Protein AF-A0A7C2L9Z7-F1 (afdb_monomer)

Nearest PDB structures (foldseek):
  3c4q-assembly1_A  TM=7.532E-01  e=1.284E-15  Corynebacterium glutamicum
  7qsg-assembly2_B  TM=7.694E-01  e=4.949E-14  Mycolicibacterium hassiacum
  3c48-assembly1_B  TM=4.929E-01  e=1.781E-15  Corynebacterium glutamicum
  3c48-assembly1_A  TM=4.838E-01  e=5.016E-15  Corynebacterium glutamicum
  5d00-assembly1_B  TM=7.327E-01  e=1.091E-11  Bacillus subtilis subsp. subtilis str. 168

Solvent-accessible surface area (backbone atoms only — not comparable to full-atom values): 68406 Å² total; per-residue (Å²): 128,87,82,82,65,72,61,81,71,47,56,72,51,65,64,59,48,48,60,59,57,72,68,41,49,92,44,50,42,64,46,32,40,35,41,35,47,46,98,84,74,49,35,33,30,27,39,35,35,37,30,66,84,77,62,32,36,47,70,51,61,65,26,35,52,43,78,55,95,92,37,83,42,76,51,55,42,77,79,62,61,82,62,53,72,61,46,49,51,55,53,51,52,51,49,51,51,37,50,51,50,38,73,69,34,60,61,45,86,79,41,54,60,43,79,35,74,43,92,68,62,93,89,55,82,74,76,80,45,56,24,91,91,43,86,22,86,81,57,34,56,70,67,62,30,50,47,55,46,44,57,34,52,61,48,24,76,73,35,59,66,26,39,32,34,29,46,54,33,56,43,27,54,51,48,39,44,28,43,74,39,24,59,29,26,36,33,25,23,69,55,58,57,21,44,55,44,15,54,37,45,47,68,52,96,44,57,44,79,42,73,45,70,79,53,37,92,88,39,68,71,100,64,59,75,44,67,19,46,30,38,38,30,57,74,38,61,25,54,37,45,62,91,30,45,64,36,45,54,49,42,55,52,42,32,27,28,92,87,20,38,40,38,36,27,36,58,20,27,87,69,47,70,85,56,89,49,95,61,48,32,29,49,30,42,66,65,43,48,52,49,30,48,56,36,44,25,74,43,73,47,57,23,13,21,40,54,78,84,80,74,85,88,59,72,66,44,40,38,73,45,65,77,51,54,85,84,28,42,31,38,39,36,44,35,31,50,70,64,54,92,83,45,74,71,46,73,60,67,64,41,74,67,81,62,84,67,67,92,82,72,67,54,96,62,53,45,73,30,19,34,38,34,50,44,58,62,37,58,91,32,40,60,64,25,49,63,58,37,67,61,40,43,55,39,60,36,37,45,31,38,72,51,86,57,57,29,64,68,55,50,54,76,79,32,90,49,65,44,81,44,80,77,63,96,40,65,39,49,52,50,58,66,52,56,74,76,46,87,40,56,33,35,32,60,44,54,36,50,30,39,61,37,70,59,31,51,54,51,48,65,60,45,61,80,71,52,57,92,59,52,20,30,35,30,53,34,23,41,33,25,48,64,82,39,75,37,63,27,32,64,48,32,35,50,37,69,60,69,62,39,37,31,31,64,93,22,59,47,48,70,38,55,102,78,60,49,68,49,68,63,53,43,70,46,73,54,76,73,88,50,68,63,47,23,30,37,32,56,80,26,67,42,71,68,56,43,54,55,50,46,64,59,50,25,59,56,50,17,50,54,38,59,78,69,64,52,70,83,32,36,65,51,39,30,36,27,22,24,40,31,24,33,42,14,27,58,52,33,41,0,57,79,46,41,73,58,14,48,53,49,12,53,50,43,12,52,42,21,31,47,19,44,52,44,31,50,52,56,41,44,78,70,72,48,87,60,70,56,55,60,61,98,40,74,66,55,46,54,50,52,17,50,32,25,46,68,64,55,30,47,72,49,68,92,51,83,66,50,60,67,47,78,45,57,85,89,70,80,64,80,75,81,68,79,46,56,59,61,50,47,65,64,73,50,93,67,96,65,49,39,30,42,77,38,58,97,74,71,82,84,72,70,51,94,62,60,46,74,57,62,98,89,49,77,18,47,27,37,40,23,45,44,84,61,41,72,75,49,51,79,31,37,36,84,69,15,40,38,40,39,31,34,60,56,60,60,96,52,59,64,62,54,43,51,53,49,24,62,75,40,46,20,49,66,32,46,39,41,48,39,77,88,51,49,45,34,36,36,38,39,29,26,65,46,61,61,79,69,68,73,45,33,34,43,32,33,44,49,64,56,43,71,81,57,78,48,72,69,47,49,51,53,56,45,39,49,61,30,21,41,81,70,21,34,49,55,31,42,33,35,51,68,83,66,77,67,80,87,37,67,31,35,37,34,50,46,49,81,45,73,93,42,49,73,55,63,74,65,50,87,56,55,30,34,28,36,34,81,68,76,71,53,75,64,45,52,64,31,54,52,54,52,53,38,64,68,48,94,46,71,69,51,28,52,51,43,52,52,30,46,72,68,73,68,62,80,56,87,96,62,51,74,74,79,51,50,71,55,69,67,61,52,47,41,30,48,51,52,58,67,67,32,69,34,35,31,23,45,34,71,57,43,45,52,50,51,30,66,76,70,67,46,86,84,65,54,68,49,75,32,47,61,56,47,76,60,81,66,19,64,75,36,52,29,60,68,30,29,73,75,71,73,55,66,65,26,39,30,32,70,45,57,36,35,54,58,42,30,56,60,53,56,46,58,43,42,55,94,47,89,63,36,34,36,43,33,27,48,71,75,30,70,69,51,37,51,46,44,63,72,65,52,42,96,39,53,43,80,69,38,66,62,58,70,70,49,41,26,6,39,28,34,24,24,46,22,33,46,45,41,18,62,55,41,68,68,48,58,61,58,54,48,23,33,42,28,63,20,34,42,27,31,22,67,70,45,26,43,56,80,75,42,57,88,67,46,33,63,18,49,57,83,35,54,64,40,42,29,51,24,49,52,52,38,66,69,58,78,65,60,66,57,45,53,52,42,33,54,53,41,70,75,63,30,25,36,62,52,29,17,50,51,46,50,51,52,48,50,53,57,61,49,58,74,49,54,69,79,48,77,29,46,86,92,43,59,86,61,38,52,63,59,52,56,48,48,61,72,77,53,60,74,88,73,58,57,43,43,44,37,40,26,32,72,76,76,68,40,55,31,69,61,52,50,52,53,48,53,54,47,43,55,72,72,72,49,68,71,66,46,55,80,43,44,47,65,37,49,70,77,60,88,72,49,76,77,62,74,69,85,76,98,56,98,57,62,74,69,59,62,74,77,60,88,78,73,84,91,134

Structure (mmCIF, N/CA/C/O backbone):
data_AF-A0A7C2L9Z7-F1
#
_entry.id   AF-A0A7C2L9Z7-F1
#
loop_
_atom_site.group_PDB
_atom_site.id
_atom_site.type_symbol
_atom_site.label_atom_id
_atom_site.label_alt_id
_atom_site.label_comp_id
_atom_site.label_asym_id
_atom_site.label_entity_id
_atom_site.label_seq_id
_atom_site.pdbx_PDB_ins_code
_atom_site.Cartn_x
_atom_site.Cartn_y
_atom_site.Cartn_z
_atom_site.occupancy
_atom_site.B_iso_or_equiv
_atom_site.auth_seq_id
_atom_site.auth_comp_id
_atom_site.auth_asym_id
_atom_site.auth_atom_id
_atom_site.pdbx_PDB_model_num
ATOM 1 N N . MET A 1 1 ? 12.368 -26.768 -13.589 1.00 23.88 1 MET A N 1
ATOM 2 C CA . MET A 1 1 ? 13.407 -25.712 -13.660 1.00 23.88 1 MET A CA 1
ATOM 3 C C . MET A 1 1 ? 12.984 -24.591 -12.718 1.00 23.88 1 MET A C 1
ATOM 5 O O . MET A 1 1 ? 11.779 -24.424 -12.600 1.00 23.88 1 MET A O 1
ATOM 9 N N . PRO A 1 2 ? 13.881 -23.880 -12.014 1.00 23.70 2 PRO A N 1
ATOM 10 C CA . PRO A 1 2 ? 13.480 -22.896 -11.003 1.00 23.70 2 PRO A CA 1
ATOM 11 C C . PRO A 1 2 ? 12.833 -21.673 -11.682 1.00 23.70 2 PRO A C 1
ATOM 13 O O . PRO A 1 2 ? 13.477 -20.990 -12.473 1.00 23.70 2 PRO A O 1
ATOM 16 N N . THR A 1 3 ? 11.549 -21.434 -11.421 1.00 33.03 3 THR A N 1
ATOM 17 C CA . THR A 1 3 ? 10.639 -20.513 -12.134 1.00 33.03 3 THR A CA 1
ATOM 18 C C . THR A 1 3 ? 10.593 -19.091 -11.551 1.00 33.03 3 THR A C 1
ATOM 20 O O . THR A 1 3 ? 9.523 -18.519 -11.362 1.00 33.03 3 THR A O 1
ATOM 23 N N . THR A 1 4 ? 11.755 -18.480 -11.301 1.00 38.66 4 THR A N 1
ATOM 24 C CA . THR A 1 4 ? 11.868 -17.047 -10.933 1.00 38.66 4 THR A CA 1
ATOM 25 C C . THR A 1 4 ? 12.668 -16.207 -11.936 1.00 38.66 4 THR A C 1
ATOM 27 O O . THR A 1 4 ? 12.810 -15.000 -11.757 1.00 38.66 4 THR A O 1
ATOM 30 N N . SER A 1 5 ? 13.172 -16.806 -13.019 1.00 56.38 5 SER A N 1
ATOM 31 C CA . SER A 1 5 ? 13.955 -16.104 -14.044 1.00 56.38 5 SER A CA 1
ATOM 32 C C . SER A 1 5 ? 13.062 -15.668 -15.218 1.00 56.38 5 SER A C 1
ATOM 34 O O . SER A 1 5 ? 12.509 -16.491 -15.954 1.00 56.38 5 SER A O 1
ATOM 36 N N . TRP A 1 6 ? 12.954 -14.349 -15.415 1.00 66.62 6 TRP A N 1
ATOM 37 C CA . TRP A 1 6 ? 12.296 -13.716 -16.568 1.00 66.62 6 TRP A CA 1
ATOM 38 C C . TRP A 1 6 ? 12.996 -14.062 -17.900 1.00 66.62 6 TRP A C 1
ATOM 40 O O . TRP A 1 6 ? 12.450 -13.835 -18.981 1.00 66.62 6 TRP A O 1
ATOM 50 N N . ASP A 1 7 ? 14.183 -14.678 -17.839 1.00 76.25 7 ASP A N 1
ATOM 51 C CA . ASP A 1 7 ? 15.027 -14.976 -18.997 1.00 76.25 7 ASP A CA 1
ATOM 52 C C . ASP A 1 7 ? 14.367 -15.941 -19.983 1.00 76.25 7 ASP A C 1
ATOM 54 O O . ASP A 1 7 ? 14.624 -15.877 -21.186 1.00 76.25 7 ASP A O 1
ATOM 58 N N . CYS A 1 8 ? 13.494 -16.832 -19.503 1.00 76.25 8 CYS A N 1
ATOM 59 C CA . CYS A 1 8 ? 12.810 -17.784 -20.375 1.00 76.25 8 CYS A CA 1
ATOM 60 C C . CYS A 1 8 ? 11.877 -17.098 -21.393 1.00 76.25 8 CYS A C 1
ATOM 62 O O . CYS A 1 8 ? 11.711 -17.622 -22.502 1.00 76.25 8 CYS A O 1
ATOM 64 N N . PHE A 1 9 ? 11.356 -15.908 -21.065 1.00 84.31 9 PHE A N 1
ATOM 65 C CA . PHE A 1 9 ? 10.486 -15.104 -21.928 1.00 84.31 9 PHE A CA 1
ATOM 66 C C . PHE A 1 9 ? 11.254 -14.199 -22.892 1.00 84.31 9 PHE A C 1
ATOM 68 O O . PHE A 1 9 ? 10.670 -13.735 -23.865 1.00 84.31 9 PHE A O 1
ATOM 75 N N . ILE A 1 10 ? 12.549 -13.956 -22.688 1.00 88.06 10 ILE A N 1
ATOM 76 C CA . ILE A 1 10 ? 13.368 -13.160 -23.615 1.00 88.06 10 ILE A CA 1
ATOM 77 C C . ILE A 1 10 ? 13.569 -13.983 -24.891 1.00 88.06 10 ILE A C 1
ATOM 79 O O . ILE A 1 10 ? 14.205 -15.023 -24.780 1.00 88.06 10 ILE A O 1
ATOM 83 N N . PRO A 1 11 ? 13.110 -13.583 -26.098 1.00 88.31 11 PRO A N 1
ATOM 84 C CA . PRO A 1 11 ? 13.124 -14.453 -27.288 1.00 88.31 11 PRO A CA 1
ATOM 85 C C . PRO A 1 11 ? 14.526 -14.855 -27.783 1.00 88.31 11 PRO A C 1
ATOM 87 O O . PRO A 1 11 ? 14.697 -15.904 -28.410 1.00 88.31 11 PRO A O 1
ATOM 90 N N . TYR A 1 12 ? 15.543 -14.051 -27.484 1.00 87.69 12 TYR A N 1
ATOM 91 C CA . TYR A 1 12 ? 16.913 -14.210 -27.977 1.00 87.69 12 TYR A CA 1
ATOM 92 C C . TYR A 1 12 ? 17.675 -15.342 -27.278 1.00 87.69 12 TYR A C 1
ATOM 94 O O . TYR A 1 12 ? 17.490 -15.604 -26.094 1.00 87.69 12 TYR A O 1
ATOM 102 N N . SER A 1 13 ? 18.563 -16.014 -28.011 1.00 83.06 13 SER A N 1
ATOM 103 C CA . SER A 1 13 ? 19.540 -16.938 -27.427 1.00 83.06 13 SER A CA 1
ATOM 104 C C . SER A 1 13 ? 20.794 -16.191 -26.963 1.00 83.06 13 SER A C 1
ATOM 106 O O . SER A 1 13 ? 21.107 -15.117 -27.476 1.00 83.06 13 SER A O 1
ATOM 108 N N . ALA A 1 14 ? 21.578 -16.798 -26.065 1.00 80.56 14 ALA A N 1
ATOM 109 C CA . ALA A 1 14 ? 22.872 -16.245 -25.644 1.00 80.56 14 ALA A CA 1
ATOM 110 C C . ALA A 1 14 ? 23.798 -15.940 -26.837 1.00 80.56 14 ALA A C 1
ATOM 112 O O . ALA A 1 14 ? 24.507 -14.939 -26.841 1.00 80.56 14 ALA A O 1
ATOM 113 N N . ARG A 1 15 ? 23.741 -16.767 -27.889 1.00 82.62 15 ARG A N 1
ATOM 114 C CA . ARG A 1 15 ? 24.498 -16.553 -29.124 1.00 82.62 15 ARG A CA 1
ATOM 115 C C . ARG A 1 15 ? 24.012 -15.331 -29.906 1.00 82.62 15 ARG A C 1
ATOM 117 O O . ARG A 1 15 ? 24.848 -14.584 -30.397 1.00 82.62 15 ARG A O 1
ATOM 124 N N . ASP A 1 16 ? 22.697 -15.124 -30.022 1.00 86.31 16 ASP A N 1
ATOM 125 C CA . ASP A 1 16 ? 22.147 -13.943 -30.709 1.00 86.31 16 ASP A CA 1
ATOM 126 C C . ASP A 1 16 ? 22.649 -12.653 -30.044 1.00 86.31 16 ASP A C 1
ATOM 128 O O . ASP A 1 16 ? 23.044 -11.710 -30.726 1.00 86.31 16 ASP A O 1
ATOM 132 N N . ILE A 1 17 ? 22.664 -12.642 -28.709 1.00 87.50 17 ILE A N 1
ATOM 133 C CA . ILE A 1 17 ? 23.101 -11.502 -27.900 1.00 87.50 17 ILE A CA 1
ATOM 134 C C . ILE A 1 17 ? 24.611 -11.284 -28.047 1.00 87.50 17 ILE A C 1
ATOM 136 O O . ILE A 1 17 ? 25.040 -10.165 -28.316 1.00 87.50 17 ILE A O 1
ATOM 140 N N . GLN A 1 18 ? 25.415 -12.348 -27.968 1.00 86.19 18 GLN A N 1
ATOM 141 C CA . GLN A 1 18 ? 26.865 -12.269 -28.174 1.00 86.19 18 GLN A CA 1
ATOM 142 C C . GLN A 1 18 ? 27.237 -11.776 -29.577 1.00 86.19 18 GLN A C 1
ATOM 144 O O . GLN A 1 18 ? 28.113 -10.928 -29.702 1.00 86.19 18 GLN A O 1
ATOM 149 N N . GLU A 1 19 ? 26.576 -12.266 -30.632 1.00 87.00 19 GLU A N 1
ATOM 150 C CA . GLU A 1 19 ? 26.815 -11.805 -32.008 1.00 87.00 19 GLU A CA 1
ATOM 151 C C . GLU A 1 19 ? 26.453 -10.321 -32.182 1.00 87.00 19 GLU A C 1
ATOM 153 O O . GLU A 1 19 ? 27.151 -9.600 -32.896 1.00 87.00 19 GLU A O 1
ATOM 158 N N . PHE A 1 20 ? 25.391 -9.853 -31.518 1.00 89.62 20 PHE A N 1
ATOM 159 C CA . PHE A 1 20 ? 24.984 -8.448 -31.548 1.00 89.62 20 PHE A CA 1
ATOM 160 C C . PHE A 1 20 ? 25.977 -7.544 -30.801 1.00 89.62 20 PHE A C 1
ATOM 162 O O . PHE A 1 20 ? 26.390 -6.520 -31.338 1.00 89.62 20 PHE A O 1
ATOM 169 N N . ILE A 1 21 ? 26.408 -7.946 -29.600 1.00 88.50 21 ILE A N 1
ATOM 170 C CA . ILE A 1 21 ? 27.378 -7.205 -28.775 1.00 88.50 21 ILE A CA 1
ATOM 171 C C . ILE A 1 21 ? 28.757 -7.161 -29.450 1.00 88.50 21 ILE A C 1
ATOM 173 O O . ILE A 1 21 ? 29.389 -6.106 -29.491 1.00 88.50 21 ILE A O 1
ATOM 177 N N . ALA A 1 22 ? 29.211 -8.278 -30.029 1.00 88.19 22 ALA A N 1
ATOM 178 C CA . ALA A 1 22 ? 30.529 -8.393 -30.659 1.00 88.19 22 ALA A CA 1
ATOM 179 C C . ALA A 1 22 ? 30.716 -7.486 -31.889 1.00 88.19 22 ALA A C 1
ATOM 181 O O . ALA A 1 22 ? 31.851 -7.239 -32.294 1.00 88.19 22 ALA A O 1
ATOM 182 N N . ALA A 1 23 ? 29.628 -6.982 -32.483 1.00 87.94 23 ALA A N 1
ATOM 183 C CA . ALA A 1 23 ? 29.687 -6.006 -33.570 1.00 87.94 23 ALA A CA 1
ATOM 184 C C . ALA A 1 23 ? 30.087 -4.587 -33.101 1.00 87.94 23 ALA A C 1
ATOM 186 O O . ALA A 1 23 ? 30.443 -3.750 -33.932 1.00 87.94 23 ALA A O 1
ATOM 187 N N . GLY A 1 24 ? 30.116 -4.360 -31.781 1.00 88.38 24 GLY A N 1
ATOM 188 C CA . GLY A 1 24 ? 30.588 -3.136 -31.138 1.00 88.38 24 GLY A CA 1
ATOM 189 C C . GLY A 1 24 ? 29.518 -2.048 -31.010 1.00 88.38 24 GLY A C 1
ATOM 190 O O . GLY A 1 24 ? 28.661 -1.875 -31.874 1.00 88.38 24 GLY A O 1
ATOM 191 N N . ALA A 1 25 ? 29.587 -1.267 -29.929 1.00 88.56 25 ALA A N 1
ATOM 192 C CA . ALA A 1 25 ? 28.600 -0.225 -29.634 1.00 88.56 25 ALA A CA 1
ATOM 193 C C . ALA A 1 25 ? 28.611 0.948 -30.640 1.00 88.56 25 ALA A C 1
ATOM 195 O O . ALA A 1 25 ? 27.578 1.578 -30.851 1.00 88.56 25 ALA A O 1
ATOM 196 N N . ASP A 1 26 ? 29.739 1.214 -31.312 1.00 85.25 26 ASP A N 1
ATOM 197 C CA . ASP A 1 26 ? 29.898 2.338 -32.255 1.00 85.25 26 ASP A CA 1
ATOM 198 C C . ASP A 1 26 ? 28.944 2.271 -33.464 1.00 85.25 26 ASP A C 1
ATOM 200 O O . ASP A 1 26 ? 28.638 3.286 -34.094 1.00 85.25 26 ASP A O 1
ATOM 204 N N . GLY A 1 27 ? 28.480 1.069 -33.819 1.00 85.31 27 GLY A N 1
ATOM 205 C CA . GLY A 1 27 ? 27.529 0.843 -34.907 1.00 85.31 27 GLY A CA 1
ATOM 206 C C . GLY A 1 27 ? 26.062 0.829 -34.474 1.00 85.31 27 GLY A C 1
ATOM 207 O O . GLY A 1 27 ? 25.192 0.685 -35.342 1.00 85.31 27 GLY A O 1
ATOM 208 N N . ALA A 1 28 ? 25.781 0.945 -33.175 1.00 91.50 28 ALA A N 1
ATOM 209 C CA . ALA A 1 28 ? 24.455 0.796 -32.593 1.00 91.50 28 ALA A CA 1
ATOM 210 C C . ALA A 1 28 ? 23.773 2.142 -32.328 1.00 91.50 28 ALA A C 1
ATOM 212 O O . ALA A 1 28 ? 24.396 3.125 -31.935 1.00 91.50 28 ALA A O 1
ATOM 213 N N . VAL A 1 29 ? 22.460 2.172 -32.534 1.00 91.88 29 VAL A N 1
ATOM 214 C CA . VAL A 1 29 ? 21.596 3.323 -32.280 1.00 91.88 29 VAL A CA 1
ATOM 215 C C . VAL A 1 29 ? 20.448 2.862 -31.395 1.00 91.88 29 VAL A C 1
ATOM 217 O O . VAL A 1 29 ? 19.790 1.869 -31.701 1.00 91.88 29 VAL A O 1
ATOM 220 N N . ILE A 1 30 ? 20.201 3.577 -30.301 1.00 92.50 30 ILE A N 1
ATOM 221 C CA . ILE A 1 30 ? 18.999 3.378 -29.489 1.00 92.50 30 ILE A CA 1
ATOM 222 C C . ILE A 1 30 ? 17.865 4.137 -30.171 1.00 92.50 30 ILE A C 1
ATOM 224 O O . ILE A 1 30 ? 18.008 5.321 -30.450 1.00 92.50 30 ILE A O 1
ATOM 228 N N . GLN A 1 31 ? 16.773 3.442 -30.483 1.00 91.31 31 GLN A N 1
ATOM 229 C CA . GLN A 1 31 ? 15.587 4.021 -31.118 1.00 91.31 31 GLN A CA 1
ATOM 230 C C . GLN A 1 31 ? 14.566 4.484 -30.074 1.00 91.31 31 GLN A C 1
ATOM 232 O O . GLN A 1 31 ? 13.948 5.528 -30.244 1.00 91.31 31 GLN A O 1
ATOM 237 N N . ARG A 1 32 ? 14.405 3.706 -28.996 1.00 90.25 32 ARG A N 1
ATOM 238 C CA . ARG A 1 32 ? 13.439 3.943 -27.917 1.00 90.25 32 ARG A CA 1
ATOM 239 C C . ARG A 1 32 ? 13.929 3.324 -26.612 1.00 90.25 32 ARG A C 1
ATOM 241 O O . ARG A 1 32 ? 14.503 2.236 -26.628 1.00 90.25 32 ARG A O 1
ATOM 248 N N . ILE A 1 33 ? 13.641 3.975 -25.491 1.00 88.75 33 ILE A N 1
ATOM 249 C CA . ILE A 1 33 ? 13.604 3.339 -24.170 1.00 88.75 33 ILE A CA 1
ATOM 250 C C . ILE A 1 33 ? 12.171 3.413 -23.666 1.00 88.75 33 ILE A C 1
ATOM 252 O O . ILE A 1 33 ? 11.598 4.496 -23.593 1.00 88.75 33 ILE A O 1
ATOM 256 N N . ARG A 1 34 ? 11.598 2.265 -23.325 1.00 87.25 34 ARG A N 1
ATOM 257 C CA . ARG A 1 34 ? 10.286 2.165 -22.697 1.00 87.25 34 ARG A CA 1
ATOM 258 C C . ARG A 1 34 ? 10.480 1.837 -21.225 1.00 87.25 34 ARG A C 1
ATOM 260 O O . ARG A 1 34 ? 11.099 0.830 -20.917 1.00 87.25 34 ARG A O 1
ATOM 267 N N . LEU A 1 35 ? 9.979 2.680 -20.334 1.00 81.00 35 LEU A N 1
ATOM 268 C CA . LEU A 1 35 ? 9.929 2.447 -18.894 1.00 81.00 35 LEU A CA 1
ATOM 269 C C . LEU A 1 35 ? 8.499 2.066 -18.521 1.00 81.00 35 LEU A C 1
ATOM 271 O O . LEU A 1 35 ? 7.569 2.780 -18.872 1.00 81.00 35 LEU A O 1
ATOM 275 N N . GLU A 1 36 ? 8.313 0.968 -17.806 1.00 77.88 36 GLU A N 1
ATOM 276 C CA . GLU A 1 36 ? 7.018 0.512 -17.305 1.00 77.88 36 GLU A CA 1
ATOM 277 C C . GLU A 1 36 ? 7.077 0.425 -15.779 1.00 77.88 36 GLU A C 1
ATOM 279 O O . GLU A 1 36 ? 7.958 -0.226 -15.213 1.00 77.88 36 GLU A O 1
ATOM 284 N N . ARG A 1 37 ? 6.151 1.115 -15.115 1.00 67.81 37 ARG A N 1
ATOM 285 C CA . ARG A 1 37 ? 5.970 1.106 -13.669 1.00 67.81 37 ARG A CA 1
ATOM 286 C C . ARG A 1 37 ? 4.945 0.037 -13.309 1.00 67.81 37 ARG A C 1
ATOM 288 O O . ARG A 1 37 ? 3.773 0.159 -13.652 1.00 67.81 37 ARG A O 1
ATOM 295 N N . ASP A 1 38 ? 5.385 -0.970 -12.570 1.00 57.00 38 ASP A N 1
ATOM 296 C CA . ASP A 1 38 ? 4.511 -1.998 -12.010 1.00 57.00 38 ASP A CA 1
ATOM 297 C C . ASP A 1 38 ? 3.618 -1.396 -10.896 1.00 57.00 38 ASP A C 1
ATOM 299 O O . ASP A 1 38 ? 3.964 -0.392 -10.258 1.00 57.00 38 ASP A O 1
ATOM 303 N N . ARG A 1 39 ? 2.474 -2.028 -10.616 1.00 47.53 39 ARG A N 1
ATOM 304 C CA . ARG A 1 39 ? 1.520 -1.717 -9.537 1.00 47.53 39 ARG A CA 1
ATOM 305 C C . ARG A 1 39 ? 2.158 -1.691 -8.139 1.00 47.53 39 ARG A C 1
ATOM 307 O O . ARG A 1 39 ? 1.570 -1.116 -7.225 1.00 47.53 39 ARG A O 1
ATOM 314 N N . GLN A 1 40 ? 3.365 -2.239 -7.973 1.00 42.41 40 GLN A N 1
ATOM 315 C CA . GLN A 1 40 ? 4.177 -2.153 -6.746 1.00 42.41 40 GLN A CA 1
ATOM 316 C C . GLN A 1 40 ? 5.232 -1.031 -6.723 1.00 42.41 40 GLN A C 1
ATOM 318 O O . GLN A 1 40 ? 6.031 -0.960 -5.793 1.00 42.41 40 GLN A O 1
ATOM 323 N N . ALA A 1 41 ? 5.247 -0.138 -7.718 1.00 44.78 41 ALA A N 1
ATOM 324 C CA . ALA A 1 41 ? 6.224 0.947 -7.871 1.00 44.78 41 ALA A CA 1
ATOM 325 C C . ALA A 1 41 ? 7.679 0.520 -8.184 1.00 44.78 41 ALA A C 1
ATOM 327 O O . ALA A 1 41 ? 8.594 1.330 -8.029 1.00 44.78 41 ALA A O 1
ATOM 328 N N . LEU A 1 42 ? 7.889 -0.701 -8.689 1.00 52.94 42 LEU A N 1
ATOM 329 C CA . LEU A 1 42 ? 9.125 -1.119 -9.366 1.00 52.94 42 LEU A CA 1
ATOM 330 C C . LEU A 1 42 ? 9.084 -0.685 -10.840 1.00 52.94 42 LEU A C 1
ATOM 332 O O . LEU A 1 42 ? 8.049 -0.816 -11.491 1.00 52.94 42 LEU A O 1
ATOM 336 N N . TYR A 1 43 ? 10.196 -0.173 -11.372 1.00 67.69 43 TYR A N 1
ATOM 337 C CA . TYR A 1 43 ? 10.313 0.196 -12.785 1.00 67.69 43 TYR A CA 1
ATOM 338 C C . TYR A 1 43 ? 11.063 -0.897 -13.550 1.00 67.69 43 TYR A C 1
ATOM 340 O O . TYR A 1 43 ? 12.167 -1.290 -13.171 1.00 67.69 43 TYR A O 1
ATOM 348 N N . THR A 1 44 ? 10.482 -1.366 -14.648 1.00 78.88 44 THR A N 1
ATOM 349 C CA . THR A 1 44 ? 11.156 -2.206 -15.645 1.00 78.88 44 THR A CA 1
ATOM 350 C C . THR A 1 44 ? 11.371 -1.407 -16.919 1.00 78.88 44 THR A C 1
ATOM 352 O O . THR A 1 44 ? 10.651 -0.446 -17.184 1.00 78.88 44 THR A O 1
ATOM 355 N N . ALA A 1 45 ? 12.387 -1.764 -17.695 1.00 84.31 45 ALA A N 1
ATOM 356 C CA . ALA A 1 45 ? 12.753 -1.028 -18.887 1.00 84.31 45 ALA A CA 1
ATOM 357 C C . ALA A 1 45 ? 13.072 -1.939 -20.071 1.00 84.31 45 ALA A C 1
ATOM 359 O O . ALA A 1 45 ? 13.806 -2.920 -19.931 1.00 84.31 45 ALA A O 1
ATOM 360 N N . ASP A 1 46 ? 12.578 -1.542 -21.244 1.00 89.69 46 ASP A N 1
ATOM 361 C CA . ASP A 1 46 ? 12.877 -2.164 -22.526 1.00 89.69 46 ASP A CA 1
ATOM 362 C C . ASP A 1 46 ? 13.643 -1.182 -23.421 1.00 89.69 46 ASP A C 1
ATOM 364 O O . ASP A 1 46 ? 13.200 -0.057 -23.667 1.00 89.69 46 ASP A O 1
ATOM 368 N N . VAL A 1 47 ? 14.798 -1.600 -23.940 1.00 91.25 47 VAL A N 1
ATOM 369 C CA . VAL A 1 47 ? 15.660 -0.768 -24.796 1.00 91.25 47 VAL A CA 1
ATOM 370 C C . VAL A 1 47 ? 15.633 -1.294 -26.224 1.00 91.25 47 VAL A C 1
ATOM 372 O O . VAL A 1 47 ? 16.043 -2.425 -26.488 1.00 91.25 47 VAL A O 1
ATOM 375 N N . PHE A 1 48 ? 15.195 -0.457 -27.161 1.00 93.00 48 PHE A N 1
ATOM 376 C CA . PHE A 1 48 ? 15.134 -0.758 -28.588 1.00 93.00 48 PHE A CA 1
ATOM 377 C C . PHE A 1 48 ? 16.426 -0.323 -29.272 1.00 93.00 48 PHE A C 1
ATOM 379 O O . PHE A 1 48 ? 16.707 0.870 -29.383 1.00 93.00 48 PHE A O 1
ATOM 386 N N . LEU A 1 49 ? 17.197 -1.286 -29.765 1.00 92.44 49 LEU A N 1
ATOM 387 C CA . LEU A 1 49 ? 18.504 -1.079 -30.381 1.00 92.44 49 LEU A CA 1
ATOM 388 C C . LEU A 1 49 ? 18.462 -1.461 -31.855 1.00 92.44 49 LEU A C 1
ATOM 390 O O . LEU A 1 49 ? 17.967 -2.532 -32.190 1.00 92.44 49 LEU A O 1
ATOM 394 N N . TYR A 1 50 ? 19.062 -0.651 -32.722 1.00 93.12 50 TYR A N 1
ATOM 395 C CA . TYR A 1 50 ? 19.338 -1.004 -34.112 1.00 93.12 50 TYR A CA 1
ATOM 396 C C . TYR A 1 50 ? 20.828 -0.881 -34.413 1.00 93.12 50 TYR A C 1
ATOM 398 O O . TYR A 1 50 ? 21.428 0.175 -34.220 1.00 93.12 50 TYR A O 1
ATOM 406 N N . HIS A 1 51 ? 21.433 -1.950 -34.921 1.00 93.69 51 HIS A N 1
ATOM 407 C CA . HIS A 1 51 ? 22.837 -1.957 -35.303 1.00 93.69 51 HIS A CA 1
ATOM 408 C C . HIS A 1 51 ? 22.982 -1.781 -36.816 1.00 93.69 51 HIS A C 1
ATOM 410 O O . HIS A 1 51 ? 22.623 -2.659 -37.600 1.00 93.69 51 HIS A O 1
ATOM 416 N N . ARG A 1 52 ? 23.589 -0.670 -37.243 1.00 92.44 52 ARG A N 1
ATOM 417 C CA . ARG A 1 52 ? 23.643 -0.231 -38.650 1.00 92.44 52 ARG A CA 1
ATOM 418 C C . ARG A 1 52 ? 24.452 -1.158 -39.556 1.00 92.44 52 ARG A C 1
ATOM 420 O O . ARG A 1 52 ? 24.044 -1.418 -40.683 1.00 92.44 52 ARG A O 1
ATOM 427 N N . GLN A 1 53 ? 25.571 -1.700 -39.063 1.00 89.69 53 GLN A N 1
ATOM 428 C CA . GLN A 1 53 ? 26.386 -2.653 -39.838 1.00 89.69 53 GLN A CA 1
ATOM 429 C C . GLN A 1 53 ? 25.711 -4.025 -39.975 1.00 89.69 53 GLN A C 1
ATOM 431 O O . GLN A 1 53 ? 25.712 -4.605 -41.057 1.00 89.69 53 GLN A O 1
ATOM 436 N N . LEU A 1 54 ? 25.103 -4.522 -38.891 1.00 90.06 54 LEU A N 1
ATOM 437 C CA . LEU A 1 54 ? 24.354 -5.777 -38.898 1.00 90.06 54 LEU A CA 1
ATOM 438 C C . LEU A 1 54 ? 23.013 -5.660 -39.630 1.00 90.06 54 LEU A C 1
ATOM 440 O O . LEU A 1 54 ? 22.480 -6.682 -40.053 1.00 90.06 54 LEU A O 1
ATOM 444 N N . LYS A 1 55 ? 22.475 -4.438 -39.763 1.00 90.38 55 LYS A N 1
ATOM 445 C CA . LYS A 1 55 ? 21.108 -4.147 -40.218 1.00 90.38 55 LYS A CA 1
ATOM 446 C C . LYS A 1 55 ? 20.067 -4.964 -39.448 1.00 90.38 55 LYS A C 1
ATOM 448 O O . LYS A 1 55 ? 19.219 -5.630 -40.033 1.00 90.38 55 LYS A O 1
ATOM 453 N N . ARG A 1 56 ? 20.208 -4.978 -38.121 1.00 89.69 56 ARG A N 1
ATOM 454 C CA . ARG A 1 56 ? 19.388 -5.779 -37.202 1.00 89.69 56 ARG A CA 1
ATOM 455 C C . ARG A 1 56 ? 18.924 -4.952 -36.024 1.00 89.69 56 ARG A C 1
ATOM 457 O O . ARG A 1 56 ? 19.671 -4.101 -35.538 1.00 89.69 56 ARG A O 1
ATOM 464 N N . ARG A 1 57 ? 17.733 -5.280 -35.534 1.00 91.38 57 ARG A N 1
ATOM 465 C CA . ARG A 1 57 ? 17.163 -4.750 -34.300 1.00 91.38 57 ARG A CA 1
ATOM 466 C C . ARG A 1 57 ? 17.286 -5.781 -33.178 1.00 91.38 57 ARG A C 1
ATOM 468 O O . ARG A 1 57 ? 17.260 -6.983 -33.424 1.00 91.38 57 ARG A O 1
ATOM 475 N N . MET A 1 58 ? 17.411 -5.311 -31.946 1.00 91.50 58 MET A N 1
ATOM 476 C CA . MET A 1 58 ? 17.278 -6.122 -30.742 1.00 91.50 58 MET A CA 1
ATOM 477 C C . MET A 1 58 ? 16.565 -5.303 -29.671 1.00 91.50 58 MET A C 1
ATOM 479 O O . MET A 1 58 ? 16.745 -4.091 -29.587 1.00 91.50 58 MET A O 1
ATOM 483 N N . ILE A 1 59 ? 15.749 -5.970 -28.863 1.00 91.44 59 ILE A N 1
ATOM 484 C CA . ILE A 1 59 ? 15.050 -5.355 -27.733 1.00 91.44 59 ILE A CA 1
ATOM 485 C C . ILE A 1 59 ? 15.613 -5.978 -26.464 1.00 91.44 59 ILE A C 1
ATOM 487 O O . ILE A 1 59 ? 15.464 -7.184 -26.261 1.00 91.44 59 ILE A O 1
ATOM 491 N N . TRP A 1 60 ? 16.279 -5.187 -25.632 1.00 90.06 60 TRP A N 1
ATOM 492 C CA . TRP A 1 60 ? 16.732 -5.644 -24.320 1.00 90.06 60 TRP A CA 1
ATOM 493 C C . TRP A 1 60 ? 15.611 -5.413 -23.323 1.00 90.06 60 TRP A C 1
ATOM 495 O O . TRP A 1 60 ? 15.323 -4.267 -23.002 1.00 90.06 60 TRP A O 1
ATOM 505 N N . GLN A 1 61 ? 14.944 -6.495 -22.926 1.00 87.06 61 GLN A N 1
ATOM 506 C CA . GLN A 1 61 ? 13.695 -6.466 -22.162 1.00 87.06 61 GLN A CA 1
ATOM 507 C C . GLN A 1 61 ? 13.935 -6.661 -20.671 1.00 87.06 61 GLN A C 1
ATOM 509 O O . GLN A 1 61 ? 14.926 -7.288 -20.296 1.00 87.06 61 GLN A O 1
ATOM 514 N N . PHE A 1 62 ? 12.983 -6.211 -19.853 1.00 82.81 62 PHE A N 1
ATOM 515 C CA . PHE A 1 62 ? 12.923 -6.490 -18.412 1.00 82.81 62 PHE A CA 1
ATOM 516 C C . PHE A 1 62 ? 14.146 -6.013 -17.613 1.00 82.81 62 PHE A C 1
ATOM 518 O O . PHE A 1 62 ? 14.503 -6.615 -16.600 1.00 82.81 62 PHE A O 1
ATOM 525 N N . ILE A 1 63 ? 14.809 -4.937 -18.046 1.00 83.00 63 ILE A N 1
ATOM 526 C CA . ILE A 1 63 ? 15.896 -4.329 -17.271 1.00 83.00 63 ILE A CA 1
ATOM 527 C C . ILE A 1 63 ? 15.273 -3.698 -16.030 1.00 83.00 63 ILE A C 1
ATOM 529 O O . ILE A 1 63 ? 14.457 -2.785 -16.151 1.00 83.00 63 ILE A O 1
ATOM 533 N N . ALA A 1 64 ? 15.623 -4.180 -14.840 1.00 78.06 64 ALA A N 1
ATOM 534 C CA . ALA A 1 64 ? 15.068 -3.616 -13.619 1.00 78.06 64 ALA A CA 1
ATOM 535 C C . ALA A 1 64 ? 15.789 -2.306 -13.285 1.00 78.06 64 ALA A C 1
ATOM 537 O O . ALA A 1 64 ? 17.019 -2.231 -13.272 1.00 78.06 64 ALA A O 1
ATOM 538 N N . VAL A 1 65 ? 15.007 -1.262 -13.035 1.00 72.88 65 VAL A N 1
ATOM 539 C CA . VAL A 1 65 ? 15.497 0.083 -12.753 1.00 72.88 65 VAL A CA 1
ATOM 540 C C . VAL A 1 65 ? 15.300 0.357 -11.271 1.00 72.88 65 VAL A C 1
ATOM 542 O O . VAL A 1 65 ? 14.179 0.525 -10.793 1.00 72.88 65 VAL A O 1
ATOM 545 N N . ASN A 1 66 ? 16.408 0.403 -10.541 1.00 62.31 66 ASN A N 1
ATOM 546 C CA . ASN A 1 66 ? 16.427 0.576 -9.096 1.00 62.31 66 ASN A CA 1
ATOM 547 C C . ASN A 1 66 ? 17.182 1.850 -8.731 1.00 62.31 66 ASN A C 1
ATOM 549 O O . ASN A 1 66 ? 18.257 2.113 -9.255 1.00 62.31 66 ASN A O 1
ATOM 553 N N . ILE A 1 67 ? 16.668 2.632 -7.786 1.00 54.44 67 ILE A N 1
ATOM 554 C CA . ILE A 1 67 ? 17.416 3.756 -7.214 1.00 54.44 67 ILE A CA 1
ATOM 555 C C . ILE A 1 67 ? 17.967 3.281 -5.868 1.00 54.44 67 ILE A C 1
ATOM 557 O O . ILE A 1 67 ? 17.195 2.998 -4.955 1.00 54.44 67 ILE A O 1
ATOM 561 N N . ARG A 1 68 ? 19.293 3.165 -5.742 1.00 46.09 68 ARG A N 1
ATOM 562 C CA . ARG A 1 68 ? 19.978 2.815 -4.483 1.00 46.09 68 ARG A CA 1
ATOM 563 C C . ARG A 1 68 ? 21.048 3.865 -4.208 1.00 46.09 68 ARG A C 1
ATOM 565 O O . ARG A 1 68 ? 21.822 4.210 -5.101 1.00 46.09 68 ARG A O 1
ATOM 572 N N . ASP A 1 69 ? 21.047 4.413 -2.996 1.00 39.44 69 ASP A N 1
ATOM 573 C CA . ASP A 1 69 ? 21.995 5.448 -2.551 1.00 39.44 69 ASP A CA 1
ATOM 574 C C . ASP A 1 69 ? 21.977 6.734 -3.402 1.00 39.44 69 ASP A C 1
ATOM 576 O O . ASP A 1 69 ? 23.001 7.381 -3.606 1.00 39.44 69 ASP A O 1
ATOM 580 N N . GLY A 1 70 ? 20.811 7.092 -3.956 1.00 40.28 70 GLY A N 1
ATOM 581 C CA . GLY A 1 70 ? 20.661 8.238 -4.864 1.00 40.28 70 GLY A CA 1
ATOM 582 C C . GLY A 1 70 ? 21.248 8.023 -6.264 1.00 40.28 70 GLY A C 1
ATOM 583 O O . GLY A 1 70 ? 21.177 8.927 -7.093 1.00 40.28 70 GLY A O 1
ATOM 584 N N . ASN A 1 71 ? 21.784 6.833 -6.547 1.00 44.41 71 ASN A N 1
ATOM 585 C CA . ASN A 1 71 ? 22.266 6.438 -7.863 1.00 44.41 71 ASN A CA 1
ATOM 586 C C . ASN A 1 71 ? 21.243 5.537 -8.562 1.00 44.41 71 ASN A C 1
ATOM 588 O O . ASN A 1 71 ? 20.567 4.724 -7.928 1.00 44.41 71 ASN A O 1
ATOM 592 N N . LEU A 1 72 ? 21.148 5.680 -9.881 1.00 56.00 72 LEU A N 1
ATOM 593 C CA . LEU A 1 72 ? 20.369 4.795 -10.739 1.00 56.00 72 LEU A CA 1
ATOM 594 C C . LEU A 1 72 ? 21.167 3.511 -10.998 1.00 56.00 72 LEU A C 1
ATOM 596 O O . LEU A 1 72 ? 22.253 3.561 -11.571 1.00 56.00 72 LEU A O 1
ATOM 600 N N . HIS A 1 73 ? 20.612 2.370 -10.610 1.00 64.44 73 HIS A N 1
ATOM 601 C CA . HIS A 1 73 ? 21.135 1.034 -10.878 1.00 64.44 73 HIS A CA 1
ATOM 602 C C . HIS A 1 73 ? 20.245 0.352 -11.913 1.00 64.44 73 HIS A C 1
ATOM 604 O O . HIS A 1 73 ? 19.025 0.295 -11.755 1.00 64.44 73 HIS A O 1
ATOM 610 N N . LEU A 1 74 ? 20.869 -0.153 -12.974 1.00 71.50 74 LEU A N 1
ATOM 611 C CA . LEU A 1 74 ? 20.212 -0.932 -14.017 1.00 71.50 74 LEU A CA 1
ATOM 612 C C . LEU A 1 74 ? 20.614 -2.395 -13.833 1.00 71.50 74 LEU A C 1
ATOM 614 O O . LEU A 1 74 ? 21.749 -2.774 -14.123 1.00 71.50 74 LEU A O 1
ATOM 618 N N . ASP A 1 75 ? 19.692 -3.207 -13.328 1.00 74.31 75 ASP A N 1
ATOM 619 C CA . ASP A 1 75 ? 19.900 -4.637 -13.126 1.00 74.31 75 ASP A CA 1
ATOM 620 C C . ASP A 1 75 ? 19.461 -5.375 -14.407 1.00 74.31 75 ASP A C 1
ATOM 622 O O . ASP A 1 75 ? 18.272 -5.548 -14.687 1.00 74.31 75 ASP A O 1
ATOM 626 N N . PHE A 1 76 ? 20.437 -5.780 -15.224 1.00 77.62 76 PHE A N 1
ATOM 627 C CA . PHE A 1 76 ? 20.191 -6.490 -16.481 1.00 77.62 76 PHE A CA 1
ATOM 628 C C . PHE A 1 76 ? 19.856 -7.976 -16.230 1.00 77.62 76 PHE A C 1
ATOM 630 O O . PHE A 1 76 ? 20.574 -8.640 -15.467 1.00 77.62 76 PHE A O 1
ATOM 637 N N . PRO A 1 77 ? 18.836 -8.537 -16.912 1.00 76.12 77 PRO A N 1
ATOM 638 C CA . PRO A 1 77 ? 18.578 -9.977 -16.925 1.00 76.12 77 PRO A CA 1
ATOM 639 C C . PRO A 1 77 ? 19.802 -10.776 -17.368 1.00 76.12 77 PRO A C 1
ATOM 641 O O . PRO A 1 77 ? 20.625 -10.275 -18.139 1.00 76.12 77 PRO A O 1
ATOM 644 N N . THR A 1 78 ? 19.914 -12.032 -16.928 1.00 79.56 78 THR A N 1
ATOM 645 C CA . THR A 1 78 ? 21.111 -12.868 -17.130 1.00 79.56 78 THR A CA 1
ATOM 646 C C . THR A 1 78 ? 21.625 -12.891 -18.579 1.00 79.56 78 THR A C 1
ATOM 648 O O . THR A 1 78 ? 22.838 -12.754 -18.767 1.00 79.56 78 THR A O 1
ATOM 651 N N . PRO A 1 79 ? 20.774 -12.971 -19.625 1.00 74.75 79 PRO A N 1
ATOM 652 C CA . PRO A 1 79 ? 21.234 -12.937 -21.012 1.00 74.75 79 PRO A CA 1
ATOM 653 C C . PRO A 1 79 ? 21.976 -11.649 -21.403 1.00 74.75 79 PRO A C 1
ATOM 655 O O . PRO A 1 79 ? 22.836 -11.690 -22.280 1.00 74.75 79 PRO A O 1
ATOM 658 N N . PHE A 1 80 ? 21.682 -10.523 -20.749 1.00 79.19 80 PHE A N 1
ATOM 659 C CA . PHE A 1 80 ? 22.237 -9.202 -21.051 1.00 79.19 80 PHE A CA 1
ATOM 660 C C . PHE A 1 80 ? 23.342 -8.759 -20.076 1.00 79.19 80 PHE A C 1
ATOM 662 O O . PHE A 1 80 ? 23.789 -7.625 -20.158 1.00 79.19 80 PHE A O 1
ATOM 669 N N . GLN A 1 81 ? 23.829 -9.617 -19.172 1.00 75.56 81 GLN A N 1
ATOM 670 C CA . GLN A 1 81 ? 24.864 -9.239 -18.188 1.00 75.56 81 GLN A CA 1
ATOM 671 C C . GLN A 1 81 ? 26.290 -9.141 -18.767 1.00 75.56 81 GLN A C 1
ATOM 673 O O . GLN A 1 81 ? 27.200 -8.655 -18.103 1.00 75.56 81 GLN A O 1
ATOM 678 N N . CYS A 1 82 ? 26.509 -9.584 -20.008 1.00 72.81 82 CYS A N 1
ATOM 679 C CA . CYS A 1 82 ? 27.832 -9.677 -20.640 1.00 72.81 82 CYS A CA 1
ATOM 680 C C . CYS A 1 82 ? 28.266 -8.419 -21.426 1.00 72.81 82 CYS A C 1
ATOM 682 O O . CYS A 1 82 ? 28.986 -8.530 -22.418 1.00 72.81 82 CYS A O 1
ATOM 684 N N . LEU A 1 83 ? 27.835 -7.227 -21.003 1.00 77.75 83 LEU A N 1
ATOM 685 C CA . LEU A 1 83 ? 28.137 -5.967 -21.696 1.00 77.75 83 LEU A CA 1
ATOM 686 C C . LEU A 1 83 ? 29.551 -5.470 -21.388 1.00 77.75 83 LEU A C 1
ATOM 688 O O . LEU A 1 83 ? 29.920 -5.340 -20.220 1.00 77.75 83 LEU A O 1
ATOM 692 N N . ASP A 1 84 ? 30.305 -5.125 -22.432 1.00 80.69 84 ASP A N 1
ATOM 693 C CA . ASP A 1 84 ? 31.541 -4.356 -22.288 1.00 80.69 84 ASP A CA 1
ATOM 694 C C . ASP A 1 84 ? 31.263 -2.880 -21.951 1.00 80.69 84 ASP A C 1
ATOM 696 O O . ASP A 1 84 ? 30.125 -2.399 -21.984 1.00 80.69 84 ASP A O 1
ATOM 700 N N . GLU A 1 85 ? 32.325 -2.148 -21.620 1.00 77.94 85 GLU A N 1
ATOM 701 C CA . GLU A 1 85 ? 32.245 -0.750 -21.198 1.00 77.94 85 GLU A CA 1
ATOM 702 C C . GLU A 1 85 ? 31.578 0.158 -22.252 1.00 77.94 85 GLU A C 1
ATOM 704 O O . GLU A 1 85 ? 30.854 1.088 -21.897 1.00 77.94 85 GLU A O 1
ATOM 709 N N . GLY A 1 86 ? 31.754 -0.125 -23.548 1.00 81.31 86 GLY A N 1
ATOM 710 C CA . GLY A 1 86 ? 31.170 0.671 -24.629 1.00 81.31 86 GLY A CA 1
ATOM 711 C C . GLY A 1 86 ? 29.645 0.562 -24.667 1.00 81.31 86 GLY A C 1
ATOM 712 O O . GLY A 1 86 ? 28.943 1.575 -24.731 1.00 81.31 86 GLY A O 1
ATOM 713 N N . TRP A 1 87 ? 29.119 -0.659 -24.554 1.00 86.00 87 TRP A N 1
ATOM 714 C CA . TRP A 1 87 ? 27.675 -0.901 -24.483 1.00 86.00 87 TRP A CA 1
ATOM 715 C C . TRP A 1 87 ? 27.052 -0.366 -23.192 1.00 86.00 87 TRP A C 1
ATOM 717 O O . TRP A 1 87 ? 25.979 0.241 -23.236 1.00 86.00 87 TRP A O 1
ATOM 727 N N . GLN A 1 88 ? 27.739 -0.531 -22.057 1.00 78.56 88 GLN A N 1
ATOM 728 C CA . GLN A 1 88 ? 27.296 0.022 -20.774 1.00 78.56 88 GLN A CA 1
ATOM 729 C C . GLN A 1 88 ? 27.182 1.549 -20.833 1.00 78.56 88 GLN A C 1
ATOM 731 O O . GLN A 1 88 ? 26.171 2.108 -20.400 1.00 78.56 88 GLN A O 1
ATOM 736 N N . GLN A 1 89 ? 28.172 2.237 -21.412 1.00 78.69 89 GLN A N 1
ATOM 737 C CA . GLN A 1 89 ? 28.140 3.692 -21.574 1.00 78.69 89 GLN A CA 1
ATOM 738 C C . GLN A 1 89 ? 27.014 4.153 -22.509 1.00 78.69 89 GLN A C 1
ATOM 740 O O . GLN A 1 89 ? 26.335 5.133 -22.192 1.00 78.69 89 GLN A O 1
ATOM 745 N N . LEU A 1 90 ? 26.795 3.463 -23.637 1.00 83.19 90 LEU A N 1
ATOM 746 C CA . LEU A 1 90 ? 25.723 3.782 -24.586 1.00 83.19 90 LEU A CA 1
ATOM 747 C C . LEU A 1 90 ? 24.343 3.712 -23.915 1.00 83.19 90 LEU A C 1
ATOM 749 O O . LEU A 1 90 ? 23.575 4.674 -23.980 1.00 83.19 90 LEU A O 1
ATOM 753 N N . VAL A 1 91 ? 24.052 2.602 -23.229 1.00 80.38 91 VAL A N 1
ATOM 754 C CA . VAL A 1 91 ? 22.759 2.398 -22.562 1.00 80.38 91 VAL A CA 1
ATOM 755 C C . VAL A 1 91 ? 22.594 3.339 -21.375 1.00 80.38 91 VAL A C 1
ATOM 757 O O . VAL A 1 91 ? 21.555 3.980 -21.261 1.00 80.38 91 VAL A O 1
ATOM 760 N N . THR A 1 92 ? 23.625 3.520 -20.547 1.00 75.12 92 THR A N 1
ATOM 761 C CA . THR A 1 92 ? 23.562 4.431 -19.392 1.00 75.12 92 THR A CA 1
ATOM 762 C C . THR A 1 92 ? 23.260 5.867 -19.821 1.00 75.12 92 THR A C 1
ATOM 764 O O . THR A 1 92 ? 22.384 6.509 -19.246 1.00 75.12 92 THR A O 1
ATOM 767 N N . ARG A 1 93 ? 23.929 6.378 -20.867 1.00 77.88 93 ARG A N 1
ATOM 768 C CA . ARG A 1 93 ? 23.658 7.730 -21.387 1.00 77.88 93 ARG A CA 1
ATOM 769 C C . ARG A 1 93 ? 22.234 7.862 -21.907 1.00 77.88 93 ARG A C 1
ATOM 771 O O . ARG A 1 93 ? 21.581 8.856 -21.613 1.00 77.88 93 ARG A O 1
ATOM 778 N N . ALA A 1 94 ? 21.751 6.865 -22.642 1.00 80.38 94 ALA A N 1
ATOM 779 C CA . ALA A 1 94 ? 20.389 6.885 -23.149 1.00 80.38 94 ALA A CA 1
ATOM 780 C C . ALA A 1 94 ? 19.354 6.809 -22.022 1.00 80.38 94 ALA A C 1
ATOM 782 O O . ALA A 1 94 ? 18.390 7.560 -22.066 1.00 80.38 94 ALA A O 1
ATOM 783 N N . PHE A 1 95 ? 19.564 6.000 -20.978 1.00 78.12 95 PHE A N 1
ATOM 784 C CA . PHE A 1 95 ? 18.690 5.992 -19.799 1.00 78.12 95 PHE A CA 1
ATOM 785 C C . PHE A 1 95 ? 18.685 7.335 -19.077 1.00 78.12 95 PHE A C 1
ATOM 787 O O . PHE A 1 95 ? 17.618 7.814 -18.714 1.00 78.12 95 PHE A O 1
ATOM 794 N N . ILE A 1 96 ? 19.847 7.973 -18.908 1.00 71.44 96 ILE A N 1
ATOM 795 C CA . ILE A 1 96 ? 19.926 9.323 -18.337 1.00 71.44 96 ILE A CA 1
ATOM 796 C C . ILE A 1 96 ? 19.111 10.297 -19.191 1.00 71.44 96 ILE A C 1
ATOM 798 O O . ILE A 1 96 ? 18.304 11.040 -18.646 1.00 71.44 96 ILE A O 1
ATOM 802 N N . SER A 1 97 ? 19.256 10.265 -20.517 1.00 71.50 97 SER A N 1
ATOM 803 C CA . SER A 1 97 ? 18.473 11.117 -21.418 1.00 71.50 97 SER A CA 1
ATOM 804 C C . SER A 1 97 ? 16.977 10.792 -21.404 1.00 71.50 97 SER A C 1
ATOM 806 O O . SER A 1 97 ? 16.169 11.713 -21.424 1.00 71.50 97 SER A O 1
ATOM 808 N N . ALA A 1 98 ? 16.594 9.516 -21.322 1.00 71.44 98 ALA A N 1
ATOM 809 C CA . ALA A 1 98 ? 15.203 9.081 -21.215 1.00 71.44 98 ALA A CA 1
ATOM 810 C C . ALA A 1 98 ? 14.576 9.523 -19.889 1.00 71.44 98 ALA A C 1
ATOM 812 O O . ALA A 1 98 ? 13.451 10.003 -19.882 1.00 71.44 98 ALA A O 1
ATOM 813 N N . LEU A 1 99 ? 15.311 9.425 -18.779 1.00 66.75 99 LEU A N 1
ATOM 814 C CA . LEU A 1 99 ? 14.876 9.898 -17.466 1.00 66.75 99 LEU A CA 1
ATOM 815 C C . LEU A 1 99 ? 14.852 11.422 -17.381 1.00 66.75 99 LEU A C 1
ATOM 817 O O . LEU A 1 99 ? 13.962 11.969 -16.750 1.00 66.75 99 LEU A O 1
ATOM 821 N N . GLN A 1 100 ? 15.781 12.120 -18.034 1.00 64.75 100 GLN A N 1
ATOM 822 C CA . GLN A 1 100 ? 15.744 13.578 -18.164 1.00 64.75 100 GLN A CA 1
ATOM 823 C C . GLN A 1 100 ? 14.556 14.029 -19.017 1.00 64.75 100 GLN A C 1
ATOM 825 O O . GLN A 1 100 ? 13.900 15.005 -18.669 1.00 64.75 100 GLN A O 1
ATOM 830 N N . ALA A 1 101 ? 14.245 13.303 -20.095 1.00 60.56 101 ALA A N 1
ATOM 831 C CA . ALA A 1 101 ? 13.050 13.526 -20.901 1.00 60.56 101 ALA A CA 1
ATOM 832 C C . ALA A 1 101 ? 11.771 13.217 -20.104 1.00 60.56 101 ALA A C 1
ATOM 834 O O . ALA A 1 101 ? 10.837 14.003 -20.158 1.00 60.56 101 ALA A O 1
ATOM 835 N N . ALA A 1 102 ? 11.760 12.149 -19.298 1.00 57.44 102 ALA A N 1
ATOM 836 C CA . ALA A 1 102 ? 10.671 11.810 -18.380 1.00 57.44 102 ALA A CA 1
ATOM 837 C C . ALA A 1 102 ? 10.486 12.863 -17.284 1.00 57.44 102 ALA A C 1
ATOM 839 O O . ALA A 1 102 ? 9.375 13.262 -16.977 1.00 57.44 102 ALA A O 1
ATOM 840 N N . GLN A 1 103 ? 11.578 13.361 -16.710 1.00 53.84 103 GLN A N 1
ATOM 841 C CA . GLN A 1 103 ? 11.564 14.426 -15.711 1.00 53.84 103 GLN A CA 1
ATOM 842 C C . GLN A 1 103 ? 11.106 15.765 -16.313 1.00 53.84 103 GLN A C 1
ATOM 844 O O . GLN A 1 103 ? 10.567 16.607 -15.598 1.00 53.84 103 GLN A O 1
ATOM 849 N N . ALA A 1 104 ? 11.315 15.955 -17.618 1.00 48.84 104 ALA A N 1
ATOM 850 C CA . ALA A 1 104 ? 10.848 17.104 -18.384 1.00 48.84 104 ALA A CA 1
ATOM 851 C C . ALA A 1 104 ? 9.433 16.923 -18.972 1.00 48.84 104 ALA A C 1
ATOM 853 O O . ALA A 1 104 ? 8.882 17.904 -19.470 1.00 48.84 104 ALA A O 1
ATOM 854 N N . ASP A 1 105 ? 8.852 15.717 -18.908 1.00 45.53 105 ASP A N 1
ATOM 855 C CA . ASP A 1 105 ? 7.480 15.402 -19.310 1.00 45.53 105 ASP A CA 1
ATOM 856 C C . ASP A 1 105 ? 6.572 15.342 -18.065 1.00 45.53 105 ASP A C 1
ATOM 858 O O . ASP A 1 105 ? 6.604 14.370 -17.308 1.00 45.53 105 ASP A O 1
ATOM 862 N N . PRO A 1 106 ? 5.723 16.355 -17.834 1.00 42.75 106 PRO A N 1
ATOM 863 C CA . PRO A 1 106 ? 4.869 16.422 -16.650 1.00 42.75 106 PRO A CA 1
ATOM 864 C C . PRO A 1 106 ? 3.886 15.249 -16.485 1.00 42.75 106 PRO A C 1
ATOM 866 O O . PRO A 1 106 ? 3.432 14.985 -15.370 1.00 42.75 106 PRO A O 1
ATOM 869 N N . ASN A 1 107 ? 3.580 14.514 -17.563 1.00 37.31 107 ASN A N 1
ATOM 870 C CA . ASN A 1 107 ? 2.693 13.348 -17.518 1.00 37.31 107 ASN A CA 1
ATOM 871 C C . ASN A 1 107 ? 3.415 12.058 -17.085 1.00 37.31 107 ASN A C 1
ATOM 873 O O . ASN A 1 107 ? 2.757 11.092 -16.692 1.00 37.31 107 ASN A O 1
ATOM 877 N N . ALA A 1 108 ? 4.753 12.034 -17.092 1.00 40.16 108 ALA A N 1
ATOM 878 C CA . ALA A 1 108 ? 5.563 10.861 -16.761 1.00 40.16 108 ALA A CA 1
ATOM 879 C C . ALA A 1 108 ? 5.390 10.370 -15.313 1.00 40.16 108 ALA A C 1
ATOM 881 O O . ALA A 1 108 ? 5.540 9.182 -15.043 1.00 40.16 108 ALA A O 1
ATOM 882 N N . ALA A 1 109 ? 5.057 11.265 -14.374 1.00 40.38 109 ALA A N 1
ATOM 883 C CA . ALA A 1 109 ? 4.879 10.917 -12.961 1.00 40.38 109 ALA A CA 1
ATOM 884 C C . ALA A 1 109 ? 3.592 10.107 -12.686 1.00 40.38 109 ALA A C 1
ATOM 886 O O . ALA A 1 109 ? 3.527 9.376 -11.693 1.00 40.38 109 ALA A O 1
ATOM 887 N N . ASN A 1 110 ? 2.593 10.221 -13.572 1.00 37.62 110 ASN A N 1
ATOM 888 C CA . ASN A 1 110 ? 1.297 9.537 -13.480 1.00 37.62 110 ASN A CA 1
ATOM 889 C C . ASN A 1 110 ? 1.130 8.414 -14.519 1.00 37.62 110 ASN A C 1
ATOM 891 O O . ASN A 1 110 ? 0.192 7.624 -14.416 1.00 37.62 110 ASN A O 1
ATOM 895 N N . GLY A 1 111 ? 2.020 8.335 -15.512 1.00 44.25 111 GLY A N 1
ATOM 896 C CA . GLY A 1 111 ? 2.035 7.269 -16.505 1.00 44.25 111 GLY A CA 1
ATOM 897 C C . GLY A 1 111 ? 2.564 5.961 -15.920 1.00 44.25 111 GLY A C 1
ATOM 898 O O . GLY A 1 111 ? 3.643 5.912 -15.336 1.00 44.25 111 GLY A O 1
ATOM 899 N N . LEU A 1 112 ? 1.816 4.876 -16.108 1.00 57.31 112 LEU A N 1
ATOM 900 C CA . LEU A 1 112 ? 2.310 3.520 -15.851 1.00 57.31 112 LEU A CA 1
ATOM 901 C C . LEU A 1 112 ? 3.339 3.076 -16.910 1.00 57.31 112 LEU A C 1
ATOM 903 O O . LEU A 1 112 ? 4.099 2.147 -16.669 1.00 57.31 112 LEU A O 1
ATOM 907 N N . ILE A 1 113 ? 3.396 3.746 -18.068 1.00 71.25 113 ILE A N 1
ATOM 908 C CA . ILE A 1 113 ? 4.383 3.517 -19.130 1.00 71.25 113 ILE A CA 1
ATOM 909 C C . ILE A 1 113 ? 4.895 4.869 -19.634 1.00 71.25 113 ILE A C 1
ATOM 911 O O . ILE A 1 113 ? 4.105 5.774 -19.896 1.00 71.25 113 ILE A O 1
ATOM 915 N N . LEU A 1 114 ? 6.204 4.978 -19.842 1.00 76.19 114 LEU A N 1
ATOM 916 C CA . LEU A 1 114 ? 6.868 6.093 -20.501 1.00 76.19 114 LEU A CA 1
ATOM 917 C C . LEU A 1 114 ? 7.683 5.583 -21.692 1.00 76.19 114 LEU A C 1
ATOM 919 O O . LEU A 1 114 ? 8.520 4.701 -21.539 1.00 76.19 114 LEU A O 1
ATOM 923 N N . ASN A 1 115 ? 7.486 6.181 -22.865 1.00 82.25 115 ASN A N 1
ATOM 924 C CA . ASN A 1 115 ? 8.311 5.935 -24.046 1.00 82.25 115 ASN A CA 1
ATOM 925 C C . ASN A 1 115 ? 9.198 7.154 -24.323 1.00 82.25 115 ASN A C 1
ATOM 927 O O . ASN A 1 115 ? 8.695 8.237 -24.605 1.00 82.25 115 ASN A O 1
ATOM 931 N N . ALA A 1 116 ? 10.512 6.966 -24.281 1.00 84.44 116 ALA A N 1
ATOM 932 C CA . ALA A 1 116 ? 11.499 7.949 -24.703 1.00 84.44 116 ALA A CA 1
ATOM 933 C C . ALA A 1 116 ? 12.038 7.561 -26.083 1.00 84.44 116 ALA A C 1
ATOM 935 O O . ALA A 1 116 ? 12.869 6.657 -26.196 1.00 84.44 116 ALA A O 1
ATOM 936 N N . ASP A 1 117 ? 11.546 8.229 -27.126 1.00 85.62 117 ASP A N 1
ATOM 937 C CA . ASP A 1 117 ? 12.008 8.054 -28.504 1.00 85.62 117 ASP A CA 1
ATOM 938 C C . ASP A 1 117 ? 13.240 8.908 -28.798 1.00 85.62 117 ASP A C 1
ATOM 940 O O . ASP A 1 117 ? 13.310 10.085 -28.442 1.00 85.62 117 ASP A O 1
ATOM 944 N N . PHE A 1 118 ? 14.211 8.315 -29.486 1.00 84.31 118 PHE A N 1
ATOM 945 C CA . PHE A 1 118 ? 15.469 8.965 -29.827 1.00 84.31 118 PHE A CA 1
ATOM 946 C C . PHE A 1 118 ? 15.519 9.282 -31.324 1.00 84.31 118 PHE A C 1
ATOM 948 O O . PHE A 1 118 ? 15.098 8.462 -32.144 1.00 84.31 118 PHE A O 1
ATOM 955 N N . PRO A 1 119 ? 16.062 10.448 -31.718 1.00 83.31 119 PRO A N 1
ATOM 956 C CA . PRO A 1 119 ? 16.288 10.747 -33.123 1.00 83.31 119 PRO A CA 1
ATOM 957 C C . PRO A 1 119 ? 17.300 9.756 -33.705 1.00 83.31 119 PRO A C 1
ATOM 959 O O . PRO A 1 119 ? 18.401 9.587 -33.177 1.00 83.31 119 PRO A O 1
ATOM 962 N N . VAL A 1 120 ? 16.930 9.116 -34.814 1.00 87.12 120 VAL A N 1
ATOM 963 C CA . VAL A 1 120 ? 17.770 8.137 -35.511 1.00 87.12 120 VAL A CA 1
ATOM 964 C C . VAL A 1 120 ? 18.160 8.645 -36.906 1.00 87.12 120 VAL A C 1
ATOM 966 O O . VAL A 1 120 ? 17.398 9.401 -37.505 1.00 87.12 120 VAL A O 1
ATOM 969 N N . PRO A 1 121 ? 19.336 8.264 -37.438 1.00 87.25 121 PRO A N 1
ATOM 970 C CA . PRO A 1 121 ? 19.726 8.577 -38.815 1.00 87.25 121 PRO A CA 1
ATOM 971 C C . PRO A 1 121 ? 18.740 8.039 -39.864 1.00 87.25 121 PRO A C 1
ATOM 973 O O . PRO A 1 121 ? 18.141 6.988 -39.654 1.00 87.25 121 PRO A O 1
ATOM 976 N N . ASP A 1 122 ? 18.659 8.686 -41.032 1.00 84.88 122 ASP A N 1
ATOM 977 C CA . ASP A 1 122 ? 17.745 8.304 -42.128 1.00 84.88 122 ASP A CA 1
ATOM 978 C C . ASP A 1 122 ? 17.947 6.867 -42.655 1.00 84.88 122 ASP A C 1
ATOM 980 O O . ASP A 1 122 ? 17.055 6.295 -43.278 1.00 84.88 122 ASP A O 1
ATOM 984 N N . ASP A 1 123 ? 19.123 6.266 -42.432 1.00 86.19 123 ASP A N 1
ATOM 985 C CA . ASP A 1 123 ? 19.422 4.879 -42.805 1.00 86.19 123 ASP A CA 1
ATOM 986 C C . ASP A 1 123 ? 18.983 3.835 -41.757 1.00 86.19 123 ASP A C 1
ATOM 988 O O . ASP A 1 123 ? 19.186 2.634 -41.962 1.00 86.19 123 ASP A O 1
ATOM 992 N N . VAL A 1 124 ? 18.387 4.272 -40.641 1.00 88.44 124 VAL A N 1
ATOM 993 C CA . VAL A 1 124 ? 17.796 3.413 -39.608 1.00 88.44 124 VAL A CA 1
ATOM 994 C C . VAL A 1 124 ? 16.286 3.271 -39.855 1.00 88.44 124 VAL A C 1
ATOM 996 O O . VAL A 1 124 ? 15.579 4.277 -39.887 1.00 88.44 124 VAL A O 1
ATOM 999 N N . PRO A 1 125 ? 15.752 2.042 -39.993 1.00 85.00 125 PRO A N 1
ATOM 1000 C CA . PRO A 1 125 ? 14.321 1.828 -40.182 1.00 85.00 125 PRO A CA 1
ATOM 1001 C C . PRO A 1 125 ? 13.500 2.320 -38.974 1.00 85.00 125 PRO A C 1
ATOM 1003 O O . PRO A 1 125 ? 13.893 2.055 -37.828 1.00 85.00 125 PRO A O 1
ATOM 1006 N N . PRO A 1 126 ? 12.346 2.979 -39.194 1.00 81.38 126 PRO A N 1
ATOM 1007 C CA . PRO A 1 126 ? 11.465 3.416 -38.111 1.00 81.38 126 PRO A CA 1
ATOM 1008 C C . PRO A 1 126 ? 10.879 2.218 -37.346 1.00 81.38 126 PRO A C 1
ATOM 1010 O O . PRO A 1 126 ? 10.854 1.096 -37.849 1.00 81.38 126 PRO A O 1
ATOM 1013 N N . LEU A 1 127 ? 10.386 2.453 -36.124 1.00 81.06 127 LEU A N 1
ATOM 1014 C CA . LEU A 1 127 ? 9.765 1.410 -35.288 1.00 81.06 127 LEU A CA 1
ATOM 1015 C C . LEU A 1 127 ? 8.353 0.995 -35.749 1.00 81.06 127 LEU A C 1
ATOM 1017 O O . LEU A 1 127 ? 7.786 0.049 -35.202 1.00 81.06 127 LEU A O 1
ATOM 1021 N N . ASN A 1 128 ? 7.805 1.666 -36.764 1.00 69.75 128 ASN A N 1
ATOM 1022 C CA . ASN A 1 128 ? 6.468 1.427 -37.298 1.00 69.75 128 ASN A CA 1
ATOM 1023 C C . ASN A 1 128 ? 6.311 -0.046 -37.716 1.00 69.75 128 ASN A C 1
ATOM 1025 O O . ASN A 1 128 ? 7.106 -0.556 -38.505 1.00 69.75 128 ASN A O 1
ATOM 1029 N N . GLY A 1 129 ? 5.253 -0.715 -37.249 1.00 64.31 129 GLY A N 1
ATOM 1030 C CA . GLY A 1 129 ? 4.998 -2.137 -37.544 1.00 64.31 129 GLY A CA 1
ATOM 1031 C C . GLY A 1 129 ? 5.480 -3.133 -36.496 1.00 64.31 129 GLY A C 1
ATOM 1032 O O . GLY A 1 129 ? 5.291 -4.333 -36.677 1.00 64.31 129 GLY A O 1
ATOM 1033 N N . GLY A 1 130 ? 6.049 -2.655 -35.387 1.00 62.84 130 GLY A N 1
ATOM 1034 C CA . GLY A 1 130 ? 6.485 -3.498 -34.271 1.00 62.84 130 GLY A CA 1
ATOM 1035 C C . GLY A 1 130 ? 5.371 -4.048 -33.372 1.00 62.84 130 GLY A C 1
ATOM 1036 O O . GLY A 1 130 ? 5.672 -4.776 -32.433 1.00 62.84 130 GLY A O 1
ATOM 1037 N N . GLY A 1 131 ? 4.099 -3.764 -33.675 1.00 61.03 131 GLY A N 1
ATOM 1038 C CA . GLY A 1 131 ? 2.949 -4.302 -32.940 1.00 61.03 131 GLY A CA 1
ATOM 1039 C C . GLY A 1 131 ? 2.147 -3.269 -32.151 1.00 61.03 131 GLY A C 1
ATOM 1040 O O . GLY A 1 131 ? 1.607 -3.605 -31.114 1.00 61.03 131 GLY A O 1
ATOM 1041 N N . GLU A 1 132 ? 2.023 -2.028 -32.626 1.00 59.00 132 GLU A N 1
ATOM 1042 C CA . GLU A 1 132 ? 1.269 -0.957 -31.939 1.00 59.00 132 GLU A CA 1
ATOM 1043 C C . GLU A 1 132 ? -0.210 -1.308 -31.652 1.00 59.00 132 GLU A C 1
ATOM 1045 O O . GLU A 1 132 ? -0.784 -0.765 -30.718 1.00 59.00 132 GLU A O 1
ATOM 1050 N N . ASN A 1 133 ? -0.785 -2.272 -32.386 1.00 63.97 133 ASN A N 1
ATOM 1051 C CA . ASN A 1 133 ? -2.122 -2.841 -32.155 1.00 63.97 133 ASN A CA 1
ATOM 1052 C C . ASN A 1 133 ? -2.082 -4.366 -31.897 1.00 63.97 133 ASN A C 1
ATOM 1054 O O . ASN A 1 133 ? -3.030 -5.074 -32.223 1.00 63.97 133 ASN A O 1
ATOM 1058 N N . ARG A 1 134 ? -0.949 -4.919 -31.438 1.00 74.69 134 ARG A N 1
ATOM 1059 C CA . ARG A 1 134 ? -0.745 -6.369 -31.250 1.00 74.69 134 ARG A CA 1
ATOM 1060 C C . ARG A 1 134 ? 0.080 -6.641 -29.994 1.00 74.69 134 ARG A C 1
ATOM 1062 O O . ARG A 1 134 ? 0.857 -5.806 -29.545 1.00 74.69 134 ARG A O 1
ATOM 1069 N N . VAL A 1 135 ? -0.007 -7.853 -29.451 1.00 82.56 135 VAL A N 1
ATOM 1070 C CA . VAL A 1 135 ? 0.859 -8.245 -28.331 1.00 82.56 135 VAL A CA 1
ATOM 1071 C C . VAL A 1 135 ? 2.274 -8.534 -28.842 1.00 82.56 135 VAL A C 1
ATOM 1073 O O . VAL A 1 135 ? 2.515 -9.563 -29.473 1.00 82.56 135 VAL A O 1
ATOM 1076 N N . ALA A 1 136 ? 3.218 -7.631 -28.572 1.00 85.88 136 ALA A N 1
ATOM 1077 C CA . ALA A 1 136 ? 4.626 -7.764 -28.946 1.00 85.88 136 ALA A CA 1
ATOM 1078 C C . ALA A 1 136 ? 5.560 -7.226 -27.843 1.00 85.88 136 ALA A C 1
ATOM 1080 O O . ALA A 1 136 ? 5.184 -6.285 -27.135 1.00 85.88 136 ALA A O 1
ATOM 1081 N N . PRO A 1 137 ? 6.781 -7.783 -27.695 1.00 86.19 137 PRO A N 1
ATOM 1082 C CA . PRO A 1 137 ? 7.699 -7.335 -26.655 1.00 86.19 137 PRO A CA 1
ATOM 1083 C C . PRO A 1 137 ? 8.040 -5.845 -26.772 1.00 86.19 137 PRO A C 1
ATOM 1085 O O . PRO A 1 137 ? 8.454 -5.389 -27.839 1.00 86.19 137 PRO A O 1
ATOM 1088 N N . GLY A 1 138 ? 7.881 -5.101 -25.676 1.00 79.25 138 GLY A N 1
ATOM 1089 C CA . GLY A 1 138 ? 8.122 -3.657 -25.607 1.00 79.25 138 GLY A CA 1
ATOM 1090 C C . GLY A 1 138 ? 7.075 -2.772 -26.302 1.00 79.25 138 GLY A C 1
ATOM 1091 O O . GLY A 1 138 ? 7.212 -1.552 -26.271 1.00 79.25 138 GLY A O 1
ATOM 1092 N N . PHE A 1 139 ? 6.037 -3.344 -26.922 1.00 81.50 139 PHE A N 1
ATOM 1093 C CA . PHE A 1 139 ? 4.881 -2.597 -27.448 1.00 81.50 139 PHE A CA 1
ATOM 1094 C C . PHE A 1 139 ? 3.620 -2.832 -26.615 1.00 81.50 139 PHE A C 1
ATOM 1096 O O . PHE A 1 139 ? 2.813 -1.920 -26.458 1.00 81.50 139 PHE A O 1
ATOM 1103 N N . ALA A 1 140 ? 3.482 -4.026 -26.037 1.00 80.31 140 ALA A N 1
ATOM 1104 C CA . ALA A 1 140 ? 2.470 -4.342 -25.039 1.00 80.31 140 ALA A CA 1
ATOM 1105 C C . ALA A 1 140 ? 3.020 -4.187 -23.614 1.00 80.31 140 ALA A C 1
ATOM 1107 O O . ALA A 1 140 ? 4.232 -4.154 -23.402 1.00 80.31 140 ALA A O 1
ATOM 1108 N N . TRP A 1 141 ? 2.113 -4.137 -22.638 1.00 79.19 141 TRP A N 1
ATOM 1109 C CA . TRP A 1 141 ? 2.444 -4.278 -21.219 1.00 79.19 141 TRP A CA 1
ATOM 1110 C C . TRP A 1 141 ? 3.222 -5.567 -20.968 1.00 79.19 141 TRP A C 1
ATOM 1112 O O . TRP A 1 141 ? 2.914 -6.600 -21.573 1.00 79.19 141 TRP A O 1
ATOM 1122 N N . ASN A 1 142 ? 4.195 -5.521 -20.060 1.00 79.62 142 ASN A N 1
ATOM 1123 C CA . ASN A 1 142 ? 5.060 -6.664 -19.781 1.00 79.62 142 ASN A CA 1
ATOM 1124 C C . ASN A 1 142 ? 4.258 -7.884 -19.311 1.00 79.62 142 ASN A C 1
ATOM 1126 O O . ASN A 1 142 ? 4.513 -8.998 -19.768 1.00 79.62 142 ASN A O 1
ATOM 1130 N N . GLU A 1 143 ? 3.223 -7.672 -18.498 1.00 77.81 143 GLU A N 1
ATOM 1131 C CA . GLU A 1 143 ? 2.283 -8.718 -18.076 1.00 77.81 143 GLU A CA 1
ATOM 1132 C C . GLU A 1 143 ? 1.551 -9.363 -19.264 1.00 77.81 143 GLU A C 1
ATOM 1134 O O . GLU A 1 143 ? 1.538 -10.587 -19.401 1.00 77.81 143 GLU A O 1
ATOM 1139 N N . LEU A 1 144 ? 1.004 -8.549 -20.176 1.00 80.25 144 LEU A N 1
ATOM 1140 C CA . LEU A 1 144 ? 0.279 -9.030 -21.356 1.00 80.25 144 LEU A CA 1
ATOM 1141 C C . LEU A 1 144 ? 1.205 -9.791 -22.319 1.00 80.25 144 LEU A C 1
ATOM 1143 O O . LEU A 1 144 ? 0.822 -10.818 -22.888 1.00 80.25 144 LEU A O 1
ATOM 1147 N N . TYR A 1 145 ? 2.446 -9.324 -22.469 1.00 87.19 145 TYR A N 1
ATOM 1148 C CA . TYR A 1 145 ? 3.471 -10.031 -23.226 1.00 87.19 145 TYR A CA 1
ATOM 1149 C C . TYR A 1 145 ? 3.805 -11.394 -22.604 1.00 87.19 145 TYR A C 1
ATOM 1151 O O . TYR A 1 145 ? 3.807 -12.396 -23.319 1.00 87.19 145 TYR A O 1
ATOM 1159 N N . ILE A 1 146 ? 4.051 -11.460 -21.292 1.00 85.12 146 ILE A N 1
ATOM 1160 C CA . ILE A 1 146 ? 4.382 -12.710 -20.584 1.00 85.12 146 ILE A CA 1
ATOM 1161 C C . ILE A 1 146 ? 3.234 -13.706 -20.669 1.00 85.12 146 ILE A C 1
ATOM 1163 O O . ILE A 1 146 ? 3.461 -14.885 -20.961 1.00 85.12 146 ILE A O 1
ATOM 1167 N N . HIS A 1 147 ? 2.006 -13.222 -20.482 1.00 86.44 147 HIS A N 1
ATOM 1168 C CA . HIS A 1 147 ? 0.794 -14.008 -20.647 1.00 86.44 147 HIS A CA 1
ATOM 1169 C C . HIS A 1 147 ? 0.757 -14.678 -22.031 1.00 86.44 147 HIS A C 1
ATOM 1171 O O . HIS A 1 147 ? 0.557 -15.890 -22.132 1.00 86.44 147 HIS A O 1
ATOM 1177 N N . SER A 1 148 ? 1.078 -13.937 -23.096 1.00 89.75 148 SER A N 1
ATOM 1178 C CA . SER A 1 148 ? 1.166 -14.493 -24.451 1.00 89.75 148 SER A CA 1
ATOM 1179 C C . SER A 1 148 ? 2.390 -15.395 -24.685 1.00 89.75 148 SER A C 1
ATOM 1181 O O . SER A 1 148 ? 2.280 -16.464 -25.290 1.00 89.75 148 SER A O 1
ATOM 1183 N N . ALA A 1 149 ? 3.568 -15.029 -24.175 1.00 90.94 149 ALA A N 1
ATOM 1184 C CA . ALA A 1 149 ? 4.808 -15.786 -24.349 1.00 90.94 149 ALA A CA 1
ATOM 1185 C C . ALA A 1 149 ? 4.743 -17.190 -23.721 1.00 90.94 149 ALA A C 1
ATOM 1187 O O . ALA A 1 149 ? 5.348 -18.130 -24.245 1.00 90.94 149 ALA A O 1
ATOM 1188 N N . LYS A 1 150 ? 3.964 -17.371 -22.647 1.00 90.62 150 LYS A N 1
ATOM 1189 C CA . LYS A 1 150 ? 3.731 -18.690 -22.039 1.00 90.62 150 LYS A CA 1
ATOM 1190 C C . LYS A 1 150 ? 3.065 -19.691 -22.969 1.00 90.62 150 LYS A C 1
ATOM 1192 O O . LYS A 1 150 ? 3.451 -20.858 -22.948 1.00 90.62 150 LYS A O 1
ATOM 1197 N N . ARG A 1 151 ? 2.139 -19.258 -23.829 1.00 93.44 151 ARG A N 1
ATOM 1198 C CA . ARG A 1 151 ? 1.521 -20.140 -24.835 1.00 93.44 151 ARG A CA 1
ATOM 1199 C C . ARG A 1 151 ? 2.563 -20.655 -25.826 1.00 93.44 151 ARG A C 1
ATOM 1201 O O . ARG A 1 151 ? 2.603 -21.847 -26.131 1.00 93.44 151 ARG A O 1
ATOM 1208 N N . TYR A 1 152 ? 3.492 -19.795 -26.240 1.00 95.06 152 TYR A N 1
ATOM 1209 C CA . TYR A 1 152 ? 4.614 -20.198 -27.088 1.00 95.06 152 TYR A CA 1
ATOM 1210 C C . TYR A 1 152 ? 5.613 -21.119 -26.380 1.00 95.06 152 TYR A C 1
ATOM 1212 O O . TYR A 1 152 ? 6.108 -22.046 -27.017 1.00 95.06 152 TYR A O 1
ATOM 1220 N N . LEU A 1 153 ? 5.885 -20.931 -25.083 1.00 92.50 153 LEU A N 1
ATOM 1221 C CA . LEU A 1 153 ? 6.702 -21.872 -24.302 1.00 92.50 153 LEU A CA 1
ATOM 1222 C C . LEU A 1 153 ? 6.016 -23.241 -24.174 1.00 92.50 153 LEU A C 1
ATOM 1224 O O . LEU A 1 153 ? 6.645 -24.267 -24.430 1.00 92.50 153 LEU A O 1
ATOM 1228 N N . PHE A 1 154 ? 4.713 -23.257 -23.893 1.00 93.25 154 PHE A N 1
ATOM 1229 C CA . PHE A 1 154 ? 3.896 -24.471 -23.851 1.00 93.25 154 PHE A CA 1
ATOM 1230 C C . PHE A 1 154 ? 3.893 -25.224 -25.190 1.00 93.25 154 PHE A C 1
ATOM 1232 O O . PHE A 1 154 ? 4.022 -26.452 -25.220 1.00 93.25 154 PHE A O 1
ATOM 1239 N N . ALA A 1 155 ? 3.795 -24.506 -26.313 1.00 95.19 155 ALA A N 1
ATOM 1240 C CA . ALA A 1 155 ? 3.932 -25.104 -27.637 1.00 95.19 155 ALA A CA 1
ATOM 1241 C C . ALA A 1 155 ? 5.367 -25.577 -27.918 1.00 95.19 155 ALA A C 1
ATOM 1243 O O . ALA A 1 155 ? 5.542 -26.663 -28.469 1.00 95.19 155 ALA A O 1
ATOM 1244 N N . ALA A 1 156 ? 6.394 -24.821 -27.511 1.00 93.94 156 ALA A N 1
ATOM 1245 C CA . ALA A 1 156 ? 7.801 -25.154 -27.743 1.00 93.94 156 ALA A CA 1
ATOM 1246 C C . ALA A 1 156 ? 8.193 -26.517 -27.145 1.00 93.94 156 ALA A C 1
ATOM 1248 O O . ALA A 1 156 ? 8.938 -27.266 -27.780 1.00 93.94 156 ALA A O 1
ATOM 1249 N N . GLU A 1 157 ? 7.652 -26.875 -25.979 1.00 92.06 157 GLU A N 1
ATOM 1250 C CA . GLU A 1 157 ? 7.837 -28.195 -25.353 1.00 92.06 157 GLU A CA 1
ATOM 1251 C C . GLU A 1 157 ? 7.266 -29.349 -26.192 1.00 92.06 157 GLU A C 1
ATOM 1253 O O . GLU A 1 157 ? 7.734 -30.482 -26.104 1.00 92.06 157 GLU A O 1
ATOM 1258 N N . ARG A 1 158 ? 6.264 -29.070 -27.033 1.00 93.31 158 ARG A N 1
ATOM 1259 C CA . ARG A 1 158 ? 5.500 -30.069 -27.798 1.00 93.31 158 ARG A CA 1
ATOM 1260 C C . ARG A 1 158 ? 5.934 -30.187 -29.257 1.00 93.31 158 ARG A C 1
ATOM 1262 O O . ARG A 1 158 ? 5.514 -31.122 -29.933 1.00 93.31 158 ARG A O 1
ATOM 1269 N N . VAL A 1 159 ? 6.781 -29.278 -29.746 1.00 95.19 159 VAL A N 1
ATOM 1270 C CA . VAL A 1 159 ? 7.221 -29.232 -31.155 1.00 95.19 159 VAL A CA 1
ATOM 1271 C C . VAL A 1 159 ? 8.706 -29.553 -31.361 1.00 95.19 159 VAL A C 1
ATOM 1273 O O . VAL A 1 159 ? 9.303 -29.195 -32.381 1.00 95.19 159 VAL A O 1
ATOM 1276 N N . GLN A 1 160 ? 9.334 -30.238 -30.405 1.00 94.56 160 GLN A N 1
ATOM 1277 C CA . GLN A 1 160 ? 10.756 -30.568 -30.473 1.00 94.56 160 GLN A CA 1
ATOM 1278 C C . GLN A 1 160 ? 11.101 -31.373 -31.740 1.00 94.56 160 GLN A C 1
ATOM 1280 O O . GLN A 1 160 ? 10.515 -32.413 -32.023 1.00 94.56 160 GLN A O 1
ATOM 1285 N N . GLY A 1 161 ? 12.065 -30.879 -32.524 1.00 94.00 161 GLY A N 1
ATOM 1286 C CA . GLY A 1 161 ? 12.511 -31.503 -33.774 1.00 94.00 161 GLY A CA 1
ATOM 1287 C C . GLY A 1 161 ? 11.510 -31.424 -34.934 1.00 94.00 161 GLY A C 1
ATOM 1288 O O . GLY A 1 161 ? 11.761 -32.003 -35.990 1.00 94.00 161 GLY A O 1
ATOM 1289 N N . MET A 1 162 ? 10.397 -30.703 -34.781 1.00 97.12 162 MET A N 1
ATOM 1290 C CA . MET A 1 162 ? 9.327 -30.657 -35.778 1.00 97.12 162 MET A CA 1
ATOM 1291 C C . MET A 1 162 ? 9.516 -29.549 -36.823 1.00 97.12 162 MET A C 1
ATOM 1293 O O . MET A 1 162 ? 10.216 -28.560 -36.607 1.00 97.12 162 MET A O 1
ATOM 1297 N N . HIS A 1 163 ? 8.854 -29.722 -37.970 1.00 97.69 163 HIS A N 1
ATOM 1298 C CA . HIS A 1 163 ? 8.576 -28.639 -38.920 1.00 97.69 163 HIS A CA 1
ATOM 1299 C C . HIS A 1 163 ? 7.224 -28.023 -38.562 1.00 97.69 163 HIS A C 1
ATOM 1301 O O . HIS A 1 163 ? 6.211 -28.721 -38.659 1.00 97.69 163 HIS A O 1
ATOM 1307 N N . VAL A 1 164 ? 7.234 -26.767 -38.124 1.00 98.38 164 VAL A N 1
ATOM 1308 C CA . VAL A 1 164 ? 6.091 -26.079 -37.510 1.00 98.38 164 VAL A CA 1
ATOM 1309 C C . VAL A 1 164 ? 5.640 -24.924 -38.394 1.00 98.38 164 VAL A C 1
ATOM 1311 O O . VAL A 1 164 ? 6.485 -24.186 -38.895 1.00 98.38 164 VAL A O 1
ATOM 1314 N N . LEU A 1 165 ? 4.333 -24.756 -38.565 1.00 98.25 165 LEU A N 1
ATOM 1315 C CA . LEU A 1 165 ? 3.734 -23.530 -39.090 1.00 98.25 165 LEU A CA 1
ATOM 1316 C C . LEU A 1 165 ? 3.197 -22.713 -37.912 1.00 98.25 165 LEU A C 1
ATOM 1318 O O . LEU A 1 165 ? 2.345 -23.206 -37.187 1.00 98.25 165 LEU A O 1
ATOM 1322 N N . ASP A 1 166 ? 3.694 -21.500 -37.722 1.00 97.94 166 ASP A N 1
ATOM 1323 C CA . ASP A 1 166 ? 3.152 -20.498 -36.803 1.00 97.94 166 ASP A CA 1
ATOM 1324 C C . ASP A 1 166 ? 2.218 -19.585 -37.615 1.00 97.94 166 ASP A C 1
ATOM 1326 O O . ASP A 1 166 ? 2.685 -18.750 -38.393 1.00 97.94 166 ASP A O 1
ATOM 1330 N N . LEU A 1 167 ? 0.912 -19.853 -37.549 1.00 96.31 167 LEU A N 1
ATOM 1331 C CA . LEU A 1 167 ? -0.138 -19.233 -38.359 1.00 96.31 167 LEU A CA 1
ATOM 1332 C C . LEU A 1 167 ? -0.785 -18.082 -37.579 1.00 96.31 167 LEU A C 1
ATOM 1334 O O . LEU A 1 167 ? -1.445 -18.329 -36.573 1.00 96.31 167 LEU A O 1
ATOM 1338 N N . GLY A 1 168 ? -0.624 -16.855 -38.079 1.00 92.94 168 GLY A N 1
ATOM 1339 C CA . GLY A 1 168 ? -0.927 -15.614 -37.356 1.00 92.94 168 GLY A CA 1
ATOM 1340 C C . GLY A 1 168 ? 0.218 -15.190 -36.437 1.00 92.94 168 GLY A C 1
ATOM 1341 O O . GLY A 1 168 ? 0.002 -14.799 -35.295 1.00 92.94 168 GLY A O 1
ATOM 1342 N N . CYS A 1 169 ? 1.461 -15.315 -36.913 1.00 93.19 169 CYS A N 1
ATOM 1343 C CA . CYS A 1 169 ? 2.650 -15.139 -36.076 1.00 93.19 169 CYS A CA 1
ATOM 1344 C C . CYS A 1 169 ? 2.894 -13.691 -35.603 1.00 93.19 169 CYS A C 1
ATOM 1346 O O . CYS A 1 169 ? 3.808 -13.446 -34.803 1.00 93.19 169 CYS A O 1
ATOM 1348 N N . GLY A 1 170 ? 2.168 -12.708 -36.148 1.00 92.00 170 GLY A N 1
ATOM 1349 C CA . GLY A 1 170 ? 2.389 -11.288 -35.910 1.00 92.00 170 GLY A CA 1
ATOM 1350 C C . GLY A 1 170 ? 3.835 -10.898 -36.214 1.00 92.00 170 GLY A C 1
ATOM 1351 O O . GLY A 1 170 ? 4.359 -11.162 -37.297 1.00 92.00 170 GLY A O 1
ATOM 1352 N N . VAL A 1 171 ? 4.516 -10.302 -35.231 1.00 90.38 171 VAL A N 1
ATOM 1353 C CA . VAL A 1 171 ? 5.926 -9.882 -35.363 1.00 90.38 171 VAL A CA 1
ATOM 1354 C C . VAL A 1 171 ? 6.930 -11.039 -35.265 1.00 90.38 171 VAL A C 1
ATOM 1356 O O . VAL A 1 171 ? 8.127 -10.847 -35.476 1.00 90.38 171 VAL A O 1
ATOM 1359 N N . GLY A 1 172 ? 6.484 -12.255 -34.933 1.00 91.56 172 GLY A N 1
ATOM 1360 C CA . GLY A 1 172 ? 7.315 -13.460 -34.958 1.00 91.56 172 GLY A CA 1
ATOM 1361 C C . GLY A 1 172 ? 8.252 -13.665 -33.759 1.00 91.56 172 GLY A C 1
ATOM 1362 O O . GLY A 1 172 ? 9.208 -14.437 -33.870 1.00 91.56 172 GLY A O 1
ATOM 1363 N N . TYR A 1 173 ? 8.003 -13.026 -32.606 1.00 93.31 173 TYR A N 1
ATOM 1364 C CA . TYR A 1 173 ? 8.730 -13.352 -31.365 1.00 93.31 173 TYR A CA 1
ATOM 1365 C C . TYR A 1 173 ? 8.419 -14.789 -30.903 1.00 93.31 173 TYR A C 1
ATOM 1367 O O . TYR A 1 173 ? 9.307 -15.508 -30.444 1.00 93.31 173 TYR A O 1
ATOM 1375 N N . GLY A 1 174 ? 7.172 -15.233 -31.092 1.00 93.75 174 GLY A N 1
ATOM 1376 C CA . GLY A 1 174 ? 6.722 -16.588 -30.796 1.00 93.75 174 GLY A CA 1
ATOM 1377 C C . GLY A 1 174 ? 7.427 -17.630 -31.661 1.00 93.75 174 GLY A C 1
ATOM 1378 O O . GLY A 1 174 ? 8.040 -18.557 -31.133 1.00 93.75 174 GLY A O 1
ATOM 1379 N N . ALA A 1 175 ? 7.492 -17.406 -32.978 1.00 95.12 175 ALA A N 1
ATOM 1380 C CA . ALA A 1 175 ? 8.308 -18.202 -33.897 1.00 95.12 175 ALA A CA 1
ATOM 1381 C C . ALA A 1 175 ? 9.781 -18.328 -33.456 1.00 95.12 175 ALA A C 1
ATOM 1383 O O . ALA A 1 175 ? 10.392 -19.388 -33.621 1.00 95.12 175 ALA A O 1
ATOM 1384 N N . LYS A 1 176 ? 10.362 -17.274 -32.864 1.00 94.19 176 LYS A N 1
ATOM 1385 C CA . LYS A 1 176 ? 11.724 -17.298 -32.303 1.00 94.19 176 LYS A CA 1
ATOM 1386 C C . LYS A 1 176 ? 11.832 -18.177 -31.055 1.00 94.19 176 LYS A C 1
ATOM 1388 O O . LYS A 1 176 ? 12.815 -18.909 -30.936 1.00 94.19 176 LYS A O 1
ATOM 1393 N N . ILE A 1 177 ? 10.824 -18.171 -30.182 1.00 94.06 177 ILE A N 1
ATOM 1394 C CA . ILE A 1 177 ? 10.725 -19.096 -29.041 1.00 94.06 177 ILE A CA 1
ATOM 1395 C C . ILE A 1 177 ? 10.571 -20.544 -29.537 1.00 94.06 177 ILE A C 1
ATOM 1397 O O . ILE A 1 177 ? 11.333 -21.414 -29.117 1.00 94.06 177 ILE A O 1
ATOM 1401 N N . LEU A 1 178 ? 9.672 -20.803 -30.493 1.00 95.25 178 LEU A N 1
ATOM 1402 C CA . LEU A 1 178 ? 9.449 -22.135 -31.078 1.00 95.25 178 LEU A CA 1
ATOM 1403 C C . LEU A 1 178 ? 10.711 -22.694 -31.753 1.00 95.25 178 LEU A C 1
ATOM 1405 O O . LEU A 1 178 ? 11.022 -23.879 -31.630 1.00 95.25 178 LEU A O 1
ATOM 1409 N N . ALA A 1 179 ? 11.490 -21.847 -32.431 1.00 94.25 179 ALA A N 1
ATOM 1410 C CA . ALA A 1 179 ? 12.700 -22.260 -33.142 1.00 94.25 179 ALA A CA 1
ATOM 1411 C C . ALA A 1 179 ? 13.831 -22.784 -32.231 1.00 94.25 179 ALA A C 1
ATOM 1413 O O . ALA A 1 179 ? 14.798 -23.365 -32.741 1.00 94.25 179 ALA A O 1
ATOM 1414 N N . ARG A 1 180 ? 13.715 -22.607 -30.904 1.00 89.56 180 ARG A N 1
ATOM 1415 C CA . ARG A 1 180 ? 14.632 -23.184 -29.906 1.00 89.56 180 ARG A CA 1
ATOM 1416 C C . ARG A 1 180 ? 14.599 -24.708 -29.922 1.00 89.56 180 ARG A C 1
ATOM 1418 O O . ARG A 1 180 ? 15.652 -25.338 -29.847 1.00 89.56 180 ARG A O 1
ATOM 1425 N N . SER A 1 181 ? 13.408 -25.288 -30.049 1.00 90.56 181 SER A N 1
ATOM 1426 C CA . SER A 1 181 ? 13.183 -26.736 -30.021 1.00 90.56 181 SER A CA 1
ATOM 1427 C C . SER A 1 181 ? 12.800 -27.298 -31.392 1.00 90.56 181 SER A C 1
ATOM 1429 O O . SER A 1 181 ? 13.182 -28.427 -31.704 1.00 90.56 181 SER A O 1
ATOM 1431 N N . ALA A 1 182 ? 12.110 -26.528 -32.239 1.00 96.06 182 ALA A N 1
ATOM 1432 C CA . ALA A 1 182 ? 11.701 -26.954 -33.575 1.00 96.06 182 ALA A CA 1
ATOM 1433 C C . ALA A 1 182 ? 12.890 -27.102 -34.547 1.00 96.06 182 ALA A C 1
ATOM 1435 O O . ALA A 1 182 ? 13.876 -26.356 -34.502 1.00 96.06 182 ALA A O 1
ATOM 1436 N N . ALA A 1 183 ? 12.775 -28.047 -35.487 1.00 95.75 183 ALA A N 1
ATOM 1437 C CA . ALA A 1 183 ? 13.747 -28.218 -36.569 1.00 95.75 183 ALA A CA 1
ATOM 1438 C C . ALA A 1 183 ? 13.644 -27.092 -37.609 1.00 95.75 183 ALA A C 1
ATOM 1440 O O . ALA A 1 183 ? 14.662 -26.648 -38.145 1.00 95.75 183 ALA A O 1
ATOM 1441 N N . ARG A 1 184 ? 12.424 -26.617 -37.884 1.00 97.25 184 ARG A N 1
ATOM 1442 C CA . ARG A 1 184 ? 12.142 -25.474 -38.760 1.00 97.25 184 ARG A CA 1
ATOM 1443 C C . ARG A 1 184 ? 10.787 -24.866 -38.399 1.00 97.25 184 ARG A C 1
ATOM 1445 O O . ARG A 1 184 ? 9.862 -25.605 -38.076 1.00 97.25 184 ARG A O 1
ATOM 1452 N N . VAL A 1 185 ? 10.675 -23.545 -38.480 1.00 98.19 185 VAL A N 1
ATOM 1453 C CA . VAL A 1 185 ? 9.437 -22.793 -38.245 1.00 98.19 185 VAL A CA 1
ATOM 1454 C C . VAL A 1 185 ? 9.128 -21.966 -39.489 1.00 98.19 185 VAL A C 1
ATOM 1456 O O . VAL A 1 185 ? 9.993 -21.245 -39.986 1.00 98.19 185 VAL A O 1
ATOM 1459 N N . VAL A 1 186 ? 7.911 -22.068 -40.004 1.00 97.88 186 VAL A N 1
ATOM 1460 C CA . VAL A 1 186 ? 7.364 -21.138 -40.991 1.00 97.88 186 VAL A CA 1
ATOM 1461 C C . VAL A 1 186 ? 6.448 -20.184 -40.240 1.00 97.88 186 VAL A C 1
ATOM 1463 O O . VAL A 1 186 ? 5.454 -20.622 -39.686 1.00 97.88 186 VAL A O 1
ATOM 1466 N N . ALA A 1 187 ? 6.808 -18.910 -40.182 1.00 97.25 187 ALA A N 1
ATOM 1467 C CA . ALA A 1 187 ? 6.027 -17.853 -39.556 1.00 97.25 187 ALA A CA 1
ATOM 1468 C C . ALA A 1 187 ? 5.179 -17.178 -40.641 1.00 97.25 187 ALA A C 1
ATOM 1470 O O . ALA A 1 187 ? 5.734 -16.582 -41.571 1.00 97.25 187 ALA A O 1
ATOM 1471 N N . ALA A 1 188 ? 3.862 -17.349 -40.575 1.00 96.19 188 ALA A N 1
ATOM 1472 C CA . ALA A 1 188 ? 2.930 -16.872 -41.583 1.00 96.19 188 ALA A CA 1
ATOM 1473 C C . ALA A 1 188 ? 1.936 -15.876 -40.989 1.00 96.19 188 ALA A C 1
ATOM 1475 O O . ALA A 1 188 ? 1.326 -16.147 -39.958 1.00 96.19 188 ALA A O 1
ATOM 1476 N N . ASP A 1 189 ? 1.743 -14.750 -41.667 1.00 94.25 189 ASP A N 1
ATOM 1477 C CA . ASP A 1 189 ? 0.765 -13.732 -41.283 1.00 94.25 189 ASP A CA 1
ATOM 1478 C C . ASP A 1 189 ? 0.130 -13.109 -42.531 1.00 94.25 189 ASP A C 1
ATOM 1480 O O . ASP A 1 189 ? 0.730 -13.113 -43.613 1.00 94.25 189 ASP A O 1
ATOM 1484 N N . VAL A 1 190 ? -1.098 -12.610 -42.382 1.00 91.38 190 VAL A N 1
ATOM 1485 C CA . VAL A 1 190 ? -1.836 -11.920 -43.451 1.00 91.38 190 VAL A CA 1
ATOM 1486 C C . VAL A 1 190 ? -1.361 -10.487 -43.657 1.00 91.38 190 VAL A C 1
ATOM 1488 O O . VAL A 1 190 ? -1.651 -9.883 -44.684 1.00 91.38 190 VAL A O 1
ATOM 1491 N N . ASP A 1 191 ? -0.640 -9.940 -42.683 1.00 88.31 191 ASP A N 1
ATOM 1492 C CA . ASP A 1 191 ? -0.054 -8.613 -42.750 1.00 88.31 191 ASP A CA 1
ATOM 1493 C C . ASP A 1 191 ? 1.451 -8.722 -43.032 1.00 88.31 191 ASP A C 1
ATOM 1495 O O . ASP A 1 191 ? 2.225 -9.298 -42.264 1.00 88.31 191 ASP A O 1
ATOM 1499 N N . GLU A 1 192 ? 1.889 -8.166 -44.162 1.00 88.19 192 GLU A N 1
ATOM 1500 C CA . GLU A 1 192 ? 3.299 -8.180 -44.558 1.00 88.19 192 GLU A CA 1
ATOM 1501 C C . GLU A 1 192 ? 4.171 -7.288 -43.653 1.00 88.19 192 GLU A C 1
ATOM 1503 O O . GLU A 1 192 ? 5.371 -7.530 -43.489 1.00 88.19 192 GLU A O 1
ATOM 1508 N N . HIS A 1 193 ? 3.586 -6.254 -43.047 1.00 86.00 193 HIS A N 1
ATOM 1509 C CA . HIS A 1 193 ? 4.314 -5.254 -42.270 1.00 86.00 193 HIS A CA 1
ATOM 1510 C C . HIS A 1 193 ? 4.990 -5.817 -40.998 1.00 86.00 193 HIS A C 1
ATOM 1512 O O . HIS A 1 193 ? 6.207 -5.647 -40.856 1.00 86.00 193 HIS A O 1
ATOM 1518 N N . PRO A 1 194 ? 4.301 -6.564 -40.106 1.00 87.44 194 PRO A N 1
ATOM 1519 C CA . PRO A 1 194 ? 4.931 -7.174 -38.934 1.00 87.44 194 PRO A CA 1
ATOM 1520 C C . PRO A 1 194 ? 5.927 -8.289 -39.295 1.00 87.44 194 PRO A C 1
ATOM 1522 O O . PRO A 1 194 ? 6.897 -8.499 -38.562 1.00 87.44 194 PRO A O 1
ATOM 1525 N N . LEU A 1 195 ? 5.766 -8.960 -40.445 1.00 90.19 195 LEU A N 1
ATOM 1526 C CA . LEU A 1 195 ? 6.737 -9.951 -40.922 1.00 90.19 195 LEU A CA 1
ATOM 1527 C C . LEU A 1 195 ? 8.092 -9.303 -41.227 1.00 90.19 195 LEU A C 1
ATOM 1529 O O . LEU A 1 195 ? 9.127 -9.832 -40.813 1.00 90.19 195 LEU A O 1
ATOM 1533 N N . ARG A 1 196 ? 8.093 -8.143 -41.896 1.00 87.94 196 ARG A N 1
ATOM 1534 C CA . ARG A 1 196 ? 9.320 -7.378 -42.173 1.00 87.94 196 ARG A CA 1
ATOM 1535 C C . ARG A 1 196 ? 9.988 -6.909 -40.879 1.00 87.94 196 ARG A C 1
ATOM 1537 O O . ARG A 1 196 ? 11.187 -7.118 -40.707 1.00 87.94 196 ARG A O 1
ATOM 1544 N N . TYR A 1 197 ? 9.211 -6.380 -39.928 1.00 88.31 197 TYR A N 1
ATOM 1545 C CA . TYR A 1 197 ? 9.727 -6.008 -38.604 1.00 88.31 197 TYR A CA 1
ATOM 1546 C C . TYR A 1 197 ? 10.370 -7.204 -37.886 1.00 88.31 197 TYR A C 1
ATOM 1548 O O . TYR A 1 197 ? 11.465 -7.109 -37.321 1.00 88.31 197 TYR A O 1
ATOM 1556 N N . GLY A 1 198 ? 9.700 -8.356 -37.932 1.00 89.25 198 GLY A N 1
ATOM 1557 C CA . GLY A 1 198 ? 10.185 -9.596 -37.350 1.00 89.25 198 GLY A CA 1
ATOM 1558 C C . GLY A 1 198 ? 11.476 -10.100 -37.987 1.00 89.25 198 GLY A C 1
ATOM 1559 O O . GLY A 1 198 ? 12.305 -10.676 -37.288 1.00 89.25 198 GLY A O 1
ATOM 1560 N N . GLU A 1 199 ? 11.674 -9.904 -39.291 1.00 89.19 199 GLU A N 1
ATOM 1561 C CA . GLU A 1 199 ? 12.896 -10.316 -39.992 1.00 89.19 199 GLU A CA 1
ATOM 1562 C C . GLU A 1 199 ? 14.131 -9.565 -39.492 1.00 89.19 199 GLU A C 1
ATOM 1564 O O . GLU A 1 199 ? 15.177 -10.176 -39.261 1.00 89.19 199 GLU A O 1
ATOM 1569 N N . GLU A 1 200 ? 13.979 -8.268 -39.238 1.00 88.25 200 GLU A N 1
ATOM 1570 C CA . GLU A 1 200 ? 15.033 -7.412 -38.696 1.00 88.25 200 GLU A CA 1
ATOM 1571 C C . GLU A 1 200 ? 15.283 -7.656 -37.201 1.00 88.25 200 GLU A C 1
ATOM 1573 O O . GLU A 1 200 ? 16.421 -7.525 -36.744 1.00 88.25 200 GLU A O 1
ATOM 1578 N N . THR A 1 201 ? 14.234 -8.004 -36.445 1.00 90.31 201 THR A N 1
ATOM 1579 C CA . THR A 1 201 ? 14.254 -8.029 -34.969 1.00 90.31 201 THR A CA 1
ATOM 1580 C C . THR A 1 201 ? 14.457 -9.430 -34.392 1.00 90.31 201 THR A C 1
ATOM 1582 O O . THR A 1 201 ? 15.206 -9.608 -33.439 1.00 90.31 201 THR A O 1
ATOM 1585 N N . TYR A 1 202 ? 13.852 -10.460 -34.987 1.00 91.44 202 TYR A N 1
ATOM 1586 C CA . TYR A 1 202 ? 13.940 -11.852 -34.528 1.00 91.44 202 TYR A CA 1
ATOM 1587 C C . TYR A 1 202 ? 14.488 -12.783 -35.624 1.00 91.44 202 TYR A C 1
ATOM 1589 O O . TYR A 1 202 ? 13.828 -13.757 -36.018 1.00 91.44 202 TYR A O 1
ATOM 1597 N N . PR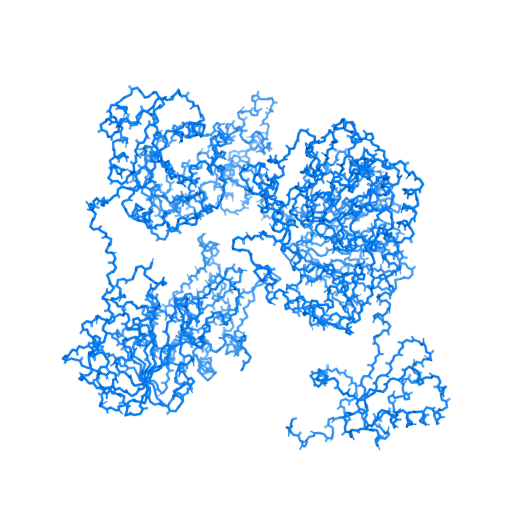O A 1 203 ? 15.698 -12.529 -36.157 1.00 88.56 203 PRO A N 1
ATOM 1598 C CA . PRO A 1 203 ? 16.274 -13.375 -37.188 1.00 88.56 203 PRO A CA 1
ATOM 1599 C C . PRO A 1 203 ? 16.646 -14.743 -36.613 1.00 88.56 203 PRO A C 1
ATOM 1601 O O . PRO A 1 203 ? 17.136 -14.866 -35.488 1.00 88.56 203 PRO A O 1
ATOM 1604 N N . HIS A 1 204 ? 16.445 -15.799 -37.395 1.00 90.69 204 HIS A N 1
ATOM 1605 C CA . HIS A 1 204 ? 16.951 -17.125 -37.065 1.00 90.69 204 HIS A CA 1
ATOM 1606 C C . HIS A 1 204 ? 17.016 -17.994 -38.319 1.00 90.69 204 HIS A C 1
ATOM 1608 O O . HIS A 1 204 ? 16.077 -18.009 -39.109 1.00 90.69 204 HIS A O 1
ATOM 1614 N N . ALA A 1 205 ? 18.083 -18.781 -38.474 1.00 90.56 205 ALA A N 1
ATOM 1615 C CA . ALA A 1 205 ? 18.294 -19.610 -39.666 1.00 90.56 205 ALA A CA 1
ATOM 1616 C C . ALA A 1 205 ? 17.204 -20.678 -39.883 1.00 90.56 205 ALA A C 1
ATOM 1618 O O . ALA A 1 205 ? 17.037 -21.181 -40.992 1.00 90.56 205 ALA A O 1
ATOM 1619 N N . ARG A 1 206 ? 16.471 -21.042 -38.822 1.00 93.94 206 ARG A N 1
ATOM 1620 C CA . ARG A 1 206 ? 15.370 -22.017 -38.885 1.00 93.94 206 ARG A CA 1
ATOM 1621 C C . ARG A 1 206 ? 13.996 -21.387 -39.120 1.00 93.94 206 ARG A C 1
ATOM 1623 O O . ARG A 1 206 ? 13.034 -22.141 -39.190 1.00 93.94 206 ARG A O 1
ATOM 1630 N N . ILE A 1 207 ? 13.892 -20.059 -39.202 1.00 95.88 207 ILE A N 1
ATOM 1631 C CA . ILE A 1 207 ? 12.618 -19.359 -39.408 1.00 95.88 207 ILE A CA 1
ATOM 1632 C C . ILE A 1 207 ? 12.515 -18.923 -40.868 1.00 95.88 207 ILE A C 1
ATOM 1634 O O . ILE A 1 207 ? 13.403 -18.250 -41.383 1.00 95.88 207 ILE A O 1
ATOM 1638 N N . GLN A 1 208 ? 11.415 -19.282 -41.520 1.00 95.62 208 GLN A N 1
ATOM 1639 C CA . GLN A 1 208 ? 11.016 -18.753 -42.820 1.00 95.62 208 GLN A CA 1
ATOM 1640 C C . GLN A 1 208 ? 9.759 -17.909 -42.637 1.00 95.62 208 GLN A C 1
ATOM 1642 O O . GLN A 1 208 ? 8.793 -18.391 -42.061 1.00 95.62 208 GLN A O 1
ATOM 1647 N N . ARG A 1 209 ? 9.752 -16.678 -43.148 1.00 94.69 209 ARG A N 1
ATOM 1648 C CA . ARG A 1 209 ? 8.578 -15.799 -43.095 1.00 94.69 209 ARG A CA 1
ATOM 1649 C C . ARG A 1 209 ? 7.802 -15.864 -44.398 1.00 94.69 209 ARG A C 1
ATOM 1651 O O . ARG A 1 209 ? 8.411 -15.899 -45.467 1.00 94.69 209 ARG A O 1
ATOM 1658 N N . VAL A 1 210 ? 6.479 -15.928 -44.307 1.00 95.44 210 VAL A N 1
ATOM 1659 C CA . VAL A 1 210 ? 5.597 -16.069 -45.469 1.00 95.44 210 VAL A CA 1
ATOM 1660 C C . VAL A 1 210 ? 4.385 -15.168 -45.292 1.00 95.44 210 VAL A C 1
ATOM 1662 O O . VAL A 1 210 ? 3.556 -15.404 -44.423 1.00 95.44 210 VAL A O 1
ATOM 1665 N N . HIS A 1 211 ? 4.268 -14.153 -46.143 1.00 94.75 211 HIS A N 1
ATOM 1666 C CA . HIS A 1 211 ? 3.028 -13.394 -46.261 1.00 94.75 211 HIS A CA 1
ATOM 1667 C C . HIS A 1 211 ? 1.968 -14.283 -46.919 1.00 94.75 211 HIS A C 1
ATOM 1669 O O . HIS A 1 211 ? 2.205 -14.861 -47.985 1.00 94.75 211 HIS A O 1
ATOM 1675 N N . ILE A 1 212 ? 0.827 -14.421 -46.256 1.00 93.50 212 ILE A N 1
ATOM 1676 C CA . ILE A 1 212 ? -0.313 -15.201 -46.730 1.00 93.50 212 ILE A CA 1
ATOM 1677 C C . ILE A 1 212 ? -1.510 -14.286 -46.963 1.00 93.50 212 ILE A C 1
ATOM 1679 O O . ILE A 1 212 ? -1.545 -13.144 -46.538 1.00 93.50 212 ILE A O 1
ATOM 1683 N N . THR A 1 213 ? -2.514 -14.795 -47.654 1.00 88.56 213 THR A N 1
ATOM 1684 C CA . THR A 1 213 ? -3.815 -14.133 -47.781 1.00 88.56 213 THR A CA 1
ATOM 1685 C C . THR A 1 213 ? -4.824 -14.796 -46.850 1.00 88.56 213 THR A C 1
ATOM 1687 O O . THR A 1 213 ? -4.640 -15.979 -46.545 1.00 88.56 213 THR A O 1
ATOM 1690 N N . PRO A 1 214 ? -5.903 -14.101 -46.448 1.00 87.06 214 PRO A N 1
ATOM 1691 C CA . PRO A 1 214 ? -6.986 -14.714 -45.685 1.00 87.06 214 PRO A CA 1
ATOM 1692 C C . PRO A 1 214 ? -7.477 -16.015 -46.334 1.00 87.06 214 PRO A C 1
ATOM 1694 O O . PRO A 1 214 ? -7.633 -16.090 -47.557 1.00 87.06 214 PRO A O 1
ATOM 1697 N N . ILE A 1 215 ? -7.681 -17.047 -45.513 1.00 90.00 215 ILE A N 1
ATOM 1698 C CA . ILE A 1 215 ? -8.139 -18.359 -45.976 1.00 90.00 215 ILE A CA 1
ATOM 1699 C C . ILE A 1 215 ? -9.627 -18.262 -46.324 1.00 90.00 215 ILE A C 1
ATOM 1701 O O . ILE A 1 215 ? -10.445 -17.889 -45.491 1.00 90.00 215 ILE A O 1
ATOM 1705 N N . THR A 1 216 ? -9.983 -18.632 -47.552 1.00 86.50 216 THR A N 1
ATOM 1706 C CA . THR A 1 216 ? -11.371 -18.688 -48.035 1.00 86.50 216 THR A CA 1
ATOM 1707 C C . THR A 1 216 ? -11.636 -20.031 -48.712 1.00 86.50 216 THR A C 1
ATOM 1709 O O . THR A 1 216 ? -10.718 -20.819 -48.932 1.00 86.50 216 THR A O 1
ATOM 1712 N N . GLU A 1 217 ? -12.877 -20.296 -49.126 1.00 80.31 217 GLU A N 1
ATOM 1713 C CA . GLU A 1 217 ? -13.207 -21.510 -49.891 1.00 80.31 217 GLU A CA 1
ATOM 1714 C C . GLU A 1 217 ? -12.405 -21.652 -51.198 1.00 80.31 217 GLU A C 1
ATOM 1716 O O . GLU A 1 217 ? -12.171 -22.763 -51.674 1.00 80.31 217 GLU A O 1
ATOM 1721 N N . THR A 1 218 ? -11.985 -20.527 -51.787 1.00 80.81 218 THR A N 1
ATOM 1722 C CA . THR A 1 218 ? -11.291 -20.486 -53.087 1.00 80.81 218 THR A CA 1
ATOM 1723 C C . THR A 1 218 ? -9.793 -20.208 -52.983 1.00 80.81 218 THR A C 1
ATOM 1725 O O . THR A 1 218 ? -9.079 -20.334 -53.978 1.00 80.81 218 THR A O 1
ATOM 1728 N N . GLN A 1 219 ? -9.305 -19.844 -51.795 1.00 84.25 219 GLN A N 1
ATOM 1729 C CA . GLN A 1 219 ? -7.934 -19.397 -51.576 1.00 84.25 219 GLN A CA 1
ATOM 1730 C C . GLN A 1 219 ? -7.379 -20.007 -50.287 1.00 84.25 219 GLN A C 1
ATOM 1732 O O . GLN A 1 219 ? -7.835 -19.685 -49.195 1.00 84.25 219 GLN A O 1
ATOM 1737 N N . GLY A 1 220 ? -6.402 -20.904 -50.435 1.00 88.25 220 GLY A N 1
ATOM 1738 C CA . GLY A 1 220 ? -5.771 -21.635 -49.336 1.00 88.25 220 GLY A CA 1
ATOM 1739 C C . GLY A 1 220 ? -4.336 -21.196 -49.047 1.00 88.25 220 GLY A C 1
ATOM 1740 O O . GLY A 1 220 ? -3.800 -20.281 -49.675 1.00 88.25 220 GLY A O 1
ATOM 1741 N N . LEU A 1 221 ? -3.690 -21.884 -48.106 1.00 94.06 221 LEU A N 1
ATOM 1742 C CA . LEU A 1 221 ? -2.305 -21.608 -47.728 1.00 94.06 221 LEU A CA 1
ATOM 1743 C C . LEU A 1 221 ? -1.326 -22.015 -48.851 1.00 94.06 221 LEU A C 1
ATOM 1745 O O . LEU A 1 221 ? -1.487 -23.088 -49.441 1.00 94.06 221 LEU A O 1
ATOM 1749 N N . PRO A 1 222 ? -0.255 -21.242 -49.118 1.00 94.44 222 PRO A N 1
ATOM 1750 C CA . PRO A 1 222 ? 0.679 -21.485 -50.224 1.00 94.44 222 PRO A CA 1
ATOM 1751 C C . PRO A 1 222 ? 1.700 -22.604 -49.925 1.00 94.44 222 PRO A C 1
ATOM 1753 O O . PRO A 1 222 ? 2.882 -22.499 -50.252 1.00 94.44 222 PRO A O 1
ATOM 1756 N N . PHE A 1 223 ? 1.255 -23.687 -49.289 1.00 96.06 223 PHE A N 1
ATOM 1757 C CA . PHE A 1 223 ? 2.074 -24.832 -48.895 1.00 96.06 223 PHE A CA 1
ATOM 1758 C C . PHE A 1 223 ? 1.535 -26.119 -49.514 1.00 96.06 223 PHE A C 1
ATOM 1760 O O . PHE A 1 223 ? 0.333 -26.247 -49.745 1.00 96.06 223 PHE A O 1
ATOM 1767 N N . ALA A 1 224 ? 2.417 -27.085 -49.774 1.00 94.12 224 ALA A N 1
ATOM 1768 C CA . ALA A 1 224 ? 2.013 -28.405 -50.247 1.00 94.12 224 ALA A CA 1
ATOM 1769 C C . ALA A 1 224 ? 1.287 -29.191 -49.141 1.00 94.12 224 ALA A C 1
ATOM 1771 O O . ALA A 1 224 ? 1.467 -28.924 -47.949 1.00 94.12 224 ALA A O 1
ATOM 1772 N N . ASP A 1 225 ? 0.496 -30.181 -49.534 1.00 94.31 225 ASP A N 1
ATOM 1773 C CA . ASP A 1 225 ? -0.190 -31.069 -48.594 1.00 94.31 225 ASP A CA 1
ATOM 1774 C C . ASP A 1 225 ? 0.827 -31.800 -47.697 1.00 94.31 225 ASP A C 1
ATOM 1776 O O . ASP A 1 225 ? 1.892 -32.219 -48.162 1.00 94.31 225 ASP A O 1
ATOM 1780 N N . GLY A 1 226 ? 0.527 -31.942 -46.404 1.00 94.56 226 GLY A N 1
ATOM 1781 C CA . GLY A 1 226 ? 1.395 -32.655 -45.459 1.00 94.56 226 GLY A CA 1
ATOM 1782 C C . GLY A 1 226 ? 2.760 -32.005 -45.195 1.00 94.56 226 GLY A C 1
ATOM 1783 O O . GLY A 1 226 ? 3.722 -32.698 -44.850 1.00 94.56 226 GLY A O 1
ATOM 1784 N N . SER A 1 227 ? 2.876 -30.686 -45.367 1.00 96.19 227 SER A N 1
ATOM 1785 C CA . SER A 1 227 ? 4.135 -29.947 -45.192 1.00 96.19 227 SER A CA 1
ATOM 1786 C C . SER A 1 227 ? 4.612 -29.846 -43.736 1.00 96.19 227 SER A C 1
ATOM 1788 O O . SER A 1 227 ? 5.824 -29.770 -43.503 1.00 96.19 227 SER A O 1
ATOM 1790 N N . PHE A 1 228 ? 3.707 -29.857 -42.751 1.00 97.69 228 PHE A N 1
ATOM 1791 C CA . PHE A 1 228 ? 4.012 -29.543 -41.349 1.00 97.69 228 PHE A CA 1
ATOM 1792 C C . PHE A 1 228 ? 3.651 -30.678 -40.391 1.00 97.69 228 PHE A C 1
ATOM 1794 O O . PHE A 1 228 ? 2.642 -31.356 -40.550 1.00 97.69 228 PHE A O 1
ATOM 1801 N N . HIS A 1 229 ? 4.481 -30.876 -39.367 1.00 97.25 229 HIS A N 1
ATOM 1802 C CA . HIS A 1 229 ? 4.176 -31.803 -38.271 1.00 97.25 229 HIS A CA 1
ATOM 1803 C C . HIS A 1 229 ? 3.270 -31.145 -37.223 1.00 97.25 229 HIS A C 1
ATOM 1805 O O . HIS A 1 229 ? 2.535 -31.839 -36.531 1.00 97.25 229 HIS A O 1
ATOM 1811 N N . SER A 1 230 ? 3.341 -29.818 -37.090 1.00 97.81 230 SER A N 1
ATOM 1812 C CA . SER A 1 230 ? 2.491 -29.066 -36.174 1.00 97.81 230 SER A CA 1
ATOM 1813 C C . SER A 1 230 ? 2.109 -27.708 -36.756 1.00 97.81 230 SER A C 1
ATOM 1815 O O . SER A 1 230 ? 2.923 -27.081 -37.441 1.00 97.81 230 SER A O 1
ATOM 1817 N N . VAL A 1 231 ? 0.888 -27.263 -36.475 1.00 98.06 231 VAL A N 1
ATOM 1818 C CA . VAL A 1 231 ? 0.425 -25.891 -36.712 1.00 98.06 231 VAL A CA 1
ATOM 1819 C C . VAL A 1 231 ? 0.172 -25.254 -35.348 1.00 98.06 231 VAL A C 1
ATOM 1821 O O . VAL A 1 231 ? -0.590 -25.791 -34.554 1.00 98.06 231 VAL A O 1
ATOM 1824 N N . VAL A 1 232 ? 0.818 -24.129 -35.069 1.00 98.12 232 VAL A N 1
ATOM 1825 C CA . VAL A 1 232 ? 0.583 -23.292 -33.889 1.00 98.12 232 VAL A CA 1
ATOM 1826 C C . VAL A 1 232 ? -0.189 -22.060 -34.350 1.00 98.12 232 VAL A C 1
ATOM 1828 O O . VAL A 1 232 ? 0.188 -21.463 -35.353 1.00 98.12 232 VAL A O 1
ATOM 1831 N N . SER A 1 233 ? -1.283 -21.705 -33.679 1.00 96.50 233 SER A N 1
ATOM 1832 C CA . SER A 1 233 ? -2.093 -20.534 -34.035 1.00 96.50 233 SER A CA 1
ATOM 1833 C C . SER A 1 233 ? -2.767 -19.957 -32.794 1.00 96.50 233 SER A C 1
ATOM 1835 O O . SER A 1 233 ? -3.775 -20.478 -32.323 1.00 96.50 233 SER A O 1
ATOM 1837 N N . PHE A 1 234 ? -2.170 -18.921 -32.215 1.00 95.62 234 PHE A N 1
ATOM 1838 C CA . PHE A 1 234 ? -2.659 -18.311 -30.980 1.00 95.62 234 PHE A CA 1
ATOM 1839 C C . PHE A 1 234 ? -3.356 -16.993 -31.266 1.00 95.62 234 PHE A C 1
ATOM 1841 O O . PHE A 1 234 ? -2.761 -16.146 -31.924 1.00 95.62 234 PHE A O 1
ATOM 1848 N N . GLU A 1 235 ? -4.559 -16.820 -30.717 1.00 90.94 235 GLU A N 1
ATOM 1849 C CA . GLU A 1 235 ? -5.350 -15.588 -30.833 1.00 90.94 235 GLU A CA 1
ATOM 1850 C C . GLU A 1 235 ? -5.594 -15.186 -32.305 1.00 90.94 235 GLU A C 1
ATOM 1852 O O . GLU A 1 235 ? -5.272 -14.092 -32.765 1.00 90.94 235 GLU A O 1
ATOM 1857 N N . VAL A 1 236 ? -6.059 -16.158 -33.095 1.00 92.19 236 VAL A N 1
ATOM 1858 C CA . VAL A 1 236 ? -6.384 -15.992 -34.525 1.00 92.19 236 VAL A CA 1
ATOM 1859 C C . VAL A 1 236 ? -7.813 -16.412 -34.815 1.00 92.19 236 VAL A C 1
ATOM 1861 O O . VAL A 1 236 ? -8.469 -15.821 -35.669 1.00 92.19 236 VAL A O 1
ATOM 1864 N N . ILE A 1 237 ? -8.287 -17.467 -34.156 1.00 92.50 237 ILE A N 1
ATOM 1865 C CA . ILE A 1 237 ? -9.545 -18.124 -34.499 1.00 92.50 237 ILE A CA 1
ATOM 1866 C C . ILE A 1 237 ? -10.752 -17.208 -34.268 1.00 92.50 237 ILE A C 1
ATOM 1868 O O . ILE A 1 237 ? -11.687 -17.241 -35.059 1.00 92.50 237 ILE A O 1
ATOM 1872 N N . GLU A 1 238 ? -10.688 -16.341 -33.263 1.00 91.19 238 GLU A N 1
ATOM 1873 C CA . GLU A 1 238 ? -11.664 -15.304 -32.933 1.00 91.19 238 GLU A CA 1
ATOM 1874 C C . GLU A 1 238 ? -11.745 -14.189 -33.987 1.00 91.19 238 GLU A C 1
ATOM 1876 O O . GLU A 1 238 ? -12.742 -13.470 -34.058 1.00 91.19 238 GLU A O 1
ATOM 1881 N N . HIS A 1 239 ? -10.714 -14.056 -34.824 1.00 89.94 239 HIS A N 1
ATOM 1882 C CA . HIS A 1 239 ? -10.676 -13.143 -35.965 1.00 89.94 239 HIS A CA 1
ATOM 1883 C C . HIS A 1 239 ? -11.160 -13.802 -37.262 1.00 89.94 239 HIS A C 1
ATOM 1885 O O . HIS A 1 239 ? -11.312 -13.122 -38.278 1.00 89.94 239 HIS A O 1
ATOM 1891 N N . VAL A 1 240 ? -11.399 -15.119 -37.262 1.00 90.88 240 VAL A N 1
ATOM 1892 C CA . VAL A 1 240 ? -11.902 -15.843 -38.433 1.00 90.88 240 VAL A CA 1
ATOM 1893 C C . VAL A 1 240 ? -13.428 -15.719 -38.463 1.00 90.88 240 VAL A C 1
ATOM 1895 O O . VAL A 1 240 ? -14.092 -16.183 -37.530 1.00 90.88 240 VAL A O 1
ATOM 1898 N N . PRO A 1 241 ? -14.021 -15.131 -39.522 1.00 89.12 241 PRO A N 1
ATOM 1899 C CA . PRO A 1 241 ? -15.469 -15.085 -39.674 1.00 89.12 241 PRO A CA 1
ATOM 1900 C C . PRO A 1 241 ? -16.073 -16.489 -39.648 1.00 89.12 241 PRO A C 1
ATOM 1902 O O . PRO A 1 241 ? -15.489 -17.446 -40.166 1.00 89.12 241 PRO A O 1
ATOM 1905 N N . VAL A 1 242 ? -17.261 -16.619 -39.062 1.00 86.38 242 VAL A N 1
ATOM 1906 C CA . VAL A 1 242 ? -17.924 -17.914 -38.851 1.00 86.38 242 VAL A CA 1
ATOM 1907 C C . VAL A 1 242 ? -18.099 -18.689 -40.166 1.00 86.38 242 VAL A C 1
ATOM 1909 O O . VAL A 1 242 ? -17.888 -19.901 -40.208 1.00 86.38 242 VAL A O 1
ATOM 1912 N N . GLU A 1 243 ? -18.384 -17.995 -41.266 1.00 85.06 243 GLU A N 1
ATOM 1913 C CA . GLU A 1 243 ? -18.505 -18.563 -42.610 1.00 85.06 243 GLU A CA 1
ATOM 1914 C C . GLU A 1 243 ? -17.176 -19.064 -43.211 1.00 85.06 243 GLU A C 1
ATOM 1916 O O . GLU A 1 243 ? -17.184 -19.898 -44.113 1.00 85.06 243 GLU A O 1
ATOM 1921 N N . GLN A 1 244 ? -16.027 -18.609 -42.701 1.00 88.81 244 GLN A N 1
ATOM 1922 C CA . GLN A 1 244 ? -14.688 -19.024 -43.150 1.00 88.81 244 GLN A CA 1
ATOM 1923 C C . GLN A 1 244 ? -14.076 -20.122 -42.266 1.00 88.81 244 GLN A C 1
ATOM 1925 O O . GLN A 1 244 ? -13.093 -20.755 -42.657 1.00 88.81 244 GLN A O 1
ATOM 1930 N N . MET A 1 245 ? -14.680 -20.411 -41.109 1.00 89.50 245 MET A N 1
ATOM 1931 C CA . MET A 1 245 ? -14.163 -21.354 -40.111 1.00 89.50 245 MET A CA 1
ATOM 1932 C C . MET A 1 245 ? -13.941 -22.768 -40.680 1.00 89.50 245 MET A C 1
ATOM 1934 O O . MET A 1 245 ? -12.943 -23.425 -40.380 1.00 89.50 245 MET A O 1
ATOM 1938 N N . GLN A 1 246 ? -14.833 -23.237 -41.562 1.00 86.81 246 GLN A N 1
ATOM 1939 C CA . GLN A 1 246 ? -14.679 -24.545 -42.208 1.00 86.81 246 GLN A CA 1
ATOM 1940 C C . GLN A 1 246 ? -13.470 -24.583 -43.154 1.00 86.81 246 GLN A C 1
ATOM 1942 O O . GLN A 1 246 ? -12.714 -25.557 -43.148 1.00 86.81 246 GLN A O 1
ATOM 1947 N N . ALA A 1 247 ? -13.269 -23.531 -43.952 1.00 88.94 247 ALA A N 1
ATOM 1948 C CA . ALA A 1 247 ? -12.120 -23.424 -44.847 1.00 88.94 247 ALA A CA 1
ATOM 1949 C C . ALA A 1 247 ? -10.806 -23.319 -44.055 1.00 88.94 247 ALA A C 1
ATOM 1951 O O . ALA A 1 247 ? -9.830 -23.982 -44.408 1.00 88.94 247 ALA A O 1
ATOM 1952 N N . PHE A 1 248 ? -10.810 -22.569 -42.947 1.00 91.88 248 PHE A N 1
ATOM 1953 C CA . PHE A 1 248 ? -9.678 -22.425 -42.031 1.00 91.88 248 PHE A CA 1
ATOM 1954 C C . PHE A 1 248 ? -9.180 -23.781 -41.506 1.00 91.88 248 PHE A C 1
ATOM 1956 O O . PHE A 1 248 ? -8.021 -24.143 -41.726 1.00 91.88 248 PHE A O 1
ATOM 1963 N N . PHE A 1 249 ? -10.060 -24.590 -40.905 1.00 91.31 249 PHE A N 1
ATOM 1964 C CA . PHE A 1 249 ? -9.675 -25.918 -40.410 1.00 91.31 249 PHE A CA 1
ATOM 1965 C C . PHE A 1 249 ? -9.323 -26.900 -41.530 1.00 91.31 249 PHE A C 1
ATOM 1967 O O . PHE A 1 249 ? -8.415 -27.716 -41.357 1.00 91.31 249 PHE A O 1
ATOM 1974 N N . ALA A 1 250 ? -9.989 -26.822 -42.687 1.00 89.00 250 ALA A N 1
ATOM 1975 C CA . ALA A 1 250 ? -9.665 -27.690 -43.814 1.00 89.00 250 ALA A CA 1
ATOM 1976 C C . ALA A 1 250 ? -8.259 -27.416 -44.368 1.00 89.00 250 ALA A C 1
ATOM 1978 O O . ALA A 1 250 ? -7.563 -28.354 -44.755 1.00 89.00 250 ALA A O 1
ATOM 1979 N N . GLU A 1 251 ? -7.834 -26.152 -44.402 1.00 93.25 251 GLU A N 1
ATOM 1980 C CA . GLU A 1 251 ? -6.486 -25.778 -44.825 1.00 93.25 251 GLU A CA 1
ATOM 1981 C C . GLU A 1 251 ? -5.427 -26.144 -43.786 1.00 93.25 251 GLU A C 1
ATOM 1983 O O . GLU A 1 251 ? -4.401 -26.707 -44.167 1.00 93.25 251 GLU A O 1
ATOM 1988 N N . ILE A 1 252 ? -5.687 -25.931 -42.489 1.00 93.56 252 ILE A N 1
ATOM 1989 C CA . ILE A 1 252 ? -4.812 -26.420 -41.408 1.00 93.56 252 ILE A CA 1
ATOM 1990 C C . ILE A 1 252 ? -4.604 -27.931 -41.540 1.00 93.56 252 ILE A C 1
ATOM 1992 O O . ILE A 1 252 ? -3.470 -28.409 -41.545 1.00 93.56 252 ILE A O 1
ATOM 1996 N N . ALA A 1 253 ? -5.686 -28.689 -41.716 1.00 90.94 253 ALA A N 1
ATOM 1997 C CA . ALA A 1 253 ? -5.612 -30.134 -41.876 1.00 90.94 253 ALA A CA 1
ATOM 1998 C C . ALA A 1 253 ? -4.873 -30.564 -43.148 1.00 90.94 253 ALA A C 1
ATOM 2000 O O . ALA A 1 253 ? -4.121 -31.534 -43.117 1.00 90.94 253 ALA A O 1
ATOM 2001 N N . ARG A 1 254 ? -5.057 -29.844 -44.262 1.00 92.56 254 ARG A N 1
ATOM 2002 C CA . ARG A 1 254 ? -4.377 -30.136 -45.531 1.00 92.56 254 ARG A CA 1
ATOM 2003 C C . ARG A 1 254 ? -2.862 -29.996 -45.404 1.00 92.56 254 ARG A C 1
ATOM 2005 O O . ARG A 1 254 ? -2.121 -30.823 -45.934 1.00 92.56 254 ARG A O 1
ATOM 2012 N N . VAL A 1 255 ? -2.389 -28.951 -44.726 1.00 96.00 255 VAL A N 1
ATOM 2013 C CA . VAL A 1 255 ? -0.948 -28.698 -44.579 1.00 96.00 255 VAL A CA 1
ATOM 2014 C C . VAL A 1 255 ? -0.305 -29.527 -43.462 1.00 96.00 255 VAL A C 1
ATOM 2016 O O . VAL A 1 255 ? 0.921 -29.654 -43.441 1.00 96.00 255 VAL A O 1
ATOM 2019 N N . LEU A 1 256 ? -1.101 -30.120 -42.567 1.00 95.12 256 LEU A N 1
ATOM 2020 C CA . LEU A 1 256 ? -0.643 -31.062 -41.547 1.00 95.12 256 LEU A CA 1
ATOM 2021 C C . LEU A 1 256 ? -0.350 -32.449 -42.130 1.00 95.12 256 LEU A C 1
ATOM 2023 O O . LEU A 1 256 ? -1.032 -32.949 -43.024 1.00 95.12 256 LEU A O 1
ATOM 2027 N N . LYS A 1 257 ? 0.677 -33.104 -41.592 1.00 94.06 257 LYS A N 1
ATOM 2028 C CA . LYS A 1 257 ? 0.928 -34.532 -41.813 1.00 94.06 257 LYS A CA 1
ATOM 2029 C C . LYS A 1 257 ? -0.198 -35.386 -41.211 1.00 94.06 257 LYS A C 1
ATOM 2031 O O . LYS A 1 257 ? -0.865 -34.923 -40.287 1.00 94.06 257 LYS A O 1
ATOM 2036 N N . PRO A 1 258 ? -0.385 -36.641 -41.668 1.00 84.81 258 PRO A N 1
ATOM 2037 C CA . PRO A 1 258 ? -1.437 -37.526 -41.153 1.00 84.81 258 PRO A CA 1
ATOM 2038 C C . PRO A 1 258 ? -1.438 -37.718 -39.626 1.00 84.81 258 PRO A C 1
ATOM 2040 O O . PRO A 1 258 ? -2.493 -37.925 -39.040 1.00 84.81 258 PRO A O 1
ATOM 2043 N N . ASP A 1 259 ? -0.269 -37.637 -38.988 1.00 87.38 259 ASP A N 1
ATOM 2044 C CA . ASP A 1 259 ? -0.041 -37.736 -37.540 1.00 87.38 259 ASP A CA 1
ATOM 2045 C C . ASP A 1 259 ? 0.235 -36.375 -36.868 1.00 87.38 259 ASP A C 1
ATOM 2047 O O . ASP A 1 259 ? 0.659 -36.316 -35.712 1.00 87.38 259 ASP A O 1
ATOM 2051 N N . GLY A 1 260 ? 0.021 -35.277 -37.595 1.00 91.88 260 GLY A N 1
ATOM 2052 C CA . GLY A 1 260 ? 0.291 -33.925 -37.126 1.00 91.88 260 GLY A CA 1
ATOM 2053 C C . GLY A 1 260 ? -0.718 -33.421 -36.093 1.00 91.88 260 GLY A C 1
ATOM 2054 O O . GLY A 1 260 ? -1.839 -33.922 -35.982 1.00 91.88 260 GLY A O 1
ATOM 2055 N N . ALA A 1 261 ? -0.314 -32.396 -35.342 1.00 95.06 261 ALA A N 1
ATOM 2056 C CA . ALA A 1 261 ? -1.144 -31.758 -34.320 1.00 95.06 261 ALA A CA 1
ATOM 2057 C C . ALA A 1 261 ? -1.362 -30.269 -34.614 1.00 95.06 261 ALA A C 1
ATOM 2059 O O . ALA A 1 261 ? -0.492 -29.608 -35.175 1.00 95.06 261 ALA A O 1
ATOM 2060 N N . VAL A 1 262 ? -2.496 -29.722 -34.187 1.00 96.56 262 VAL A N 1
ATOM 2061 C CA . VAL A 1 262 ? -2.697 -28.270 -34.108 1.00 96.56 262 VAL A CA 1
ATOM 2062 C C . VAL A 1 262 ? -2.709 -27.841 -32.644 1.00 96.56 262 VAL A C 1
ATOM 2064 O O . VAL A 1 262 ? -3.304 -28.513 -31.802 1.00 96.56 262 VAL A O 1
ATOM 2067 N N . ILE A 1 263 ? -2.025 -26.744 -32.336 1.00 97.31 263 ILE A N 1
ATOM 2068 C CA . ILE A 1 263 ? -2.028 -26.098 -31.025 1.00 97.31 263 ILE A CA 1
ATOM 2069 C C . ILE A 1 263 ? -2.589 -24.696 -31.230 1.00 97.31 263 ILE A C 1
ATOM 2071 O O . ILE A 1 263 ? -1.987 -23.907 -31.955 1.00 97.31 263 ILE A O 1
ATOM 2075 N N . LEU A 1 264 ? -3.735 -24.386 -30.634 1.00 96.06 264 LEU A N 1
ATOM 2076 C CA . LEU A 1 264 ? -4.390 -23.097 -30.849 1.00 96.06 264 LEU A CA 1
ATOM 2077 C C . LEU A 1 264 ? -4.968 -22.500 -29.572 1.00 96.06 264 LEU A C 1
ATOM 2079 O O . LEU A 1 264 ? -5.164 -23.226 -28.600 1.00 96.06 264 LEU A O 1
ATOM 2083 N N . SER A 1 265 ? -5.230 -21.197 -29.565 1.00 96.19 265 SER A N 1
ATOM 2084 C CA . SER A 1 265 ? -5.882 -20.520 -28.440 1.00 96.19 265 SER A CA 1
ATOM 2085 C C . SER A 1 265 ? -6.978 -19.568 -28.889 1.00 96.19 265 SER A C 1
ATOM 2087 O O . SER A 1 265 ? -7.003 -19.164 -30.051 1.00 96.19 265 SER A O 1
ATOM 2089 N N . THR A 1 266 ? -7.881 -19.255 -27.963 1.00 94.38 266 THR A N 1
ATOM 2090 C CA . THR A 1 266 ? -8.896 -18.211 -28.117 1.00 94.38 266 THR A CA 1
ATOM 2091 C C . THR A 1 266 ? -9.101 -17.494 -26.783 1.00 94.38 266 THR A C 1
ATOM 2093 O O . THR A 1 266 ? -9.098 -18.158 -25.733 1.00 94.38 266 THR A O 1
ATOM 2096 N N . PRO A 1 267 ? -9.370 -16.180 -26.798 1.00 93.19 267 PRO A N 1
ATOM 2097 C CA . PRO A 1 267 ? -9.839 -15.476 -25.620 1.00 93.19 267 PRO A CA 1
ATOM 2098 C C . PRO A 1 267 ? -11.218 -15.987 -25.202 1.00 93.19 267 PRO A C 1
ATOM 2100 O O . PRO A 1 267 ? -12.055 -16.340 -26.041 1.00 93.19 267 PRO A O 1
ATOM 2103 N N . ASN A 1 268 ? -11.457 -16.045 -23.891 1.00 92.25 268 ASN A N 1
ATOM 2104 C CA . ASN A 1 268 ? -12.734 -16.483 -23.340 1.00 92.25 268 ASN A CA 1
ATOM 2105 C C . ASN A 1 268 ? -13.801 -15.400 -23.541 1.00 92.25 268 ASN A C 1
ATOM 2107 O O . ASN A 1 268 ? -13.706 -14.315 -22.965 1.00 92.25 268 ASN A O 1
ATOM 2111 N N . LYS A 1 269 ? -14.868 -15.713 -24.286 1.00 89.81 269 LYS A N 1
ATOM 2112 C CA . LYS A 1 269 ? -16.010 -14.809 -24.503 1.00 89.81 269 LYS A CA 1
ATOM 2113 C C . LYS A 1 269 ? -16.577 -14.264 -23.195 1.00 89.81 269 LYS A C 1
ATOM 2115 O O . LYS A 1 269 ? -16.835 -13.074 -23.118 1.00 89.81 269 LYS A O 1
ATOM 2120 N N . ASN A 1 270 ? -16.708 -15.082 -22.151 1.00 87.19 270 ASN A N 1
ATOM 2121 C CA . ASN A 1 270 ? -17.272 -14.637 -20.869 1.00 87.19 270 ASN A CA 1
ATOM 2122 C C . ASN A 1 270 ? -16.409 -13.569 -20.174 1.00 87.19 270 ASN A C 1
ATOM 2124 O O . ASN A 1 270 ? -16.905 -12.835 -19.325 1.00 87.19 270 ASN A O 1
ATOM 2128 N N . VAL A 1 271 ? -15.126 -13.477 -20.534 1.00 81.25 271 VAL A N 1
ATOM 2129 C CA . VAL A 1 271 ? -14.194 -12.466 -20.022 1.00 81.25 271 VAL A CA 1
ATOM 2130 C C . VAL A 1 271 ? -14.102 -11.275 -20.978 1.00 81.25 271 VAL A C 1
ATOM 2132 O O . VAL A 1 271 ? -14.138 -10.131 -20.533 1.00 81.25 271 VAL A O 1
ATOM 2135 N N . TYR A 1 272 ? -14.013 -11.534 -22.286 1.00 80.50 272 TYR A N 1
ATOM 2136 C CA . TYR A 1 272 ? -13.706 -10.526 -23.303 1.00 80.50 272 TYR A CA 1
ATOM 2137 C C . TYR A 1 272 ? -14.927 -9.879 -23.973 1.00 80.50 272 TYR A C 1
ATOM 2139 O O . TYR A 1 272 ? -14.767 -8.858 -24.633 1.00 80.50 272 TYR A O 1
ATOM 2147 N N . ILE A 1 273 ? -16.150 -10.390 -23.778 1.00 75.56 273 ILE A N 1
ATOM 2148 C CA . ILE A 1 273 ? -17.372 -9.795 -24.363 1.00 75.56 273 ILE A CA 1
ATOM 2149 C C . ILE A 1 273 ? -17.631 -8.361 -23.874 1.00 75.56 273 ILE A C 1
ATOM 2151 O O . ILE A 1 273 ? -18.275 -7.580 -24.564 1.00 75.56 273 ILE A O 1
ATOM 2155 N N . HIS A 1 274 ? -17.088 -7.996 -22.711 1.00 68.75 274 HIS A N 1
ATOM 2156 C CA . HIS A 1 274 ? -17.187 -6.653 -22.135 1.00 68.75 274 HIS A CA 1
ATOM 2157 C C . HIS A 1 274 ? -16.094 -5.687 -22.630 1.00 68.75 274 HIS A C 1
ATOM 2159 O O . HIS A 1 274 ? -16.044 -4.543 -22.185 1.00 68.75 274 HIS A O 1
ATOM 2165 N N . TYR A 1 275 ? -15.217 -6.132 -23.536 1.00 69.56 275 TYR A N 1
ATOM 2166 C CA . TYR A 1 275 ? -14.130 -5.339 -24.114 1.00 69.56 275 TYR A CA 1
ATOM 2167 C C . TYR A 1 275 ? -14.268 -5.335 -25.644 1.00 69.56 275 TYR A C 1
ATOM 2169 O O . TYR A 1 275 ? -13.663 -6.182 -26.304 1.00 69.56 275 TYR A O 1
ATOM 2177 N N . PRO A 1 276 ? -15.083 -4.422 -26.215 1.00 69.12 276 PRO A N 1
ATOM 2178 C CA . PRO A 1 276 ? -15.370 -4.398 -27.644 1.00 69.12 276 PRO A CA 1
ATOM 2179 C C . PRO A 1 276 ? -14.106 -4.308 -28.495 1.00 69.12 276 PRO A C 1
ATOM 2181 O O . PRO A 1 276 ? -13.395 -3.305 -28.457 1.00 69.12 276 PRO A O 1
ATOM 2184 N N . ASP A 1 277 ? -13.861 -5.341 -29.297 1.00 74.06 277 ASP A N 1
ATOM 2185 C CA . ASP A 1 277 ? -12.797 -5.367 -30.297 1.00 74.06 277 ASP A CA 1
ATOM 2186 C C . ASP A 1 277 ? -13.413 -5.706 -31.663 1.00 74.06 277 ASP A C 1
ATOM 2188 O O . ASP A 1 277 ? -13.775 -6.861 -31.898 1.00 74.06 277 ASP A O 1
ATOM 2192 N N . PRO A 1 278 ? -13.517 -4.740 -32.596 1.00 74.06 278 PRO A N 1
ATOM 2193 C CA . PRO A 1 278 ? -14.170 -4.953 -33.888 1.00 74.06 278 PRO A CA 1
ATOM 2194 C C . PRO A 1 278 ? -13.517 -6.059 -34.730 1.00 74.06 278 PRO A C 1
ATOM 2196 O O . PRO A 1 278 ? -14.116 -6.507 -35.708 1.00 74.06 278 PRO A O 1
ATOM 2199 N N . TYR A 1 279 ? -12.310 -6.502 -34.371 1.00 79.81 279 TYR A N 1
ATOM 2200 C CA . TYR A 1 279 ? -11.621 -7.593 -35.033 1.00 79.81 279 TYR A CA 1
ATOM 2201 C C . TYR A 1 279 ? -11.990 -8.976 -34.470 1.00 79.81 279 TYR A C 1
ATOM 2203 O O . TYR A 1 279 ? -11.802 -9.941 -35.211 1.00 79.81 279 TYR A O 1
ATOM 2211 N N . HIS A 1 280 ? -12.524 -9.133 -33.245 1.00 86.31 280 HIS A N 1
ATOM 2212 C CA . HIS A 1 280 ? -12.995 -10.453 -32.779 1.00 86.31 280 HIS A CA 1
ATOM 2213 C C . HIS A 1 280 ? -14.421 -10.729 -33.267 1.00 86.31 280 HIS A C 1
ATOM 2215 O O . HIS A 1 280 ? -15.412 -10.414 -32.616 1.00 86.31 280 HIS A O 1
ATOM 2221 N N . VAL A 1 281 ? -14.547 -11.333 -34.439 1.00 87.69 281 VAL A N 1
ATOM 2222 C CA . VAL A 1 281 ? -15.833 -11.654 -35.075 1.00 87.69 281 VAL A CA 1
ATOM 2223 C C . VAL A 1 281 ? -16.419 -12.997 -34.614 1.00 87.69 281 VAL A C 1
ATOM 2225 O O . VAL A 1 281 ? -17.551 -13.334 -34.971 1.00 87.69 281 VAL A O 1
ATOM 2228 N N . SER A 1 282 ? -15.680 -13.775 -33.820 1.00 88.81 282 SER A N 1
ATOM 2229 C CA . SER A 1 282 ? -16.055 -15.134 -33.402 1.00 88.81 282 SER A CA 1
ATOM 2230 C C . SER A 1 282 ? -15.498 -15.543 -32.022 1.00 88.81 282 SER A C 1
ATOM 2232 O O . SER A 1 282 ? -15.027 -16.663 -31.852 1.00 88.81 282 SER A O 1
ATOM 2234 N N . LEU A 1 283 ? -15.586 -14.670 -31.008 1.00 88.31 283 LEU A N 1
ATOM 2235 C CA . LEU A 1 283 ? -15.335 -15.010 -29.598 1.00 88.31 283 LEU A CA 1
ATOM 2236 C C . LEU A 1 283 ? -16.143 -16.231 -29.137 1.00 88.31 283 LEU A C 1
ATOM 2238 O O . LEU A 1 283 ? -17.331 -16.367 -29.444 1.00 88.31 283 LEU A O 1
ATOM 2242 N N . MET A 1 284 ? -15.515 -17.088 -28.328 1.00 91.50 284 MET A N 1
ATOM 2243 C CA . MET A 1 284 ? -16.068 -18.389 -27.936 1.00 91.50 284 MET A CA 1
ATOM 2244 C C . MET A 1 284 ? -16.084 -18.576 -26.419 1.00 91.50 284 MET A C 1
ATOM 2246 O O . MET A 1 284 ? -15.142 -18.204 -25.719 1.00 91.50 284 MET A O 1
ATOM 2250 N N . THR A 1 285 ? -17.156 -19.177 -25.904 1.00 93.38 285 THR A N 1
ATOM 2251 C CA . THR A 1 285 ? -17.151 -19.758 -24.552 1.00 93.38 285 THR A CA 1
ATOM 2252 C C . THR A 1 285 ? -16.336 -21.057 -24.541 1.00 93.38 285 THR A C 1
ATOM 2254 O O . THR A 1 285 ? -16.015 -21.603 -25.602 1.00 93.38 285 THR A O 1
ATOM 2257 N N . LEU A 1 286 ? -16.031 -21.603 -23.357 1.00 94.12 286 LEU A N 1
ATOM 2258 C CA . LEU A 1 286 ? -15.379 -22.914 -23.250 1.00 94.12 286 LEU A CA 1
ATOM 2259 C C . LEU A 1 286 ? -16.181 -24.005 -23.971 1.00 94.12 286 LEU A C 1
ATOM 2261 O O . LEU A 1 286 ? -15.610 -24.879 -24.632 1.00 94.12 286 LEU A O 1
ATOM 2265 N N . GLU A 1 287 ? -17.508 -23.947 -23.850 1.00 92.69 287 GLU A N 1
ATOM 2266 C CA . GLU A 1 287 ? -18.413 -24.896 -24.486 1.00 92.69 287 GLU A CA 1
ATOM 2267 C C . GLU A 1 287 ? -18.355 -24.777 -26.012 1.00 92.69 287 GLU A C 1
ATOM 2269 O O . GLU A 1 287 ? -18.190 -25.788 -26.697 1.00 92.69 287 GLU A O 1
ATOM 2274 N N . ASP A 1 288 ? -18.423 -23.556 -26.549 1.00 92.50 288 ASP A N 1
ATOM 2275 C CA . ASP A 1 288 ? -18.352 -23.311 -27.993 1.00 92.50 288 ASP A CA 1
ATOM 2276 C C . ASP A 1 288 ? -17.015 -23.772 -28.573 1.00 92.50 288 ASP A C 1
ATOM 2278 O O . ASP A 1 288 ? -16.989 -24.494 -29.572 1.00 92.50 288 ASP A O 1
ATOM 2282 N N . PHE A 1 289 ? -15.913 -23.424 -27.906 1.00 94.56 289 PHE A N 1
ATOM 2283 C CA . PHE A 1 289 ? -14.565 -23.798 -28.317 1.00 94.56 289 PHE A CA 1
ATOM 2284 C C . PHE A 1 289 ? -14.380 -25.319 -28.318 1.00 94.56 289 PHE A C 1
ATOM 2286 O O . PHE A 1 289 ? -13.940 -25.911 -29.307 1.00 94.56 289 PHE A O 1
ATOM 2293 N N . SER A 1 290 ? -14.807 -25.985 -27.242 1.00 93.44 290 SER A N 1
ATOM 2294 C CA . SER A 1 290 ? -14.739 -27.443 -27.126 1.00 93.44 290 SER A CA 1
ATOM 2295 C C . SER A 1 290 ? -15.609 -28.133 -28.176 1.00 93.44 290 SER A C 1
ATOM 2297 O O . SER A 1 290 ? -15.173 -29.102 -28.800 1.00 93.44 290 SER A O 1
ATOM 2299 N N . ARG A 1 291 ? -16.834 -27.646 -28.406 1.00 91.88 291 ARG A N 1
ATOM 2300 C CA . ARG A 1 291 ? -17.779 -28.220 -29.376 1.00 91.88 291 ARG A CA 1
ATOM 2301 C C . ARG A 1 291 ? -17.269 -28.071 -30.810 1.00 91.88 291 ARG A C 1
ATOM 2303 O O . ARG A 1 291 ? -17.313 -29.037 -31.576 1.00 91.88 291 ARG A O 1
ATOM 2310 N N . LEU A 1 292 ? -16.737 -26.897 -31.155 1.00 91.56 292 LEU A N 1
ATOM 2311 C CA . LEU A 1 292 ? -16.126 -26.614 -32.453 1.00 91.56 292 LEU A CA 1
ATOM 2312 C C . LEU A 1 292 ? -14.967 -27.578 -32.731 1.00 91.56 292 LEU A C 1
ATOM 2314 O O . LEU A 1 292 ? -14.974 -28.268 -33.753 1.00 91.56 292 LEU A O 1
ATOM 2318 N N . LEU A 1 293 ? -14.016 -27.695 -31.803 1.00 93.25 293 LEU A N 1
ATOM 2319 C CA . LEU A 1 293 ? -12.833 -28.538 -31.981 1.00 93.25 293 LEU A CA 1
ATOM 2320 C C . LEU A 1 293 ? -13.170 -30.033 -32.031 1.00 93.25 293 LEU A C 1
ATOM 2322 O O . LEU A 1 293 ? -12.686 -30.734 -32.921 1.00 93.25 293 LEU A O 1
ATOM 2326 N N . ASN A 1 294 ? -14.057 -30.523 -31.160 1.00 92.25 294 ASN A N 1
ATOM 2327 C CA . ASN A 1 294 ? -14.493 -31.927 -31.174 1.00 92.25 294 ASN A CA 1
ATOM 2328 C C . ASN A 1 294 ? -15.256 -32.303 -32.457 1.00 92.25 294 ASN A C 1
ATOM 2330 O O . ASN A 1 294 ? -15.267 -33.472 -32.851 1.00 92.25 294 ASN A O 1
ATOM 2334 N N . SER A 1 295 ? -15.866 -31.325 -33.141 1.00 89.56 295 SER A N 1
ATOM 2335 C CA . SER A 1 295 ? -16.486 -31.554 -34.452 1.00 89.56 295 SER A CA 1
ATOM 2336 C C . SER A 1 295 ? -15.458 -31.788 -35.567 1.00 89.56 295 SER A C 1
ATOM 2338 O O . SER A 1 295 ? -15.774 -32.444 -36.559 1.00 89.56 295 SER A O 1
ATOM 2340 N N . GLN A 1 296 ? -14.229 -31.282 -35.408 1.00 88.00 296 GLN A N 1
ATOM 2341 C CA . GLN A 1 296 ? -13.181 -31.323 -36.433 1.00 88.00 296 GLN A CA 1
ATOM 2342 C C . GLN A 1 296 ? -12.071 -32.340 -36.141 1.00 88.00 296 GLN A C 1
ATOM 2344 O O . GLN A 1 296 ? -11.444 -32.822 -37.082 1.00 88.00 296 GLN A O 1
ATOM 2349 N N . PHE A 1 297 ? -11.838 -32.704 -34.879 1.00 91.31 297 PHE A N 1
ATOM 2350 C CA . PHE A 1 297 ? -10.715 -33.548 -34.458 1.00 91.31 297 PHE A CA 1
ATOM 2351 C C . PHE A 1 297 ? -11.167 -34.744 -33.606 1.00 91.31 297 PHE A C 1
ATOM 2353 O O . PHE A 1 297 ? -12.214 -34.713 -32.955 1.00 91.31 297 PHE A O 1
ATOM 2360 N N . GLU A 1 298 ? -10.409 -35.839 -33.653 1.00 89.88 298 GLU A N 1
ATOM 2361 C CA . GLU A 1 298 ? -10.666 -37.063 -32.883 1.00 89.88 298 GLU A CA 1
ATOM 2362 C C . GLU A 1 298 ? -10.165 -36.968 -31.437 1.00 89.88 298 GLU A C 1
ATOM 2364 O O . GLU A 1 298 ? -10.849 -37.441 -30.532 1.00 89.88 298 GLU A O 1
ATOM 2369 N N . ASP A 1 299 ? -9.006 -36.340 -31.231 1.00 93.19 299 ASP A N 1
ATOM 2370 C CA . ASP A 1 299 ? -8.369 -36.120 -29.927 1.00 93.19 299 ASP A CA 1
ATOM 2371 C C . ASP A 1 299 ? -8.234 -34.612 -29.699 1.00 93.19 299 ASP A C 1
ATOM 2373 O O . ASP A 1 299 ? -7.513 -33.942 -30.439 1.00 93.19 299 ASP A O 1
ATOM 2377 N N . VAL A 1 300 ? -8.956 -34.080 -28.709 1.00 94.75 300 VAL A N 1
ATOM 2378 C CA . VAL A 1 300 ? -8.963 -32.660 -28.333 1.00 94.75 300 VAL A CA 1
ATOM 2379 C C . VAL A 1 300 ? -8.705 -32.549 -26.839 1.00 94.75 300 VAL A C 1
ATOM 2381 O O . VAL A 1 300 ? -9.478 -33.058 -26.029 1.00 94.75 300 VAL A O 1
ATOM 2384 N N . GLN A 1 301 ? -7.636 -31.846 -26.476 1.00 95.62 301 GLN A N 1
ATOM 2385 C CA . GLN A 1 301 ? -7.297 -31.528 -25.090 1.00 95.62 301 GLN A CA 1
ATOM 2386 C C . GLN A 1 301 ? -7.351 -30.019 -24.916 1.00 95.62 301 GLN A C 1
ATOM 2388 O O . GLN A 1 301 ? -6.602 -29.312 -25.589 1.00 95.62 301 GLN A O 1
ATOM 2393 N N . VAL A 1 302 ? -8.236 -29.538 -24.041 1.00 96.44 302 VAL A N 1
ATOM 2394 C CA . VAL A 1 302 ? -8.426 -28.108 -23.776 1.00 96.44 302 VAL A CA 1
ATOM 2395 C C . VAL A 1 302 ? -7.893 -27.777 -22.389 1.00 96.44 302 VAL A C 1
ATOM 2397 O O . VAL A 1 302 ? -8.336 -28.325 -21.382 1.00 96.44 302 VAL A O 1
ATOM 2400 N N . TYR A 1 303 ? -6.952 -26.850 -22.372 1.00 95.88 303 TYR A N 1
ATOM 2401 C CA . TYR A 1 303 ? -6.337 -26.249 -21.207 1.00 95.88 303 TYR A CA 1
ATOM 2402 C C . TYR A 1 303 ? -6.862 -24.829 -21.033 1.00 95.88 303 TYR A C 1
ATOM 2404 O O . TYR A 1 303 ? -7.333 -24.213 -21.993 1.00 95.88 303 TYR A O 1
ATOM 2412 N N . GLY A 1 304 ? -6.773 -24.281 -19.825 1.00 92.25 304 GLY A N 1
ATOM 2413 C CA . GLY A 1 304 ? -7.096 -22.874 -19.616 1.00 92.25 304 GLY A CA 1
ATOM 2414 C C . GLY A 1 304 ? -5.967 -22.126 -18.936 1.00 92.25 304 GLY A C 1
ATOM 2415 O O . GLY A 1 304 ? -5.269 -22.657 -18.076 1.00 92.25 304 GLY A O 1
ATOM 2416 N N . GLN A 1 305 ? -5.786 -20.889 -19.363 1.00 91.56 305 GLN A N 1
ATOM 2417 C CA . GLN A 1 305 ? -4.785 -19.984 -18.843 1.00 91.56 305 GLN A CA 1
ATOM 2418 C C . GLN A 1 305 ? -5.418 -19.058 -17.807 1.00 91.56 305 GLN A C 1
ATOM 2420 O O . GLN A 1 305 ? -6.495 -18.499 -18.026 1.00 91.56 305 GLN A O 1
ATOM 2425 N N . LEU A 1 306 ? -4.767 -18.946 -16.654 1.00 82.44 306 LEU A N 1
ATOM 2426 C CA . LEU A 1 306 ? -5.263 -18.165 -15.528 1.00 82.44 306 LEU A CA 1
ATOM 2427 C C . LEU A 1 306 ? -5.151 -16.654 -15.788 1.00 82.44 306 LEU A C 1
ATOM 2429 O O . LEU A 1 306 ? -4.185 -16.189 -16.391 1.00 82.44 306 LEU A O 1
ATOM 2433 N N . ARG A 1 307 ? -6.141 -15.907 -15.282 1.00 73.12 307 ARG A N 1
ATOM 2434 C CA . ARG A 1 307 ? -6.131 -14.439 -15.210 1.00 73.12 307 ARG A CA 1
ATOM 2435 C C . ARG A 1 307 ? -5.261 -13.982 -14.040 1.00 73.12 307 ARG A C 1
ATOM 2437 O O . ARG A 1 307 ? -5.330 -14.596 -12.972 1.00 73.12 307 ARG A O 1
ATOM 2444 N N . SER A 1 308 ? -4.550 -12.859 -14.176 1.00 62.34 308 SER A N 1
ATOM 2445 C CA . SER A 1 308 ? -3.881 -12.245 -13.017 1.00 62.34 308 SER A CA 1
ATOM 2446 C C . SER A 1 308 ? -4.911 -11.883 -11.938 1.00 62.34 308 SER A C 1
ATOM 2448 O O . SER A 1 308 ? -5.887 -11.171 -12.192 1.00 62.34 308 SER A O 1
ATOM 2450 N N . LYS A 1 309 ? -4.693 -12.387 -10.717 1.00 55.56 309 LYS A N 1
ATOM 2451 C CA . LYS A 1 309 ? -5.536 -12.124 -9.536 1.00 55.56 309 LYS A CA 1
ATOM 2452 C C . LYS A 1 309 ? -5.010 -10.970 -8.675 1.00 55.56 309 LYS A C 1
ATOM 2454 O O . LYS A 1 309 ? -5.443 -10.813 -7.538 1.00 55.56 309 LYS A O 1
ATOM 2459 N N . GLY A 1 310 ? -4.099 -10.153 -9.209 1.00 47.44 310 GLY A N 1
ATOM 2460 C CA . GLY A 1 310 ? -3.519 -9.021 -8.485 1.00 47.44 310 GLY A CA 1
ATOM 2461 C C . GLY A 1 310 ? -2.510 -9.421 -7.408 1.00 47.44 310 GLY A C 1
ATOM 2462 O O . GLY A 1 310 ? -2.261 -8.625 -6.501 1.00 47.44 310 GLY A O 1
ATOM 2463 N N . LEU A 1 311 ? -1.939 -10.628 -7.497 1.00 35.75 311 LEU A N 1
ATOM 2464 C CA . LEU A 1 311 ? -0.712 -10.936 -6.773 1.00 35.75 311 LEU A CA 1
ATOM 2465 C C . LEU A 1 311 ? 0.477 -10.333 -7.549 1.00 35.75 311 LEU A C 1
ATOM 2467 O O . LEU A 1 311 ? 0.359 -10.054 -8.740 1.00 35.75 311 LEU A O 1
ATOM 2471 N N . PRO A 1 312 ? 1.591 -10.002 -6.885 1.00 39.50 312 PRO A N 1
ATOM 2472 C CA . PRO A 1 312 ? 2.690 -9.301 -7.524 1.00 39.50 312 PRO A CA 1
ATOM 2473 C C . PRO A 1 312 ? 3.843 -10.255 -7.849 1.00 39.50 312 PRO A C 1
ATOM 2475 O O . PRO A 1 312 ? 4.397 -10.912 -6.969 1.00 39.50 312 PRO A O 1
ATOM 2478 N N . HIS A 1 313 ? 4.263 -10.249 -9.115 1.00 44.75 313 HIS A N 1
ATOM 2479 C CA . HIS A 1 313 ? 5.529 -10.801 -9.618 1.00 44.75 313 HIS A CA 1
ATOM 2480 C C . HIS A 1 313 ? 5.693 -12.322 -9.730 1.00 44.75 313 HIS A C 1
ATOM 2482 O O . HIS A 1 313 ? 6.806 -12.769 -10.035 1.00 44.75 313 HIS A O 1
ATOM 2488 N N . THR A 1 314 ? 4.655 -13.148 -9.583 1.00 46.34 314 THR A N 1
ATOM 2489 C CA . THR A 1 314 ? 4.834 -14.562 -9.942 1.00 46.34 314 THR A CA 1
ATOM 2490 C C . THR A 1 314 ? 4.527 -14.763 -11.419 1.00 46.34 314 THR A C 1
ATOM 2492 O O . THR A 1 314 ? 3.417 -14.547 -11.895 1.00 46.34 314 THR A O 1
ATOM 2495 N N . THR A 1 315 ? 5.509 -15.262 -12.178 1.00 49.94 315 THR A N 1
ATOM 2496 C CA . THR A 1 315 ? 5.228 -15.765 -13.533 1.00 49.94 315 THR A CA 1
ATOM 2497 C C . THR A 1 315 ? 4.164 -16.871 -13.485 1.00 49.94 315 THR A C 1
ATOM 2499 O O . THR A 1 315 ? 3.547 -17.156 -14.496 1.00 49.94 315 THR A O 1
ATOM 2502 N N . MET A 1 316 ? 3.906 -17.475 -12.325 1.00 47.72 316 MET A N 1
ATOM 2503 C CA . MET A 1 316 ? 2.905 -18.520 -12.111 1.00 47.72 316 MET A CA 1
ATOM 2504 C C . MET A 1 316 ? 1.449 -18.053 -12.277 1.00 47.72 316 MET A C 1
ATOM 2506 O O . MET A 1 316 ? 0.589 -18.874 -12.581 1.00 47.72 316 MET A O 1
ATOM 2510 N N . GLU A 1 317 ? 1.154 -16.754 -12.156 1.00 56.16 317 GLU A N 1
ATOM 2511 C CA . GLU A 1 317 ? -0.212 -16.216 -12.316 1.00 56.16 317 GLU A CA 1
ATOM 2512 C C . GLU A 1 317 ? -0.818 -16.439 -13.701 1.00 56.16 317 GLU A C 1
ATOM 2514 O O . GLU A 1 317 ? -2.034 -16.504 -13.839 1.00 56.16 317 GLU A O 1
ATOM 2519 N N . PHE A 1 318 ? 0.036 -16.575 -14.712 1.00 64.38 318 PHE A N 1
ATOM 2520 C CA . PHE A 1 318 ? -0.346 -16.767 -16.108 1.00 64.38 318 PHE A CA 1
ATOM 2521 C C . PHE A 1 318 ? -0.139 -18.209 -16.578 1.00 64.38 318 PHE A C 1
ATOM 2523 O O . PHE A 1 318 ? -0.079 -18.460 -17.788 1.00 64.38 318 PHE A O 1
ATOM 2530 N N . ASP A 1 319 ? 0.073 -19.151 -15.653 1.00 79.69 319 ASP A N 1
ATOM 2531 C CA . ASP A 1 319 ? 0.287 -20.547 -16.011 1.00 79.69 319 ASP A CA 1
ATOM 2532 C C . ASP A 1 319 ? -0.920 -21.121 -16.752 1.00 79.69 319 ASP A C 1
ATOM 2534 O O . ASP A 1 319 ? -2.087 -20.818 -16.480 1.00 79.69 319 ASP A O 1
ATOM 2538 N N . ILE A 1 320 ? -0.604 -21.969 -17.726 1.00 85.56 320 ILE A N 1
ATOM 2539 C CA . ILE A 1 320 ? -1.595 -22.798 -18.395 1.00 85.56 320 ILE A CA 1
ATOM 2540 C C . ILE A 1 320 ? -1.890 -23.936 -17.422 1.00 85.56 320 ILE A C 1
ATOM 2542 O O . ILE A 1 320 ? -1.071 -24.839 -17.234 1.00 85.56 320 ILE A O 1
ATOM 2546 N N . ALA A 1 321 ? -3.035 -23.833 -16.753 1.00 76.38 321 ALA A N 1
ATOM 2547 C CA . ALA A 1 321 ? -3.545 -24.861 -15.865 1.00 76.38 321 ALA A CA 1
ATOM 2548 C C . ALA A 1 321 ? -3.902 -26.122 -16.668 1.00 76.38 321 ALA A C 1
ATOM 2550 O O . ALA A 1 321 ? -3.944 -26.092 -17.897 1.00 76.38 321 ALA A O 1
ATOM 2551 N N . GLY A 1 322 ? -4.147 -27.232 -15.962 1.00 77.81 322 GLY A N 1
ATOM 2552 C CA . GLY A 1 322 ? -4.625 -28.489 -16.547 1.00 77.81 322 GLY A CA 1
ATOM 2553 C C . GLY A 1 322 ? -5.977 -28.321 -17.246 1.00 77.81 322 GLY A C 1
ATOM 2554 O O . GLY A 1 322 ? -6.057 -27.715 -18.305 1.00 77.81 322 GLY A O 1
ATOM 2555 N N . ASP A 1 323 ? -7.054 -28.857 -16.681 1.00 84.62 323 ASP A N 1
ATOM 2556 C CA . ASP A 1 323 ? -8.368 -28.771 -17.330 1.00 84.62 323 ASP A CA 1
ATOM 2557 C C . ASP A 1 323 ? -8.887 -27.320 -17.401 1.00 84.62 323 ASP A C 1
ATOM 2559 O O . ASP A 1 323 ? -8.776 -26.540 -16.447 1.00 84.62 323 ASP 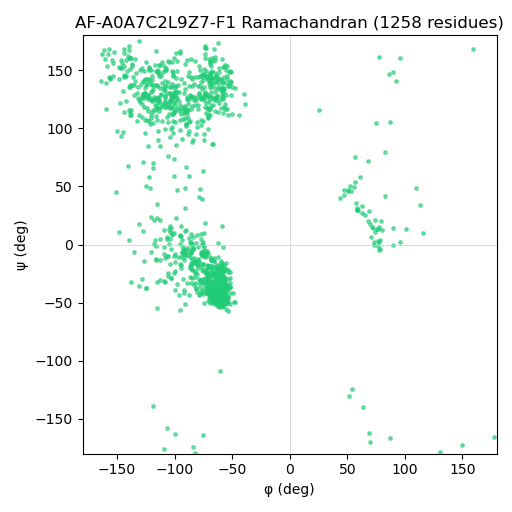A O 1
ATOM 2563 N N . ALA A 1 324 ? -9.462 -26.949 -18.548 1.00 89.56 324 ALA A N 1
ATOM 2564 C CA . ALA A 1 324 ? -10.068 -25.636 -18.757 1.00 89.56 324 ALA A CA 1
ATOM 2565 C C . ALA A 1 324 ? -11.359 -25.440 -17.939 1.00 89.56 324 ALA A C 1
ATOM 2567 O O . ALA A 1 324 ? -12.142 -26.371 -17.754 1.00 89.56 324 ALA A O 1
ATOM 2568 N N . ARG A 1 325 ? -11.596 -24.205 -17.477 1.00 89.19 325 ARG A N 1
ATOM 2569 C CA . ARG A 1 325 ? -12.777 -23.782 -16.708 1.00 89.19 325 ARG A CA 1
ATOM 2570 C C . ARG A 1 325 ? -13.281 -22.434 -17.214 1.00 89.19 325 ARG A C 1
ATOM 2572 O O . ARG A 1 325 ? -12.487 -21.650 -17.722 1.00 89.19 325 ARG A O 1
ATOM 2579 N N . ASP A 1 326 ? -14.571 -22.153 -17.042 1.00 84.25 326 ASP A N 1
ATOM 2580 C CA . ASP A 1 326 ? -15.213 -20.928 -17.551 1.00 84.25 326 ASP A CA 1
ATOM 2581 C C . ASP A 1 326 ? -14.660 -19.620 -16.961 1.00 84.25 326 ASP A C 1
ATOM 2583 O O . ASP A 1 326 ? -14.884 -18.557 -17.535 1.00 84.25 326 ASP A O 1
ATOM 2587 N N . ASP A 1 327 ? -13.945 -19.685 -15.836 1.00 82.25 327 ASP A N 1
ATOM 2588 C CA . ASP A 1 327 ? -13.293 -18.550 -15.177 1.00 82.25 327 ASP A CA 1
ATOM 2589 C C . ASP A 1 327 ? -11.845 -18.307 -15.649 1.00 82.25 327 ASP A C 1
ATOM 2591 O O . ASP A 1 327 ? -11.210 -17.344 -15.216 1.00 82.25 327 ASP A O 1
ATOM 2595 N N . HIS A 1 328 ? -11.305 -19.160 -16.527 1.00 90.38 328 HIS A N 1
ATOM 2596 C CA . HIS A 1 328 ? -9.990 -18.961 -17.141 1.00 90.38 328 HIS A CA 1
ATOM 2597 C C . HIS A 1 328 ? -10.055 -17.896 -18.251 1.00 90.38 328 HIS A C 1
ATOM 2599 O O . HIS A 1 328 ? -11.058 -17.770 -18.949 1.00 90.38 328 HIS A O 1
ATOM 2605 N N . GLU A 1 329 ? -8.989 -17.112 -18.422 1.00 89.31 329 GLU A N 1
ATOM 2606 C CA . GLU A 1 329 ? -8.975 -15.948 -19.323 1.00 89.31 329 GLU A CA 1
ATOM 2607 C C . GLU A 1 329 ? -8.829 -16.345 -20.796 1.00 89.31 329 GLU A C 1
ATOM 2609 O O . GLU A 1 329 ? -9.539 -15.818 -21.651 1.00 89.31 329 GLU A O 1
ATOM 2614 N N . ILE A 1 330 ? -7.949 -17.307 -21.084 1.00 93.44 330 ILE A N 1
ATOM 2615 C CA . ILE A 1 330 ? -7.676 -17.825 -22.431 1.00 93.44 330 ILE A CA 1
ATOM 2616 C C . ILE A 1 330 ? -7.837 -19.343 -22.419 1.00 93.44 330 ILE A C 1
ATOM 2618 O O . ILE A 1 330 ? -7.398 -20.015 -21.482 1.00 93.44 330 ILE A O 1
ATOM 2622 N N . PHE A 1 331 ? -8.406 -19.905 -23.480 1.00 95.94 331 PHE A N 1
ATOM 2623 C CA . PHE A 1 331 ? -8.415 -21.350 -23.702 1.00 95.94 331 PHE A CA 1
ATOM 2624 C C . PHE A 1 331 ? -7.308 -21.736 -24.673 1.00 95.94 331 PHE A C 1
ATOM 2626 O O . PHE A 1 331 ? -7.127 -21.086 -25.697 1.00 95.94 331 PHE A O 1
ATOM 2633 N N . VAL A 1 332 ? -6.579 -22.809 -24.374 1.00 96.69 332 VAL A N 1
ATOM 2634 C CA . VAL A 1 332 ? -5.509 -23.351 -25.222 1.00 96.69 332 VAL A CA 1
ATOM 2635 C C . VAL A 1 332 ? -5.840 -24.802 -25.532 1.00 96.69 332 VAL A C 1
ATOM 2637 O O . VAL A 1 332 ? -6.055 -25.583 -24.618 1.00 96.69 332 VAL A O 1
ATOM 2640 N N . ALA A 1 333 ? -5.862 -25.200 -26.798 1.00 96.75 333 ALA A N 1
ATOM 2641 C CA . ALA A 1 333 ? -6.172 -26.564 -27.201 1.00 96.75 333 ALA A CA 1
ATOM 2642 C C . ALA A 1 333 ? -5.025 -27.232 -27.958 1.00 96.75 333 ALA A C 1
ATOM 2644 O O . ALA A 1 333 ? -4.340 -26.599 -28.760 1.00 96.75 333 ALA A O 1
ATOM 2645 N N . VAL A 1 334 ? -4.859 -28.537 -27.741 1.00 96.25 334 VAL A N 1
ATOM 2646 C CA . VAL A 1 334 ? -4.012 -29.426 -28.546 1.00 96.25 334 VAL A CA 1
ATOM 2647 C C . VAL A 1 334 ? -4.921 -30.447 -29.221 1.00 96.25 334 VAL A C 1
ATOM 2649 O O . VAL A 1 334 ? -5.576 -31.227 -28.530 1.00 96.25 334 VAL A O 1
ATOM 2652 N N . CYS A 1 335 ? -4.965 -30.448 -30.555 1.00 95.75 335 CYS A N 1
ATOM 2653 C CA . CYS A 1 335 ? -5.883 -31.290 -31.326 1.00 95.75 335 CYS A CA 1
ATOM 2654 C C . CYS A 1 335 ? -5.152 -32.191 -32.334 1.00 95.75 335 CYS A C 1
ATOM 2656 O O . CYS A 1 335 ? -4.178 -31.765 -32.962 1.00 95.75 335 CYS A O 1
ATOM 2658 N N . ARG A 1 336 ? -5.634 -33.428 -32.514 1.00 94.19 336 ARG A N 1
ATOM 2659 C CA . ARG A 1 336 ? -5.102 -34.435 -33.456 1.00 94.19 336 ARG A CA 1
ATOM 2660 C C . ARG A 1 336 ? -6.219 -35.206 -34.159 1.00 94.19 336 ARG A C 1
ATOM 2662 O O . ARG A 1 336 ? -7.349 -35.264 -33.681 1.00 94.19 336 ARG A O 1
ATOM 2669 N N . GLY A 1 337 ? -5.880 -35.834 -35.286 1.00 88.62 337 GLY A N 1
ATOM 2670 C CA . GLY A 1 337 ? -6.794 -36.708 -36.030 1.00 88.62 337 GLY A CA 1
ATOM 2671 C C . GLY A 1 337 ? -7.949 -35.932 -36.660 1.00 88.62 337 GLY A C 1
ATOM 2672 O O . GLY A 1 337 ? -9.078 -35.995 -36.188 1.00 88.62 337 GLY A O 1
ATOM 2673 N N . TYR A 1 338 ? -7.667 -35.153 -37.707 1.00 86.75 338 TYR A N 1
ATOM 2674 C CA . TYR A 1 338 ? -8.701 -34.380 -38.398 1.00 86.75 338 TYR A CA 1
ATOM 2675 C C . TYR A 1 338 ? -9.755 -35.296 -39.045 1.00 86.75 338 TYR A C 1
ATOM 2677 O O . TYR A 1 338 ? -9.420 -36.175 -39.839 1.00 86.75 338 TYR A O 1
ATOM 2685 N N . ARG A 1 339 ? -11.038 -35.052 -38.754 1.00 81.69 339 ARG A N 1
ATOM 2686 C CA . ARG A 1 339 ? -12.187 -35.885 -39.166 1.00 81.69 339 ARG A CA 1
ATOM 2687 C C . ARG A 1 339 ? -12.593 -35.724 -40.641 1.00 81.69 339 ARG A C 1
ATOM 2689 O O . ARG A 1 339 ? -13.430 -36.480 -41.132 1.00 81.69 339 ARG A O 1
ATOM 2696 N N . GLY A 1 340 ? -11.996 -34.777 -41.371 1.00 69.12 340 GLY A N 1
ATOM 2697 C CA . GLY A 1 340 ? -12.196 -34.583 -42.813 1.00 69.12 340 GLY A CA 1
ATOM 2698 C C . GLY A 1 340 ? -13.252 -33.530 -43.187 1.00 69.12 340 GLY A C 1
ATOM 2699 O O . GLY A 1 340 ? -14.149 -33.213 -42.412 1.00 69.12 340 GLY A O 1
ATOM 2700 N N . ARG A 1 341 ? -13.191 -33.030 -44.435 1.00 62.75 341 ARG A N 1
ATOM 2701 C CA . ARG A 1 341 ? -14.065 -31.957 -44.978 1.00 62.75 341 ARG A CA 1
ATOM 2702 C C . ARG A 1 341 ? -15.575 -32.258 -44.956 1.00 62.75 341 ARG A C 1
ATOM 2704 O O . ARG A 1 341 ? -16.363 -31.339 -45.146 1.00 62.75 341 ARG A O 1
ATOM 2711 N N . GLN A 1 342 ? -15.976 -33.522 -44.784 1.00 58.34 342 GLN A N 1
ATOM 2712 C CA . GLN A 1 342 ? -17.384 -33.946 -44.741 1.00 58.34 342 GLN A CA 1
ATOM 2713 C C . GLN A 1 342 ? -17.989 -33.929 -43.326 1.00 58.34 342 GLN A C 1
ATOM 2715 O O . GLN A 1 342 ? -19.200 -34.102 -43.195 1.00 58.34 342 GLN A O 1
ATOM 2720 N N . ALA A 1 343 ? -17.182 -33.732 -42.276 1.00 64.69 343 ALA A N 1
ATOM 2721 C CA . ALA A 1 343 ? -17.684 -33.595 -40.914 1.00 64.69 343 ALA A CA 1
ATOM 2722 C C . ALA A 1 343 ? -18.440 -32.265 -40.764 1.00 64.69 343 ALA A C 1
ATOM 2724 O O . ALA A 1 343 ? -17.924 -31.203 -41.113 1.00 64.69 343 ALA A O 1
ATOM 2725 N N . THR A 1 344 ? -19.675 -32.318 -40.260 1.00 69.25 344 THR A N 1
ATOM 2726 C CA . THR A 1 344 ? -20.473 -31.118 -39.984 1.00 69.25 344 THR A CA 1
ATOM 2727 C C . THR A 1 344 ? -19.791 -30.308 -38.884 1.00 69.25 344 THR A C 1
ATOM 2729 O O . THR A 1 344 ? -19.661 -30.786 -37.758 1.00 69.25 344 THR A O 1
ATOM 2732 N N . ILE A 1 345 ? -19.332 -29.100 -39.216 1.00 76.50 345 ILE A N 1
ATOM 2733 C CA . ILE A 1 345 ? -18.697 -28.197 -38.257 1.00 76.50 345 ILE A CA 1
ATOM 2734 C C . ILE A 1 345 ? -19.756 -27.594 -37.330 1.00 76.50 345 ILE A C 1
ATOM 2736 O O . ILE A 1 345 ? -20.798 -27.121 -37.785 1.00 76.50 345 ILE A O 1
ATOM 2740 N N . SER A 1 346 ? -19.503 -27.632 -36.022 1.00 77.81 346 SER A N 1
ATOM 2741 C CA . SER A 1 346 ? -20.344 -26.936 -35.050 1.00 77.81 346 SER A CA 1
ATOM 2742 C C . SER A 1 346 ? -19.832 -25.513 -34.896 1.00 77.81 346 SER A C 1
ATOM 2744 O O . SER A 1 346 ? -18.865 -25.286 -34.176 1.00 77.81 346 SER A O 1
ATOM 2746 N N . LEU A 1 347 ? -20.459 -24.572 -35.592 1.00 79.44 347 LEU A N 1
ATOM 2747 C CA . LEU A 1 347 ? -20.039 -23.175 -35.584 1.00 79.44 347 LEU A CA 1
ATOM 2748 C C . LEU A 1 347 ? -20.482 -22.465 -34.293 1.00 79.44 347 LEU A C 1
ATOM 2750 O O . LEU A 1 347 ? -21.606 -22.706 -33.844 1.00 79.44 347 LEU A O 1
ATOM 2754 N N . PRO A 1 348 ? -19.637 -21.596 -33.709 1.00 81.31 348 PRO A N 1
ATOM 2755 C CA . PRO A 1 348 ? -20.095 -20.647 -32.703 1.00 81.31 348 PRO A CA 1
ATOM 2756 C C . PRO A 1 348 ? -21.035 -19.623 -33.352 1.00 81.31 348 PRO A C 1
ATOM 2758 O O . PRO A 1 348 ? -20.991 -19.397 -34.566 1.00 81.31 348 PRO A O 1
ATOM 2761 N N . GLU A 1 349 ? -21.878 -18.977 -32.551 1.00 80.25 349 GLU A N 1
ATOM 2762 C CA . GLU A 1 349 ? -22.606 -17.806 -33.038 1.00 80.25 349 GLU A CA 1
ATOM 2763 C C . GLU A 1 349 ? -21.612 -16.676 -33.364 1.00 80.25 349 GLU A C 1
ATOM 2765 O O . GLU A 1 349 ? -20.659 -16.476 -32.601 1.00 80.25 349 GLU A O 1
ATOM 2770 N N . PRO A 1 350 ? -21.806 -15.926 -34.469 1.00 82.69 350 PRO A N 1
ATOM 2771 C CA . PRO A 1 350 ? -21.002 -14.744 -34.751 1.00 82.69 350 PRO A CA 1
ATOM 2772 C C . PRO A 1 350 ? -20.988 -13.807 -33.547 1.00 82.69 350 PRO A C 1
ATOM 2774 O O . PRO A 1 350 ? -22.018 -13.588 -32.905 1.00 82.69 350 PRO A O 1
ATOM 2777 N N . THR A 1 351 ? -19.824 -13.238 -33.243 1.00 80.00 351 THR A N 1
ATOM 2778 C CA . THR A 1 351 ? -19.736 -12.205 -32.212 1.00 80.00 351 THR A CA 1
ATOM 2779 C C . THR A 1 351 ? -20.382 -10.950 -32.753 1.00 80.00 351 THR A C 1
ATOM 2781 O O . THR A 1 351 ? -19.807 -10.202 -33.540 1.00 80.00 351 THR A O 1
ATOM 2784 N N . VAL A 1 352 ? -21.627 -10.751 -32.344 1.00 70.56 352 VAL A N 1
ATOM 2785 C CA . VAL A 1 352 ? -22.295 -9.471 -32.478 1.00 70.56 352 VAL A CA 1
ATOM 2786 C C . VAL A 1 352 ? -21.804 -8.635 -31.312 1.00 70.56 352 VAL A C 1
ATOM 2788 O O . VAL A 1 352 ? -22.321 -8.733 -30.202 1.00 70.56 352 VAL A O 1
ATOM 2791 N N . TRP A 1 353 ? -20.773 -7.838 -31.566 1.00 62.06 353 TRP A N 1
ATOM 2792 C CA . TRP A 1 353 ? -20.558 -6.654 -30.753 1.00 62.06 353 TRP A CA 1
ATOM 2793 C C . TRP A 1 353 ? -21.824 -5.823 -30.867 1.00 62.06 353 TRP A C 1
ATOM 2795 O O . TRP A 1 353 ? -22.278 -5.570 -31.990 1.00 62.06 353 TRP A O 1
ATOM 2805 N N . GLU A 1 354 ? -22.425 -5.433 -29.743 1.00 45.00 354 GLU A N 1
ATOM 2806 C CA . GLU A 1 354 ? -23.379 -4.334 -29.803 1.00 45.00 354 GLU A CA 1
ATOM 2807 C C . GLU A 1 354 ? -22.624 -3.194 -30.487 1.00 45.00 354 GLU A C 1
ATOM 2809 O O . GLU A 1 354 ? -21.608 -2.714 -29.982 1.00 45.00 354 GLU A O 1
ATOM 2814 N N . GLN A 1 355 ? -23.024 -2.850 -31.717 1.00 35.31 355 GLN A N 1
ATOM 2815 C CA . GLN A 1 355 ? -22.494 -1.646 -32.339 1.00 35.31 355 GLN A CA 1
ATOM 2816 C C . GLN A 1 355 ? -22.731 -0.511 -31.341 1.00 35.31 355 GLN A C 1
ATOM 2818 O O . GLN A 1 355 ? -23.764 -0.563 -30.660 1.00 35.31 355 GLN A O 1
ATOM 2823 N N . PRO A 1 356 ? -21.867 0.522 -31.270 1.00 35.22 356 PRO A N 1
ATOM 2824 C CA . PRO A 1 356 ? -22.341 1.782 -30.721 1.00 35.22 356 PRO A CA 1
ATOM 2825 C C . PRO A 1 356 ? -23.638 2.067 -31.471 1.00 35.22 356 PRO A C 1
ATOM 2827 O O . PRO A 1 356 ? -23.634 2.145 -32.707 1.00 35.22 356 PRO A O 1
ATOM 2830 N N . ARG A 1 357 ? -24.766 2.008 -30.753 1.00 33.19 357 ARG A N 1
ATOM 2831 C CA . ARG A 1 357 ? -26.074 2.083 -31.391 1.00 33.19 357 ARG A CA 1
ATOM 2832 C C . ARG A 1 357 ? -26.058 3.392 -32.152 1.00 33.19 357 ARG A C 1
ATOM 2834 O O . ARG A 1 357 ? -25.589 4.395 -31.616 1.00 33.19 357 ARG A O 1
ATOM 2841 N N . GLU A 1 358 ? -26.508 3.363 -33.409 1.00 31.70 358 GLU A N 1
ATOM 2842 C CA . GLU A 1 358 ? -26.742 4.591 -34.168 1.00 31.70 358 GLU A CA 1
ATOM 2843 C C . GLU A 1 358 ? -27.339 5.626 -33.215 1.00 31.70 358 GLU A C 1
ATOM 2845 O O . GLU A 1 358 ? -28.364 5.348 -32.575 1.00 31.70 358 GLU A O 1
ATOM 2850 N N . GLU A 1 359 ? -26.645 6.760 -33.072 1.00 35.03 359 GLU A N 1
ATOM 2851 C CA . GLU A 1 359 ? -27.067 7.860 -32.217 1.00 35.03 359 GLU A CA 1
ATOM 2852 C C . GLU A 1 359 ? -28.566 8.093 -32.434 1.00 35.03 359 GLU A C 1
ATOM 2854 O O . GLU A 1 359 ? -29.004 8.498 -33.513 1.00 35.03 359 GLU A O 1
ATOM 2859 N N . GLY A 1 360 ? -29.367 7.784 -31.410 1.00 40.06 360 GLY A N 1
ATOM 2860 C CA . GLY A 1 360 ? -30.793 8.100 -31.400 1.00 40.06 360 GLY A CA 1
ATOM 2861 C C . GLY A 1 360 ? -31.795 6.943 -31.383 1.00 40.06 360 GLY A C 1
ATOM 2862 O O . GLY A 1 360 ? -32.991 7.224 -31.491 1.00 40.06 360 GLY A O 1
ATOM 2863 N N . LYS A 1 361 ? -31.415 5.671 -31.185 1.00 36.94 361 LYS A N 1
ATOM 2864 C CA . LYS A 1 361 ? -32.419 4.677 -30.746 1.00 36.94 361 LYS A CA 1
ATOM 2865 C C . LYS A 1 361 ? -32.660 4.785 -29.242 1.00 36.94 361 LYS A C 1
ATOM 2867 O O . LYS A 1 361 ? -31.845 4.346 -28.439 1.00 36.94 361 LYS A O 1
ATOM 2872 N N . ALA A 1 362 ? -33.806 5.364 -28.881 1.00 42.75 362 ALA A N 1
ATOM 2873 C CA . ALA A 1 362 ? -34.311 5.407 -27.513 1.00 42.75 362 ALA A CA 1
ATOM 2874 C C . ALA A 1 362 ? -34.232 4.017 -26.856 1.00 42.75 362 ALA A C 1
ATOM 2876 O O . ALA A 1 362 ? -34.607 3.016 -27.472 1.00 42.75 362 ALA A O 1
ATOM 2877 N N . LEU A 1 363 ? -33.745 3.964 -25.613 1.00 49.44 363 LEU A N 1
ATOM 2878 C CA . LEU A 1 363 ? -33.757 2.753 -24.794 1.00 49.44 363 LEU A CA 1
ATOM 2879 C C . LEU A 1 363 ? -35.175 2.154 -24.783 1.00 49.44 363 LEU A C 1
ATOM 2881 O O . LEU A 1 363 ? -36.140 2.856 -24.482 1.00 49.44 363 LEU A O 1
ATOM 2885 N N . GLU A 1 364 ? -35.310 0.856 -25.091 1.00 53.47 364 GLU A N 1
ATOM 2886 C CA . GLU A 1 364 ? -36.615 0.168 -25.091 1.00 53.47 364 GLU A CA 1
ATOM 2887 C C . GLU A 1 364 ? -37.307 0.230 -23.712 1.00 53.47 364 GLU A C 1
ATOM 2889 O O . GLU A 1 364 ? -38.534 0.149 -23.631 1.00 53.47 364 GLU A O 1
ATOM 2894 N N . GLN A 1 365 ? -36.535 0.421 -22.631 1.00 66.12 365 GLN A N 1
ATOM 2895 C CA . GLN A 1 365 ? -37.013 0.694 -21.274 1.00 66.12 365 GLN A CA 1
ATOM 2896 C C . GLN A 1 365 ? -36.128 1.746 -20.590 1.00 66.12 365 GLN A C 1
ATOM 2898 O O . GLN A 1 365 ? -34.903 1.670 -20.647 1.00 66.12 365 GLN A O 1
ATOM 2903 N N . ARG A 1 366 ? -36.746 2.720 -19.911 1.00 86.62 366 ARG A N 1
ATOM 2904 C CA . ARG A 1 366 ? -36.033 3.728 -19.107 1.00 86.62 366 ARG A CA 1
ATOM 2905 C C . ARG A 1 366 ? -35.282 3.070 -17.946 1.00 86.62 366 ARG A C 1
ATOM 2907 O O . ARG A 1 366 ? -35.807 2.152 -17.317 1.00 86.62 366 ARG A O 1
ATOM 2914 N N . LEU A 1 367 ? -34.093 3.578 -17.627 1.00 91.06 367 LEU A N 1
ATOM 2915 C CA . LEU A 1 367 ? -33.302 3.113 -16.490 1.00 91.06 367 LEU A CA 1
ATOM 2916 C C . LEU A 1 367 ? -33.992 3.470 -15.166 1.00 91.06 367 LEU A C 1
ATOM 2918 O O . LEU A 1 367 ? -34.537 4.571 -15.049 1.00 91.06 367 LEU A O 1
ATOM 2922 N N . PRO A 1 368 ? -33.938 2.601 -14.138 1.00 91.44 368 PRO A N 1
ATOM 2923 C CA . PRO A 1 368 ? -34.492 2.875 -12.813 1.00 91.44 368 PRO A CA 1
ATOM 2924 C C . PRO A 1 368 ? -33.593 3.850 -12.030 1.00 91.44 368 PRO A C 1
ATOM 2926 O O . PRO A 1 368 ? -33.011 3.510 -11.001 1.00 91.44 368 PRO A O 1
ATOM 2929 N N . VAL A 1 369 ? -33.454 5.068 -12.553 1.00 96.00 369 VAL A N 1
ATOM 2930 C CA . VAL A 1 369 ? -32.620 6.149 -12.021 1.00 96.00 369 VAL A CA 1
ATOM 2931 C C . VAL A 1 369 ? -33.469 7.412 -11.897 1.00 96.00 369 VAL A C 1
ATOM 2933 O O . VAL A 1 369 ? -34.108 7.846 -12.861 1.00 96.00 369 VAL A O 1
ATOM 2936 N N . SER A 1 370 ? -33.456 8.018 -10.712 1.00 97.25 370 SER A N 1
ATOM 2937 C CA . SER A 1 370 ? -34.013 9.343 -10.454 1.00 97.25 370 SER A CA 1
ATOM 2938 C C . SER A 1 370 ? -32.965 10.403 -10.770 1.00 97.25 370 SER A C 1
ATOM 2940 O O . SER A 1 370 ? -32.017 10.584 -10.002 1.00 97.25 370 SER A O 1
ATOM 2942 N N . VAL A 1 371 ? -33.130 11.124 -11.878 1.00 97.56 371 VAL A N 1
ATOM 2943 C CA . VAL A 1 371 ? -32.233 12.236 -12.216 1.00 97.56 371 VAL A CA 1
ATOM 2944 C C . VAL A 1 371 ? -32.759 13.518 -11.581 1.00 97.56 371 VAL A C 1
ATOM 2946 O O . VAL A 1 371 ? -33.914 13.892 -11.788 1.00 97.56 371 VAL A O 1
ATOM 2949 N N . ILE A 1 372 ? -31.924 14.186 -10.789 1.00 96.69 372 ILE A N 1
ATOM 2950 C CA . ILE A 1 372 ? -32.264 15.428 -10.098 1.00 96.69 372 ILE A CA 1
ATOM 2951 C C . ILE A 1 372 ? -31.452 16.575 -10.700 1.00 96.69 372 ILE A C 1
ATOM 2953 O O . ILE A 1 372 ? -30.227 16.595 -10.586 1.00 96.69 372 ILE A O 1
ATOM 2957 N N . VAL A 1 373 ? -32.150 17.557 -11.273 1.00 95.69 373 VAL A N 1
ATOM 2958 C CA . VAL A 1 373 ? -31.561 18.779 -11.830 1.00 95.69 373 VAL A CA 1
ATOM 2959 C C . VAL A 1 373 ? -31.797 19.948 -10.884 1.00 95.69 373 VAL A C 1
ATOM 2961 O O . VAL A 1 373 ? -32.938 20.330 -10.615 1.00 95.69 373 VAL A O 1
ATOM 2964 N N . HIS A 1 374 ? -30.716 20.524 -10.365 1.00 90.88 374 HIS A N 1
ATOM 2965 C CA . HIS A 1 374 ? -30.765 21.734 -9.538 1.00 90.88 374 HIS A CA 1
ATOM 2966 C C . HIS A 1 374 ? -30.625 22.957 -10.431 1.00 90.88 374 HIS A C 1
ATOM 2968 O O . HIS A 1 374 ? -29.770 22.990 -11.314 1.00 90.88 374 HIS A O 1
ATOM 2974 N N . THR A 1 375 ? -31.467 23.969 -10.224 1.00 90.12 375 THR A N 1
ATOM 2975 C CA . THR A 1 375 ? -31.488 25.117 -11.130 1.00 90.12 375 THR A CA 1
ATOM 2976 C C . THR A 1 375 ? -31.858 26.429 -10.450 1.00 90.12 375 THR A C 1
ATOM 2978 O O . THR A 1 375 ? -32.558 26.459 -9.435 1.00 90.12 375 THR A O 1
ATOM 2981 N N . ARG A 1 376 ? -31.355 27.526 -11.026 1.00 89.62 376 ARG A N 1
ATOM 2982 C CA . ARG A 1 376 ? -31.781 28.895 -10.744 1.00 89.62 376 ARG A CA 1
ATOM 2983 C C . ARG A 1 376 ? -31.383 29.819 -11.891 1.00 89.62 376 ARG A C 1
ATOM 2985 O O . ARG A 1 376 ? -30.195 30.063 -12.073 1.00 89.62 376 ARG A O 1
ATOM 2992 N N . ASN A 1 377 ? -32.357 30.416 -12.568 1.00 90.12 377 ASN A N 1
ATOM 2993 C CA . ASN A 1 377 ? -32.136 31.324 -13.698 1.00 90.12 377 ASN A CA 1
ATOM 2994 C C . ASN A 1 377 ? -31.228 30.727 -14.797 1.00 90.12 377 ASN A C 1
ATOM 2996 O O . ASN A 1 377 ? -30.228 31.328 -15.192 1.00 90.12 377 ASN A O 1
ATOM 3000 N N . GLU A 1 378 ? -31.550 29.514 -15.245 1.00 90.75 378 GLU A N 1
ATOM 3001 C CA . GLU A 1 378 ? -30.804 28.760 -16.256 1.00 90.75 378 GLU A CA 1
ATOM 3002 C C . GLU A 1 378 ? -31.639 28.550 -17.534 1.00 90.75 378 GLU A C 1
ATOM 3004 O O . GLU A 1 378 ? -31.508 27.521 -18.199 1.00 90.75 378 GLU A O 1
ATOM 3009 N N . GLU A 1 379 ? -32.480 29.520 -17.929 1.00 92.56 379 GLU A N 1
ATOM 3010 C CA . GLU A 1 379 ? -33.341 29.408 -19.125 1.00 92.56 379 GLU A CA 1
ATOM 3011 C C . GLU A 1 379 ? -32.560 29.123 -20.424 1.00 92.56 379 GLU A C 1
ATOM 3013 O O . GLU A 1 379 ? -33.114 28.580 -21.376 1.00 92.56 379 GLU A O 1
ATOM 3018 N N . HIS A 1 380 ? -31.262 29.442 -20.439 1.00 87.62 380 HIS A N 1
ATOM 3019 C CA . HIS A 1 380 ? -30.346 29.212 -21.556 1.00 87.62 380 HIS A CA 1
ATOM 3020 C C . HIS A 1 380 ? -29.815 27.769 -21.631 1.00 87.62 380 HIS A C 1
ATOM 3022 O O . HIS A 1 380 ? -29.427 27.327 -22.709 1.00 87.62 380 HIS A O 1
ATOM 3028 N N . ASN A 1 381 ? -29.778 27.042 -20.508 1.00 90.19 381 ASN A N 1
ATOM 3029 C CA . ASN A 1 381 ? -29.146 25.723 -20.406 1.00 90.19 381 ASN A CA 1
ATOM 3030 C C . ASN A 1 381 ? -30.141 24.594 -20.104 1.00 90.19 381 ASN A C 1
ATOM 3032 O O . ASN A 1 381 ? -29.958 23.468 -20.571 1.00 90.19 381 ASN A O 1
ATOM 3036 N N . ILE A 1 382 ? -31.201 24.893 -19.348 1.00 94.00 382 ILE A N 1
ATOM 3037 C CA . ILE A 1 382 ? -32.098 23.890 -18.765 1.00 94.00 382 ILE A CA 1
ATOM 3038 C C . ILE A 1 382 ? -32.826 23.041 -19.817 1.00 94.00 382 ILE A C 1
ATOM 3040 O O . ILE A 1 382 ? -33.017 21.848 -19.599 1.00 94.00 382 ILE A O 1
ATOM 3044 N N . GLU A 1 383 ? -33.193 23.620 -20.969 1.00 94.44 383 GLU A N 1
ATOM 3045 C CA . GLU A 1 383 ? -33.897 22.894 -22.038 1.00 94.44 383 GLU A CA 1
ATOM 3046 C C . GLU A 1 383 ? -33.029 21.763 -22.593 1.00 94.44 383 GLU A C 1
ATOM 3048 O O . GLU A 1 383 ? -33.437 20.609 -22.588 1.00 94.44 383 GLU A O 1
ATOM 3053 N N . GLN A 1 384 ? -31.795 22.076 -22.988 1.00 92.31 384 GLN A N 1
ATOM 3054 C CA . GLN A 1 384 ? -30.865 21.093 -23.546 1.00 92.31 384 GLN A CA 1
ATOM 3055 C C . GLN A 1 384 ? -30.391 20.071 -22.499 1.00 92.31 384 GLN A C 1
ATOM 3057 O O . GLN A 1 384 ? -30.161 18.914 -22.842 1.00 92.31 384 GLN A O 1
ATOM 3062 N N . CYS A 1 385 ? -30.259 20.481 -21.230 1.00 94.81 385 CYS A N 1
ATOM 3063 C CA . CYS A 1 385 ? -29.974 19.564 -20.126 1.00 94.81 385 CYS A CA 1
ATOM 3064 C C . CYS A 1 385 ? -31.073 18.506 -20.015 1.00 94.81 385 CYS A C 1
ATOM 3066 O O . CYS A 1 385 ? -30.794 17.318 -20.086 1.00 94.81 385 CYS A O 1
ATOM 3068 N N . ILE A 1 386 ? -32.337 18.91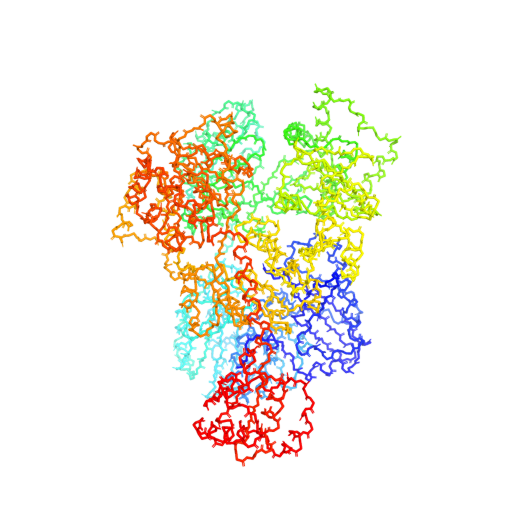8 -19.914 1.00 95.19 386 ILE A N 1
ATOM 3069 C CA . ILE A 1 386 ? -33.446 17.975 -19.737 1.00 95.19 386 ILE A CA 1
ATOM 3070 C C . ILE A 1 386 ? -33.711 17.167 -21.017 1.00 95.19 386 ILE A C 1
ATOM 3072 O O . ILE A 1 386 ? -34.051 15.984 -20.939 1.00 95.19 386 ILE A O 1
ATOM 3076 N N . GLU A 1 387 ? -33.499 17.765 -22.190 1.00 93.06 387 GLU A N 1
ATOM 3077 C CA . GLU A 1 387 ? -33.634 17.101 -23.488 1.00 93.06 387 GLU A CA 1
ATOM 3078 C C . GLU A 1 387 ? -32.745 15.849 -23.590 1.00 93.06 387 GLU A C 1
ATOM 3080 O O . GLU A 1 387 ? -33.229 14.820 -24.051 1.00 93.06 387 GLU A O 1
ATOM 3085 N N . CYS A 1 388 ? -31.498 15.881 -23.092 1.00 93.44 388 CYS A N 1
ATOM 3086 C CA . CYS A 1 388 ? -30.607 14.707 -23.105 1.00 93.44 388 CYS A CA 1
ATOM 3087 C C . CYS A 1 388 ? -30.931 13.647 -22.030 1.00 93.44 388 CYS A C 1
ATOM 3089 O O . CYS A 1 388 ? -30.344 12.567 -22.028 1.00 93.44 388 CYS A O 1
ATOM 3091 N N . LEU A 1 389 ? -31.870 13.930 -21.119 1.00 95.12 389 LEU A N 1
ATOM 3092 C CA . LEU A 1 389 ? -32.266 13.040 -20.019 1.00 95.12 389 LEU A CA 1
ATOM 3093 C C . LEU A 1 389 ? -33.597 12.314 -20.283 1.00 95.12 389 LEU A C 1
ATOM 3095 O O . LEU A 1 389 ? -33.826 11.217 -19.770 1.00 95.12 389 LEU A O 1
ATOM 3099 N N . LYS A 1 390 ? -34.495 12.925 -21.068 1.00 90.12 390 LYS A N 1
ATOM 3100 C CA . LYS A 1 390 ? -35.921 12.545 -21.176 1.00 90.12 390 LYS A CA 1
ATOM 3101 C C . LYS A 1 390 ? -36.187 11.128 -21.697 1.00 90.12 390 LYS A C 1
ATOM 3103 O O . LYS A 1 390 ? -37.231 10.548 -21.378 1.00 90.12 390 LYS A O 1
ATOM 3108 N N . ASP A 1 391 ? -35.275 10.588 -22.501 1.00 87.56 391 ASP A N 1
ATOM 3109 C CA . ASP A 1 391 ? -35.481 9.323 -23.210 1.00 87.56 391 ASP A CA 1
ATOM 3110 C C . ASP A 1 391 ? -34.974 8.107 -22.421 1.00 87.56 391 ASP A C 1
ATOM 3112 O O . ASP A 1 391 ? -35.366 6.983 -22.724 1.00 87.56 391 ASP A O 1
ATOM 3116 N N . TRP A 1 392 ? -34.181 8.314 -21.362 1.00 92.88 392 TRP A N 1
ATOM 3117 C CA . TRP A 1 392 ? -33.578 7.221 -20.591 1.00 92.88 392 TRP A CA 1
ATOM 3118 C C . TRP A 1 392 ? -33.813 7.295 -19.084 1.00 92.88 392 TRP A C 1
ATOM 3120 O O . TRP A 1 392 ? -33.870 6.249 -18.439 1.00 92.88 392 TRP A O 1
ATOM 3130 N N . ALA A 1 393 ? -33.967 8.487 -18.504 1.00 94.44 393 ALA A N 1
ATOM 3131 C CA . ALA A 1 393 ? -34.166 8.628 -17.067 1.00 94.44 393 ALA A CA 1
ATOM 3132 C C . ALA A 1 393 ? -35.532 8.064 -16.647 1.00 94.44 393 ALA A C 1
ATOM 3134 O O . ALA A 1 393 ? -36.566 8.405 -17.230 1.00 94.44 393 ALA A O 1
ATOM 3135 N N . GLY A 1 394 ? -35.560 7.234 -15.601 1.00 93.25 394 GLY A N 1
ATOM 3136 C CA . GLY A 1 394 ? -36.797 6.685 -15.040 1.00 93.25 394 GLY A CA 1
ATOM 3137 C C . GLY A 1 394 ? -37.736 7.783 -14.545 1.00 93.25 394 GLY A C 1
ATOM 3138 O O . GLY A 1 394 ? -38.956 7.683 -14.690 1.00 93.25 394 GLY A O 1
ATOM 3139 N N . GLU A 1 395 ? -37.165 8.857 -14.003 1.00 95.25 395 GLU A N 1
ATOM 3140 C CA . GLU A 1 395 ? -37.845 10.121 -13.735 1.00 95.25 395 GLU A CA 1
ATOM 3141 C C . GLU A 1 395 ? -36.857 11.293 -13.735 1.00 95.25 395 GLU A C 1
ATOM 3143 O O . GLU A 1 395 ? -35.669 11.122 -13.454 1.00 95.25 395 GLU A O 1
ATOM 3148 N N . ILE A 1 396 ? -37.381 12.493 -13.986 1.00 97.44 396 ILE A N 1
ATOM 3149 C CA . ILE A 1 396 ? -36.632 13.749 -13.910 1.00 97.44 396 ILE A CA 1
ATOM 3150 C C . ILE A 1 396 ? -37.292 14.631 -12.860 1.00 97.44 396 ILE A C 1
ATOM 3152 O O . ILE A 1 396 ? -38.487 14.927 -12.950 1.00 97.44 396 ILE A O 1
ATOM 3156 N N . ILE A 1 397 ? -36.509 15.047 -11.873 1.00 97.12 397 ILE A N 1
ATOM 3157 C CA . ILE A 1 397 ? -36.919 15.924 -10.781 1.00 97.12 397 ILE A CA 1
ATOM 3158 C C . ILE A 1 397 ? -36.158 17.232 -10.936 1.00 97.12 397 ILE A C 1
ATOM 3160 O O . ILE A 1 397 ? -34.932 17.231 -10.975 1.00 97.12 397 ILE A O 1
ATOM 3164 N N . VAL A 1 398 ? -36.870 18.353 -10.994 1.00 96.31 398 VAL A N 1
ATOM 3165 C CA . VAL A 1 398 ? -36.245 19.678 -11.061 1.00 96.31 398 VAL A CA 1
ATOM 3166 C C . VAL A 1 398 ? -36.427 20.375 -9.721 1.00 96.31 398 VAL A C 1
ATOM 3168 O O . VAL A 1 398 ? -37.555 20.556 -9.262 1.00 96.31 398 VAL A O 1
ATOM 3171 N N . MET A 1 399 ? -35.314 20.752 -9.094 1.00 93.69 399 MET A N 1
ATOM 3172 C CA . MET A 1 399 ? -35.282 21.530 -7.860 1.00 93.69 399 MET A CA 1
ATOM 3173 C C . MET A 1 399 ? -34.923 22.983 -8.187 1.00 93.69 399 MET A C 1
ATOM 3175 O O . MET A 1 399 ? -33.756 23.314 -8.402 1.00 93.69 399 MET A O 1
ATOM 3179 N N . ASP A 1 400 ? -35.942 23.838 -8.249 1.00 93.38 400 ASP A N 1
ATOM 3180 C CA . ASP A 1 400 ? -35.817 25.265 -8.537 1.00 93.38 400 ASP A CA 1
ATOM 3181 C C . ASP A 1 400 ? -35.554 26.078 -7.264 1.00 93.38 400 ASP A C 1
ATOM 3183 O O . ASP A 1 400 ? -36.302 25.989 -6.288 1.00 93.38 400 ASP A O 1
ATOM 3187 N N . MET A 1 401 ? -34.520 26.918 -7.286 1.00 90.31 401 MET A N 1
ATOM 3188 C CA . MET A 1 401 ? -34.192 27.847 -6.199 1.00 90.31 401 MET A CA 1
ATOM 3189 C C . MET A 1 401 ? -34.671 29.271 -6.500 1.00 90.31 401 MET A C 1
ATOM 3191 O O . MET A 1 401 ? -33.877 30.215 -6.544 1.00 90.31 401 MET A O 1
ATOM 3195 N N . GLU A 1 402 ? -35.981 29.413 -6.707 1.00 91.38 402 GLU A N 1
ATOM 3196 C CA . GLU A 1 402 ? -36.672 30.685 -6.956 1.00 91.38 402 GLU A CA 1
ATOM 3197 C C . GLU A 1 402 ? -36.177 31.390 -8.231 1.00 91.38 402 GLU A C 1
ATOM 3199 O O . GLU A 1 402 ? -35.694 32.530 -8.191 1.00 91.38 402 GLU A O 1
ATOM 3204 N N . SER A 1 403 ? -36.283 30.707 -9.377 1.00 91.25 403 SER A N 1
ATOM 3205 C CA . SER A 1 403 ? -36.010 31.336 -10.675 1.00 91.25 403 SER A CA 1
ATOM 3206 C C . SER A 1 403 ? -37.012 32.451 -10.981 1.00 91.25 403 SER A C 1
ATOM 3208 O O . SER A 1 403 ? -38.212 32.343 -10.729 1.00 91.25 403 SER A O 1
ATOM 3210 N N . THR A 1 404 ? -36.506 33.531 -11.567 1.00 93.38 404 THR A N 1
ATOM 3211 C CA . THR A 1 404 ? -37.269 34.715 -11.991 1.00 93.38 404 THR A CA 1
ATOM 3212 C C . THR A 1 404 ? -37.396 34.834 -13.510 1.00 93.38 404 THR A C 1
ATOM 3214 O O . THR A 1 404 ? -38.095 35.722 -13.995 1.00 93.38 404 THR A O 1
ATOM 3217 N N . ASP A 1 405 ? -36.692 33.985 -14.253 1.00 93.94 405 ASP A N 1
ATOM 3218 C CA . ASP A 1 405 ? -36.728 33.893 -15.712 1.00 93.94 405 ASP A CA 1
ATOM 3219 C C . ASP A 1 405 ? -37.627 32.722 -16.174 1.00 93.94 405 ASP A C 1
ATOM 3221 O O . ASP A 1 405 ? -38.446 32.203 -15.407 1.00 93.94 405 ASP A O 1
ATOM 3225 N N . ARG A 1 406 ? -37.503 32.283 -17.433 1.00 95.31 406 ARG A N 1
ATOM 3226 C CA . ARG A 1 406 ? -38.354 31.218 -17.988 1.00 95.31 406 ARG A CA 1
ATOM 3227 C C . ARG A 1 406 ? -37.922 29.799 -17.603 1.00 95.31 406 ARG A C 1
ATOM 3229 O O . ARG A 1 406 ? -38.517 28.845 -18.102 1.00 95.31 406 ARG A O 1
ATOM 3236 N N . THR A 1 407 ? -36.954 29.621 -16.701 1.00 95.31 407 THR A N 1
ATOM 3237 C CA . THR A 1 407 ? -36.416 28.301 -16.311 1.00 95.31 407 THR A CA 1
ATOM 3238 C C . THR A 1 407 ? -37.511 27.309 -15.911 1.00 95.31 407 THR A C 1
ATOM 3240 O O . THR A 1 407 ? -37.586 26.207 -16.454 1.00 95.31 407 THR A O 1
ATOM 3243 N N . VAL A 1 408 ? -38.413 27.707 -15.005 1.00 95.19 408 VAL A N 1
ATOM 3244 C CA . VAL A 1 408 ? -39.505 26.842 -14.517 1.00 95.19 408 VAL A CA 1
ATOM 3245 C C . VAL A 1 408 ? -40.537 26.560 -15.612 1.00 95.19 408 VAL A C 1
ATOM 3247 O O . VAL A 1 408 ? -41.051 25.445 -15.700 1.00 95.19 408 VAL A O 1
ATOM 3250 N N . GLU A 1 409 ? -40.838 27.552 -16.460 1.00 95.38 409 GLU A N 1
ATOM 3251 C CA . GLU A 1 409 ? -41.742 27.391 -17.609 1.00 95.38 409 GLU A CA 1
ATOM 3252 C C . GLU A 1 409 ? -41.213 26.320 -18.571 1.00 95.38 409 GLU A C 1
ATOM 3254 O O . GLU A 1 409 ? -41.979 25.474 -19.028 1.00 95.38 409 GLU A O 1
ATOM 3259 N N . ILE A 1 410 ? -39.907 26.342 -18.852 1.00 95.81 410 ILE A N 1
ATOM 3260 C CA . ILE A 1 410 ? -39.233 25.392 -19.740 1.00 95.81 410 ILE A CA 1
ATOM 3261 C C . ILE A 1 410 ? -39.199 23.998 -19.105 1.00 95.81 410 ILE A C 1
ATOM 3263 O O . ILE A 1 410 ? -39.642 23.040 -19.734 1.00 95.81 410 ILE A O 1
ATOM 3267 N N . ALA A 1 411 ? -38.760 23.879 -17.847 1.00 95.44 411 ALA A N 1
ATOM 3268 C CA . ALA A 1 411 ? -38.679 22.599 -17.138 1.00 95.44 411 ALA A CA 1
ATOM 3269 C C . ALA A 1 411 ? -40.028 21.852 -17.089 1.00 95.44 411 ALA A C 1
ATOM 3271 O O . ALA A 1 411 ? -40.082 20.638 -17.300 1.00 95.44 411 ALA A O 1
ATOM 3272 N N . ARG A 1 412 ? -41.137 22.582 -16.895 1.00 94.75 412 ARG A N 1
ATOM 3273 C CA . ARG A 1 412 ? -42.499 22.015 -16.858 1.00 94.75 412 ARG A CA 1
ATOM 3274 C C . ARG A 1 412 ? -42.983 21.423 -18.181 1.00 94.75 412 ARG A C 1
ATOM 3276 O O . ARG A 1 412 ? -43.970 20.697 -18.182 1.00 94.75 412 ARG A O 1
ATOM 3283 N N . ARG A 1 413 ? -42.321 21.705 -19.306 1.00 94.81 413 ARG A N 1
ATOM 3284 C CA . ARG A 1 413 ? -42.636 21.051 -20.590 1.00 94.81 413 ARG A CA 1
ATOM 3285 C C . ARG A 1 413 ? -42.182 19.590 -20.623 1.00 94.81 413 ARG A C 1
ATOM 3287 O O . ARG A 1 413 ? -42.682 18.829 -21.444 1.00 94.81 413 ARG A O 1
ATOM 3294 N N . TYR A 1 414 ? -41.252 19.220 -19.743 1.00 92.69 414 TYR A N 1
ATOM 3295 C CA . TYR A 1 414 ? -40.583 17.920 -19.736 1.00 92.69 414 TYR A CA 1
ATOM 3296 C C . TYR A 1 414 ? -40.937 17.048 -18.532 1.00 92.69 414 TYR A C 1
ATOM 3298 O O . TYR A 1 414 ? -40.925 15.823 -18.639 1.00 92.69 414 TYR A O 1
ATOM 3306 N N . THR A 1 415 ? -41.238 17.654 -17.381 1.00 92.88 415 THR A N 1
ATOM 3307 C CA . THR A 1 415 ? -41.617 16.927 -16.165 1.00 92.88 415 THR A CA 1
ATOM 3308 C C . THR A 1 415 ? -42.605 17.722 -15.319 1.00 92.88 415 THR A C 1
ATOM 3310 O O . THR A 1 415 ? -42.482 18.937 -15.168 1.00 92.88 415 THR A O 1
ATOM 3313 N N . ASP A 1 416 ? -43.560 17.020 -14.707 1.00 92.88 416 ASP A N 1
ATOM 3314 C CA . ASP A 1 416 ? -44.468 17.591 -13.706 1.00 92.88 416 ASP A CA 1
ATOM 3315 C C . ASP A 1 416 ? -43.808 17.699 -12.314 1.00 92.88 416 ASP A C 1
ATOM 3317 O O . ASP A 1 416 ? -44.329 18.372 -11.422 1.00 92.88 416 ASP A O 1
ATOM 3321 N N . LYS A 1 417 ? -42.644 17.059 -12.106 1.00 96.00 417 LYS A N 1
ATOM 3322 C CA . LYS A 1 417 ? -41.908 17.023 -10.827 1.00 96.00 417 LYS A CA 1
ATOM 3323 C C . LYS A 1 417 ? -40.959 18.214 -10.673 1.00 96.00 417 LYS A C 1
ATOM 3325 O O . LYS A 1 417 ? -39.750 18.050 -10.512 1.00 96.00 417 LYS A O 1
ATOM 3330 N N . VAL A 1 418 ? -41.522 19.419 -10.728 1.00 95.81 418 VAL A N 1
ATOM 3331 C CA . VAL A 1 418 ? -40.794 20.671 -10.477 1.00 95.81 418 VAL A CA 1
ATOM 3332 C C . VAL A 1 418 ? -41.127 21.175 -9.076 1.00 95.81 418 VAL A C 1
ATOM 3334 O O . VAL A 1 418 ? -42.258 21.585 -8.808 1.00 95.81 418 VAL A O 1
ATOM 3337 N N . TYR A 1 419 ? -40.137 21.149 -8.189 1.00 94.31 419 TYR A N 1
ATOM 3338 C CA . TYR A 1 419 ? -40.252 21.580 -6.799 1.00 94.31 419 TYR A CA 1
ATOM 3339 C C . TYR A 1 419 ? -39.473 22.870 -6.581 1.00 94.31 419 TYR A C 1
ATOM 3341 O O . TYR A 1 419 ? -38.446 23.091 -7.214 1.00 94.31 419 TYR A O 1
ATOM 3349 N N . THR A 1 420 ? -39.952 23.710 -5.667 1.00 89.69 420 THR A N 1
ATOM 3350 C CA . THR A 1 420 ? -39.277 24.958 -5.301 1.00 89.69 420 THR A CA 1
ATOM 3351 C C . THR A 1 420 ? -38.675 24.828 -3.909 1.00 89.69 420 THR A C 1
ATOM 3353 O O . THR A 1 420 ? -39.352 24.393 -2.975 1.00 89.69 420 THR A O 1
ATOM 3356 N N . HIS A 1 421 ? -37.422 25.243 -3.762 1.00 85.81 421 HIS A N 1
ATOM 3357 C CA . HIS A 1 421 ? -36.736 25.387 -2.484 1.00 85.81 421 HIS A CA 1
ATOM 3358 C C . HIS A 1 421 ? -36.319 26.853 -2.298 1.00 85.81 421 HIS A C 1
ATOM 3360 O O . HIS A 1 421 ? -35.888 27.472 -3.269 1.00 85.81 421 HIS A O 1
ATOM 3366 N N . PRO A 1 422 ? -36.404 27.433 -1.086 1.00 84.88 422 PRO A N 1
ATOM 3367 C CA . PRO A 1 422 ? -35.878 28.774 -0.844 1.00 84.88 422 PRO A CA 1
ATOM 3368 C C . PRO A 1 422 ? -34.412 28.880 -1.260 1.00 84.88 422 PRO A C 1
ATOM 3370 O O . PRO A 1 422 ? -33.647 27.925 -1.072 1.00 84.88 422 PRO A O 1
ATOM 3373 N N . LEU A 1 423 ? -33.998 30.040 -1.772 1.00 78.62 423 LEU A N 1
ATOM 3374 C CA . LEU A 1 423 ? -32.592 30.269 -2.079 1.00 78.62 423 LEU A CA 1
ATOM 3375 C C . LEU A 1 423 ? -31.730 30.096 -0.820 1.00 78.62 423 LEU A C 1
ATOM 3377 O O . LEU A 1 423 ? -31.761 30.922 0.095 1.00 78.62 423 LEU A O 1
ATOM 3381 N N . ILE A 1 424 ? -30.894 29.061 -0.813 1.00 70.62 424 ILE A N 1
ATOM 3382 C CA . ILE A 1 424 ? -29.880 28.841 0.216 1.00 70.62 424 ILE A CA 1
ATOM 3383 C C . ILE A 1 424 ? -28.485 28.967 -0.393 1.00 70.62 424 ILE A C 1
ATOM 3385 O O . ILE A 1 424 ? -28.268 28.662 -1.561 1.00 70.62 424 ILE A O 1
ATOM 3389 N N . ARG A 1 425 ? -27.525 29.457 0.398 1.00 60.62 425 ARG A N 1
ATOM 3390 C CA . ARG A 1 425 ? -26.123 29.601 -0.043 1.00 60.62 425 ARG A CA 1
ATOM 3391 C C . ARG A 1 425 ? -25.370 28.267 -0.091 1.00 60.62 425 ARG A C 1
ATOM 3393 O O . ARG A 1 425 ? -24.308 28.191 -0.702 1.00 60.62 425 ARG A O 1
ATOM 3400 N N . ASP A 1 426 ? -25.915 27.251 0.571 1.00 65.38 426 ASP A N 1
ATOM 3401 C CA . ASP A 1 426 ? -25.341 25.919 0.695 1.00 65.38 426 ASP A CA 1
ATOM 3402 C C . ASP A 1 426 ? -26.068 24.932 -0.230 1.00 65.38 426 ASP A C 1
ATOM 3404 O O . ASP A 1 426 ? -27.101 24.364 0.123 1.00 65.38 426 ASP A O 1
ATOM 3408 N N . PHE A 1 427 ? -25.546 24.772 -1.446 1.00 67.12 427 PHE A N 1
ATOM 3409 C CA . PHE A 1 427 ? -26.132 23.915 -2.482 1.00 67.12 427 PHE A CA 1
ATOM 3410 C C . PHE A 1 427 ? -26.182 22.433 -2.074 1.00 67.12 427 PHE A C 1
ATOM 3412 O O . PHE A 1 427 ? -27.106 21.714 -2.454 1.00 67.12 427 PHE A O 1
ATOM 3419 N N . ASP A 1 428 ? -25.243 21.984 -1.243 1.00 73.06 428 ASP A N 1
ATOM 3420 C CA . ASP A 1 428 ? -25.160 20.601 -0.774 1.00 73.06 428 ASP A CA 1
ATOM 3421 C C . ASP A 1 428 ? -26.311 20.265 0.192 1.00 73.06 428 ASP A C 1
ATOM 3423 O O . ASP A 1 428 ? -26.898 19.181 0.128 1.00 73.06 428 ASP A O 1
ATOM 3427 N N . ALA A 1 429 ? -26.751 21.232 1.001 1.00 72.50 429 ALA A N 1
ATOM 3428 C CA . ALA A 1 429 ? -27.945 21.074 1.829 1.00 72.50 429 ALA A CA 1
ATOM 3429 C C . ALA A 1 429 ? -29.227 20.905 0.986 1.00 72.50 429 ALA A C 1
ATOM 3431 O O . ALA A 1 429 ? -30.088 20.091 1.334 1.00 72.50 429 ALA A O 1
ATOM 3432 N N . ALA A 1 430 ? -29.344 21.600 -0.154 1.00 79.25 430 ALA A N 1
ATOM 3433 C CA . ALA A 1 430 ? -30.485 21.445 -1.062 1.00 79.25 430 ALA A CA 1
ATOM 3434 C C . ALA A 1 430 ? -30.517 20.045 -1.694 1.00 79.25 430 ALA A C 1
ATOM 3436 O O . ALA A 1 430 ? -31.598 19.495 -1.923 1.00 79.25 430 ALA A O 1
ATOM 3437 N N . ARG A 1 431 ? -29.350 19.436 -1.956 1.00 87.25 431 ARG A N 1
ATOM 3438 C CA . ARG A 1 431 ? -29.255 18.086 -2.539 1.00 87.25 431 ARG A CA 1
ATOM 3439 C C . ARG A 1 431 ? -29.884 17.037 -1.621 1.00 87.25 431 ARG A C 1
ATOM 3441 O O . ARG A 1 431 ? -30.741 16.282 -2.080 1.00 87.25 431 ARG A O 1
ATOM 3448 N N . ASN A 1 432 ? -29.612 17.086 -0.314 1.00 87.00 432 ASN A N 1
ATOM 3449 C CA . ASN A 1 432 ? -30.285 16.226 0.675 1.00 87.00 432 ASN A CA 1
ATOM 3450 C C . ASN A 1 432 ? -31.821 16.364 0.634 1.00 87.00 432 ASN A C 1
ATOM 3452 O O . ASN A 1 432 ? -32.539 15.365 0.673 1.00 87.00 432 ASN A O 1
ATOM 3456 N N . VAL A 1 433 ? -32.332 17.594 0.511 1.00 86.81 433 VAL A N 1
ATOM 3457 C CA . VAL A 1 433 ? -33.778 17.876 0.442 1.00 86.81 433 VAL A CA 1
ATOM 3458 C C . VAL A 1 433 ? -34.386 17.435 -0.888 1.00 86.81 433 VAL A C 1
ATOM 3460 O O . VAL A 1 433 ? -35.559 17.085 -0.939 1.00 86.81 433 VAL A O 1
ATOM 3463 N N . SER A 1 434 ? -33.630 17.435 -1.981 1.00 89.69 434 SER A N 1
ATOM 3464 C CA . SER A 1 434 ? -34.139 16.954 -3.268 1.00 89.69 434 SER A CA 1
ATOM 3465 C C . SER A 1 434 ? -34.194 15.423 -3.363 1.00 89.69 434 SER A C 1
ATOM 3467 O O . SER A 1 434 ? -35.115 14.886 -3.977 1.00 89.69 434 SER A O 1
ATOM 3469 N N . ALA A 1 435 ? -33.288 14.712 -2.679 1.00 90.94 435 ALA A N 1
ATOM 3470 C CA . ALA A 1 435 ? -33.200 13.247 -2.692 1.00 90.94 435 ALA A CA 1
ATOM 3471 C C . ALA A 1 435 ? -34.473 12.534 -2.202 1.00 90.94 435 ALA A C 1
ATOM 3473 O O . ALA A 1 435 ? -34.771 11.421 -2.627 1.00 90.94 435 ALA A O 1
ATOM 3474 N N . GLN A 1 436 ? -35.242 13.156 -1.305 1.00 90.00 436 GLN A N 1
ATOM 3475 C CA . GLN A 1 436 ? -36.503 12.593 -0.794 1.00 90.00 436 GLN A CA 1
ATOM 3476 C C . GLN A 1 436 ? -37.614 12.520 -1.854 1.00 90.00 436 GLN A C 1
ATOM 3478 O O . GLN A 1 436 ? -38.531 11.717 -1.696 1.00 90.00 436 GLN A O 1
ATOM 3483 N N . TYR A 1 437 ? -37.529 13.303 -2.935 1.00 92.94 437 TYR A N 1
ATOM 3484 C CA . TYR A 1 437 ? -38.491 13.240 -4.041 1.00 92.94 437 TYR A CA 1
ATOM 3485 C C . TYR A 1 437 ? -38.171 12.128 -5.053 1.00 92.94 437 TYR A C 1
ATOM 3487 O O . TYR A 1 437 ? -39.015 11.823 -5.895 1.00 92.94 437 TYR A O 1
ATOM 3495 N N . ALA A 1 438 ? -36.980 11.520 -4.969 1.00 94.88 438 ALA A N 1
ATOM 3496 C CA . ALA A 1 438 ? -36.579 10.390 -5.801 1.00 94.88 438 ALA A CA 1
ATOM 3497 C C . ALA A 1 438 ? -37.392 9.135 -5.460 1.00 94.88 438 ALA A C 1
ATOM 3499 O O . ALA A 1 438 ? -37.572 8.790 -4.291 1.00 94.88 438 ALA A O 1
ATOM 3500 N N . SER A 1 439 ? -37.857 8.433 -6.482 1.00 93.56 439 SER A N 1
ATOM 3501 C CA . SER A 1 439 ? -38.655 7.207 -6.410 1.00 93.56 439 SER A CA 1
ATOM 3502 C C . SER A 1 439 ? -37.807 5.950 -6.622 1.00 93.56 439 SER A C 1
ATOM 3504 O O . SER A 1 439 ? -38.210 4.887 -6.159 1.00 93.56 439 SER A O 1
ATOM 3506 N N . TYR A 1 440 ? -36.651 6.065 -7.284 1.00 94.31 440 TYR A N 1
ATOM 3507 C CA . TYR A 1 440 ? -35.740 4.953 -7.558 1.00 94.31 440 TYR A CA 1
ATOM 3508 C C . TYR A 1 440 ? -34.571 4.888 -6.569 1.00 94.31 440 TYR A C 1
ATOM 3510 O O . TYR A 1 440 ? -34.280 5.846 -5.844 1.00 94.31 440 TYR A O 1
ATOM 3518 N N . ASP A 1 441 ? -33.896 3.737 -6.562 1.00 92.06 441 ASP A N 1
ATOM 3519 C CA . ASP A 1 441 ? -32.738 3.478 -5.707 1.00 92.06 441 ASP A CA 1
ATOM 3520 C C . ASP A 1 441 ? -31.504 4.251 -6.162 1.00 92.06 441 ASP A C 1
ATOM 3522 O O . ASP A 1 441 ? -30.752 4.734 -5.323 1.00 92.06 441 ASP A O 1
ATOM 3526 N N . TRP A 1 442 ? -31.293 4.419 -7.465 1.00 95.94 442 TRP A N 1
ATOM 3527 C CA . TRP A 1 442 ? -30.211 5.254 -7.977 1.00 95.94 442 TRP A CA 1
ATOM 3528 C C . TRP A 1 442 ? -30.677 6.698 -8.143 1.00 95.94 442 TRP A C 1
ATOM 3530 O O . TRP A 1 442 ? -31.670 6.973 -8.811 1.00 95.94 442 TRP A O 1
ATOM 3540 N N . VAL A 1 443 ? -29.928 7.627 -7.555 1.00 96.88 443 VAL A N 1
ATOM 3541 C CA . VAL A 1 443 ? -30.127 9.073 -7.643 1.00 96.88 443 VAL A CA 1
ATOM 3542 C C . VAL A 1 443 ? -28.935 9.678 -8.368 1.00 96.88 443 VAL A C 1
ATOM 3544 O O . VAL A 1 443 ? -27.802 9.534 -7.913 1.00 96.88 443 VAL A O 1
ATOM 3547 N N . PHE A 1 444 ? -29.182 10.369 -9.476 1.00 96.50 444 PHE A N 1
ATOM 3548 C CA . PHE A 1 444 ? -28.140 11.027 -10.256 1.00 96.50 444 PHE A CA 1
ATOM 3549 C C . PHE A 1 444 ? -28.347 12.541 -10.245 1.00 96.50 444 PHE A C 1
ATOM 3551 O O . PHE A 1 444 ? -29.346 13.039 -10.756 1.00 96.50 444 PHE A O 1
ATOM 3558 N N . TYR A 1 445 ? -27.409 13.275 -9.655 1.00 94.19 445 TYR A N 1
ATOM 3559 C CA . TYR A 1 445 ? -27.383 14.732 -9.722 1.00 94.19 445 TYR A CA 1
ATOM 3560 C C . TYR A 1 445 ? -26.727 15.198 -11.019 1.00 94.19 445 TYR A C 1
ATOM 3562 O O . TYR A 1 445 ? -25.582 14.840 -11.286 1.00 94.19 445 TYR A O 1
ATOM 3570 N N . VAL A 1 446 ? -27.446 16.019 -11.781 1.00 93.81 446 VAL A N 1
ATOM 3571 C CA . VAL A 1 446 ? -26.960 16.648 -13.016 1.00 93.81 446 VAL A CA 1
ATOM 3572 C C . VAL A 1 446 ? -27.193 18.150 -12.893 1.00 93.81 446 VAL A C 1
ATOM 3574 O O . VAL A 1 446 ? -28.308 18.583 -12.595 1.00 93.81 446 VAL A O 1
ATOM 3577 N N . ASP A 1 447 ? -26.151 18.954 -13.079 1.00 90.56 447 ASP A N 1
ATOM 3578 C CA . ASP A 1 447 ? -26.287 20.411 -13.029 1.00 90.56 447 ASP A CA 1
ATOM 3579 C C . ASP A 1 447 ? -26.896 20.929 -14.354 1.00 90.56 447 ASP A C 1
ATOM 3581 O O . ASP A 1 447 ? -26.739 20.329 -15.418 1.00 90.56 447 ASP A O 1
ATOM 3585 N N . ALA A 1 448 ? -27.633 22.046 -14.322 1.00 90.69 448 ALA A N 1
ATOM 3586 C CA . ALA A 1 448 ? -28.353 22.535 -15.508 1.00 90.69 448 ALA A CA 1
ATOM 3587 C C . ALA A 1 448 ? -27.430 22.885 -16.700 1.00 90.69 448 ALA A C 1
ATOM 3589 O O . ALA A 1 448 ? -27.874 22.885 -17.849 1.00 90.69 448 ALA A O 1
ATOM 3590 N N . ASP A 1 449 ? -26.148 23.162 -16.454 1.00 90.00 449 ASP A N 1
ATOM 3591 C CA . ASP A 1 449 ? -25.109 23.414 -17.459 1.00 90.00 449 ASP A CA 1
ATOM 3592 C C . ASP A 1 449 ? -24.359 22.140 -17.912 1.00 90.00 449 ASP A C 1
ATOM 3594 O O . ASP A 1 449 ? -23.351 22.238 -18.617 1.00 90.00 449 ASP A O 1
ATOM 3598 N N . GLU A 1 450 ? -24.870 20.953 -17.567 1.00 94.12 450 GLU A N 1
ATOM 3599 C CA . GLU A 1 450 ? -24.317 19.651 -17.952 1.00 94.12 450 GLU A CA 1
ATOM 3600 C C . GLU A 1 450 ? -25.164 18.928 -19.014 1.00 94.12 450 GLU A C 1
ATOM 3602 O O . GLU A 1 450 ? -26.387 19.105 -19.089 1.00 94.12 450 GLU A O 1
ATOM 3607 N N . ARG A 1 451 ? -24.518 18.105 -19.852 1.00 94.31 451 ARG A N 1
ATOM 3608 C CA . ARG A 1 451 ? -25.156 17.188 -20.812 1.00 94.31 451 ARG A CA 1
ATOM 3609 C C . ARG A 1 451 ? -24.616 15.777 -20.611 1.00 94.31 451 ARG A C 1
ATOM 3611 O O . ARG A 1 451 ? -23.405 15.565 -20.599 1.00 94.31 451 ARG A O 1
ATOM 3618 N N . VAL A 1 452 ? -25.519 14.813 -20.455 1.00 94.69 452 VAL A N 1
ATOM 3619 C CA . VAL A 1 452 ? -25.171 13.394 -20.327 1.00 94.69 452 VAL A CA 1
ATOM 3620 C C . VAL A 1 452 ? -25.135 12.786 -21.734 1.00 94.69 452 VAL A C 1
ATOM 3622 O O . VAL A 1 452 ? -26.180 12.763 -22.387 1.00 94.69 452 VAL A O 1
ATOM 3625 N N . PRO A 1 453 ? -23.973 12.324 -22.233 1.00 92.44 453 PRO A N 1
ATOM 3626 C CA . PRO A 1 453 ? -23.886 11.772 -23.581 1.00 92.44 453 PRO A CA 1
ATOM 3627 C C . PRO A 1 453 ? -24.549 10.384 -23.662 1.00 92.44 453 PRO A C 1
ATOM 3629 O O . PRO A 1 453 ? -24.494 9.628 -22.686 1.00 92.44 453 PRO A O 1
ATOM 3632 N N . PRO A 1 454 ? -25.123 9.996 -24.818 1.00 89.00 454 PRO A N 1
ATOM 3633 C CA . PRO A 1 454 ? -25.751 8.684 -24.997 1.00 89.00 454 PRO A CA 1
ATOM 3634 C C . PRO A 1 454 ? -24.831 7.501 -24.667 1.00 89.00 454 PRO A C 1
ATOM 3636 O O . PRO A 1 454 ? -25.268 6.564 -24.006 1.00 89.00 454 PRO A O 1
ATOM 3639 N N . ALA A 1 455 ? -23.545 7.577 -25.025 1.00 86.62 455 ALA A N 1
ATOM 3640 C CA . ALA A 1 455 ? -22.576 6.519 -24.730 1.00 86.62 455 ALA A CA 1
ATOM 3641 C C . ALA A 1 455 ? -22.383 6.290 -23.216 1.00 86.62 455 ALA A C 1
ATOM 3643 O O . ALA A 1 455 ? -22.237 5.152 -22.772 1.00 86.62 455 ALA A O 1
ATOM 3644 N N . LEU A 1 456 ? -22.459 7.349 -22.394 1.00 91.31 456 LEU A N 1
ATOM 3645 C CA . LEU A 1 456 ? -22.457 7.191 -20.935 1.00 91.31 456 LEU A CA 1
ATOM 3646 C C . LEU A 1 456 ? -23.730 6.486 -20.460 1.00 91.31 456 LEU A C 1
ATOM 3648 O O . LEU A 1 456 ? -23.668 5.646 -19.571 1.00 91.31 456 LEU A O 1
ATOM 3652 N N . VAL A 1 457 ? -24.885 6.804 -21.043 1.00 91.50 457 VAL A N 1
ATOM 3653 C CA . VAL A 1 457 ? -26.157 6.164 -20.680 1.00 91.50 457 VAL A CA 1
ATOM 3654 C C . VAL A 1 457 ? -26.118 4.662 -20.964 1.00 91.50 457 VAL A C 1
ATOM 3656 O O . VAL A 1 457 ? -26.547 3.883 -20.116 1.00 91.50 457 VAL A O 1
ATOM 3659 N N . GLU A 1 458 ? -25.578 4.256 -22.113 1.00 86.81 458 GLU A N 1
ATOM 3660 C CA . GLU A 1 458 ? -25.396 2.844 -22.477 1.00 86.81 458 GLU A CA 1
ATOM 3661 C C . GLU A 1 458 ? -24.476 2.132 -21.480 1.00 86.81 458 GLU A C 1
ATOM 3663 O O . GLU A 1 458 ? -24.855 1.114 -20.902 1.00 86.81 458 GLU A O 1
ATOM 3668 N N . ALA A 1 459 ? -23.332 2.738 -21.160 1.00 87.94 459 ALA A N 1
ATOM 3669 C CA . ALA A 1 459 ? -22.415 2.178 -20.174 1.00 87.94 459 ALA A CA 1
ATOM 3670 C C . ALA A 1 459 ? -23.042 2.078 -18.770 1.00 87.94 459 ALA A C 1
ATOM 3672 O O . ALA A 1 459 ? -22.830 1.101 -18.053 1.00 87.94 459 ALA A O 1
ATOM 3673 N N . LEU A 1 460 ? -23.849 3.065 -18.358 1.00 89.62 460 LEU A N 1
ATOM 3674 C CA . LEU A 1 460 ? -24.583 3.013 -17.092 1.00 89.62 460 LEU A CA 1
ATOM 3675 C C . LEU A 1 460 ? -25.674 1.931 -17.103 1.00 89.62 460 LEU A C 1
ATOM 3677 O O . LEU A 1 460 ? -25.901 1.302 -16.068 1.00 89.62 460 LEU A O 1
ATOM 3681 N N . ALA A 1 461 ? -26.336 1.699 -18.239 1.00 87.50 461 ALA A N 1
ATOM 3682 C CA . ALA A 1 461 ? -27.364 0.670 -18.381 1.00 87.50 461 ALA A CA 1
ATOM 3683 C C . ALA A 1 461 ? -26.813 -0.741 -18.135 1.00 87.50 461 ALA A C 1
ATOM 3685 O O . ALA A 1 461 ? -27.479 -1.552 -17.495 1.00 87.50 461 ALA A O 1
ATOM 3686 N N . GLU A 1 462 ? -25.594 -1.007 -18.599 1.00 85.62 462 GLU A N 1
ATOM 3687 C CA . GLU A 1 462 ? -24.895 -2.277 -18.388 1.00 85.62 462 GLU A CA 1
ATOM 3688 C C . GLU A 1 462 ? -24.273 -2.373 -16.994 1.00 85.62 462 GLU A C 1
ATOM 3690 O O . GLU A 1 462 ? -24.375 -3.399 -16.318 1.00 85.62 462 GLU A O 1
ATOM 3695 N N . MET A 1 463 ? -23.636 -1.291 -16.542 1.00 88.19 463 MET A N 1
ATOM 3696 C CA . MET A 1 463 ? -22.877 -1.287 -15.298 1.00 88.19 463 MET A CA 1
ATOM 3697 C C . MET A 1 463 ? -23.790 -1.367 -14.075 1.00 88.19 463 MET A C 1
ATOM 3699 O O . MET A 1 463 ? -23.539 -2.171 -13.183 1.00 88.19 463 MET A O 1
ATOM 3703 N N . LEU A 1 464 ? -24.841 -0.543 -13.996 1.00 88.19 464 LEU A N 1
ATOM 3704 C CA . LEU A 1 464 ? -25.634 -0.404 -12.770 1.00 88.19 464 LEU A CA 1
ATOM 3705 C C . LEU A 1 464 ? -26.261 -1.719 -12.263 1.00 88.19 464 LEU A C 1
ATOM 3707 O O . LEU A 1 464 ? -26.212 -1.931 -11.049 1.00 88.19 464 LEU A O 1
ATOM 3711 N N . PRO A 1 465 ? -26.808 -2.609 -13.117 1.00 84.44 465 PRO A N 1
ATOM 3712 C CA . PRO A 1 465 ? -27.306 -3.919 -12.690 1.00 84.44 465 PRO A CA 1
ATOM 3713 C C . PRO A 1 465 ? -26.208 -4.902 -12.260 1.00 84.44 465 PRO A C 1
ATOM 3715 O O . PRO A 1 465 ? -26.483 -5.802 -11.471 1.00 84.44 465 PRO A O 1
ATOM 3718 N N . ALA A 1 466 ? -24.986 -4.750 -12.779 1.00 83.75 466 ALA A N 1
ATOM 3719 C CA . ALA A 1 466 ? -23.848 -5.616 -12.468 1.00 83.75 466 ALA A CA 1
ATOM 3720 C C . ALA A 1 466 ? -23.097 -5.196 -11.191 1.00 83.75 466 ALA A C 1
ATOM 3722 O O . ALA A 1 466 ? -22.263 -5.948 -10.685 1.00 83.75 466 ALA A O 1
ATOM 3723 N N . LEU A 1 467 ? -23.368 -3.996 -10.667 1.00 85.56 467 LEU A N 1
ATOM 3724 C CA . LEU A 1 467 ? -22.744 -3.512 -9.440 1.00 85.56 467 LEU A CA 1
ATOM 3725 C C . LEU A 1 467 ? -23.270 -4.262 -8.213 1.00 85.56 467 LEU A C 1
ATOM 3727 O O . LEU A 1 467 ? -24.473 -4.283 -7.950 1.00 85.56 467 LEU A O 1
ATOM 3731 N N . ASP A 1 468 ? -22.330 -4.778 -7.419 1.00 83.06 468 ASP A N 1
ATOM 3732 C CA . ASP A 1 468 ? -22.584 -5.376 -6.108 1.00 83.06 468 ASP A CA 1
ATOM 3733 C C . ASP A 1 468 ? -23.419 -4.441 -5.216 1.00 83.06 468 ASP A C 1
ATOM 3735 O O . ASP A 1 468 ? -23.309 -3.208 -5.274 1.00 83.06 468 ASP A O 1
ATOM 3739 N N . ASP A 1 469 ? -24.236 -5.035 -4.349 1.00 82.19 469 ASP A N 1
ATOM 3740 C CA . ASP A 1 469 ? -25.050 -4.309 -3.390 1.00 82.19 469 ASP A CA 1
ATOM 3741 C C . ASP A 1 469 ? -24.261 -3.446 -2.414 1.00 82.19 469 ASP A C 1
ATOM 3743 O O . ASP A 1 469 ? -24.840 -2.524 -1.848 1.00 82.19 469 ASP A O 1
ATOM 3747 N N . GLU A 1 470 ? -22.965 -3.672 -2.217 1.00 83.25 470 GLU A N 1
ATOM 3748 C CA . GLU A 1 470 ? -22.086 -2.826 -1.411 1.00 83.25 470 GLU A CA 1
ATOM 3749 C C . GLU A 1 470 ? -21.695 -1.506 -2.100 1.00 83.25 470 GLU A C 1
ATOM 3751 O O . GLU A 1 470 ? -21.255 -0.574 -1.416 1.00 83.25 470 GLU A O 1
ATOM 3756 N N . VAL A 1 471 ? -21.871 -1.379 -3.422 1.00 90.38 471 VAL A N 1
ATOM 3757 C CA . VAL A 1 471 ? -21.538 -0.156 -4.170 1.00 90.38 471 VAL A CA 1
ATOM 3758 C C . VAL A 1 471 ? -22.614 0.904 -3.953 1.00 90.38 471 VAL A C 1
ATOM 3760 O O . VAL A 1 471 ? -23.726 0.828 -4.467 1.00 90.38 471 VAL A O 1
ATOM 3763 N N . ALA A 1 472 ? -22.268 1.927 -3.178 1.00 91.31 472 ALA A N 1
ATOM 3764 C CA . ALA A 1 472 ? -23.164 3.008 -2.787 1.00 91.31 472 ALA A CA 1
ATOM 3765 C C . ALA A 1 472 ? -23.059 4.250 -3.684 1.00 91.31 472 ALA A C 1
ATOM 3767 O O . ALA A 1 472 ? -23.951 5.098 -3.643 1.00 91.31 472 ALA A O 1
ATOM 3768 N N . ALA A 1 473 ? -21.995 4.386 -4.478 1.00 93.44 473 ALA A N 1
ATOM 3769 C CA . ALA A 1 473 ? -21.817 5.524 -5.374 1.00 93.44 473 ALA A CA 1
ATOM 3770 C C . ALA A 1 473 ? -20.925 5.202 -6.573 1.00 93.44 473 ALA A C 1
ATOM 3772 O O . ALA A 1 473 ? -20.078 4.313 -6.501 1.00 93.44 473 ALA A O 1
ATOM 3773 N N . VAL A 1 474 ? -21.061 5.997 -7.633 1.00 91.62 474 VAL A N 1
ATOM 3774 C CA . VAL A 1 474 ? -20.192 5.973 -8.809 1.00 91.62 474 VAL A CA 1
ATOM 3775 C C . VAL A 1 474 ? -19.644 7.377 -9.076 1.00 91.62 474 VAL A C 1
ATOM 3777 O O . VAL A 1 474 ? -20.390 8.360 -9.106 1.00 91.62 474 VAL A O 1
ATOM 3780 N N . LYS A 1 475 ? -18.326 7.483 -9.269 1.00 91.94 475 LYS A N 1
ATOM 3781 C CA . LYS A 1 475 ? -17.672 8.699 -9.772 1.00 91.94 475 LYS A CA 1
ATOM 3782 C C . LYS A 1 475 ? -17.611 8.672 -11.293 1.00 91.94 475 LYS A C 1
ATOM 3784 O O . LYS A 1 475 ? -17.060 7.735 -11.857 1.00 91.94 475 LYS A O 1
ATOM 3789 N N . LEU A 1 476 ? -18.139 9.721 -11.916 1.00 91.81 476 LEU A N 1
ATOM 3790 C CA . LEU A 1 476 ? -18.219 9.884 -13.367 1.00 91.81 476 LEU A CA 1
ATOM 3791 C C . LEU A 1 476 ? -17.184 10.899 -13.863 1.00 91.81 476 LEU A C 1
ATOM 3793 O O . LEU A 1 476 ? -16.719 11.751 -13.096 1.00 91.81 476 LEU A O 1
ATOM 3797 N N . THR A 1 477 ? -16.833 10.791 -15.139 1.00 90.88 477 THR A N 1
ATOM 3798 C CA . THR A 1 477 ? -15.890 11.675 -15.827 1.00 90.88 477 THR A CA 1
ATOM 3799 C C . THR A 1 477 ? -16.604 12.861 -16.475 1.00 90.88 477 THR A C 1
ATOM 3801 O O . THR A 1 477 ? -17.795 12.797 -16.780 1.00 90.88 477 THR A O 1
ATOM 3804 N N . TYR A 1 478 ? -15.876 13.961 -16.676 1.00 91.38 478 TYR A N 1
ATOM 3805 C CA . TYR A 1 478 ? -16.394 15.225 -17.191 1.00 91.38 478 TYR A CA 1
ATOM 3806 C C . TYR A 1 478 ? -15.510 15.798 -18.308 1.00 91.38 478 TYR A C 1
ATOM 3808 O O . TYR A 1 478 ? -14.302 15.970 -18.143 1.00 91.38 478 TYR A O 1
ATOM 3816 N N . LYS A 1 479 ? -16.141 16.179 -19.423 1.00 91.88 479 LYS A N 1
ATOM 3817 C CA . LYS A 1 479 ? -15.601 17.054 -20.472 1.00 91.88 479 LYS A CA 1
ATOM 3818 C C . LYS A 1 479 ? -15.909 18.505 -20.098 1.00 91.88 479 LYS A C 1
ATOM 3820 O O . LYS A 1 479 ? -16.995 19.016 -20.368 1.00 91.88 479 LYS A O 1
ATOM 3825 N N . ASN A 1 480 ? -14.968 19.190 -19.452 1.00 91.50 480 ASN A N 1
ATOM 3826 C CA . ASN A 1 480 ? -15.163 20.591 -19.075 1.00 91.50 480 ASN A CA 1
ATOM 3827 C C . ASN A 1 480 ? -14.864 21.534 -20.254 1.00 91.50 480 ASN A C 1
ATOM 3829 O O . ASN A 1 480 ? -13.778 21.497 -20.836 1.00 91.50 480 ASN A O 1
ATOM 3833 N N . TYR A 1 481 ? -15.814 22.415 -20.577 1.00 91.88 481 TYR A N 1
ATOM 3834 C CA . TYR A 1 481 ? -15.670 23.419 -21.630 1.00 91.88 481 TYR A CA 1
ATOM 3835 C C . TYR A 1 481 ? -15.356 24.803 -21.047 1.00 91.88 481 TYR A C 1
ATOM 3837 O O . TYR A 1 481 ? -16.095 25.333 -20.213 1.00 91.88 481 TYR A O 1
ATOM 3845 N N . PHE A 1 482 ? -14.291 25.430 -21.549 1.00 92.69 482 PHE A N 1
ATOM 3846 C CA . PHE A 1 482 ? -13.901 26.805 -21.236 1.00 92.69 482 PHE A CA 1
ATOM 3847 C C . PHE A 1 482 ? -13.929 27.645 -22.513 1.00 92.69 482 PHE A C 1
ATOM 3849 O O . PHE A 1 482 ? -13.307 27.283 -23.509 1.00 92.69 482 PHE A O 1
ATOM 3856 N N . LEU A 1 483 ? -14.683 28.751 -22.509 1.00 91.69 483 LEU A N 1
ATOM 3857 C CA . LEU A 1 483 ? -14.884 29.626 -23.678 1.00 91.69 483 LEU A CA 1
ATOM 3858 C C . LEU A 1 483 ? -15.224 28.846 -24.965 1.00 91.69 483 LEU A C 1
ATOM 3860 O O . LEU A 1 483 ? -14.683 29.113 -26.041 1.00 91.69 483 LEU A O 1
ATOM 3864 N N . GLY A 1 484 ? -16.098 27.844 -24.828 1.00 88.06 484 GLY A N 1
ATOM 3865 C CA . GLY A 1 484 ? -16.590 27.017 -25.932 1.00 88.06 484 GLY A CA 1
ATOM 3866 C C . GLY A 1 484 ? -15.633 25.929 -26.427 1.00 88.06 484 GLY A C 1
ATOM 3867 O O . GLY A 1 484 ? -15.991 25.214 -27.356 1.00 88.06 484 GLY A O 1
ATOM 3868 N N . LYS A 1 485 ? -14.448 25.765 -25.823 1.00 92.69 485 LYS A N 1
ATOM 3869 C CA . LYS A 1 485 ? -13.508 24.688 -26.156 1.00 92.69 485 LYS A CA 1
ATOM 3870 C C . LYS A 1 485 ? -13.442 23.668 -25.022 1.00 92.69 485 LYS A C 1
ATOM 3872 O O . LYS A 1 485 ? -13.302 24.052 -23.863 1.00 92.69 485 LYS A O 1
ATOM 3877 N N . TRP A 1 486 ? -13.513 22.383 -25.360 1.00 93.06 486 TRP A N 1
ATOM 3878 C CA . TRP A 1 486 ? -13.209 21.307 -24.421 1.00 93.06 486 TRP A CA 1
ATOM 3879 C C . TRP A 1 486 ? -11.730 21.374 -24.022 1.00 93.06 486 TRP A C 1
ATOM 3881 O O . TRP A 1 486 ? -10.851 21.396 -24.885 1.00 93.06 486 TRP A O 1
ATOM 3891 N N . ILE A 1 487 ? -11.480 21.448 -22.717 1.00 93.06 487 ILE A N 1
ATOM 3892 C CA . ILE A 1 487 ? -10.141 21.491 -22.134 1.00 93.06 487 ILE A CA 1
ATOM 3893 C C . ILE A 1 487 ? -9.707 20.073 -21.787 1.00 93.06 487 ILE A C 1
ATOM 3895 O O . ILE A 1 487 ? -10.348 19.405 -20.972 1.00 93.06 487 ILE A O 1
ATOM 3899 N N . GLN A 1 488 ? -8.622 19.629 -22.414 1.00 90.94 488 GLN A N 1
ATOM 3900 C CA . GLN A 1 488 ? -8.100 18.274 -22.251 1.00 90.94 488 GLN A CA 1
ATOM 3901 C C . GLN A 1 488 ? -6.954 18.220 -21.240 1.00 90.94 488 GLN A C 1
ATOM 3903 O O . GLN A 1 488 ? -6.844 17.245 -20.502 1.00 90.94 488 GLN A O 1
ATOM 3908 N N . TYR A 1 489 ? -6.139 19.274 -21.175 1.00 88.38 489 TYR A N 1
ATOM 3909 C CA . TYR A 1 489 ? -4.865 19.263 -20.462 1.00 88.38 489 TYR A CA 1
ATOM 3910 C C . TYR A 1 489 ? -4.879 20.234 -19.279 1.00 88.38 489 TYR A C 1
ATOM 3912 O O . TYR A 1 489 ? -4.670 19.830 -18.133 1.00 88.38 489 TYR A O 1
ATOM 3920 N N . ALA A 1 490 ? -5.209 21.507 -19.528 1.00 86.25 490 ALA A N 1
ATOM 3921 C CA . ALA A 1 490 ? -5.058 22.570 -18.535 1.00 86.25 490 ALA A CA 1
ATOM 3922 C C . ALA A 1 490 ? -5.825 22.270 -17.231 1.00 86.25 490 ALA A C 1
ATOM 3924 O O . ALA A 1 490 ? -7.050 22.147 -17.211 1.00 86.25 490 ALA A O 1
ATOM 3925 N N . GLY A 1 491 ? -5.088 22.159 -16.122 1.00 76.38 491 GLY A N 1
ATOM 3926 C CA . GLY A 1 491 ? -5.628 21.949 -14.778 1.00 76.38 491 GLY A CA 1
ATOM 3927 C C . GLY A 1 491 ? -6.216 20.562 -14.501 1.00 76.38 491 GLY A C 1
ATOM 3928 O O . GLY A 1 491 ? -6.951 20.437 -13.523 1.00 76.38 491 GLY A O 1
ATOM 3929 N N . GLN A 1 492 ? -5.944 19.549 -15.338 1.00 77.56 492 GLN A N 1
ATOM 3930 C CA . GLN A 1 492 ? -6.566 18.209 -15.264 1.00 77.56 492 GLN A CA 1
ATOM 3931 C C . GLN A 1 492 ? -8.101 18.247 -15.365 1.00 77.56 492 GLN A C 1
ATOM 3933 O O . GLN A 1 492 ? -8.824 17.469 -14.737 1.00 77.56 492 GLN A O 1
ATOM 3938 N N . TRP A 1 493 ? -8.618 19.175 -16.173 1.00 79.31 493 TRP A N 1
ATOM 3939 C CA . TRP A 1 493 ? -10.053 19.341 -16.405 1.00 79.31 493 TRP A CA 1
ATOM 3940 C C . TRP A 1 493 ? -10.702 18.143 -17.121 1.00 79.31 493 TRP A C 1
ATOM 3942 O O . TRP A 1 493 ? -11.922 18.006 -17.069 1.00 79.31 493 TRP A O 1
ATOM 3952 N N . TYR A 1 494 ? -9.912 17.238 -17.702 1.00 83.81 494 TYR A N 1
ATOM 3953 C CA . TYR A 1 494 ? -10.309 15.883 -18.087 1.00 83.81 494 TYR A CA 1
ATOM 3954 C C . TYR A 1 494 ? -9.350 14.872 -17.416 1.00 83.81 494 TYR A C 1
ATOM 3956 O O . TYR A 1 494 ? -8.153 15.149 -17.349 1.00 83.81 494 TYR A O 1
ATOM 3964 N N . PRO A 1 495 ? -9.822 13.729 -16.875 1.00 74.75 495 PRO A N 1
ATOM 3965 C CA . PRO A 1 495 ? -11.205 13.246 -16.853 1.00 74.75 495 PRO A CA 1
ATOM 3966 C C . PRO A 1 495 ? -12.107 13.959 -15.835 1.00 74.75 495 PRO A C 1
ATOM 3968 O O . PRO A 1 495 ? -13.282 13.624 -15.732 1.00 74.75 495 PRO A O 1
ATOM 3971 N N . GLY A 1 496 ? -11.594 14.937 -15.079 1.00 70.75 496 GLY A N 1
ATOM 3972 C CA . GLY A 1 496 ? -12.426 15.900 -14.351 1.00 70.75 496 GLY A CA 1
ATOM 3973 C C . GLY A 1 496 ? -13.342 15.310 -13.272 1.00 70.75 496 GLY A C 1
ATOM 3974 O O . GLY A 1 496 ? -14.439 15.830 -13.074 1.00 70.75 496 GLY A O 1
ATOM 3975 N N . TYR A 1 497 ? -12.929 14.237 -12.580 1.00 79.06 497 TYR A N 1
ATOM 3976 C CA . TYR A 1 497 ? -13.745 13.592 -11.543 1.00 79.06 497 TYR A CA 1
ATOM 3977 C C . TYR A 1 497 ? -14.196 14.584 -10.461 1.00 79.06 497 TYR A C 1
ATOM 3979 O O . TYR A 1 497 ? -13.384 15.108 -9.694 1.00 79.06 497 TYR A O 1
ATOM 3987 N N . LYS A 1 498 ? -15.511 14.783 -10.350 1.00 76.88 498 LYS A N 1
ATOM 3988 C CA . LYS A 1 498 ? -16.133 15.528 -9.248 1.00 76.88 498 LYS A CA 1
ATOM 3989 C C . LYS A 1 498 ? -16.349 14.619 -8.022 1.00 76.88 498 LYS A C 1
ATOM 3991 O O . LYS A 1 498 ? -15.928 13.455 -7.973 1.00 76.88 498 LYS A O 1
ATOM 3996 N N . ALA A 1 499 ? -17.012 15.155 -6.995 1.00 76.31 499 ALA A N 1
ATOM 3997 C CA . ALA A 1 499 ? -17.661 14.322 -5.984 1.00 76.31 499 ALA A CA 1
ATOM 3998 C C . ALA A 1 499 ? -18.580 13.283 -6.674 1.00 76.31 499 ALA A C 1
ATOM 4000 O O . ALA A 1 499 ? -19.082 13.573 -7.758 1.00 76.31 499 ALA A O 1
ATOM 4001 N N . PRO A 1 500 ? -18.791 12.079 -6.110 1.00 84.44 500 PRO A N 1
ATOM 4002 C CA . PRO A 1 500 ? -19.707 11.107 -6.704 1.00 84.44 500 PRO A CA 1
ATOM 4003 C C . PRO A 1 500 ? -21.111 11.708 -6.886 1.00 84.44 500 PRO A C 1
ATOM 4005 O O . PRO A 1 500 ? -21.722 12.139 -5.909 1.00 84.44 500 PRO A O 1
ATOM 4008 N N . MET A 1 501 ? -21.605 11.748 -8.127 1.00 89.56 501 MET A N 1
ATOM 4009 C CA . MET A 1 501 ? -22.901 12.358 -8.472 1.00 89.56 501 MET A CA 1
ATOM 4010 C C . MET A 1 501 ? -24.004 11.324 -8.728 1.00 89.56 501 MET A C 1
ATOM 4012 O O . MET A 1 501 ? -25.181 11.672 -8.662 1.00 89.56 501 MET A O 1
ATOM 4016 N N . LEU A 1 502 ? -23.638 10.059 -8.963 1.00 94.44 502 LEU A N 1
ATOM 4017 C CA . LEU A 1 502 ? -24.552 8.923 -9.087 1.00 94.44 502 LEU A CA 1
ATOM 4018 C C . LEU A 1 502 ? -24.480 8.082 -7.809 1.00 94.44 502 LEU A C 1
ATOM 4020 O O . LEU A 1 502 ? -23.442 7.505 -7.488 1.00 94.44 502 LEU A O 1
ATOM 4024 N N . LEU A 1 503 ? -25.561 8.072 -7.038 1.00 95.00 503 LEU A N 1
ATOM 4025 C CA . LEU A 1 503 ? -25.576 7.677 -5.631 1.00 95.00 503 LEU A CA 1
ATOM 4026 C C . LEU A 1 503 ? -26.758 6.741 -5.346 1.00 95.00 503 LEU A C 1
ATOM 4028 O O . LEU A 1 503 ? -27.862 6.989 -5.824 1.00 95.00 503 LEU A O 1
ATOM 4032 N N . ARG A 1 504 ? -26.575 5.707 -4.516 1.00 93.38 504 ARG A N 1
ATOM 4033 C CA . ARG A 1 504 ? -27.696 4.891 -4.019 1.00 93.38 504 ARG A CA 1
ATOM 4034 C C . ARG A 1 504 ? -28.423 5.612 -2.884 1.00 93.38 504 ARG A C 1
ATOM 4036 O O . ARG A 1 504 ? -27.821 6.009 -1.883 1.00 93.38 504 ARG A O 1
ATOM 4043 N N . LYS A 1 505 ? -29.736 5.757 -3.016 1.00 90.56 505 LYS A N 1
ATOM 4044 C CA . LYS A 1 505 ? -30.638 6.375 -2.045 1.00 90.56 505 LYS A CA 1
ATOM 4045 C C . LYS A 1 505 ? -30.460 5.744 -0.661 1.00 90.56 505 LYS A C 1
ATOM 4047 O O . LYS A 1 505 ? -30.317 4.535 -0.518 1.00 90.56 505 LYS A O 1
ATOM 4052 N N . GLY A 1 506 ? -30.430 6.586 0.372 1.00 85.50 506 GLY A N 1
ATOM 4053 C CA . GLY A 1 506 ? -30.213 6.154 1.758 1.00 85.50 506 GLY A CA 1
ATOM 4054 C C . GLY A 1 506 ? -28.759 5.820 2.113 1.00 85.50 506 GLY A C 1
ATOM 4055 O O . GLY A 1 506 ? -28.474 5.591 3.284 1.00 85.50 506 GLY A O 1
ATOM 4056 N N . ARG A 1 507 ? -27.830 5.843 1.146 1.00 89.94 507 ARG A N 1
ATOM 4057 C CA . ARG A 1 507 ? -26.402 5.550 1.359 1.00 89.94 507 ARG A CA 1
ATOM 4058 C C . ARG A 1 507 ? -25.478 6.735 1.104 1.00 89.94 507 ARG A C 1
ATOM 4060 O O . ARG A 1 507 ? -24.281 6.562 0.883 1.00 89.94 507 ARG A O 1
ATOM 4067 N N . PHE A 1 508 ? -26.006 7.949 1.184 1.00 91.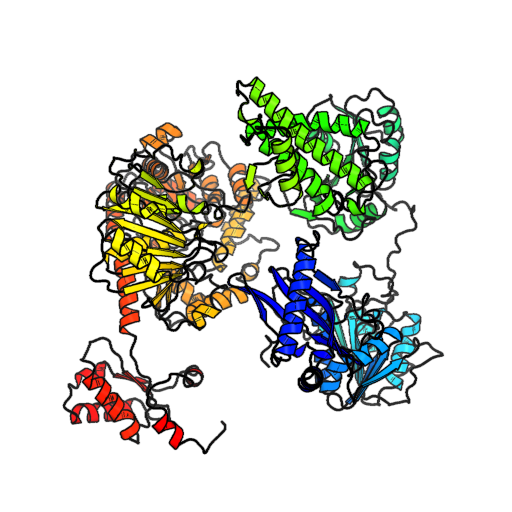62 508 PHE A N 1
ATOM 4068 C CA . PHE A 1 508 ? -25.203 9.163 1.123 1.00 91.62 508 PHE A CA 1
ATOM 4069 C C . PHE A 1 508 ? -25.772 10.270 2.009 1.00 91.62 508 PHE A C 1
ATOM 4071 O O . PHE A 1 508 ? -26.966 10.294 2.303 1.00 91.62 508 PHE A O 1
ATOM 4078 N N . GLN A 1 509 ? -24.906 11.199 2.406 1.00 85.25 509 GLN A N 1
ATOM 4079 C CA . GLN A 1 509 ? -25.266 12.442 3.077 1.00 85.25 509 GLN A CA 1
ATOM 4080 C C . GLN A 1 509 ? -24.359 13.568 2.577 1.00 85.25 509 GLN A C 1
ATOM 4082 O O . GLN A 1 509 ? -23.136 13.481 2.690 1.00 85.25 509 GLN A O 1
ATOM 4087 N N . TRP A 1 510 ? -24.949 14.639 2.052 1.00 83.75 510 TRP A N 1
ATOM 4088 C CA . TRP A 1 510 ? -24.215 15.864 1.735 1.00 83.75 510 TRP A CA 1
ATOM 4089 C C . TRP A 1 510 ? -23.945 16.646 3.026 1.00 83.75 510 TRP A C 1
ATOM 4091 O O . TRP A 1 510 ? -24.877 16.860 3.806 1.00 83.75 510 TRP A O 1
ATOM 4101 N N . LEU A 1 511 ? -22.683 17.006 3.283 1.00 70.06 511 LEU A N 1
ATOM 4102 C CA . LEU A 1 511 ? -22.240 17.529 4.587 1.00 70.06 511 LEU A CA 1
ATOM 4103 C C . LEU A 1 511 ? -22.438 19.050 4.756 1.00 70.06 511 LEU A C 1
ATOM 4105 O O . LEU A 1 511 ? -22.548 19.509 5.890 1.00 70.06 511 LEU A O 1
ATOM 4109 N N . GLY A 1 512 ? -22.625 19.785 3.651 1.00 56.47 512 GLY A N 1
ATOM 4110 C CA . GLY A 1 512 ? -22.875 21.233 3.630 1.00 56.47 512 GLY A CA 1
ATOM 4111 C C . GLY A 1 512 ? -21.593 22.071 3.564 1.00 56.47 512 GLY A C 1
ATOM 4112 O O . GLY A 1 512 ? -20.559 21.667 4.060 1.00 56.47 512 GLY A O 1
ATOM 4113 N N . GLY A 1 513 ? -21.631 23.246 2.933 1.00 53.91 513 GLY A N 1
ATOM 4114 C CA . GLY A 1 513 ? -20.459 24.104 2.701 1.00 53.91 513 GLY A CA 1
ATOM 4115 C C . GLY A 1 513 ? -19.794 23.835 1.346 1.00 53.91 513 GLY A C 1
ATOM 4116 O O . GLY A 1 513 ? -19.679 22.696 0.915 1.00 53.91 513 GLY A O 1
ATOM 4117 N N . ALA A 1 514 ? -19.338 24.891 0.654 1.00 46.91 514 ALA A N 1
ATOM 4118 C CA . ALA A 1 514 ? -18.992 24.881 -0.782 1.00 46.91 514 ALA A CA 1
ATOM 4119 C C . ALA A 1 514 ? -17.906 23.872 -1.240 1.00 46.91 514 ALA A C 1
ATOM 4121 O O . ALA A 1 514 ? -17.615 23.811 -2.432 1.00 46.91 514 ALA A O 1
ATOM 4122 N N . HIS A 1 515 ? -17.312 23.095 -0.327 1.00 49.38 515 HIS A N 1
ATOM 4123 C CA . HIS A 1 515 ? -16.276 22.098 -0.597 1.00 49.38 515 HIS A CA 1
ATOM 4124 C C . HIS A 1 515 ? -16.292 20.875 0.354 1.00 49.38 515 HIS A C 1
ATOM 4126 O O . HIS A 1 515 ? -15.326 20.113 0.338 1.00 49.38 515 HIS A O 1
ATOM 4132 N N . GLU A 1 516 ? -17.321 20.661 1.190 1.00 46.88 516 GLU A N 1
ATOM 4133 C CA . GLU A 1 516 ? -17.319 19.523 2.142 1.00 46.88 516 GLU A CA 1
ATOM 4134 C C . GLU A 1 516 ? -17.740 18.187 1.503 1.00 46.88 516 GLU A C 1
ATOM 4136 O O . GLU A 1 516 ? -17.434 17.120 2.037 1.00 46.88 516 GLU A O 1
ATOM 4141 N N . GLY A 1 517 ? -18.344 18.230 0.309 1.00 68.19 517 GLY A N 1
ATOM 4142 C CA . GLY A 1 517 ? -18.607 17.057 -0.520 1.00 68.19 517 GLY A CA 1
ATOM 4143 C C . GLY A 1 517 ? -19.676 16.114 0.043 1.00 68.19 517 GLY A C 1
ATOM 4144 O O . GLY A 1 517 ? -20.407 16.417 0.990 1.00 68.19 517 GLY A O 1
ATOM 4145 N N . VAL A 1 518 ? -19.789 14.940 -0.581 1.00 81.38 518 VAL A N 1
ATOM 4146 C CA . VAL A 1 518 ? -20.741 13.893 -0.189 1.00 81.38 518 VAL A CA 1
ATOM 4147 C C . VAL A 1 518 ? -20.046 12.824 0.651 1.00 81.38 518 VAL A C 1
ATOM 4149 O O . VAL A 1 518 ? -19.034 12.248 0.245 1.00 81.38 518 VAL A O 1
ATOM 4152 N N . LYS A 1 519 ? -20.613 12.521 1.820 1.00 83.38 519 LYS A N 1
ATOM 4153 C CA . LYS A 1 519 ? -20.270 11.331 2.600 1.00 83.38 519 LYS A CA 1
ATOM 4154 C C . LYS A 1 519 ? -21.048 10.146 2.038 1.00 83.38 519 LYS A C 1
ATOM 4156 O O . LYS A 1 519 ? -22.276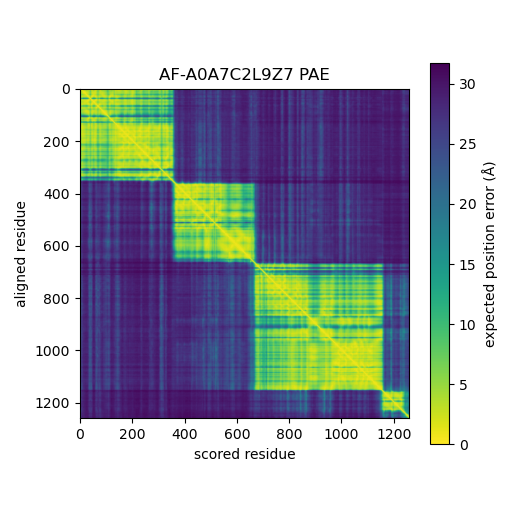 10.173 2.032 1.00 83.38 519 LYS A O 1
ATOM 4161 N N . VAL A 1 520 ? -20.345 9.118 1.572 1.00 85.75 520 VAL A N 1
ATOM 4162 C CA . VAL A 1 520 ? -20.939 7.887 1.025 1.00 85.75 520 VAL A CA 1
ATOM 4163 C C . VAL A 1 520 ? -20.808 6.760 2.050 1.00 85.75 520 VAL A C 1
ATOM 4165 O O . VAL A 1 520 ? -19.752 6.587 2.654 1.00 85.75 520 VAL A O 1
ATOM 4168 N N . PHE A 1 521 ? -21.880 5.996 2.249 1.00 81.06 521 PHE A N 1
ATOM 4169 C CA . PHE A 1 521 ? -21.954 4.861 3.170 1.00 81.06 521 PHE A CA 1
ATOM 4170 C C . PHE A 1 521 ? -21.933 3.544 2.376 1.00 81.06 521 PHE A C 1
ATOM 4172 O O . PHE A 1 521 ? -22.967 2.911 2.163 1.00 81.06 521 PHE A O 1
ATOM 4179 N N . GLY A 1 522 ? -20.748 3.168 1.889 1.00 82.50 522 GLY A N 1
ATOM 4180 C CA . GLY A 1 522 ? -20.499 1.963 1.088 1.00 82.50 522 GLY A CA 1
ATOM 4181 C C . GLY A 1 522 ? -19.340 2.159 0.108 1.00 82.50 522 GLY A C 1
ATOM 4182 O O . GLY A 1 522 ? -18.656 3.184 0.147 1.00 82.50 522 GLY A O 1
ATOM 4183 N N . LYS A 1 523 ? -19.118 1.190 -0.785 1.00 86.00 523 LYS A N 1
ATOM 4184 C CA . LYS A 1 523 ? -18.057 1.256 -1.800 1.00 86.00 523 LYS A CA 1
ATOM 4185 C C . LYS A 1 523 ? -18.371 2.333 -2.844 1.00 86.00 523 LYS A C 1
ATOM 4187 O O . LYS A 1 523 ? -19.526 2.526 -3.225 1.00 86.00 523 LYS A O 1
ATOM 4192 N N . ILE A 1 524 ? -17.334 3.020 -3.320 1.00 89.75 524 ILE A N 1
ATOM 4193 C CA . ILE A 1 524 ? -17.421 3.971 -4.434 1.00 89.75 524 ILE A CA 1
ATOM 4194 C C . ILE A 1 524 ? -16.747 3.326 -5.642 1.00 89.75 524 ILE A C 1
ATOM 4196 O O . ILE A 1 524 ? -15.550 3.051 -5.595 1.00 89.75 524 ILE A O 1
ATOM 4200 N N . ALA A 1 525 ? -17.500 3.105 -6.715 1.00 86.00 525 ALA A N 1
ATOM 4201 C CA . ALA A 1 525 ? -16.945 2.687 -7.994 1.00 86.00 525 ALA A CA 1
ATOM 4202 C C . ALA A 1 525 ? -16.427 3.907 -8.773 1.00 86.00 525 ALA A C 1
ATOM 4204 O O . ALA A 1 525 ? -17.008 4.996 -8.715 1.00 86.00 525 ALA A O 1
ATOM 4205 N N . LEU A 1 526 ? -15.329 3.731 -9.505 1.00 86.19 526 LEU A N 1
ATOM 4206 C CA . LEU A 1 526 ? -14.802 4.735 -10.423 1.00 86.19 526 LEU A CA 1
ATOM 4207 C C . LEU A 1 526 ? -15.180 4.331 -11.845 1.00 86.19 526 LEU A C 1
ATOM 4209 O O . LEU A 1 526 ? -14.848 3.226 -12.266 1.00 86.19 526 LEU A O 1
ATOM 4213 N N . PHE A 1 527 ? -15.856 5.216 -12.572 1.00 82.50 527 PHE A N 1
ATOM 4214 C CA . PHE A 1 527 ? -16.074 5.014 -13.996 1.00 82.50 527 PHE A CA 1
ATOM 4215 C C . PHE A 1 527 ? -14.761 5.303 -14.741 1.00 82.50 527 PHE A C 1
ATOM 4217 O O . PHE A 1 527 ? -14.194 6.372 -14.513 1.00 82.50 527 PHE A O 1
ATOM 4224 N N . PRO A 1 528 ? -14.247 4.384 -15.574 1.00 75.25 528 PRO A N 1
ATOM 4225 C CA . PRO A 1 528 ? -12.928 4.520 -16.185 1.00 75.25 528 PRO A CA 1
ATOM 4226 C C . PRO A 1 528 ? -12.844 5.734 -17.134 1.00 75.25 528 PRO A C 1
ATOM 4228 O O . PRO A 1 528 ? -13.820 6.054 -17.816 1.00 75.25 528 PRO A O 1
ATOM 4231 N N . PRO A 1 529 ? -11.686 6.419 -17.216 1.00 74.69 529 PRO A N 1
ATOM 4232 C CA . PRO A 1 529 ? -11.503 7.599 -18.067 1.00 74.69 529 PRO A CA 1
ATOM 4233 C C . PRO A 1 529 ? -11.148 7.277 -19.525 1.00 74.69 529 PRO A C 1
ATOM 4235 O O . PRO A 1 529 ? -10.836 8.186 -20.297 1.00 74.69 529 PRO A O 1
ATOM 4238 N N . ASP A 1 530 ? -11.173 6.000 -19.888 1.00 71.12 530 ASP A N 1
ATOM 4239 C CA . ASP A 1 530 ? -10.585 5.462 -21.116 1.00 71.12 530 ASP A CA 1
ATOM 4240 C C . ASP A 1 530 ? -11.367 5.884 -22.370 1.00 71.12 530 ASP A C 1
ATOM 4242 O O . ASP A 1 530 ? -10.802 5.965 -23.459 1.00 71.12 530 ASP A O 1
ATOM 4246 N N . ASN A 1 531 ? -12.657 6.206 -22.209 1.00 79.31 531 ASN A N 1
ATOM 4247 C CA . ASN A 1 531 ? -13.525 6.662 -23.287 1.00 79.31 531 ASN A CA 1
ATOM 4248 C C . ASN A 1 531 ? -14.121 8.055 -22.990 1.00 79.31 531 ASN A C 1
ATOM 4250 O O . ASN A 1 531 ? -15.092 8.159 -22.232 1.00 79.31 531 ASN A O 1
ATOM 4254 N N . PRO A 1 532 ? -13.602 9.129 -23.619 1.00 84.50 532 PRO A N 1
ATOM 4255 C CA . PRO A 1 532 ? -14.152 10.475 -23.482 1.00 84.50 532 PRO A CA 1
ATOM 4256 C C . PRO A 1 532 ? -15.610 10.606 -23.935 1.00 84.50 532 PRO A C 1
ATOM 4258 O O . PRO A 1 532 ? -16.305 11.510 -23.476 1.00 84.50 532 PRO A O 1
ATOM 4261 N N . GLU A 1 533 ? -16.109 9.738 -24.816 1.00 88.12 533 GLU A N 1
ATOM 4262 C CA . GLU A 1 533 ? -17.514 9.767 -25.247 1.00 88.12 533 GLU A CA 1
ATOM 4263 C C . GLU A 1 533 ? -18.481 9.388 -24.118 1.00 88.12 533 GLU A C 1
ATOM 4265 O O . GLU A 1 533 ? -19.641 9.790 -24.137 1.00 88.12 533 GLU A O 1
ATOM 4270 N N . CYS A 1 534 ? -17.985 8.729 -23.067 1.00 88.44 534 CYS A N 1
ATOM 4271 C CA . CYS A 1 534 ? -18.736 8.445 -21.847 1.00 88.44 534 CYS A CA 1
ATOM 4272 C C . CYS A 1 534 ? -18.591 9.539 -20.768 1.00 88.44 534 CYS A C 1
ATOM 4274 O O . CYS A 1 534 ? -18.974 9.316 -19.623 1.00 88.44 534 CYS A O 1
ATOM 4276 N N . ALA A 1 535 ? -18.031 10.711 -21.082 1.00 91.38 535 ALA A N 1
ATOM 4277 C CA . ALA A 1 535 ? -17.829 11.787 -20.110 1.00 91.38 535 ALA A CA 1
ATOM 4278 C C . ALA A 1 535 ? -18.896 12.885 -20.224 1.00 91.38 535 ALA A C 1
ATOM 4280 O O . ALA A 1 535 ? -19.208 13.360 -21.313 1.00 91.38 535 ALA A O 1
ATOM 4281 N N . ILE A 1 536 ? -19.414 13.343 -19.083 1.00 94.06 536 ILE A N 1
ATOM 4282 C CA . ILE A 1 536 ? -20.449 14.382 -19.001 1.00 94.06 536 ILE A CA 1
ATOM 4283 C C . ILE A 1 536 ? -19.899 15.706 -19.535 1.00 94.06 536 ILE A C 1
ATOM 4285 O O . ILE A 1 536 ? -18.883 16.206 -19.048 1.00 94.06 536 ILE A O 1
ATOM 4289 N N . GLU A 1 537 ? -20.578 16.315 -20.499 1.00 93.69 537 GLU A N 1
ATOM 4290 C CA . GLU A 1 537 ? -20.185 17.628 -21.009 1.00 93.69 537 GLU A CA 1
ATOM 4291 C C . GLU A 1 537 ? -20.618 18.716 -20.030 1.00 93.69 537 GLU A C 1
ATOM 4293 O O . GLU A 1 537 ? -21.787 18.791 -19.667 1.00 93.69 537 GLU A O 1
ATOM 4298 N N . HIS A 1 538 ? -19.693 19.568 -19.591 1.00 91.94 538 HIS A N 1
ATOM 4299 C CA . HIS A 1 538 ? -19.951 20.595 -18.581 1.00 91.94 538 HIS A CA 1
ATOM 4300 C C . HIS A 1 538 ? -19.588 21.983 -19.122 1.00 91.94 538 HIS A C 1
ATOM 4302 O O . HIS A 1 538 ? -18.413 22.343 -19.253 1.00 91.94 538 HIS A O 1
ATOM 4308 N N . HIS A 1 539 ? -20.611 22.788 -19.421 1.00 87.00 539 HIS A N 1
ATOM 4309 C CA . HIS A 1 539 ? -20.505 24.089 -20.099 1.00 87.00 539 HIS A CA 1
ATOM 4310 C C . HIS A 1 539 ? -20.516 25.269 -19.124 1.00 87.00 539 HIS A C 1
ATOM 4312 O O . HIS A 1 539 ? -21.202 26.274 -19.305 1.00 87.00 539 HIS A O 1
ATOM 4318 N N . SER A 1 540 ? -19.720 25.164 -18.067 1.00 79.25 540 SER A N 1
ATOM 4319 C CA . SER A 1 540 ? -19.887 26.019 -16.893 1.00 79.25 540 SER A CA 1
ATOM 4320 C C . SER A 1 540 ? -19.318 27.442 -17.034 1.00 79.25 540 SER A C 1
ATOM 4322 O O . SER A 1 540 ? -19.604 28.313 -16.198 1.00 79.25 540 SER A O 1
ATOM 4324 N N . MET A 1 541 ? -18.487 27.689 -18.057 1.00 85.62 541 MET A N 1
ATOM 4325 C CA . MET A 1 541 ? -17.736 28.939 -18.259 1.00 85.62 541 MET A CA 1
ATOM 4326 C C . MET A 1 541 ? -17.687 29.360 -19.744 1.00 85.62 541 MET A C 1
ATOM 4328 O O . MET A 1 541 ? -16.620 29.355 -20.366 1.00 85.62 541 MET A O 1
ATOM 4332 N N . PRO A 1 542 ? -18.831 29.754 -20.337 1.00 83.94 542 PRO A N 1
ATOM 4333 C CA . PRO A 1 542 ? -18.897 30.159 -21.743 1.00 83.94 542 PRO A CA 1
ATOM 4334 C C . PRO A 1 542 ? -18.269 31.538 -22.008 1.00 83.94 542 PRO A C 1
ATOM 4336 O O . PRO A 1 542 ? -17.862 31.817 -23.133 1.00 83.94 542 PRO A O 1
ATOM 4339 N N . THR A 1 543 ? -18.167 32.403 -20.990 1.00 88.06 543 THR A N 1
ATOM 4340 C CA . THR A 1 543 ? -17.589 33.754 -21.090 1.00 88.06 543 THR A CA 1
ATOM 4341 C C . THR A 1 543 ? -16.675 34.064 -19.902 1.00 88.06 543 THR A C 1
ATOM 4343 O O . THR A 1 543 ? -16.854 33.531 -18.803 1.00 88.06 543 THR A O 1
ATOM 4346 N N . LEU A 1 544 ? -15.720 34.983 -20.095 1.00 86.50 544 LEU A N 1
ATOM 4347 C CA . LEU A 1 544 ? -14.867 35.476 -19.005 1.00 86.50 544 LEU A CA 1
ATOM 4348 C C . LEU A 1 544 ? -15.670 36.237 -17.939 1.00 86.50 544 LEU A C 1
ATOM 4350 O O . LEU A 1 544 ? -15.331 36.181 -16.763 1.00 86.50 544 LEU A O 1
ATOM 4354 N N . GLU A 1 545 ? -16.764 36.901 -18.313 1.00 86.44 545 GLU A N 1
ATOM 4355 C CA . GLU A 1 545 ? -17.665 37.554 -17.355 1.00 86.44 545 GLU A CA 1
ATOM 4356 C C . GLU A 1 545 ? -18.258 36.539 -16.364 1.00 86.44 545 GLU A C 1
ATOM 4358 O O . GLU A 1 545 ? -18.176 36.730 -15.148 1.00 86.44 545 GLU A O 1
ATOM 4363 N N . ARG A 1 546 ? -18.765 35.400 -16.862 1.00 83.19 546 ARG A N 1
ATOM 4364 C CA . ARG A 1 546 ? -19.274 34.310 -16.012 1.00 83.19 546 ARG A CA 1
ATOM 4365 C C . ARG A 1 546 ? -18.175 33.731 -15.116 1.00 83.19 546 ARG A C 1
ATOM 4367 O O . ARG A 1 546 ? -18.444 33.435 -13.951 1.00 83.19 546 ARG A O 1
ATOM 4374 N N . TYR A 1 547 ? -16.947 33.614 -15.629 1.00 87.25 547 TYR A N 1
ATOM 4375 C CA . TYR A 1 547 ? -15.789 33.204 -14.829 1.00 87.25 547 TYR A CA 1
ATOM 4376 C C . TYR A 1 547 ? -15.536 34.165 -13.658 1.00 87.25 547 TYR A C 1
ATOM 4378 O O . TYR A 1 547 ? -15.454 33.730 -12.511 1.00 87.25 547 TYR A O 1
ATOM 4386 N N . MET A 1 548 ? -15.490 35.475 -13.920 1.00 85.56 548 MET A N 1
ATOM 4387 C CA . MET A 1 548 ? -15.244 36.494 -12.890 1.00 85.56 548 MET A CA 1
ATOM 4388 C C . MET A 1 548 ? -16.325 36.508 -11.803 1.00 85.56 548 MET A C 1
ATOM 4390 O O . MET A 1 548 ? -16.020 36.687 -10.622 1.00 85.56 548 MET A O 1
ATOM 4394 N N . HIS A 1 549 ? -17.586 36.269 -12.171 1.00 82.69 549 HIS A N 1
ATOM 4395 C CA . HIS A 1 549 ? -18.667 36.106 -11.198 1.00 82.69 549 HIS A CA 1
ATOM 4396 C C . HIS A 1 549 ? -18.454 34.891 -10.283 1.00 82.69 549 HIS A C 1
ATOM 4398 O O . HIS A 1 549 ? -18.609 35.021 -9.067 1.00 82.69 549 HIS A O 1
ATOM 4404 N N . LYS A 1 550 ? -18.056 33.737 -10.840 1.00 80.50 550 LYS A N 1
ATOM 4405 C CA . LYS A 1 550 ? -17.723 32.537 -10.053 1.00 80.50 550 LYS A CA 1
ATOM 4406 C C . LYS A 1 550 ? -16.519 32.785 -9.139 1.00 80.50 550 LYS A C 1
ATOM 4408 O O . LYS A 1 550 ? -16.608 32.510 -7.946 1.00 80.50 550 LYS A O 1
ATOM 4413 N N . LEU A 1 551 ? -15.440 33.374 -9.657 1.00 85.19 551 LEU A N 1
ATOM 4414 C CA . LEU A 1 551 ? -14.236 33.710 -8.885 1.00 85.19 551 LEU A CA 1
ATOM 4415 C C . LEU A 1 551 ? -14.572 34.559 -7.652 1.00 85.19 551 LEU A C 1
ATOM 4417 O O . LEU A 1 551 ? -14.123 34.260 -6.546 1.00 85.19 551 LEU A O 1
ATOM 4421 N N . ASN A 1 552 ? -15.416 35.582 -7.809 1.00 80.69 552 ASN A N 1
ATOM 4422 C CA . ASN A 1 552 ? -15.841 36.426 -6.691 1.00 80.69 552 ASN A CA 1
ATOM 4423 C C . ASN A 1 552 ? -16.613 35.664 -5.608 1.00 80.69 552 ASN A C 1
ATOM 4425 O O . ASN A 1 552 ? -16.493 36.001 -4.432 1.00 80.69 552 ASN A O 1
ATOM 4429 N N . TYR A 1 553 ? -17.397 34.659 -5.993 1.00 72.62 553 TYR A N 1
ATOM 4430 C CA . TYR A 1 553 ? -18.164 33.845 -5.056 1.00 72.62 553 TYR A CA 1
ATOM 4431 C C . TYR A 1 553 ? -17.271 32.855 -4.293 1.00 72.62 553 TYR A C 1
ATOM 4433 O O . TYR A 1 553 ? -17.301 32.816 -3.062 1.00 72.62 553 TYR A O 1
ATOM 4441 N N . TYR A 1 554 ? -16.444 32.086 -5.007 1.00 74.88 554 TYR A N 1
ATOM 4442 C CA . TYR A 1 554 ? -15.640 31.014 -4.406 1.00 74.88 554 TYR A CA 1
ATOM 4443 C C . TYR A 1 554 ? -14.478 31.531 -3.556 1.00 74.88 554 TYR A C 1
ATOM 4445 O O . TYR A 1 554 ? -14.209 30.972 -2.491 1.00 74.88 554 TYR A O 1
ATOM 4453 N N . SER A 1 555 ? -13.852 32.641 -3.954 1.00 83.25 555 SER A N 1
ATOM 4454 C CA . SER A 1 555 ? -12.702 33.192 -3.223 1.00 83.25 555 SER A CA 1
ATOM 4455 C C . SER A 1 555 ? -13.032 33.619 -1.791 1.00 83.25 555 SER A C 1
ATOM 4457 O O . SER A 1 555 ? -12.185 33.556 -0.900 1.00 83.25 555 SER A O 1
ATOM 4459 N N . GLN A 1 556 ? -14.289 33.980 -1.516 1.00 80.25 556 GLN A N 1
ATOM 4460 C CA . GLN A 1 556 ? -14.734 34.277 -0.156 1.00 80.25 556 GLN A CA 1
ATOM 4461 C C . GLN A 1 556 ? -14.824 33.023 0.729 1.00 80.25 556 GLN A C 1
ATOM 4463 O O . GLN A 1 556 ? -14.497 33.087 1.914 1.00 80.25 556 GLN A O 1
ATOM 4468 N N . SER A 1 557 ? -15.225 31.879 0.167 1.00 74.31 557 SER A N 1
ATOM 4469 C CA . SER A 1 557 ? -15.230 30.602 0.892 1.00 74.31 557 SER A CA 1
ATOM 4470 C C . SER A 1 557 ? -13.805 30.100 1.145 1.00 74.31 557 SER A C 1
ATOM 4472 O O . SER A 1 557 ? -13.493 29.691 2.264 1.00 74.31 557 SER A O 1
ATOM 4474 N N . ALA A 1 558 ? -12.923 30.206 0.145 1.00 79.12 558 ALA A N 1
ATOM 4475 C CA . ALA A 1 558 ? -11.516 29.824 0.266 1.00 79.12 558 ALA A CA 1
ATOM 4476 C C . ALA A 1 558 ? -10.799 30.602 1.386 1.00 79.12 558 ALA A C 1
ATOM 4478 O O . ALA A 1 558 ? -10.139 29.997 2.234 1.00 79.12 558 ALA A O 1
ATOM 4479 N N . ALA A 1 559 ? -11.004 31.922 1.451 1.00 84.31 559 ALA A N 1
ATOM 4480 C CA . ALA A 1 559 ? -10.441 32.774 2.498 1.00 84.31 559 ALA A CA 1
ATOM 4481 C C . ALA A 1 559 ? -10.896 32.372 3.915 1.00 84.31 559 ALA A C 1
ATOM 4483 O O . ALA A 1 559 ? -10.090 32.368 4.847 1.00 84.31 559 ALA A O 1
ATOM 4484 N N . GLN A 1 560 ? -12.168 31.992 4.089 1.00 81.12 560 GLN A N 1
ATOM 4485 C CA . GLN A 1 560 ? -12.680 31.538 5.385 1.00 81.12 560 GLN A CA 1
ATOM 4486 C C . GLN A 1 560 ? -12.024 30.218 5.821 1.00 81.12 560 GLN A C 1
ATOM 4488 O O . GLN A 1 560 ? -11.574 30.108 6.958 1.00 81.12 560 GLN A O 1
ATOM 4493 N N . GLN A 1 561 ? -11.867 29.255 4.907 1.00 74.62 561 GLN A N 1
ATOM 4494 C CA . GLN A 1 561 ? -11.174 27.997 5.213 1.00 74.62 561 GLN A CA 1
ATOM 4495 C C . GLN A 1 561 ? -9.708 28.215 5.604 1.00 74.62 561 GLN A C 1
ATOM 4497 O O . GLN A 1 561 ? -9.184 27.533 6.485 1.00 74.62 561 GLN A O 1
ATOM 4502 N N . MET A 1 562 ? -9.025 29.150 4.939 1.00 80.69 562 MET A N 1
ATOM 4503 C CA . MET A 1 562 ? -7.643 29.505 5.264 1.00 80.69 562 MET A CA 1
ATOM 4504 C C . MET A 1 562 ? -7.522 30.104 6.666 1.00 80.69 562 MET A C 1
ATOM 4506 O O . MET A 1 562 ? -6.580 29.771 7.388 1.00 80.69 562 MET A O 1
ATOM 4510 N N . LEU A 1 563 ? -8.500 30.915 7.075 1.00 81.50 563 LEU A N 1
ATOM 4511 C CA . LEU A 1 563 ? -8.583 31.440 8.433 1.00 81.50 563 LEU A CA 1
ATOM 4512 C C . LEU A 1 563 ? -8.796 30.326 9.463 1.00 81.50 563 LEU A C 1
ATOM 4514 O O . LEU A 1 563 ? -8.079 30.282 10.463 1.00 81.50 563 LEU A O 1
ATOM 4518 N N . ASP A 1 564 ? -9.725 29.406 9.205 1.00 74.69 564 ASP A N 1
ATOM 4519 C CA . ASP A 1 564 ? -10.029 28.295 10.115 1.00 74.69 564 ASP A CA 1
ATOM 4520 C C . ASP A 1 564 ? -8.807 27.377 10.310 1.00 74.69 564 ASP A C 1
ATOM 4522 O O . ASP A 1 564 ? -8.541 26.894 11.413 1.00 74.69 564 ASP A O 1
ATOM 4526 N N . LYS A 1 565 ? -8.005 27.200 9.251 1.00 69.62 565 LYS A N 1
ATOM 4527 C CA . LYS A 1 565 ? -6.752 26.424 9.258 1.00 69.62 565 LYS A CA 1
ATOM 4528 C C . LYS A 1 565 ? -5.523 27.206 9.731 1.00 69.62 565 LYS A C 1
ATOM 4530 O O . LYS A 1 565 ? -4.455 26.607 9.840 1.00 69.62 565 LYS A O 1
ATOM 4535 N N . ARG A 1 566 ? -5.648 28.510 10.005 1.00 78.88 566 ARG A N 1
ATOM 4536 C CA . ARG A 1 566 ? -4.534 29.413 10.358 1.00 78.88 566 ARG A CA 1
ATOM 4537 C C . ARG A 1 566 ? -3.385 29.369 9.337 1.00 78.88 566 ARG A C 1
ATOM 4539 O O . ARG A 1 566 ? -2.220 29.248 9.713 1.00 78.88 566 ARG A O 1
ATOM 4546 N N . ALA A 1 567 ? -3.714 29.431 8.046 1.00 78.62 567 ALA A N 1
ATOM 4547 C CA . ALA A 1 567 ? -2.722 29.419 6.971 1.00 78.62 567 ALA A CA 1
ATOM 4548 C C . ALA A 1 567 ? -1.765 30.633 7.060 1.00 78.62 567 ALA A C 1
ATOM 4550 O O . ALA A 1 567 ? -2.187 31.704 7.511 1.00 78.62 567 ALA A O 1
ATOM 4551 N N . PRO A 1 568 ? -0.493 30.510 6.634 1.00 79.69 568 PRO A N 1
ATOM 4552 C CA . PRO A 1 568 ? 0.413 31.656 6.571 1.00 79.69 568 PRO A CA 1
ATOM 4553 C C . PRO A 1 568 ? -0.073 32.688 5.539 1.00 79.69 568 PRO A C 1
ATOM 4555 O O . PRO A 1 568 ? -0.658 32.322 4.522 1.00 79.69 568 PRO A O 1
ATOM 4558 N N . CYS A 1 569 ? 0.178 33.975 5.802 1.00 85.75 569 CYS A N 1
ATOM 4559 C CA . CYS A 1 569 ? -0.166 35.084 4.907 1.00 85.75 569 CYS A CA 1
ATOM 4560 C C . CYS A 1 569 ? 0.984 36.099 4.853 1.00 85.75 569 CYS A C 1
ATOM 4562 O O . CYS A 1 569 ? 1.307 36.730 5.855 1.00 85.75 569 CYS A O 1
ATOM 4564 N N . SER A 1 570 ? 1.593 36.259 3.681 1.00 88.25 570 SER A N 1
ATOM 4565 C CA . SER A 1 570 ? 2.685 37.199 3.395 1.00 88.25 570 SER A CA 1
ATOM 4566 C C . SER A 1 570 ? 2.761 37.529 1.899 1.00 88.25 570 SER A C 1
ATOM 4568 O O . SER A 1 570 ? 2.170 36.829 1.069 1.00 88.25 570 SER A O 1
ATOM 4570 N N . TRP A 1 571 ? 3.536 38.542 1.507 1.00 90.00 571 TRP A N 1
ATOM 4571 C CA . TRP A 1 571 ? 3.727 38.864 0.088 1.00 90.00 571 TRP A CA 1
ATOM 4572 C C . TRP A 1 571 ? 4.326 37.692 -0.708 1.00 90.00 571 TRP A C 1
ATOM 4574 O O . TRP A 1 571 ? 3.957 37.500 -1.867 1.00 90.00 571 TRP A O 1
ATOM 4584 N N . GLN A 1 572 ? 5.179 36.863 -0.088 1.00 88.81 572 GLN A N 1
ATOM 4585 C CA . GLN A 1 572 ? 5.726 35.652 -0.713 1.00 88.81 572 GLN A CA 1
ATOM 4586 C C . GLN A 1 572 ? 4.631 34.616 -0.975 1.00 88.81 572 GLN A C 1
ATOM 4588 O O . GLN A 1 572 ? 4.620 34.004 -2.038 1.00 88.81 572 GLN A O 1
ATOM 4593 N N . THR A 1 573 ? 3.684 34.434 -0.046 1.00 86.81 573 THR A N 1
ATOM 4594 C CA . THR A 1 573 ? 2.549 33.519 -0.265 1.00 86.81 573 THR A CA 1
ATOM 4595 C C . THR A 1 573 ? 1.615 34.009 -1.375 1.00 86.81 573 THR A C 1
ATOM 4597 O O . THR A 1 573 ? 1.145 33.195 -2.162 1.00 86.81 573 THR A O 1
ATOM 4600 N N . LEU A 1 574 ? 1.416 35.326 -1.528 1.00 90.00 574 LEU A N 1
ATOM 4601 C CA . LEU A 1 574 ? 0.644 35.899 -2.641 1.00 90.00 574 LEU A CA 1
ATOM 4602 C C . LEU A 1 574 ? 1.351 35.677 -3.988 1.00 90.00 574 LEU A C 1
ATOM 4604 O O . LEU A 1 574 ? 0.743 35.180 -4.938 1.00 90.00 574 LEU A O 1
ATOM 4608 N N . ALA A 1 575 ? 2.643 36.017 -4.061 1.00 89.12 575 ALA A N 1
ATOM 4609 C CA . ALA A 1 575 ? 3.466 35.837 -5.256 1.00 89.12 575 ALA A CA 1
ATOM 4610 C C . ALA A 1 575 ? 3.537 34.364 -5.676 1.00 89.12 575 ALA A C 1
ATOM 4612 O O . ALA A 1 575 ? 3.357 34.038 -6.850 1.00 89.12 575 ALA A O 1
ATOM 4613 N N . ALA A 1 576 ? 3.752 33.472 -4.708 1.00 86.56 576 ALA A N 1
ATOM 4614 C CA . ALA A 1 576 ? 3.835 32.049 -4.966 1.00 86.56 576 ALA A CA 1
ATOM 4615 C C . ALA A 1 576 ? 2.489 31.448 -5.376 1.00 86.56 576 ALA A C 1
ATOM 4617 O O . ALA A 1 576 ? 2.480 30.613 -6.271 1.00 86.56 576 ALA A O 1
ATOM 4618 N N . ALA A 1 577 ? 1.358 31.872 -4.796 1.00 86.69 577 ALA A N 1
ATOM 4619 C CA . ALA A 1 577 ? 0.045 31.315 -5.141 1.00 86.69 577 ALA A CA 1
ATOM 4620 C C . ALA A 1 577 ? -0.315 31.629 -6.594 1.00 86.69 577 ALA A C 1
ATOM 4622 O O . ALA A 1 577 ? -0.715 30.741 -7.342 1.00 86.69 577 ALA A O 1
ATOM 4623 N N . MET A 1 578 ? -0.087 32.877 -7.009 1.00 90.75 578 MET A N 1
ATOM 4624 C CA . MET A 1 578 ? -0.274 33.317 -8.390 1.00 90.75 578 MET A CA 1
ATOM 4625 C C . MET A 1 578 ? 0.640 32.551 -9.358 1.00 90.75 578 MET A C 1
ATOM 4627 O O . MET A 1 578 ? 0.168 31.986 -10.345 1.00 90.75 578 MET A O 1
ATOM 4631 N N . ALA A 1 579 ? 1.947 32.535 -9.082 1.00 91.00 579 ALA A N 1
ATOM 4632 C CA . ALA A 1 579 ? 2.942 31.950 -9.976 1.00 91.00 579 ALA A CA 1
ATOM 4633 C C . ALA A 1 579 ? 2.823 30.425 -10.074 1.00 91.00 579 ALA A C 1
ATOM 4635 O O . ALA A 1 579 ? 2.917 29.869 -11.167 1.00 91.00 579 ALA A O 1
ATOM 4636 N N . TYR A 1 580 ? 2.582 29.753 -8.948 1.00 87.75 580 TYR A N 1
ATOM 4637 C CA . TYR A 1 580 ? 2.421 28.306 -8.908 1.00 87.75 580 TYR A CA 1
ATOM 4638 C C . TYR A 1 580 ? 1.129 27.862 -9.591 1.00 87.75 580 TYR A C 1
ATOM 4640 O O . TYR A 1 580 ? 1.177 26.941 -10.393 1.00 87.75 580 TYR A O 1
ATOM 4648 N N . ALA A 1 581 ? -0.006 28.533 -9.358 1.00 89.00 581 ALA A N 1
ATOM 4649 C CA . ALA A 1 581 ? -1.254 28.179 -10.034 1.00 89.00 581 ALA A CA 1
ATOM 4650 C C . ALA A 1 581 ? -1.148 28.337 -11.560 1.00 89.00 581 ALA A C 1
ATOM 4652 O O . ALA A 1 581 ? -1.637 27.477 -12.294 1.00 89.00 581 ALA A O 1
ATOM 4653 N N . PHE A 1 582 ? -0.461 29.384 -12.040 1.00 92.25 582 PHE A N 1
ATOM 4654 C CA . PHE A 1 582 ? -0.169 29.530 -13.467 1.00 92.25 582 PHE A CA 1
ATOM 4655 C C . PHE A 1 582 ? 0.684 28.367 -13.987 1.00 92.25 582 PHE A C 1
ATOM 4657 O O . PHE A 1 582 ? 0.292 27.709 -14.947 1.00 92.25 582 PHE A O 1
ATOM 4664 N N . ARG A 1 583 ? 1.823 28.095 -13.331 1.00 88.94 583 ARG A N 1
ATOM 4665 C CA . ARG A 1 583 ? 2.758 27.018 -13.693 1.00 88.94 583 ARG A CA 1
ATOM 4666 C C . ARG A 1 583 ? 2.077 25.653 -13.683 1.00 88.94 583 ARG A C 1
ATOM 4668 O O . ARG A 1 583 ? 2.251 24.875 -14.610 1.00 88.94 583 ARG A O 1
ATOM 4675 N N . PHE A 1 584 ? 1.250 25.375 -12.680 1.00 87.50 584 PHE A N 1
ATOM 4676 C CA . PHE A 1 584 ? 0.510 24.124 -12.575 1.00 87.50 584 PHE A CA 1
ATOM 4677 C C . PHE A 1 584 ? -0.456 23.944 -13.755 1.00 87.50 584 PHE A C 1
ATOM 4679 O O . PHE A 1 584 ? -0.409 22.936 -14.456 1.00 87.50 584 PHE A O 1
ATOM 4686 N N . TYR A 1 585 ? -1.311 24.939 -14.023 1.00 91.00 585 TYR A N 1
ATOM 4687 C CA . TYR A 1 585 ? -2.293 24.856 -15.109 1.00 91.00 585 TYR A CA 1
ATOM 4688 C C . TYR A 1 585 ? -1.656 24.895 -16.503 1.00 91.00 585 TYR A C 1
ATOM 4690 O O . TYR A 1 585 ? -2.178 24.288 -17.432 1.00 91.00 585 TYR A O 1
ATOM 4698 N N . TYR A 1 586 ? -0.567 25.642 -16.684 1.00 91.94 586 TYR A N 1
ATOM 4699 C CA . TYR A 1 586 ? 0.045 25.836 -17.996 1.00 91.94 586 TYR A CA 1
ATOM 4700 C C . TYR A 1 586 ? 1.126 24.800 -18.301 1.00 91.94 586 TYR A C 1
ATOM 4702 O O . TYR A 1 586 ? 1.056 24.154 -19.342 1.00 91.94 586 TYR A O 1
ATOM 4710 N N . ASP A 1 587 ? 2.083 24.617 -17.390 1.00 85.81 587 ASP A N 1
ATOM 4711 C CA . ASP A 1 587 ? 3.270 23.791 -17.604 1.00 85.81 587 ASP A CA 1
ATOM 4712 C C . ASP A 1 587 ? 3.066 22.368 -17.063 1.00 85.81 587 ASP A C 1
ATOM 4714 O O . ASP A 1 587 ? 3.159 21.412 -17.828 1.00 85.81 587 ASP A O 1
ATOM 4718 N N . GLU A 1 588 ? 2.724 22.204 -15.776 1.00 84.62 588 GLU A N 1
ATOM 4719 C CA . GLU A 1 588 ? 2.676 20.878 -15.118 1.00 84.62 588 GLU A CA 1
ATOM 4720 C C . GLU A 1 588 ? 1.515 20.000 -15.596 1.00 84.62 588 GLU A C 1
ATOM 4722 O O . GLU A 1 588 ? 1.608 18.780 -15.588 1.00 84.62 588 GLU A O 1
ATOM 4727 N N . THR A 1 589 ? 0.411 20.604 -16.019 1.00 83.44 589 THR A N 1
ATOM 4728 C CA . THR A 1 589 ? -0.732 19.882 -16.602 1.00 83.44 589 THR A CA 1
ATOM 4729 C C . THR A 1 589 ? -0.764 19.992 -18.123 1.00 83.44 589 THR A C 1
ATOM 4731 O O . THR A 1 589 ? -1.740 19.602 -18.747 1.00 83.44 589 THR A O 1
ATOM 4734 N N . GLN A 1 590 ? 0.306 20.520 -18.730 1.00 91.62 590 GLN A N 1
ATOM 4735 C CA . GLN A 1 590 ? 0.446 20.687 -20.178 1.00 91.62 590 GLN A CA 1
ATOM 4736 C C . GLN A 1 590 ? -0.653 21.542 -20.832 1.00 91.62 590 GLN A C 1
ATOM 4738 O O . GLN A 1 590 ? -0.961 21.375 -22.013 1.00 91.62 590 GLN A O 1
ATOM 4743 N N . GLY A 1 591 ? -1.230 22.504 -20.106 1.00 87.81 591 GLY A N 1
ATOM 4744 C CA . GLY A 1 591 ? -2.285 23.378 -20.619 1.00 87.81 591 GLY A CA 1
ATOM 4745 C C . GLY A 1 591 ? -1.921 24.149 -21.889 1.00 87.81 591 GLY A C 1
ATOM 4746 O O . GLY A 1 591 ? -2.811 24.513 -22.652 1.00 87.81 591 GLY A O 1
ATOM 4747 N N . TYR A 1 592 ? -0.637 24.347 -22.201 1.00 91.69 592 TYR A N 1
ATOM 4748 C CA . TYR A 1 592 ? -0.226 24.910 -23.494 1.00 91.69 592 TYR A CA 1
ATOM 4749 C C . TYR A 1 592 ? -0.706 24.089 -24.712 1.00 91.69 592 TYR A C 1
ATOM 4751 O O . TYR A 1 592 ? -0.883 24.663 -25.789 1.00 91.69 592 TYR A O 1
ATOM 4759 N N . GLN A 1 593 ? -0.976 22.783 -24.565 1.00 92.25 593 GLN A N 1
ATOM 4760 C CA . GLN A 1 593 ? -1.535 21.936 -25.631 1.00 92.25 593 GLN A CA 1
ATOM 4761 C C . GLN A 1 593 ? -2.991 22.301 -25.969 1.00 92.25 593 GLN A C 1
ATOM 4763 O O . GLN A 1 593 ? -3.427 22.157 -27.112 1.00 92.25 593 GLN A O 1
ATOM 4768 N N . ASP A 1 594 ? -3.719 22.915 -25.031 1.00 91.12 594 ASP A N 1
ATOM 4769 C CA . ASP A 1 594 ? -5.036 23.506 -25.285 1.00 91.12 594 ASP A CA 1
ATOM 4770 C C . ASP A 1 594 ? -4.951 24.863 -26.024 1.00 91.12 594 ASP A C 1
ATOM 4772 O O . ASP A 1 594 ? -5.977 25.507 -26.278 1.00 91.12 594 ASP A O 1
ATOM 4776 N N . GLY A 1 595 ? -3.759 25.304 -26.436 1.00 93.19 595 GLY A N 1
ATOM 4777 C CA . GLY A 1 595 ? -3.541 26.526 -27.206 1.00 93.19 595 GLY A CA 1
ATOM 4778 C C . GLY A 1 595 ? -3.940 27.790 -26.438 1.00 93.19 595 GLY A C 1
ATOM 4779 O O . GLY A 1 595 ? -3.706 27.914 -25.236 1.00 93.19 595 GLY A O 1
ATOM 4780 N N . ALA A 1 596 ? -4.563 28.751 -27.129 1.00 93.56 596 ALA A N 1
ATOM 4781 C CA . ALA A 1 596 ? -4.955 30.029 -26.524 1.00 93.56 596 ALA A CA 1
ATOM 4782 C C . ALA A 1 596 ? -5.919 29.863 -25.333 1.00 93.56 596 ALA A C 1
ATOM 4784 O O . ALA A 1 596 ? -5.826 30.607 -24.359 1.00 93.56 596 ALA A O 1
ATOM 4785 N N . HIS A 1 597 ? -6.820 28.878 -25.387 1.00 94.44 597 HIS A N 1
ATOM 4786 C CA . HIS A 1 597 ? -7.758 28.580 -24.303 1.00 94.44 597 HIS A CA 1
ATOM 4787 C C . HIS A 1 597 ? -7.057 28.065 -23.052 1.00 94.44 597 HIS A C 1
ATOM 4789 O O . HIS A 1 597 ? -7.404 28.500 -21.958 1.00 94.44 597 HIS A O 1
ATOM 4795 N N . GLY A 1 598 ? -6.047 27.210 -23.216 1.00 93.62 598 GLY A N 1
ATOM 4796 C CA . GLY A 1 598 ? -5.224 26.733 -22.109 1.00 93.62 598 GLY A CA 1
ATOM 4797 C C . GLY A 1 598 ? -4.445 27.858 -21.440 1.00 93.62 598 GLY A C 1
ATOM 4798 O O . GLY A 1 598 ? -4.519 28.013 -20.227 1.00 93.62 598 GLY A O 1
ATOM 4799 N N . PHE A 1 599 ? -3.804 28.731 -22.225 1.00 95.62 599 PHE A N 1
ATOM 4800 C CA . PHE A 1 599 ? -3.138 29.928 -21.692 1.00 95.62 599 PHE A CA 1
ATOM 4801 C C . PHE A 1 599 ? -4.097 30.835 -20.903 1.00 95.62 599 PHE A C 1
ATOM 4803 O O . PHE A 1 599 ? -3.794 31.245 -19.780 1.00 95.62 599 PHE A O 1
ATOM 4810 N N . LEU A 1 600 ? -5.263 31.151 -21.480 1.00 95.06 600 LEU A N 1
ATOM 4811 C CA . LEU A 1 600 ? -6.266 31.997 -20.829 1.00 95.06 600 LEU A CA 1
ATOM 4812 C C . LEU A 1 600 ? -6.800 31.356 -19.545 1.00 95.06 600 LEU A C 1
ATOM 4814 O O . LEU A 1 600 ? -6.997 32.066 -18.559 1.00 95.06 600 LEU A O 1
ATOM 4818 N N . LEU A 1 601 ? -7.004 30.038 -19.532 1.00 93.69 601 LEU A N 1
ATOM 4819 C CA . LEU A 1 601 ? -7.444 29.316 -18.344 1.00 93.69 601 LEU A CA 1
ATOM 4820 C C . LEU A 1 601 ? -6.369 29.315 -17.248 1.00 93.69 601 LEU A C 1
ATOM 4822 O O . LEU A 1 601 ? -6.691 29.583 -16.092 1.00 93.69 601 LEU A O 1
ATOM 4826 N N . SER A 1 602 ? -5.094 29.120 -17.591 1.00 94.38 602 SER A N 1
ATOM 4827 C CA . SER A 1 602 ? -3.985 29.218 -16.631 1.00 94.38 602 SER A CA 1
ATOM 4828 C C . SER A 1 602 ? -3.855 30.616 -16.030 1.00 94.38 602 SER A C 1
ATOM 4830 O O . SER A 1 602 ? -3.655 30.762 -14.824 1.00 94.38 602 SER A O 1
ATOM 4832 N N . ALA A 1 603 ? -4.036 31.662 -16.843 1.00 93.88 603 ALA A N 1
ATOM 4833 C CA . ALA A 1 603 ? -4.088 33.041 -16.358 1.00 93.88 603 ALA A CA 1
ATOM 4834 C C . ALA A 1 603 ? -5.274 33.260 -15.403 1.00 93.88 603 ALA A C 1
ATOM 4836 O O . ALA A 1 603 ? -5.126 33.873 -14.345 1.00 93.88 603 ALA A O 1
ATOM 4837 N N . CYS A 1 604 ? -6.438 32.704 -15.739 1.00 92.69 604 CYS A N 1
ATOM 4838 C CA . CYS A 1 604 ? -7.624 32.737 -14.892 1.00 92.69 604 CYS A CA 1
ATOM 4839 C C . CYS A 1 604 ? -7.406 32.002 -13.554 1.00 92.69 604 CYS A C 1
ATOM 4841 O O . CYS A 1 604 ? -7.833 32.502 -12.508 1.00 92.69 604 CYS A O 1
ATOM 4843 N N . ALA A 1 605 ? -6.716 30.859 -13.556 1.00 90.50 605 ALA A N 1
ATOM 4844 C CA . ALA A 1 605 ? -6.372 30.107 -12.349 1.00 90.50 605 ALA A CA 1
ATOM 4845 C C . ALA A 1 605 ? -5.396 30.883 -11.449 1.00 90.50 605 ALA A C 1
ATOM 4847 O O . ALA A 1 605 ? -5.618 30.990 -10.243 1.00 90.50 605 ALA A O 1
ATOM 4848 N N . ALA A 1 606 ? -4.372 31.507 -12.040 1.00 91.75 606 ALA A N 1
ATOM 4849 C CA . ALA A 1 606 ? -3.436 32.386 -11.338 1.00 91.75 606 ALA A CA 1
ATOM 4850 C C . ALA A 1 606 ? -4.144 33.573 -10.672 1.00 91.75 606 ALA A C 1
ATOM 4852 O O . ALA A 1 606 ? -3.890 33.889 -9.508 1.00 91.75 606 ALA A O 1
ATOM 4853 N N . MET A 1 607 ? -5.084 34.193 -11.392 1.00 91.69 607 MET A N 1
ATOM 4854 C CA . MET A 1 607 ? -5.939 35.245 -10.847 1.00 91.69 607 MET A CA 1
ATOM 4855 C C . MET A 1 607 ? -6.804 34.744 -9.688 1.00 91.69 607 MET A C 1
ATOM 4857 O O . MET A 1 607 ? -6.946 35.458 -8.698 1.00 91.69 607 MET A O 1
ATOM 4861 N N . SER A 1 608 ? -7.369 33.536 -9.788 1.00 89.56 608 SER A N 1
ATOM 4862 C CA . SER A 1 608 ? -8.181 32.949 -8.716 1.00 89.56 608 SER A CA 1
ATOM 4863 C C . SER A 1 608 ? -7.356 32.714 -7.453 1.00 89.56 608 SER A C 1
ATOM 4865 O O . SER A 1 608 ? -7.751 33.160 -6.381 1.00 89.56 608 SER A O 1
ATOM 4867 N N . ALA A 1 609 ? -6.180 32.093 -7.576 1.00 89.19 609 ALA A N 1
ATOM 4868 C CA . ALA A 1 609 ? -5.302 31.824 -6.439 1.00 89.19 609 ALA A CA 1
ATOM 4869 C C . ALA A 1 609 ? -4.822 33.115 -5.755 1.00 89.19 609 ALA A C 1
ATOM 4871 O O . ALA A 1 609 ? -4.761 33.194 -4.527 1.00 89.19 609 ALA A O 1
ATOM 4872 N N . LEU A 1 610 ? -4.528 34.157 -6.540 1.00 90.38 610 LEU A N 1
ATOM 4873 C CA . LEU A 1 610 ? -4.196 35.472 -6.000 1.00 90.38 610 LEU A CA 1
ATOM 4874 C C . LEU A 1 610 ? -5.394 36.114 -5.282 1.00 90.38 610 LEU A C 1
ATOM 4876 O O . LEU A 1 610 ? -5.231 36.663 -4.194 1.00 90.38 610 LEU A O 1
ATOM 4880 N N . ALA A 1 611 ? -6.593 36.038 -5.864 1.00 90.50 611 ALA A N 1
ATOM 4881 C CA . ALA A 1 611 ? -7.809 36.582 -5.263 1.00 90.50 611 ALA A CA 1
ATOM 4882 C C . ALA A 1 611 ? -8.149 35.910 -3.922 1.00 90.50 611 ALA A C 1
ATOM 4884 O O . ALA A 1 611 ? -8.533 36.608 -2.982 1.00 90.50 611 ALA A O 1
ATOM 4885 N N . ASP A 1 612 ? -7.950 34.593 -3.805 1.00 89.00 612 ASP A N 1
ATOM 4886 C CA . ASP A 1 612 ? -8.127 33.844 -2.554 1.00 89.00 612 ASP A CA 1
ATOM 4887 C C . ASP A 1 612 ? -7.205 34.385 -1.446 1.00 89.00 612 ASP A C 1
ATOM 4889 O O . ASP A 1 612 ? -7.661 34.692 -0.342 1.00 89.00 612 ASP A O 1
ATOM 4893 N N . GLN A 1 613 ? -5.917 34.583 -1.758 1.00 88.06 613 GLN A N 1
ATOM 4894 C CA . GLN A 1 613 ? -4.921 35.122 -0.823 1.00 88.06 613 GLN A CA 1
ATOM 4895 C C . GLN A 1 613 ? -5.200 36.583 -0.441 1.00 88.06 613 GLN A C 1
ATOM 4897 O O . GLN A 1 613 ? -5.077 36.954 0.726 1.00 88.06 613 GLN A O 1
ATOM 4902 N N . ILE A 1 614 ? -5.620 37.417 -1.399 1.00 91.88 614 ILE A N 1
ATOM 4903 C CA . ILE A 1 614 ? -5.986 38.817 -1.136 1.00 91.88 614 ILE A CA 1
ATOM 4904 C C . ILE A 1 614 ? -7.200 38.891 -0.203 1.00 91.88 614 ILE A C 1
ATOM 4906 O O . ILE A 1 614 ? -7.187 39.670 0.749 1.00 91.88 614 ILE A O 1
ATOM 4910 N N . ARG A 1 615 ? -8.230 38.065 -0.422 1.00 91.50 615 ARG A N 1
ATOM 4911 C CA . ARG A 1 615 ? -9.402 38.015 0.468 1.00 91.50 615 ARG A CA 1
ATOM 4912 C C . ARG A 1 615 ? -9.065 37.462 1.848 1.00 91.50 615 ARG A C 1
ATOM 4914 O O . ARG A 1 615 ? -9.637 37.906 2.842 1.00 91.50 615 ARG A O 1
ATOM 4921 N N . TYR A 1 616 ? -8.132 36.517 1.936 1.00 90.81 616 TYR A N 1
ATOM 4922 C CA . TYR A 1 616 ? -7.639 36.046 3.226 1.00 90.81 616 TYR A CA 1
ATOM 4923 C C . TYR A 1 616 ? -6.912 37.162 3.993 1.00 90.81 616 TYR A C 1
ATOM 4925 O O . TYR A 1 616 ? -7.215 37.402 5.164 1.00 90.81 616 TYR A O 1
ATOM 4933 N N . ALA A 1 617 ? -6.036 37.909 3.317 1.00 90.94 617 ALA A N 1
ATOM 4934 C CA . ALA A 1 617 ? -5.379 39.084 3.879 1.00 90.94 617 ALA A CA 1
ATOM 4935 C C . ALA A 1 617 ? -6.389 40.156 4.329 1.00 90.94 617 ALA A C 1
ATOM 4937 O O . ALA A 1 617 ? -6.276 40.668 5.442 1.00 90.94 617 ALA A O 1
ATOM 4938 N N . GLU A 1 618 ? -7.410 40.453 3.518 1.00 93.50 618 GLU A N 1
ATOM 4939 C CA . GLU A 1 618 ? -8.516 41.356 3.875 1.00 93.50 618 GLU A CA 1
ATOM 4940 C C . GLU A 1 618 ? -9.198 40.919 5.183 1.00 93.50 618 GLU A C 1
ATOM 4942 O O . GLU A 1 618 ? -9.405 41.727 6.095 1.00 93.50 618 GLU A O 1
ATOM 4947 N N . LEU A 1 619 ? -9.488 39.621 5.320 1.00 91.69 619 LEU A N 1
ATOM 4948 C CA . LEU A 1 619 ? -10.121 39.060 6.510 1.00 91.69 619 LEU A CA 1
ATOM 4949 C C . LEU A 1 619 ? -9.221 39.161 7.753 1.00 91.69 619 LEU A C 1
ATOM 4951 O O . LEU A 1 619 ? -9.717 39.486 8.834 1.00 91.69 619 LEU A O 1
ATOM 4955 N N . LEU A 1 620 ? -7.911 38.936 7.618 1.00 90.75 620 LEU A N 1
ATOM 4956 C CA . LEU A 1 620 ? -6.940 39.106 8.707 1.00 90.75 620 LEU A CA 1
ATOM 4957 C C . LEU A 1 620 ? -6.799 40.572 9.136 1.00 90.75 620 LEU A C 1
ATOM 4959 O O . LEU A 1 620 ? -6.824 40.859 10.335 1.00 90.75 620 LEU A O 1
ATOM 4963 N N . LEU A 1 621 ? -6.717 41.503 8.179 1.00 91.75 621 LEU A N 1
ATOM 4964 C CA . LEU A 1 621 ? -6.682 42.946 8.448 1.00 91.75 621 LEU A CA 1
ATOM 4965 C C . LEU A 1 621 ? -7.937 43.389 9.214 1.00 91.75 621 LEU A C 1
ATOM 4967 O O . LEU A 1 621 ? -7.840 44.096 10.216 1.00 91.75 621 LEU A O 1
ATOM 4971 N N . SER A 1 622 ? -9.118 42.893 8.822 1.00 91.38 622 SER A N 1
ATOM 4972 C CA . SER A 1 622 ? -10.376 43.174 9.533 1.00 91.38 622 SER A CA 1
ATOM 4973 C C . SER A 1 622 ? -10.397 42.662 10.985 1.00 91.38 622 SER A C 1
ATOM 4975 O O . SER A 1 622 ? -11.194 43.132 11.797 1.00 91.38 622 SER A O 1
ATOM 4977 N N . LYS A 1 623 ? -9.507 41.717 11.327 1.00 89.25 623 LYS A N 1
ATOM 4978 C CA . LYS A 1 623 ? -9.343 41.108 12.659 1.00 89.25 623 LYS A CA 1
ATOM 4979 C C . LYS A 1 623 ? -8.167 41.685 13.458 1.00 89.25 623 LYS A C 1
ATOM 4981 O O . LYS A 1 623 ? -7.852 41.154 14.520 1.00 89.25 623 LYS A O 1
ATOM 4986 N N . GLY A 1 624 ? -7.555 42.773 12.988 1.00 88.12 624 GLY A N 1
ATOM 4987 C CA . GLY A 1 624 ? -6.506 43.502 13.709 1.00 88.12 624 GLY A CA 1
ATOM 4988 C C . GLY A 1 624 ? -5.075 43.024 13.445 1.00 88.12 624 GLY A C 1
ATOM 4989 O O . GLY A 1 624 ? -4.179 43.393 14.198 1.00 88.12 624 GLY A O 1
ATOM 4990 N N . TRP A 1 625 ? -4.837 42.221 12.403 1.00 91.31 625 TRP A N 1
ATOM 4991 C CA . TRP A 1 625 ? -3.478 41.960 11.919 1.00 91.31 625 TRP A CA 1
ATOM 4992 C C . TRP A 1 625 ? -2.888 43.227 11.280 1.00 91.31 625 TRP A C 1
ATOM 4994 O O . TRP A 1 625 ? -3.573 43.899 10.516 1.00 91.31 625 TRP A O 1
ATOM 5004 N N . GLU A 1 626 ? -1.629 43.562 11.580 1.00 87.31 626 GLU A N 1
ATOM 5005 C CA . GLU A 1 626 ? -0.991 44.798 11.086 1.00 87.31 626 GLU A CA 1
ATOM 5006 C C . GLU A 1 626 ? -0.584 44.731 9.606 1.00 87.31 626 GLU A C 1
ATOM 5008 O O . GLU A 1 626 ? -0.447 45.764 8.957 1.00 87.31 626 GLU A O 1
ATOM 5013 N N . GLY A 1 627 ? -0.396 43.525 9.057 1.00 85.00 627 GLY A N 1
ATOM 5014 C CA . GLY A 1 627 ? -0.118 43.327 7.630 1.00 85.00 627 GLY A CA 1
ATOM 5015 C C . GLY A 1 627 ? 1.303 43.674 7.170 1.00 85.00 627 GLY A C 1
ATOM 5016 O O . GLY A 1 627 ? 1.536 43.732 5.965 1.00 85.00 627 GLY A O 1
ATOM 5017 N N . ASN A 1 628 ? 2.263 43.874 8.082 1.00 87.31 628 ASN A N 1
ATOM 5018 C CA . ASN A 1 628 ? 3.653 44.210 7.727 1.00 87.31 628 ASN A CA 1
ATOM 5019 C C . ASN A 1 628 ? 4.298 43.166 6.789 1.00 87.31 628 ASN A C 1
ATOM 5021 O O . ASN A 1 628 ? 5.069 43.528 5.903 1.00 87.31 628 ASN A O 1
ATOM 5025 N N . ASP A 1 629 ? 3.923 41.889 6.916 1.00 82.12 629 ASP A N 1
ATOM 5026 C CA . ASP A 1 629 ? 4.436 40.793 6.081 1.00 82.12 629 ASP A CA 1
ATOM 5027 C C . ASP A 1 629 ? 3.893 40.806 4.635 1.00 82.12 629 ASP A C 1
ATOM 5029 O O . ASP A 1 629 ? 4.338 40.017 3.802 1.00 82.12 629 ASP A O 1
ATOM 5033 N N . LEU A 1 630 ? 2.943 41.692 4.298 1.00 87.38 630 LEU A N 1
ATOM 5034 C CA . LEU A 1 630 ? 2.452 41.900 2.924 1.00 87.38 630 LEU A CA 1
ATOM 5035 C C . LEU A 1 630 ? 3.318 42.867 2.106 1.00 87.38 630 LEU A C 1
ATOM 5037 O O . LEU A 1 630 ? 3.018 43.107 0.935 1.00 87.38 630 LEU A O 1
ATOM 5041 N N . LEU A 1 631 ? 4.369 43.435 2.697 1.00 88.31 631 LEU A N 1
ATOM 5042 C CA . LEU A 1 631 ? 5.204 44.442 2.053 1.00 88.31 631 LEU A CA 1
ATOM 5043 C C . LEU A 1 631 ? 6.517 43.819 1.545 1.00 88.31 631 LEU A C 1
ATOM 5045 O O . LEU A 1 631 ? 7.401 43.539 2.357 1.00 88.31 631 LEU A O 1
ATOM 5049 N N . PRO A 1 632 ? 6.688 43.610 0.223 1.00 85.88 632 PRO A N 1
ATOM 5050 C CA . PRO A 1 632 ? 8.006 43.328 -0.340 1.00 85.88 632 PRO A CA 1
ATOM 5051 C C . PRO A 1 632 ? 8.891 44.582 -0.258 1.00 85.88 632 PRO A C 1
ATOM 5053 O O . PRO A 1 632 ? 8.389 45.709 -0.258 1.00 85.88 632 PRO A O 1
ATOM 5056 N N . ALA A 1 633 ? 10.215 44.416 -0.247 1.00 83.88 633 ALA A N 1
ATOM 5057 C CA . ALA A 1 633 ? 11.156 45.536 -0.241 1.00 83.88 633 ALA A CA 1
ATOM 5058 C C . ALA A 1 633 ? 11.114 46.340 -1.554 1.00 83.88 633 ALA A C 1
ATOM 5060 O O . ALA A 1 633 ? 11.434 47.530 -1.566 1.00 83.88 633 ALA A O 1
ATOM 5061 N N . SER A 1 634 ? 10.708 45.714 -2.667 1.00 91.00 634 SER A N 1
ATOM 5062 C CA . SER A 1 634 ? 10.441 46.388 -3.942 1.00 91.00 634 SER A CA 1
ATOM 5063 C C . SER A 1 634 ? 9.508 45.574 -4.849 1.00 91.00 634 SER A C 1
ATOM 5065 O O . SER A 1 634 ? 9.331 44.369 -4.676 1.00 91.00 634 SER A O 1
ATOM 5067 N N . ALA A 1 635 ? 8.939 46.218 -5.876 1.00 86.94 635 ALA A N 1
ATOM 5068 C CA . ALA A 1 635 ? 8.184 45.511 -6.915 1.00 86.94 635 ALA A CA 1
ATOM 5069 C C . ALA A 1 635 ? 9.056 44.487 -7.669 1.00 86.94 635 ALA A C 1
ATOM 5071 O O . ALA A 1 635 ? 8.577 43.419 -8.044 1.00 86.94 635 ALA A O 1
ATOM 5072 N N . GLU A 1 636 ? 10.343 44.795 -7.859 1.00 88.38 636 GLU A N 1
ATOM 5073 C CA . GLU A 1 636 ? 11.304 43.887 -8.488 1.00 88.38 636 GLU A CA 1
ATOM 5074 C C . GLU A 1 636 ? 11.483 42.605 -7.668 1.00 88.38 636 GLU A C 1
ATOM 5076 O O . GLU A 1 636 ? 11.495 41.517 -8.235 1.00 88.38 636 GLU A O 1
ATOM 5081 N N . GLU A 1 637 ? 11.559 42.714 -6.340 1.00 84.75 637 GLU A N 1
ATOM 5082 C CA . GLU A 1 637 ? 11.666 41.552 -5.458 1.00 84.75 637 GLU A CA 1
ATOM 5083 C C . GLU A 1 637 ? 10.436 40.641 -5.565 1.00 84.75 637 GLU A C 1
ATOM 5085 O O . GLU A 1 637 ? 10.587 39.428 -5.714 1.00 84.75 637 GLU A O 1
ATOM 5090 N N . PHE A 1 638 ? 9.233 41.223 -5.569 1.00 88.81 638 PHE A N 1
ATOM 5091 C CA . PHE A 1 638 ? 7.985 40.474 -5.711 1.00 88.81 638 PHE A CA 1
ATOM 5092 C C . PHE A 1 638 ? 7.937 39.686 -7.027 1.00 88.81 638 PHE A C 1
ATOM 5094 O O . PHE A 1 638 ? 7.693 38.478 -7.025 1.00 88.81 638 PHE A O 1
ATOM 5101 N N . PHE A 1 639 ? 8.200 40.351 -8.159 1.00 89.81 639 PHE A N 1
ATOM 5102 C CA . PHE A 1 639 ? 8.144 39.700 -9.470 1.00 89.81 639 PHE A CA 1
ATOM 5103 C C . PHE A 1 639 ? 9.293 38.720 -9.697 1.00 89.81 639 PHE A C 1
ATOM 5105 O O . PHE A 1 639 ? 9.080 37.692 -10.335 1.00 89.81 639 PHE A O 1
ATOM 5112 N N . ARG A 1 640 ? 10.486 38.983 -9.149 1.00 84.56 640 ARG A N 1
ATOM 5113 C CA . ARG A 1 640 ? 11.600 38.030 -9.190 1.00 84.56 640 ARG A CA 1
ATOM 5114 C C . ARG A 1 640 ? 11.255 36.757 -8.423 1.00 84.56 640 ARG A C 1
ATOM 5116 O O . ARG A 1 640 ? 11.398 35.674 -8.975 1.00 84.56 640 ARG A O 1
ATOM 5123 N N . PHE A 1 641 ? 10.710 36.885 -7.214 1.00 82.69 641 PHE A N 1
ATOM 5124 C CA . PHE A 1 641 ? 10.273 35.735 -6.424 1.00 82.69 641 PHE A CA 1
ATOM 5125 C C . PHE A 1 641 ? 9.155 34.946 -7.124 1.00 82.69 641 PHE A C 1
ATOM 5127 O O . PHE A 1 641 ? 9.215 33.722 -7.201 1.00 82.69 641 PHE A O 1
ATOM 5134 N N . ALA A 1 642 ? 8.164 35.633 -7.704 1.00 85.88 642 ALA A N 1
ATOM 5135 C CA . ALA A 1 642 ? 7.129 34.991 -8.516 1.00 85.88 642 ALA A CA 1
ATOM 5136 C C . ALA A 1 642 ? 7.725 34.253 -9.731 1.00 85.88 642 ALA A C 1
ATOM 5138 O O . ALA A 1 642 ? 7.323 33.131 -10.024 1.00 85.88 642 ALA A O 1
ATOM 5139 N N . ALA A 1 643 ? 8.711 34.842 -10.414 1.00 81.50 643 ALA A N 1
ATOM 5140 C CA . ALA A 1 643 ? 9.409 34.198 -11.524 1.00 81.50 643 ALA A CA 1
ATOM 5141 C C . ALA A 1 643 ? 10.227 32.978 -11.072 1.00 81.50 643 ALA A C 1
ATOM 5143 O O . ALA A 1 643 ? 10.305 31.994 -11.803 1.00 81.50 643 ALA A O 1
ATOM 5144 N N . ASP A 1 644 ? 10.810 33.012 -9.873 1.00 75.75 644 ASP A N 1
ATOM 5145 C CA . ASP A 1 644 ? 11.525 31.877 -9.286 1.00 75.75 644 ASP A CA 1
ATOM 5146 C C . ASP A 1 644 ? 10.570 30.730 -8.932 1.00 75.75 644 ASP A C 1
ATOM 5148 O O . ASP A 1 644 ? 10.876 29.569 -9.208 1.00 75.75 644 ASP A O 1
ATOM 5152 N N . VAL A 1 645 ? 9.380 31.039 -8.409 1.00 78.75 645 VAL A N 1
ATOM 5153 C CA . VAL A 1 645 ? 8.312 30.049 -8.204 1.00 78.75 645 VAL A CA 1
ATOM 5154 C C . VAL A 1 645 ? 7.845 29.486 -9.549 1.00 78.75 645 VAL A C 1
ATOM 5156 O O . VAL A 1 645 ? 7.815 28.270 -9.718 1.00 78.75 645 VAL A O 1
ATOM 5159 N N . ALA A 1 646 ? 7.542 30.332 -10.536 1.00 79.31 646 ALA A N 1
ATOM 5160 C CA . ALA A 1 646 ? 7.113 29.887 -11.866 1.00 79.31 646 ALA A CA 1
ATOM 5161 C C . ALA A 1 646 ? 8.177 29.023 -12.566 1.00 79.31 646 ALA A C 1
ATOM 5163 O O . ALA A 1 646 ? 7.843 28.087 -13.278 1.00 79.31 646 ALA A O 1
ATOM 5164 N N . ALA A 1 647 ? 9.460 29.279 -12.315 1.00 75.06 647 ALA A N 1
ATOM 5165 C CA . ALA A 1 647 ? 10.559 28.515 -12.893 1.00 75.06 647 ALA A CA 1
ATOM 5166 C C . ALA A 1 647 ? 10.960 27.263 -12.091 1.00 75.06 647 ALA A C 1
ATOM 5168 O O . ALA A 1 647 ? 11.982 26.654 -12.401 1.00 75.06 647 ALA A O 1
ATOM 5169 N N . GLY A 1 648 ? 10.229 26.899 -11.031 1.00 63.62 648 GLY A N 1
ATOM 5170 C CA . GLY A 1 648 ? 10.566 25.719 -10.222 1.00 63.62 648 GLY A CA 1
ATOM 5171 C C . GLY A 1 648 ? 11.733 25.902 -9.255 1.00 63.62 648 GLY A C 1
ATOM 5172 O O . GLY A 1 648 ? 12.085 24.954 -8.561 1.00 63.62 648 GLY A O 1
ATOM 5173 N N . ARG A 1 649 ? 12.310 27.107 -9.162 1.00 68.44 649 ARG A N 1
ATOM 5174 C CA . ARG A 1 649 ? 13.427 27.427 -8.253 1.00 68.44 649 ARG A CA 1
ATOM 5175 C C . ARG A 1 649 ? 12.978 27.584 -6.799 1.00 68.44 649 ARG A C 1
ATOM 5177 O O . ARG A 1 649 ? 13.778 27.428 -5.882 1.00 68.44 649 ARG A O 1
ATOM 5184 N N . VAL A 1 650 ? 11.693 27.872 -6.592 1.00 61.19 650 VAL A N 1
ATOM 5185 C CA . VAL A 1 650 ? 11.035 27.829 -5.282 1.00 61.19 650 VAL A CA 1
ATOM 5186 C C . VAL A 1 650 ? 10.000 26.706 -5.292 1.00 61.19 650 VAL A C 1
ATOM 5188 O O . VAL A 1 650 ? 9.037 26.741 -6.062 1.00 61.19 650 VAL A O 1
ATOM 5191 N N . GLN A 1 651 ? 10.186 25.707 -4.436 1.00 60.19 651 GLN A N 1
ATOM 5192 C CA . GLN A 1 651 ? 9.194 24.678 -4.160 1.00 60.19 651 GLN A CA 1
ATOM 5193 C C . GLN A 1 651 ? 8.086 25.227 -3.257 1.00 60.19 651 GLN A C 1
ATOM 5195 O O . GLN A 1 651 ? 8.333 25.866 -2.235 1.00 60.19 651 GLN A O 1
ATOM 5200 N N . VAL A 1 652 ? 6.840 24.939 -3.619 1.00 61.34 652 VAL A N 1
ATOM 5201 C CA . VAL A 1 652 ? 5.651 25.273 -2.833 1.00 61.34 652 VAL A CA 1
ATOM 5202 C C . VAL A 1 652 ? 5.141 23.982 -2.193 1.00 61.34 652 VAL A C 1
ATOM 5204 O O . VAL A 1 652 ? 4.816 23.034 -2.899 1.00 61.34 652 VAL A O 1
ATOM 5207 N N . VAL A 1 653 ? 5.080 23.916 -0.860 1.00 56.84 653 VAL A N 1
ATOM 5208 C CA . VAL A 1 653 ? 4.564 22.743 -0.132 1.00 56.84 653 VAL A CA 1
ATOM 5209 C C . VAL A 1 653 ? 3.057 22.920 0.058 1.00 56.84 653 VAL A C 1
ATOM 5211 O O . VAL A 1 653 ? 2.614 23.816 0.787 1.00 56.84 653 VAL A O 1
ATOM 5214 N N . GLN A 1 654 ? 2.256 22.084 -0.609 1.00 56.62 654 GLN A N 1
ATOM 5215 C CA . GLN A 1 654 ? 0.806 22.275 -0.719 1.00 56.62 654 GLN A CA 1
ATOM 5216 C C . GLN A 1 654 ? -0.012 20.982 -0.565 1.00 56.62 654 GLN A C 1
ATOM 5218 O O . GLN A 1 654 ? 0.445 19.893 -0.896 1.00 56.62 654 GLN A O 1
ATOM 5223 N N . ARG A 1 655 ? -1.252 21.122 -0.061 1.00 43.88 655 ARG A N 1
ATOM 5224 C CA . ARG A 1 655 ? -2.301 20.073 -0.061 1.00 43.88 655 ARG A CA 1
ATOM 5225 C C . ARG A 1 655 ? -3.501 20.404 -0.969 1.00 43.88 655 ARG A C 1
ATOM 5227 O O . ARG A 1 655 ? -4.314 19.523 -1.215 1.00 43.88 655 ARG A O 1
ATOM 5234 N N . ASN A 1 656 ? -3.635 21.654 -1.429 1.00 55.03 656 ASN A N 1
ATOM 5235 C CA . ASN A 1 656 ? -4.647 22.121 -2.389 1.00 55.03 656 ASN A CA 1
ATOM 5236 C C . ASN A 1 656 ? -4.128 23.404 -3.083 1.00 55.03 656 ASN A C 1
ATOM 5238 O O . ASN A 1 656 ? -3.469 24.207 -2.419 1.00 55.03 656 ASN A O 1
ATOM 5242 N N . LEU A 1 657 ? -4.428 23.599 -4.373 1.00 53.72 657 LEU A N 1
ATOM 5243 C CA . LEU A 1 657 ? -3.804 24.594 -5.271 1.00 53.72 657 LEU A CA 1
ATOM 5244 C C . LEU A 1 657 ? -3.893 26.054 -4.777 1.00 53.72 657 LEU A C 1
ATOM 5246 O O . LEU A 1 657 ? -2.995 26.849 -5.049 1.00 53.72 657 LEU A O 1
ATOM 5250 N N . SER A 1 658 ? -4.925 26.417 -4.006 1.00 49.03 658 SER A N 1
ATOM 5251 C CA . SER A 1 658 ? -5.120 27.778 -3.472 1.00 49.03 658 SER A CA 1
ATOM 5252 C C . SER A 1 658 ? -4.523 28.030 -2.076 1.00 49.03 658 SER A C 1
ATOM 5254 O O . SER A 1 658 ? -4.428 29.179 -1.640 1.00 49.03 658 SER A O 1
ATOM 5256 N N . GLN A 1 659 ? -4.078 26.991 -1.356 1.00 55.22 659 GLN A N 1
ATOM 5257 C CA . GLN A 1 659 ? -3.675 27.083 0.058 1.00 55.22 659 GLN A CA 1
ATOM 5258 C C . GLN A 1 659 ? -2.169 26.858 0.216 1.00 55.22 659 GLN A C 1
ATOM 5260 O O . GLN A 1 659 ? -1.738 25.741 0.483 1.00 55.22 659 GLN A O 1
ATOM 5265 N N . ILE A 1 660 ? -1.341 27.894 0.046 1.00 58.97 660 ILE A N 1
ATOM 5266 C CA . ILE A 1 660 ? 0.104 27.777 0.319 1.00 58.97 660 ILE A CA 1
ATOM 5267 C C . ILE A 1 660 ? 0.339 27.600 1.819 1.00 58.97 660 ILE A C 1
ATOM 5269 O O . ILE A 1 660 ? -0.013 28.470 2.610 1.00 58.97 660 ILE A O 1
ATOM 5273 N N . LEU A 1 661 ? 0.936 26.466 2.200 1.00 49.25 661 LEU A N 1
ATOM 5274 C CA . LEU A 1 661 ? 1.210 26.120 3.599 1.00 49.25 661 LEU A CA 1
ATOM 5275 C C . LEU A 1 661 ? 2.684 26.331 3.977 1.00 49.25 661 LEU A C 1
ATOM 5277 O O . LEU A 1 661 ? 2.960 26.626 5.137 1.00 49.25 661 LEU A O 1
ATOM 5281 N N . ALA A 1 662 ? 3.615 26.213 3.022 1.00 50.28 662 ALA A N 1
ATOM 5282 C CA . ALA A 1 662 ? 5.021 26.604 3.172 1.00 50.28 662 ALA A CA 1
ATOM 5283 C C . ALA A 1 662 ? 5.713 26.799 1.802 1.00 50.28 662 ALA A C 1
ATOM 5285 O O . ALA A 1 662 ? 5.253 26.273 0.789 1.00 50.28 662 ALA A O 1
ATOM 5286 N N . LEU A 1 663 ? 6.826 27.542 1.780 1.00 47.72 663 LEU A N 1
ATOM 5287 C CA . LEU A 1 663 ? 7.683 27.795 0.609 1.00 47.72 663 LEU A CA 1
ATOM 5288 C C . LEU A 1 663 ? 9.114 27.330 0.922 1.00 47.72 663 LEU A C 1
ATOM 5290 O O . LEU A 1 663 ? 9.580 27.541 2.040 1.00 47.72 663 LEU A O 1
ATOM 5294 N N . SER A 1 664 ? 9.803 26.717 -0.042 1.00 42.72 664 SER A N 1
ATOM 5295 C CA . SER A 1 664 ? 11.193 26.250 0.070 1.00 42.72 664 SER A CA 1
ATOM 5296 C C . SER A 1 664 ? 12.003 26.700 -1.147 1.00 42.72 664 SER A C 1
ATOM 5298 O O . SER A 1 664 ? 11.612 26.444 -2.278 1.00 42.72 664 SER A O 1
ATOM 5300 N N . THR A 1 665 ? 13.127 27.383 -0.943 1.00 36.44 665 THR A N 1
ATOM 5301 C CA . THR A 1 665 ? 14.069 27.786 -2.002 1.00 36.44 665 THR A CA 1
ATOM 5302 C C . THR A 1 665 ? 15.353 26.986 -1.829 1.00 36.44 665 THR A C 1
ATOM 5304 O O . THR A 1 665 ? 16.114 27.259 -0.897 1.00 36.44 665 THR A O 1
ATOM 5307 N N . ASP A 1 666 ? 15.608 25.997 -2.680 1.00 38.38 666 ASP A N 1
ATOM 5308 C CA . ASP A 1 666 ? 16.793 25.153 -2.518 1.00 38.38 666 ASP A CA 1
ATOM 5309 C C . ASP A 1 666 ? 18.026 25.788 -3.173 1.00 38.38 666 ASP A C 1
ATOM 5311 O O . ASP A 1 666 ? 18.370 25.528 -4.320 1.00 38.38 666 ASP A O 1
ATOM 5315 N N . GLU A 1 667 ? 18.716 26.614 -2.390 1.00 35.88 667 GLU A N 1
ATOM 5316 C CA . GLU A 1 667 ? 20.187 26.667 -2.412 1.00 35.88 667 GLU A CA 1
ATOM 5317 C C . GLU A 1 667 ? 20.801 26.818 -1.006 1.00 35.88 667 GLU A C 1
ATOM 5319 O O . GLU A 1 667 ? 22.021 26.865 -0.844 1.00 35.88 667 GLU A O 1
ATOM 5324 N N . GLN A 1 668 ? 19.986 26.803 0.057 1.00 33.72 668 GLN A N 1
ATOM 5325 C CA . GLN A 1 668 ? 20.477 26.729 1.430 1.00 33.72 668 GLN A CA 1
ATOM 5326 C C . GLN A 1 668 ? 19.563 25.887 2.325 1.00 33.72 668 GLN A C 1
ATOM 5328 O O . GLN A 1 668 ? 18.495 26.331 2.731 1.00 33.72 668 GLN A O 1
ATOM 5333 N N . LYS A 1 669 ? 20.143 24.764 2.769 1.00 35.38 669 LYS A N 1
ATOM 5334 C CA . LYS A 1 669 ? 19.827 23.965 3.968 1.00 35.38 669 LYS A CA 1
ATOM 5335 C C . LYS A 1 669 ? 18.748 22.892 3.791 1.00 35.38 669 LYS A C 1
ATOM 5337 O O . LYS A 1 669 ? 17.563 23.170 3.828 1.00 35.38 669 LYS A O 1
ATOM 5342 N N . SER A 1 670 ? 19.242 21.651 3.730 1.00 43.97 670 SER A N 1
ATOM 5343 C CA . SER A 1 670 ? 18.689 20.443 4.362 1.00 43.97 670 SER A CA 1
ATOM 5344 C C . SER A 1 670 ? 17.187 20.439 4.651 1.00 43.97 670 SER A C 1
ATOM 5346 O O . SER A 1 670 ? 16.746 21.162 5.549 1.00 43.97 670 SER A O 1
ATOM 5348 N N . ALA A 1 671 ? 16.448 19.535 3.994 1.00 45.91 671 ALA A N 1
ATOM 5349 C CA . ALA A 1 671 ? 15.066 19.203 4.341 1.00 45.91 671 ALA A CA 1
ATOM 5350 C C . ALA A 1 671 ? 14.902 19.165 5.869 1.00 45.91 671 ALA A C 1
ATOM 5352 O O . ALA A 1 671 ? 15.736 18.536 6.516 1.00 45.91 671 ALA A O 1
ATOM 5353 N N . PRO A 1 672 ? 13.907 19.841 6.469 1.00 54.47 672 PRO A N 1
ATOM 5354 C CA . PRO A 1 672 ? 13.769 19.896 7.921 1.00 54.47 672 PRO A CA 1
ATOM 5355 C C . PRO A 1 672 ? 13.700 18.483 8.526 1.00 54.47 672 PRO A C 1
ATOM 5357 O O . PRO A 1 672 ? 13.216 17.558 7.866 1.00 54.47 672 PRO A O 1
ATOM 5360 N N . PRO A 1 673 ? 14.166 18.294 9.774 1.00 58.50 673 PRO A N 1
ATOM 5361 C CA . PRO A 1 673 ? 14.158 16.982 10.408 1.00 58.50 673 PRO A CA 1
ATOM 5362 C C . PRO A 1 673 ? 12.716 16.431 10.459 1.00 58.50 673 PRO A C 1
ATOM 5364 O O . PRO A 1 673 ? 11.799 17.169 10.838 1.00 58.50 673 PRO A O 1
ATOM 5367 N N . PRO A 1 674 ? 12.485 15.153 10.103 1.00 65.25 674 PRO A N 1
ATOM 5368 C CA . PRO A 1 674 ? 11.153 14.548 10.069 1.00 65.25 674 PRO A CA 1
ATOM 5369 C C . PRO A 1 674 ? 10.371 14.690 11.379 1.00 65.25 674 PRO A C 1
ATOM 5371 O O . PRO A 1 674 ? 10.892 14.423 12.454 1.00 65.25 674 PRO A O 1
ATOM 5374 N N . ASN A 1 675 ? 9.082 15.021 11.311 1.00 65.50 675 ASN A N 1
ATOM 5375 C CA . ASN A 1 675 ? 8.266 15.350 12.492 1.00 65.50 675 ASN A CA 1
ATOM 5376 C C . ASN A 1 675 ? 8.144 14.246 13.572 1.00 65.50 675 ASN A C 1
ATOM 5378 O O . ASN A 1 675 ? 7.753 14.547 14.701 1.00 65.50 675 ASN A O 1
ATOM 5382 N N . TRP A 1 676 ? 8.483 12.986 13.272 1.00 76.12 676 TRP A N 1
ATOM 5383 C CA . TRP A 1 676 ? 8.430 11.890 14.243 1.00 76.12 676 TRP A CA 1
ATOM 5384 C C . TRP A 1 676 ? 9.433 12.053 15.391 1.00 76.12 676 TRP A C 1
ATOM 5386 O O . TRP A 1 676 ? 9.183 11.529 16.482 1.00 76.12 676 TRP A O 1
ATOM 5396 N N . TRP A 1 677 ? 10.531 12.801 15.188 1.00 77.88 677 TRP A N 1
ATOM 5397 C CA . TRP A 1 677 ? 11.602 12.936 16.184 1.00 77.88 677 TRP A CA 1
ATOM 5398 C C . TRP A 1 677 ? 11.074 13.454 17.521 1.00 77.88 677 TRP A C 1
ATOM 5400 O O . TRP A 1 677 ? 11.536 13.015 18.567 1.00 77.88 677 TRP A O 1
ATOM 5410 N N . GLN A 1 678 ? 10.056 14.320 17.504 1.00 74.19 678 GLN A N 1
ATOM 5411 C CA . GLN A 1 678 ? 9.458 14.893 18.712 1.00 74.19 678 GLN A CA 1
ATOM 5412 C C . GLN A 1 678 ? 8.807 13.825 19.583 1.00 74.19 678 GLN A C 1
ATOM 5414 O O . GLN A 1 678 ? 9.005 13.790 20.796 1.00 74.19 678 GLN A O 1
ATOM 5419 N N . ARG A 1 679 ? 8.045 12.925 18.955 1.00 72.69 679 ARG A N 1
ATOM 5420 C CA . ARG A 1 679 ? 7.357 11.834 19.652 1.00 72.69 679 ARG A CA 1
ATOM 5421 C C . ARG A 1 679 ? 8.355 10.831 20.203 1.00 72.69 679 ARG A C 1
ATOM 5423 O O . ARG A 1 679 ? 8.185 10.362 21.324 1.00 72.69 679 ARG A O 1
ATOM 5430 N N . LEU A 1 680 ? 9.394 10.522 19.428 1.00 77.62 680 LEU A N 1
ATOM 5431 C CA . LEU A 1 680 ? 10.457 9.639 19.884 1.00 77.62 680 LEU A CA 1
ATOM 5432 C C . LEU A 1 680 ? 11.239 10.264 21.043 1.00 77.62 680 LEU A C 1
ATOM 5434 O O . LEU A 1 680 ? 11.429 9.618 22.066 1.00 77.62 680 LEU A O 1
ATOM 5438 N N . TRP A 1 681 ? 11.627 11.532 20.924 1.00 78.12 681 TRP A N 1
ATOM 5439 C CA . TRP A 1 681 ? 12.311 12.279 21.974 1.00 78.12 681 TRP A CA 1
ATOM 5440 C C . TRP A 1 681 ? 11.520 12.284 23.282 1.00 78.12 681 TRP A C 1
ATOM 5442 O O . TRP A 1 681 ? 12.054 11.891 24.315 1.00 78.12 681 TRP A O 1
ATOM 5452 N N . LEU A 1 682 ? 10.230 12.634 23.228 1.00 71.88 682 LEU A N 1
ATOM 5453 C CA . LEU A 1 682 ? 9.338 12.607 24.392 1.00 71.88 682 LEU A CA 1
ATOM 5454 C C . LEU A 1 682 ? 9.258 11.220 25.049 1.00 71.88 682 LEU A C 1
ATOM 5456 O O . LEU A 1 682 ? 9.078 11.131 26.261 1.00 71.88 682 LEU A O 1
ATOM 5460 N N . ARG A 1 683 ? 9.406 10.136 24.276 1.00 70.94 683 ARG A N 1
ATOM 5461 C CA . ARG A 1 683 ? 9.470 8.765 24.810 1.00 70.94 683 ARG A CA 1
ATOM 5462 C C . ARG A 1 683 ? 10.827 8.429 25.432 1.00 70.94 683 ARG A C 1
ATOM 5464 O O . ARG A 1 683 ? 10.874 7.763 26.465 1.00 70.94 683 ARG A O 1
ATOM 5471 N N . LEU A 1 684 ? 11.921 8.866 24.809 1.00 70.06 684 LEU A N 1
ATOM 5472 C CA . LEU A 1 684 ? 13.284 8.630 25.296 1.00 70.06 684 LEU A CA 1
ATOM 5473 C C . LEU A 1 684 ? 13.602 9.461 26.552 1.00 70.06 684 LEU A C 1
ATOM 5475 O O . LEU A 1 684 ? 14.436 9.056 27.366 1.00 70.06 684 LEU A O 1
ATOM 5479 N N . GLN A 1 685 ? 12.926 10.596 26.746 1.00 67.81 685 GLN A N 1
ATOM 5480 C CA . GLN A 1 685 ? 13.048 11.403 27.955 1.00 67.81 685 GLN A CA 1
ATOM 5481 C C . GLN A 1 685 ? 12.453 10.700 29.183 1.00 67.81 685 GLN A C 1
ATOM 5483 O O . GLN A 1 685 ? 11.384 10.093 29.145 1.00 67.81 685 GLN A O 1
ATOM 5488 N N . ARG A 1 686 ? 13.160 10.811 30.313 1.00 55.53 686 ARG A N 1
ATOM 5489 C CA . ARG A 1 686 ? 12.767 10.204 31.596 1.00 55.53 686 ARG A CA 1
ATOM 5490 C C . ARG A 1 686 ? 11.955 11.134 32.512 1.00 55.53 686 ARG A C 1
ATOM 5492 O O . ARG A 1 686 ? 11.464 10.665 33.530 1.00 55.53 686 ARG A O 1
ATOM 5499 N N . SER A 1 687 ? 11.789 12.415 32.172 1.00 50.91 687 SER A N 1
ATOM 5500 C CA . SER A 1 687 ? 11.062 13.401 32.990 1.00 50.91 687 SER A CA 1
ATOM 5501 C C . SER A 1 687 ? 10.367 14.445 32.111 1.00 50.91 687 SER A C 1
ATOM 5503 O O . SER A 1 687 ? 11.040 15.134 31.345 1.00 50.91 687 SER A O 1
ATOM 5505 N N . SER A 1 688 ? 9.045 14.581 32.226 1.00 46.88 688 SER A N 1
ATOM 5506 C CA . SER A 1 688 ? 8.264 15.650 31.597 1.00 46.88 688 SER A CA 1
ATOM 5507 C C . SER A 1 688 ? 8.553 16.989 32.300 1.00 46.88 688 SER A C 1
ATOM 5509 O O . SER A 1 688 ? 8.199 17.168 33.460 1.00 46.88 688 SER A O 1
ATOM 5511 N N . GLY A 1 689 ? 9.218 17.931 31.613 1.00 56.72 689 GLY A N 1
ATOM 5512 C CA . GLY A 1 689 ? 9.285 19.345 32.041 1.00 56.72 689 GLY A CA 1
ATOM 5513 C C . GLY A 1 689 ? 10.631 19.871 32.563 1.00 56.72 689 GLY A C 1
ATOM 5514 O O . GLY A 1 689 ? 10.670 20.520 33.605 1.00 56.72 689 GLY A O 1
ATOM 5515 N N . GLY A 1 690 ? 11.734 19.622 31.850 1.00 66.38 690 GLY A N 1
ATOM 5516 C CA . GLY A 1 690 ? 13.042 20.227 32.147 1.00 66.38 690 GLY A CA 1
ATOM 5517 C C . GLY A 1 690 ? 13.350 21.489 31.329 1.00 66.38 690 GLY A C 1
ATOM 5518 O O . GLY A 1 690 ? 12.712 21.771 30.317 1.00 66.38 690 GLY A O 1
ATOM 5519 N N . ARG A 1 691 ? 14.381 22.227 31.745 1.00 80.88 691 ARG A N 1
ATOM 5520 C CA . ARG A 1 691 ? 15.016 23.299 30.964 1.00 80.88 691 ARG A CA 1
ATOM 5521 C C . ARG A 1 691 ? 15.709 22.703 29.737 1.00 80.88 691 ARG A C 1
ATOM 5523 O O . ARG A 1 691 ? 16.545 21.812 29.889 1.00 80.88 691 ARG A O 1
ATOM 5530 N N . VAL A 1 692 ? 15.392 23.186 28.536 1.00 81.31 692 VAL A N 1
ATOM 5531 C CA . VAL A 1 692 ? 15.904 22.622 27.272 1.00 81.31 692 VAL A CA 1
ATOM 5532 C C . VAL A 1 692 ? 16.711 23.665 26.505 1.00 81.31 692 VAL A C 1
ATOM 5534 O O . VAL A 1 692 ? 16.272 24.800 26.334 1.00 81.31 692 VAL A O 1
ATOM 5537 N N . VAL A 1 693 ? 17.883 23.276 26.005 1.00 82.88 693 VAL A N 1
ATOM 5538 C CA . VAL A 1 693 ? 18.610 24.036 24.977 1.00 82.88 693 VAL A CA 1
ATOM 5539 C C . VAL A 1 693 ? 18.275 23.437 23.624 1.00 82.88 693 VAL A C 1
ATOM 5541 O O . VAL A 1 693 ? 18.382 22.222 23.451 1.00 82.88 693 VAL A O 1
ATOM 5544 N N . VAL A 1 694 ? 1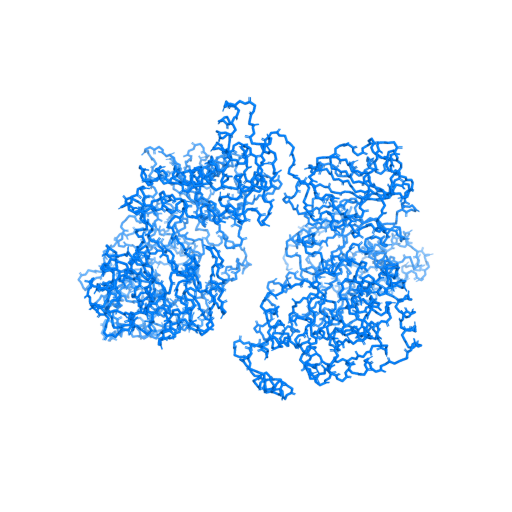7.910 24.282 22.661 1.00 79.12 694 VAL A N 1
ATOM 5545 C CA . VAL A 1 694 ? 17.725 23.854 21.274 1.00 79.12 694 VAL A CA 1
ATOM 5546 C C . VAL A 1 694 ? 18.655 24.623 20.346 1.00 79.12 694 VAL A C 1
ATOM 5548 O O . VAL A 1 694 ? 18.717 25.848 20.421 1.00 79.12 694 VAL A O 1
ATOM 5551 N N . VAL A 1 695 ? 19.368 23.910 19.472 1.00 77.69 695 VAL A N 1
ATOM 5552 C CA . VAL A 1 695 ? 20.302 24.495 18.498 1.00 77.69 695 VAL A CA 1
ATOM 5553 C C . VAL A 1 695 ? 19.965 24.033 17.082 1.00 77.69 695 VAL A C 1
ATOM 5555 O O . VAL A 1 695 ? 19.833 22.838 16.844 1.00 77.69 695 VAL A O 1
ATOM 5558 N N . GLY A 1 696 ? 19.848 24.957 16.126 1.00 69.31 696 GLY A N 1
ATOM 5559 C CA . GLY A 1 696 ? 19.598 24.645 14.711 1.00 69.31 696 GLY A CA 1
ATOM 5560 C C . GLY A 1 696 ? 18.445 25.451 14.096 1.00 69.31 696 GLY A C 1
ATOM 5561 O O . GLY A 1 696 ? 17.865 26.301 14.771 1.00 69.31 696 GLY A O 1
ATOM 5562 N N . PRO A 1 697 ? 18.109 25.232 12.810 1.00 55.56 697 PRO A N 1
ATOM 5563 C CA . PRO A 1 697 ? 16.963 25.871 12.169 1.00 55.56 697 PRO A CA 1
ATOM 5564 C C . PRO A 1 697 ? 15.675 25.265 12.733 1.00 55.56 697 PRO A C 1
ATOM 5566 O O . PRO A 1 697 ? 15.366 24.106 12.461 1.00 55.56 697 PRO A O 1
ATOM 5569 N N . VAL A 1 698 ? 14.925 26.021 13.537 1.00 53.31 698 VAL A N 1
ATOM 5570 C CA . VAL A 1 698 ? 13.693 25.508 14.148 1.00 53.31 698 VAL A CA 1
ATOM 5571 C C . VAL A 1 698 ? 12.488 26.381 13.817 1.00 53.31 698 VAL A C 1
ATOM 5573 O O . VAL A 1 698 ? 12.508 27.590 14.024 1.00 53.31 698 VAL A O 1
ATOM 5576 N N . GLY A 1 699 ? 11.429 25.749 13.304 1.00 47.22 699 GLY A N 1
ATOM 5577 C CA . GLY A 1 699 ? 10.095 26.340 13.186 1.00 47.22 699 GLY A CA 1
ATOM 5578 C C . GLY A 1 699 ? 9.288 26.263 14.499 1.00 47.22 699 GLY A C 1
ATOM 5579 O O . GLY A 1 699 ? 9.758 25.693 15.483 1.00 47.22 699 GLY A O 1
ATOM 5580 N N . PRO A 1 700 ? 8.037 26.764 14.528 1.00 41.62 700 PRO A N 1
ATOM 5581 C CA . PRO A 1 700 ? 7.187 26.876 15.731 1.00 41.62 700 PRO A CA 1
ATOM 5582 C C . PRO A 1 700 ? 6.800 25.549 16.430 1.00 41.62 700 PRO A C 1
ATOM 5584 O O . PRO A 1 700 ? 6.101 25.558 17.445 1.00 41.62 700 PRO A O 1
ATOM 5587 N N . ALA A 1 701 ? 7.267 24.401 15.929 1.00 45.97 701 ALA A N 1
ATOM 5588 C CA . ALA A 1 701 ? 6.929 23.058 16.402 1.00 45.97 701 ALA A CA 1
ATOM 5589 C C . ALA A 1 701 ? 7.534 22.675 17.774 1.00 45.97 701 ALA A C 1
ATOM 5591 O O . ALA A 1 701 ? 7.204 21.613 18.289 1.00 45.97 701 ALA A O 1
ATOM 5592 N N . LEU A 1 702 ? 8.393 23.502 18.383 1.00 51.00 702 LEU A N 1
ATOM 5593 C CA . LEU A 1 702 ? 8.917 23.287 19.748 1.00 51.00 702 LEU A CA 1
ATOM 5594 C C . LEU A 1 702 ? 7.964 23.741 20.866 1.00 51.00 702 LEU A C 1
ATOM 5596 O O . LEU A 1 702 ? 8.313 23.646 22.039 1.00 51.00 702 LEU A O 1
ATOM 5600 N N . SER A 1 703 ? 6.780 24.254 20.529 1.00 45.12 703 SER A N 1
ATOM 5601 C CA . SER A 1 703 ? 5.801 24.789 21.484 1.00 45.12 703 SER A CA 1
ATOM 5602 C C . SER A 1 703 ? 5.008 23.698 22.222 1.00 45.12 703 SER A C 1
ATOM 5604 O O . SER A 1 703 ? 3.786 23.776 22.342 1.00 45.12 703 SER A O 1
ATOM 5606 N N . ALA A 1 704 ? 5.692 22.679 22.756 1.00 49.81 704 ALA A N 1
ATOM 5607 C CA . ALA A 1 704 ? 5.111 21.905 23.847 1.00 49.81 704 ALA A CA 1
ATOM 5608 C C . ALA A 1 704 ? 4.936 22.868 25.044 1.00 49.81 704 ALA A C 1
ATOM 5610 O O . ALA A 1 704 ? 5.917 23.509 25.431 1.00 49.81 704 ALA A O 1
ATOM 5611 N N . PRO A 1 705 ? 3.727 23.025 25.617 1.00 47.56 705 PRO A N 1
ATOM 5612 C CA . PRO A 1 705 ? 3.448 24.021 26.660 1.00 47.56 705 PRO A CA 1
ATOM 5613 C C . PRO A 1 705 ? 4.363 23.925 27.894 1.00 47.56 705 PRO A C 1
ATOM 5615 O O . PRO A 1 705 ? 4.504 24.899 28.630 1.00 47.56 705 PRO A O 1
ATOM 5618 N N . GLU A 1 706 ? 4.979 22.761 28.116 1.00 52.97 706 GLU A N 1
ATOM 5619 C CA . GLU A 1 706 ? 5.865 22.461 29.243 1.00 52.97 706 GLU A CA 1
ATOM 5620 C C . GLU A 1 706 ? 7.369 22.743 29.025 1.00 52.97 706 GLU A C 1
ATOM 5622 O O . GLU A 1 706 ? 8.141 22.600 29.973 1.00 52.97 706 GLU A O 1
ATOM 5627 N N . TRP A 1 707 ? 7.834 23.119 27.826 1.00 63.19 707 TRP A N 1
ATOM 5628 C CA . TRP A 1 707 ? 9.275 23.308 27.570 1.00 63.19 707 TRP A CA 1
ATOM 5629 C C . TRP A 1 707 ? 9.725 24.750 27.827 1.00 63.19 707 TRP A C 1
ATOM 5631 O O . TRP A 1 707 ? 9.293 25.683 27.153 1.00 63.19 707 TRP A O 1
ATOM 5641 N N . GLN A 1 708 ? 10.655 24.937 28.768 1.00 64.31 708 GLN A N 1
ATOM 5642 C CA . GLN A 1 708 ? 11.322 26.223 28.985 1.00 64.31 708 GLN A CA 1
ATOM 5643 C C . GLN A 1 708 ? 12.656 26.248 28.234 1.00 64.31 708 GLN A C 1
ATOM 5645 O O . GLN A 1 708 ? 13.617 25.586 28.636 1.00 64.31 708 GLN A O 1
ATOM 5650 N N . VAL A 1 709 ? 12.710 27.010 27.137 1.00 67.69 709 VAL A N 1
ATOM 5651 C CA . VAL A 1 709 ? 13.962 27.275 26.416 1.00 67.69 709 VAL A CA 1
ATOM 5652 C C . VAL A 1 709 ? 14.834 28.181 27.279 1.00 67.69 709 VAL A C 1
ATOM 5654 O O . VAL A 1 709 ? 14.399 29.262 27.676 1.00 67.69 709 VAL A O 1
ATOM 5657 N N . VAL A 1 710 ? 16.051 27.742 27.592 1.00 65.50 710 VAL A N 1
ATOM 5658 C CA . VAL A 1 710 ? 16.959 28.510 28.456 1.00 65.50 710 VAL A CA 1
ATOM 5659 C C . VAL A 1 710 ? 17.814 29.513 27.691 1.00 65.50 710 VAL A C 1
ATOM 5661 O O . VAL A 1 710 ? 18.205 29.275 26.549 1.00 65.50 710 VAL A O 1
ATOM 5664 N N . ALA A 1 711 ? 18.134 30.631 28.350 1.00 65.19 711 ALA A N 1
ATOM 5665 C CA . ALA A 1 711 ? 19.075 31.631 27.851 1.00 65.19 711 ALA A CA 1
ATOM 5666 C C . ALA A 1 711 ? 20.518 31.085 27.794 1.00 65.19 711 ALA A C 1
ATOM 5668 O O . ALA A 1 711 ? 20.860 30.136 28.499 1.00 65.19 711 ALA A O 1
ATOM 5669 N N . ASP A 1 712 ? 21.386 31.729 27.003 1.00 60.50 712 ASP A N 1
ATOM 5670 C CA . ASP A 1 712 ? 22.732 31.238 26.641 1.00 60.50 712 ASP A CA 1
ATOM 5671 C C . ASP A 1 712 ? 23.662 30.855 27.812 1.00 60.50 712 ASP A C 1
ATOM 5673 O O . ASP A 1 712 ? 24.580 30.058 27.617 1.00 60.50 712 ASP A O 1
ATOM 5677 N N . ASN A 1 713 ? 23.428 31.376 29.022 1.00 67.81 713 ASN A N 1
ATOM 5678 C CA . ASN A 1 713 ? 24.306 31.196 30.186 1.00 67.81 713 ASN A CA 1
ATOM 5679 C C . ASN A 1 713 ? 23.777 30.199 31.237 1.00 67.81 713 ASN A C 1
ATOM 5681 O O . ASN A 1 713 ? 24.415 30.015 32.275 1.00 67.81 713 ASN A O 1
ATOM 5685 N N . GLU A 1 714 ? 22.612 29.585 31.023 1.00 78.44 714 GLU A N 1
ATOM 5686 C CA . GLU A 1 714 ? 21.995 28.682 32.000 1.00 78.44 714 GLU A CA 1
ATOM 5687 C C . GLU A 1 714 ? 22.265 27.197 31.715 1.00 78.44 714 GLU A C 1
ATOM 5689 O O . GLU A 1 714 ? 22.388 26.761 30.572 1.00 78.44 714 GLU A O 1
ATOM 5694 N N . GLN A 1 715 ? 22.327 26.400 32.787 1.00 83.69 715 GLN A N 1
ATOM 5695 C CA . GLN A 1 715 ? 22.405 24.939 32.713 1.00 83.69 715 GLN A CA 1
ATOM 5696 C C . GLN A 1 715 ? 21.046 24.338 32.321 1.00 83.69 715 GLN A C 1
ATOM 5698 O O . GLN A 1 715 ? 20.019 24.705 32.896 1.00 83.69 715 GLN A O 1
ATOM 5703 N N . ALA A 1 716 ? 21.055 23.370 31.406 1.00 86.25 716 ALA A N 1
ATOM 5704 C CA . ALA A 1 716 ? 19.875 22.689 30.885 1.00 86.25 716 ALA A CA 1
ATOM 5705 C C . ALA A 1 716 ? 19.831 21.210 31.271 1.00 86.25 716 ALA A C 1
ATOM 5707 O O . ALA A 1 716 ? 20.862 20.551 31.422 1.00 86.25 716 ALA A O 1
ATOM 5708 N N . ASP A 1 717 ? 18.615 20.689 31.391 1.00 85.94 717 ASP A N 1
ATOM 5709 C CA . ASP A 1 717 ? 18.331 19.281 31.662 1.00 85.94 717 ASP A CA 1
ATOM 5710 C C . ASP A 1 717 ? 18.394 18.445 30.378 1.00 85.94 717 ASP A C 1
ATOM 5712 O O . ASP A 1 717 ? 18.667 17.241 30.431 1.00 85.94 717 ASP A O 1
ATOM 5716 N N . ALA A 1 718 ? 18.174 19.088 29.224 1.00 87.56 718 ALA A N 1
ATOM 5717 C CA . ALA A 1 718 ? 18.273 18.442 27.930 1.00 87.56 718 ALA A CA 1
ATOM 5718 C C . ALA A 1 718 ? 18.797 19.345 26.802 1.00 87.56 718 ALA A C 1
ATOM 5720 O O . ALA A 1 718 ? 18.591 20.559 26.812 1.00 87.56 718 ALA A O 1
ATOM 5721 N N . LEU A 1 719 ? 19.448 18.728 25.812 1.00 88.44 719 LEU A N 1
ATOM 5722 C CA . LEU A 1 719 ? 19.945 19.369 24.593 1.00 88.44 719 LEU A CA 1
ATOM 5723 C C . LEU A 1 719 ? 19.319 18.715 23.359 1.00 88.44 719 LEU A C 1
ATOM 5725 O O . LEU A 1 719 ? 19.447 17.508 23.171 1.00 88.44 719 LEU A O 1
ATOM 5729 N N . ILE A 1 720 ? 18.703 19.515 22.495 1.00 88.06 720 ILE A N 1
ATOM 5730 C CA . ILE A 1 720 ? 18.219 19.082 21.181 1.00 88.06 720 ILE A CA 1
ATOM 5731 C C . ILE A 1 720 ? 18.984 19.869 20.125 1.00 88.06 720 ILE A C 1
ATOM 5733 O O . ILE A 1 720 ? 18.990 21.097 20.165 1.00 88.06 720 ILE A O 1
ATOM 5737 N N . ALA A 1 721 ? 19.633 19.199 19.180 1.00 86.81 721 ALA A N 1
ATOM 5738 C CA . ALA A 1 721 ? 20.410 19.902 18.170 1.00 86.81 721 ALA A CA 1
ATOM 5739 C C . ALA A 1 721 ? 20.250 19.329 16.763 1.00 86.81 721 ALA A C 1
ATOM 5741 O O . ALA A 1 721 ? 20.321 18.122 16.555 1.00 86.81 721 ALA A O 1
ATOM 5742 N N . PHE A 1 722 ? 20.078 20.221 15.791 1.00 85.62 722 PHE A N 1
ATOM 5743 C CA . PHE A 1 722 ? 19.974 19.911 14.370 1.00 85.62 722 PHE A CA 1
ATOM 5744 C C . PHE A 1 722 ? 21.091 20.641 13.617 1.00 85.62 722 PHE A C 1
ATOM 5746 O O . PHE A 1 722 ? 21.083 21.870 13.516 1.00 85.62 722 PHE A O 1
ATOM 5753 N N . GLY A 1 723 ? 22.051 19.886 13.082 1.00 79.75 723 GLY A N 1
ATOM 5754 C CA . GLY A 1 723 ? 23.255 20.426 12.440 1.00 79.75 723 GLY A CA 1
ATOM 5755 C C . GLY A 1 723 ? 24.406 20.696 13.417 1.00 79.75 723 GLY A C 1
ATOM 5756 O O . GLY A 1 723 ? 24.386 20.238 14.550 1.00 79.75 723 GLY A O 1
ATOM 5757 N N . GLU A 1 724 ? 25.428 21.429 12.976 1.00 76.50 724 GLU A N 1
ATOM 5758 C CA . GLU A 1 724 ? 26.770 21.459 13.598 1.00 76.50 724 GLU A CA 1
ATOM 5759 C C . GLU A 1 724 ? 26.896 22.272 14.906 1.00 76.50 724 GLU A C 1
ATOM 5761 O O . GLU A 1 724 ? 27.917 22.201 15.583 1.00 76.50 724 GLU A O 1
ATOM 5766 N N . GLY A 1 725 ? 25.865 23.021 15.313 1.00 76.19 725 GLY A N 1
ATOM 5767 C CA . GLY A 1 725 ? 25.927 23.903 16.491 1.00 76.19 725 GLY A CA 1
ATOM 5768 C C . GLY A 1 725 ? 25.864 23.198 17.857 1.00 76.19 725 GLY A C 1
ATOM 5769 O O . GLY A 1 725 ? 25.883 23.859 18.895 1.00 76.19 725 GLY A O 1
ATOM 5770 N N . TRP A 1 726 ? 25.758 21.867 17.897 1.00 89.00 726 TRP A N 1
ATOM 5771 C CA . TRP A 1 726 ? 25.638 21.121 19.155 1.00 89.00 726 TRP A CA 1
ATOM 5772 C C . TRP A 1 726 ? 26.895 21.210 20.029 1.00 89.00 726 TRP A C 1
ATOM 5774 O O . TRP A 1 726 ? 26.768 21.182 21.253 1.00 89.00 726 TRP A O 1
ATOM 5784 N N . SER A 1 727 ? 28.080 21.350 19.426 1.00 87.75 727 SER A N 1
ATOM 5785 C CA . SER A 1 727 ? 29.386 21.330 20.103 1.00 87.75 727 SER A CA 1
ATOM 5786 C C . SER A 1 727 ? 29.523 22.443 21.150 1.00 87.75 727 SER A C 1
ATOM 5788 O O . SER A 1 727 ? 29.938 22.194 22.283 1.00 87.75 727 SER A O 1
ATOM 5790 N N . GLU A 1 728 ? 29.076 23.654 20.823 1.00 82.88 728 GLU A N 1
ATOM 5791 C CA . GLU A 1 728 ? 29.076 24.802 21.739 1.00 82.88 728 GLU A CA 1
ATOM 5792 C C . GLU A 1 728 ? 28.018 24.668 22.846 1.00 82.88 728 GLU A C 1
ATOM 5794 O O . GLU A 1 728 ? 28.207 25.127 23.977 1.00 82.88 728 GLU A O 1
ATOM 5799 N N . ALA A 1 729 ? 26.900 24.002 22.551 1.00 85.81 729 ALA A N 1
ATOM 5800 C CA . ALA A 1 729 ? 25.809 23.815 23.499 1.00 85.81 729 ALA A CA 1
ATOM 5801 C C . ALA A 1 729 ? 26.040 22.667 24.493 1.00 85.81 729 ALA A C 1
ATOM 5803 O O . ALA A 1 729 ? 25.388 22.638 25.540 1.00 85.81 729 ALA A O 1
ATOM 5804 N N . VAL A 1 730 ? 27.000 21.766 24.243 1.00 90.50 730 VAL A N 1
ATOM 5805 C CA . VAL A 1 730 ? 27.353 20.675 25.175 1.00 90.50 730 VAL A CA 1
ATOM 5806 C C . VAL A 1 730 ? 27.735 21.204 26.557 1.00 90.50 730 VAL A C 1
ATOM 5808 O O . VAL A 1 730 ? 27.394 20.596 27.574 1.00 90.50 730 VAL A O 1
ATOM 5811 N N . ALA A 1 731 ? 28.406 22.358 26.628 1.00 89.00 731 ALA A N 1
ATOM 5812 C CA . ALA A 1 731 ? 28.788 22.989 27.892 1.00 89.00 731 ALA A CA 1
ATOM 5813 C C . ALA A 1 731 ? 27.575 23.428 28.738 1.00 89.00 731 ALA A C 1
ATOM 5815 O O . ALA A 1 731 ? 27.671 23.487 29.965 1.00 89.00 731 ALA A O 1
ATOM 5816 N N . ARG A 1 732 ? 26.432 23.689 28.091 1.00 87.88 732 ARG A N 1
ATOM 5817 C CA . ARG A 1 732 ? 25.172 24.111 28.726 1.00 87.88 732 ARG A CA 1
ATOM 5818 C C . ARG A 1 732 ? 24.383 22.925 29.278 1.00 87.88 732 ARG A C 1
ATOM 5820 O O . ARG A 1 732 ? 23.578 23.096 30.186 1.00 87.88 732 ARG A O 1
ATOM 5827 N N . LEU A 1 733 ? 24.614 21.721 28.758 1.00 89.81 733 LEU A N 1
ATOM 5828 C CA . LEU A 1 733 ? 23.994 20.503 29.270 1.00 89.81 733 LEU A CA 1
ATOM 5829 C C . LEU A 1 733 ? 24.641 20.102 30.602 1.00 89.81 733 LEU A C 1
ATOM 5831 O O . LEU A 1 733 ? 25.866 19.955 30.684 1.00 89.81 733 LEU A O 1
ATOM 5835 N N . ARG A 1 734 ? 23.828 19.903 31.642 1.00 90.12 734 ARG A N 1
ATOM 5836 C CA . ARG A 1 734 ? 24.313 19.443 32.951 1.00 90.12 734 ARG A CA 1
ATOM 5837 C C . ARG A 1 734 ? 24.773 17.987 32.916 1.00 90.12 734 ARG A C 1
ATOM 5839 O O . ARG A 1 734 ? 24.349 17.213 32.059 1.00 90.12 734 ARG A O 1
ATOM 5846 N N . GLU A 1 735 ? 25.588 17.596 33.890 1.00 91.12 735 GLU A N 1
ATOM 5847 C CA . GLU A 1 735 ? 25.952 16.190 34.086 1.00 91.12 735 GLU A CA 1
ATOM 5848 C C . GLU A 1 735 ? 24.699 15.329 34.322 1.00 91.12 735 GLU A C 1
ATOM 5850 O O . GLU A 1 735 ? 23.816 15.702 35.098 1.00 91.12 735 GLU A O 1
ATOM 5855 N N . GLY A 1 736 ? 24.586 14.203 33.614 1.00 86.88 736 GLY A N 1
ATOM 5856 C CA . GLY A 1 736 ? 23.389 13.358 33.599 1.00 86.88 736 GLY A CA 1
ATOM 5857 C C . GLY A 1 736 ? 22.226 13.887 32.747 1.00 86.88 736 GLY A C 1
ATOM 5858 O O . GLY A 1 736 ? 21.194 13.221 32.662 1.00 86.88 736 GLY A O 1
ATOM 5859 N N . GLY A 1 737 ? 22.363 15.054 32.107 1.00 88.69 737 GLY A N 1
ATOM 5860 C CA . GLY A 1 737 ? 21.375 15.592 31.168 1.00 88.69 737 GLY A CA 1
ATOM 5861 C C . GLY A 1 737 ? 21.307 14.791 29.863 1.00 88.69 737 GLY A C 1
ATOM 5862 O O . GLY A 1 737 ? 22.319 14.266 29.396 1.00 88.69 737 GLY A O 1
ATOM 5863 N N . SER A 1 738 ? 20.116 14.694 29.266 1.00 90.00 738 SER A N 1
ATOM 5864 C CA . SER A 1 738 ? 19.890 13.944 28.016 1.00 90.00 738 SER A CA 1
ATOM 5865 C C . SER A 1 738 ? 20.174 14.789 26.774 1.00 90.00 738 SER A C 1
ATOM 5867 O O . SER A 1 738 ? 19.829 15.968 26.754 1.00 90.00 738 SER A O 1
ATOM 5869 N N . PHE A 1 739 ? 20.713 14.200 25.710 1.00 91.12 739 PHE A N 1
ATOM 5870 C CA . PHE A 1 739 ? 20.882 14.876 24.422 1.00 91.12 739 PHE A CA 1
ATOM 5871 C C . PHE A 1 739 ? 20.259 14.089 23.269 1.00 91.12 739 PHE A C 1
ATOM 5873 O O . PHE A 1 739 ? 20.222 12.858 23.302 1.00 91.12 739 PHE A O 1
ATOM 5880 N N . PHE A 1 740 ? 19.796 14.813 22.251 1.00 91.19 740 PHE A N 1
ATOM 5881 C CA . PHE A 1 740 ? 19.315 14.284 20.976 1.00 91.19 740 PHE A CA 1
ATOM 5882 C C . PHE A 1 740 ? 19.809 15.174 19.842 1.00 91.19 740 PHE A C 1
ATOM 5884 O O . PHE A 1 740 ? 19.489 16.361 19.776 1.00 91.19 740 PHE A O 1
ATOM 5891 N N . ILE A 1 741 ? 20.639 14.608 18.979 1.00 91.38 741 ILE A N 1
ATOM 5892 C CA . ILE A 1 741 ? 21.391 15.327 17.957 1.00 91.38 741 ILE A CA 1
ATOM 5893 C C . ILE A 1 741 ? 21.078 14.694 16.617 1.00 91.38 741 ILE A C 1
ATOM 5895 O O . ILE A 1 741 ? 21.050 13.473 16.499 1.00 91.38 741 ILE A O 1
ATOM 5899 N N . ALA A 1 742 ? 20.862 15.512 15.600 1.00 90.19 742 ALA A N 1
ATOM 5900 C CA . ALA A 1 742 ? 20.664 15.030 14.249 1.00 90.19 742 ALA A CA 1
ATOM 5901 C C . ALA A 1 742 ? 21.535 15.804 13.265 1.00 90.19 742 ALA A C 1
ATOM 5903 O O . ALA A 1 742 ? 21.602 17.036 13.307 1.00 90.19 742 ALA A O 1
ATOM 5904 N N . THR A 1 743 ? 22.169 15.075 12.352 1.00 87.69 743 THR A N 1
ATOM 5905 C CA . THR A 1 743 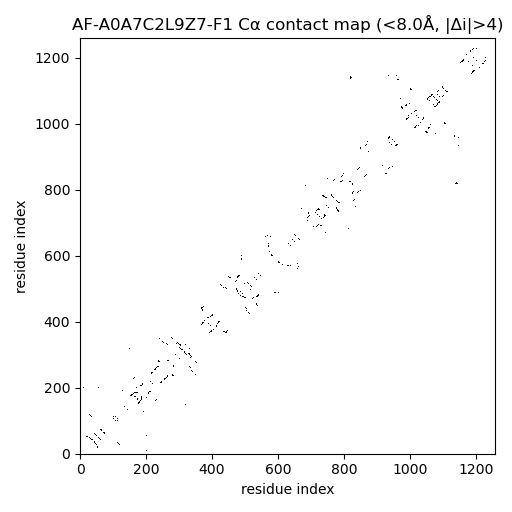? 22.879 15.663 11.216 1.00 87.69 743 THR A CA 1
ATOM 5906 C C . THR A 1 743 ? 22.000 15.589 9.964 1.00 87.69 743 THR A C 1
ATOM 5908 O O . THR A 1 743 ? 21.420 14.534 9.705 1.00 87.69 743 THR A O 1
ATOM 5911 N N . PRO A 1 744 ? 21.875 16.677 9.177 1.00 78.50 744 PRO A N 1
ATOM 5912 C CA . PRO A 1 744 ? 21.028 16.725 7.981 1.00 78.50 744 PRO A CA 1
ATOM 5913 C C . PRO A 1 744 ? 21.501 15.856 6.814 1.00 78.50 744 PRO A C 1
ATOM 5915 O O . PRO A 1 744 ? 20.762 15.675 5.841 1.00 78.50 744 PRO A O 1
ATOM 5918 N N . ARG A 1 745 ? 22.744 15.376 6.880 1.00 81.31 745 ARG A N 1
ATOM 5919 C CA . ARG A 1 745 ? 23.347 14.483 5.896 1.00 81.31 745 ARG A CA 1
ATOM 5920 C C . ARG A 1 745 ? 23.878 13.258 6.612 1.00 81.31 745 ARG A C 1
ATOM 5922 O O . ARG A 1 745 ? 24.639 13.398 7.570 1.00 81.31 745 ARG A O 1
ATOM 5929 N N . PHE A 1 746 ? 23.501 12.089 6.113 1.00 84.00 746 PHE A N 1
ATOM 5930 C CA . PHE A 1 746 ? 24.004 10.819 6.595 1.00 84.00 746 PHE A CA 1
ATOM 5931 C C . PHE A 1 746 ? 25.529 10.817 6.410 1.00 84.00 746 PHE A C 1
ATOM 5933 O O . PHE A 1 746 ? 26.000 11.002 5.283 1.00 84.00 746 PHE A O 1
ATOM 5940 N N . PRO A 1 747 ? 26.312 10.716 7.496 1.00 84.44 747 PRO A N 1
ATOM 5941 C CA . PRO A 1 747 ? 27.760 10.788 7.407 1.00 84.44 747 PRO A CA 1
ATOM 5942 C C . PRO A 1 747 ? 28.294 9.560 6.670 1.00 84.44 747 PRO A C 1
ATOM 5944 O O . PRO A 1 747 ? 27.795 8.455 6.860 1.00 84.44 747 PRO A O 1
ATOM 5947 N N . ALA A 1 748 ? 29.336 9.748 5.857 1.00 83.62 748 ALA A N 1
ATOM 5948 C CA . ALA A 1 748 ? 30.008 8.635 5.182 1.00 83.62 748 ALA A CA 1
ATOM 5949 C C . ALA A 1 748 ? 30.644 7.649 6.181 1.00 83.62 748 ALA A C 1
ATOM 5951 O O . ALA A 1 748 ? 30.743 6.463 5.890 1.00 83.62 748 ALA A O 1
ATOM 5952 N N . ASP A 1 749 ? 31.044 8.147 7.356 1.00 90.06 749 ASP A N 1
ATOM 5953 C CA . ASP A 1 749 ? 31.541 7.353 8.478 1.00 90.06 749 ASP A CA 1
ATOM 5954 C C . ASP A 1 749 ? 30.730 7.685 9.741 1.00 90.06 749 ASP A C 1
ATOM 5956 O O . ASP A 1 749 ? 30.970 8.678 10.437 1.00 90.06 749 ASP A O 1
ATOM 5960 N N . SER A 1 750 ? 29.710 6.868 10.011 1.00 93.06 750 SER A N 1
ATOM 5961 C CA . SER A 1 750 ? 28.834 7.034 11.172 1.00 93.06 750 SER A CA 1
ATOM 5962 C C . SER A 1 750 ? 29.518 6.702 12.499 1.00 93.06 750 SER A C 1
ATOM 5964 O O . SER A 1 750 ? 29.120 7.248 13.527 1.00 93.06 750 SER A O 1
ATOM 5966 N N . GLU A 1 751 ? 30.539 5.839 12.503 1.00 93.12 751 GLU A N 1
ATOM 5967 C CA . GLU A 1 751 ? 31.265 5.482 13.728 1.00 93.12 751 GLU A CA 1
ATOM 5968 C C . GLU A 1 751 ? 32.250 6.581 14.131 1.00 93.12 751 GLU A C 1
ATOM 5970 O O . GLU A 1 751 ? 32.349 6.896 15.317 1.00 93.12 751 GLU A O 1
ATOM 5975 N N . ALA A 1 752 ? 32.901 7.246 13.171 1.00 93.31 752 ALA A N 1
ATOM 5976 C CA . ALA A 1 752 ? 33.686 8.447 13.455 1.00 93.31 752 ALA A CA 1
ATOM 5977 C C . ALA A 1 752 ? 32.813 9.563 14.054 1.00 93.31 752 ALA A C 1
ATOM 5979 O O . ALA A 1 752 ? 33.189 10.174 15.057 1.00 93.31 752 ALA A O 1
ATOM 5980 N N . TRP A 1 753 ? 31.618 9.784 13.493 1.00 93.94 753 TRP A N 1
ATOM 5981 C CA . TRP A 1 753 ? 30.664 10.756 14.034 1.00 93.94 753 TRP A CA 1
ATOM 5982 C C . TRP A 1 753 ? 30.172 10.373 15.437 1.00 93.94 753 TRP A C 1
ATOM 5984 O O . TRP A 1 753 ? 30.104 11.220 16.328 1.00 93.94 753 TRP A O 1
ATOM 5994 N N . ARG A 1 754 ? 29.893 9.085 15.686 1.00 94.31 754 ARG A N 1
ATOM 5995 C CA . ARG A 1 754 ? 29.582 8.593 17.035 1.00 94.31 754 ARG A CA 1
ATOM 5996 C C . ARG A 1 754 ? 30.728 8.883 18.005 1.00 94.31 754 ARG A C 1
ATOM 5998 O O . ARG A 1 754 ? 30.472 9.420 19.078 1.00 94.31 754 ARG A O 1
ATOM 6005 N N . ALA A 1 755 ? 31.968 8.550 17.644 1.00 94.56 755 ALA A N 1
ATOM 6006 C CA . ALA A 1 755 ? 33.136 8.737 18.504 1.00 94.56 755 ALA A CA 1
ATOM 6007 C C . ALA A 1 755 ? 33.344 10.213 18.887 1.00 94.56 755 ALA A C 1
ATOM 6009 O O . ALA A 1 755 ? 33.662 10.512 20.040 1.00 94.56 755 ALA A O 1
ATOM 6010 N N . GLU A 1 756 ? 33.098 11.135 17.951 1.00 95.31 756 GLU A N 1
ATOM 6011 C CA . GLU A 1 756 ? 33.108 12.579 18.204 1.00 95.31 756 GLU A CA 1
ATOM 6012 C C . GLU A 1 756 ? 32.091 12.968 19.292 1.00 95.31 756 GLU A C 1
ATOM 6014 O O . GLU A 1 756 ? 32.431 13.652 20.263 1.00 95.31 756 GLU A O 1
ATOM 6019 N N . LEU A 1 757 ? 30.856 12.471 19.179 1.00 95.44 757 LEU A N 1
ATOM 6020 C CA . LEU A 1 757 ? 29.808 12.699 20.173 1.00 95.44 757 LEU A CA 1
ATOM 6021 C C . LEU A 1 757 ? 30.150 12.046 21.527 1.00 95.44 757 LEU A C 1
ATOM 6023 O O . LEU A 1 757 ? 30.008 12.679 22.572 1.00 95.44 757 LEU A O 1
ATOM 6027 N N . GLU A 1 758 ? 30.646 10.809 21.548 1.00 95.62 758 GLU A N 1
ATOM 6028 C CA . GLU A 1 758 ? 31.019 10.109 22.789 1.00 95.62 758 GLU A CA 1
ATOM 6029 C C . GLU A 1 758 ? 32.165 10.804 23.533 1.00 95.62 758 GLU A C 1
ATOM 6031 O O . GLU A 1 758 ? 32.197 10.824 24.772 1.00 95.62 758 GLU A O 1
ATOM 6036 N N . GLN A 1 759 ? 33.103 11.392 22.788 1.00 95.62 759 GLN A N 1
ATOM 6037 C CA . GLN A 1 759 ? 34.181 12.204 23.334 1.00 95.62 759 GLN A CA 1
ATOM 6038 C C . GLN A 1 759 ? 33.649 13.525 23.895 1.00 95.62 759 GLN A C 1
ATOM 6040 O O . GLN A 1 759 ? 33.974 13.866 25.031 1.00 95.62 759 GLN A O 1
ATOM 6045 N N . ALA A 1 760 ? 32.826 14.249 23.133 1.00 95.19 760 ALA A N 1
ATOM 6046 C CA . ALA A 1 760 ? 32.314 15.557 23.535 1.00 95.19 760 ALA A CA 1
ATOM 6047 C C . ALA A 1 760 ? 31.373 15.484 24.748 1.00 95.19 760 ALA A C 1
ATOM 6049 O O . ALA A 1 760 ? 31.436 16.326 25.644 1.00 95.19 760 ALA A O 1
ATOM 6050 N N . PHE A 1 761 ? 30.508 14.469 24.801 1.00 95.12 761 PHE A N 1
ATOM 6051 C CA . PHE A 1 761 ? 29.524 14.299 25.872 1.00 95.12 761 PHE A CA 1
ATOM 6052 C C . PHE A 1 761 ? 30.017 13.430 27.034 1.00 95.12 761 PHE A C 1
ATOM 6054 O O . PHE A 1 761 ? 29.289 13.281 28.017 1.00 95.12 761 PHE A O 1
ATOM 6061 N N . HIS A 1 762 ? 31.217 12.844 26.938 1.00 95.31 762 HIS A N 1
ATOM 6062 C CA . HIS A 1 762 ? 31.717 11.843 27.888 1.00 95.31 762 HIS A CA 1
ATOM 6063 C C . HIS A 1 762 ? 30.664 10.760 28.188 1.00 95.31 762 HIS A C 1
ATOM 6065 O O . HIS A 1 762 ? 30.393 10.427 29.339 1.00 95.31 762 HIS A O 1
ATOM 6071 N N . ALA A 1 763 ? 30.030 10.237 27.140 1.00 94.19 763 ALA A N 1
ATOM 6072 C CA . ALA A 1 763 ? 28.848 9.384 27.233 1.00 94.19 763 ALA A CA 1
ATOM 6073 C C . ALA A 1 763 ? 28.909 8.240 26.222 1.00 94.19 763 ALA A C 1
ATOM 6075 O O . ALA A 1 763 ? 29.649 8.329 25.250 1.00 94.19 763 ALA A O 1
ATOM 6076 N N . THR A 1 764 ? 28.104 7.196 26.425 1.00 94.00 764 THR A N 1
ATOM 6077 C CA . THR A 1 764 ? 27.802 6.224 25.360 1.00 94.00 764 THR A CA 1
ATOM 6078 C C . THR A 1 764 ? 26.662 6.748 24.489 1.00 94.00 764 THR A C 1
ATOM 6080 O O . THR A 1 764 ? 25.598 7.105 25.016 1.00 94.00 764 THR A O 1
ATOM 6083 N N . VAL A 1 765 ? 26.886 6.783 23.173 1.00 94.44 765 VAL A N 1
ATOM 6084 C CA . VAL A 1 765 ? 25.955 7.325 22.169 1.00 94.44 765 VAL A CA 1
ATOM 6085 C C . VAL A 1 765 ? 25.255 6.186 21.440 1.00 94.44 765 VAL A C 1
ATOM 6087 O O . VAL A 1 765 ? 25.905 5.236 21.012 1.00 94.44 765 VAL A O 1
ATOM 6090 N N . HIS A 1 766 ? 23.942 6.317 21.260 1.00 94.56 766 HIS A N 1
ATOM 6091 C CA . HIS A 1 766 ? 23.137 5.431 20.420 1.00 94.56 766 HIS A CA 1
ATOM 6092 C C . HIS A 1 766 ? 22.753 6.133 19.123 1.00 94.56 766 HIS A C 1
ATOM 6094 O O . HIS A 1 766 ? 22.391 7.311 19.154 1.00 94.56 766 HIS A O 1
ATOM 6100 N N . LEU A 1 767 ? 22.788 5.406 18.012 1.00 95.19 767 LEU A N 1
ATOM 6101 C CA . LEU A 1 767 ? 22.397 5.862 16.686 1.00 95.19 767 LEU A CA 1
ATOM 6102 C C . LEU A 1 767 ? 21.008 5.348 16.309 1.00 95.19 767 LEU A C 1
ATOM 6104 O O . LEU A 1 767 ? 20.602 4.236 16.659 1.00 95.19 767 LEU A O 1
ATOM 6108 N N . ILE A 1 768 ? 20.289 6.177 15.559 1.00 93.50 768 ILE A N 1
ATOM 6109 C CA . ILE A 1 768 ? 19.023 5.828 14.925 1.00 93.50 768 ILE A CA 1
ATOM 6110 C C . ILE A 1 768 ? 19.127 6.184 13.450 1.00 93.50 768 ILE A C 1
ATOM 6112 O O . ILE A 1 768 ? 19.137 7.360 13.077 1.00 93.50 768 ILE A O 1
ATOM 6116 N N . ASP A 1 769 ? 19.189 5.144 12.627 1.00 92.25 769 ASP A N 1
ATOM 6117 C CA . ASP A 1 769 ? 19.139 5.220 11.176 1.00 92.25 769 ASP A CA 1
ATOM 6118 C C . ASP A 1 769 ? 17.675 5.095 10.699 1.00 92.25 769 ASP A C 1
ATOM 6120 O O . ASP A 1 769 ? 17.082 4.017 10.827 1.00 92.25 769 ASP A O 1
ATOM 6124 N N . PRO A 1 770 ? 17.063 6.191 10.202 1.00 86.56 770 PRO A N 1
ATOM 6125 C CA . PRO A 1 770 ? 15.671 6.208 9.750 1.00 86.56 770 PRO A CA 1
ATOM 6126 C C . PRO A 1 770 ? 15.492 5.517 8.381 1.00 86.56 770 PRO A C 1
ATOM 6128 O O . PRO A 1 770 ? 16.342 4.747 7.936 1.00 86.56 770 PRO A O 1
ATOM 6131 N N . GLU A 1 771 ? 14.356 5.753 7.717 1.00 80.00 771 GLU A N 1
ATOM 6132 C CA . GLU A 1 771 ? 14.088 5.268 6.356 1.00 80.00 771 GLU A CA 1
ATOM 6133 C C . GLU A 1 771 ? 15.149 5.728 5.337 1.00 80.00 771 GLU A C 1
ATOM 6135 O O . GLU A 1 771 ? 15.768 6.783 5.496 1.00 80.00 771 GLU A O 1
ATOM 6140 N N . ALA A 1 772 ? 15.347 4.946 4.270 1.00 70.12 772 ALA A N 1
ATOM 6141 C CA . ALA A 1 772 ? 16.432 5.154 3.305 1.00 70.12 772 ALA A CA 1
ATOM 6142 C C . ALA A 1 772 ? 16.348 6.515 2.587 1.00 70.12 772 ALA A C 1
ATOM 6144 O O . ALA A 1 772 ? 17.369 7.118 2.260 1.00 70.12 772 ALA A O 1
ATOM 6145 N N . THR A 1 773 ? 15.128 7.014 2.382 1.00 67.88 773 THR A N 1
ATOM 6146 C CA . THR A 1 773 ? 14.804 8.319 1.785 1.00 67.88 773 THR A CA 1
ATOM 6147 C C . THR A 1 773 ? 15.146 9.503 2.687 1.00 67.88 773 THR A C 1
ATOM 6149 O O . THR A 1 773 ? 15.254 10.634 2.213 1.00 67.88 773 THR A O 1
ATOM 6152 N N . CYS A 1 774 ? 15.331 9.278 3.988 1.00 73.38 774 CYS A N 1
ATOM 6153 C CA . CYS A 1 774 ? 15.643 10.331 4.939 1.00 73.38 774 CYS A CA 1
ATOM 6154 C C . CYS A 1 774 ? 17.151 10.586 4.970 1.00 73.38 774 CYS A C 1
ATOM 6156 O O . CYS A 1 774 ? 17.931 9.732 5.392 1.00 73.38 774 CYS A O 1
ATOM 6158 N N . SER A 1 775 ? 17.578 11.790 4.589 1.00 79.44 775 SER A N 1
ATOM 6159 C CA . SER A 1 775 ? 18.997 12.169 4.597 1.00 79.44 775 SER A CA 1
ATOM 6160 C C . SER A 1 775 ? 19.589 12.344 5.999 1.00 79.44 775 SER A C 1
ATOM 6162 O O . SER A 1 775 ? 20.791 12.552 6.111 1.00 79.44 775 SER A O 1
ATOM 6164 N N . TRP A 1 776 ? 18.777 12.294 7.057 1.00 86.69 776 TRP A N 1
ATOM 6165 C CA . TRP A 1 776 ? 19.216 12.556 8.423 1.00 86.69 776 TRP A CA 1
ATOM 6166 C C . TRP A 1 776 ? 19.729 11.295 9.124 1.00 86.69 776 TRP A C 1
ATOM 6168 O O . TRP A 1 776 ? 19.162 10.215 8.957 1.00 86.69 776 TRP A O 1
ATOM 6178 N N . LEU A 1 777 ? 20.740 11.459 9.980 1.00 91.81 777 LEU A N 1
ATOM 6179 C CA . LEU A 1 777 ? 21.130 10.473 10.991 1.00 91.81 777 LEU A CA 1
ATOM 6180 C C . LEU A 1 777 ? 20.948 11.086 12.382 1.00 91.81 777 LEU A C 1
ATOM 6182 O O . LEU A 1 777 ? 21.299 12.248 12.602 1.00 91.81 777 LEU A O 1
ATOM 6186 N N . PHE A 1 778 ? 20.397 10.307 13.310 1.00 92.94 778 PHE A N 1
ATOM 6187 C CA . PHE A 1 778 ? 20.072 10.752 14.662 1.00 92.94 778 PHE A CA 1
ATOM 6188 C C . PHE A 1 778 ? 20.935 10.032 15.695 1.00 92.94 778 PHE A C 1
ATOM 6190 O O . PHE A 1 778 ? 21.241 8.852 15.547 1.00 92.94 778 PHE A O 1
ATOM 6197 N N . ALA A 1 779 ? 21.285 10.741 16.760 1.00 94.19 779 ALA A N 1
ATOM 6198 C CA . ALA A 1 779 ? 22.072 10.253 17.876 1.00 94.19 779 ALA A CA 1
ATOM 6199 C C . ALA A 1 779 ? 21.471 10.721 19.204 1.00 94.19 779 ALA A C 1
ATOM 6201 O O . ALA A 1 779 ? 20.982 11.847 19.308 1.00 94.19 779 ALA A O 1
ATOM 6202 N N . PHE A 1 780 ? 21.526 9.889 20.241 1.00 93.19 780 PHE A N 1
ATOM 6203 C CA . PHE A 1 780 ? 21.066 10.271 21.577 1.00 93.19 780 PHE A CA 1
ATOM 6204 C C . PHE A 1 780 ? 21.876 9.621 22.704 1.00 93.19 780 PHE A C 1
ATOM 6206 O O . PHE A 1 780 ? 22.526 8.590 22.517 1.00 93.19 780 PHE A O 1
ATOM 6213 N N . GLY A 1 781 ? 21.821 10.222 23.895 1.00 92.06 781 GLY A N 1
ATOM 6214 C CA . GLY A 1 781 ? 22.507 9.726 25.089 1.00 92.06 781 GLY A CA 1
ATOM 6215 C C . GLY A 1 781 ? 22.344 10.635 26.311 1.00 92.06 781 GLY A C 1
ATOM 6216 O O . GLY A 1 781 ? 21.492 11.524 26.329 1.00 92.06 781 GLY A O 1
ATOM 6217 N N . TRP A 1 782 ? 23.166 10.406 27.341 1.00 92.25 782 TRP A N 1
ATOM 6218 C CA . TRP A 1 782 ? 23.181 11.190 28.584 1.00 92.25 782 TRP A CA 1
ATOM 6219 C C . TRP A 1 782 ? 24.604 11.598 28.939 1.00 92.25 782 TRP A C 1
ATOM 6221 O O . TRP A 1 782 ? 25.471 10.736 29.077 1.00 92.25 782 TRP A O 1
ATOM 6231 N N . LYS A 1 783 ? 24.839 12.901 29.100 1.00 93.56 783 LYS A N 1
ATOM 6232 C CA . LYS A 1 783 ? 26.165 13.460 29.379 1.00 93.56 783 LYS A CA 1
ATOM 6233 C C . LYS A 1 783 ? 26.768 12.840 30.641 1.00 93.56 783 LYS A C 1
ATOM 6235 O O . LYS A 1 783 ? 26.083 12.754 31.661 1.00 93.56 783 LYS A O 1
ATOM 6240 N N . GLY A 1 784 ? 28.019 12.393 30.552 1.00 93.38 784 GLY A N 1
ATOM 6241 C CA . GLY A 1 784 ? 28.730 11.768 31.669 1.00 93.38 784 GLY A CA 1
ATOM 6242 C C . GLY A 1 784 ? 28.377 10.309 31.955 1.00 93.38 784 GLY A C 1
ATOM 6243 O O . GLY A 1 784 ? 28.969 9.688 32.836 1.00 93.38 784 GLY A O 1
ATOM 6244 N N . GLN A 1 785 ? 27.404 9.733 31.241 1.00 91.25 785 GLN A N 1
ATOM 6245 C CA . GLN A 1 785 ? 26.983 8.349 31.450 1.00 91.25 785 GLN A CA 1
ATOM 6246 C C . GLN A 1 785 ? 27.583 7.434 30.384 1.00 91.25 785 GLN A C 1
ATOM 6248 O O . GLN A 1 785 ? 27.029 7.270 29.289 1.00 91.25 785 GLN A O 1
ATOM 6253 N N . ARG A 1 786 ? 28.709 6.806 30.730 1.00 91.12 786 ARG A N 1
ATOM 6254 C CA . ARG A 1 786 ? 29.318 5.722 29.952 1.00 91.12 786 ARG A CA 1
ATOM 6255 C C . ARG A 1 786 ? 28.876 4.352 30.447 1.00 91.12 786 ARG A C 1
ATOM 6257 O O . ARG A 1 786 ? 28.727 4.126 31.645 1.00 91.12 786 ARG A O 1
ATOM 6264 N N . ILE A 1 787 ? 28.685 3.440 29.502 1.00 88.94 787 ILE A N 1
ATOM 6265 C CA . ILE A 1 787 ? 28.477 2.018 29.761 1.00 88.94 787 ILE A CA 1
ATOM 6266 C C . ILE A 1 787 ? 29.858 1.362 29.766 1.00 88.94 787 ILE A C 1
ATOM 6268 O O . ILE A 1 787 ? 30.451 1.173 28.710 1.00 88.94 787 ILE A O 1
ATOM 6272 N N . GLU A 1 788 ? 30.383 1.040 30.948 1.00 82.75 788 GLU A N 1
ATOM 6273 C CA . GLU A 1 788 ? 31.673 0.360 31.095 1.00 82.75 788 GLU A CA 1
ATOM 6274 C C . GLU A 1 788 ? 31.573 -0.779 32.133 1.00 82.75 788 GLU A C 1
ATOM 6276 O O . GLU A 1 788 ? 31.104 -0.538 33.249 1.00 82.75 788 GLU A O 1
ATOM 6281 N N . PRO A 1 789 ? 32.013 -2.013 31.800 1.00 83.31 789 PRO A N 1
ATOM 6282 C CA . PRO A 1 789 ? 32.469 -2.460 30.479 1.00 83.31 789 PRO A CA 1
ATOM 6283 C C . PRO A 1 789 ? 31.301 -2.651 29.491 1.00 83.31 789 PRO A C 1
ATOM 6285 O O . PRO A 1 789 ? 30.219 -3.096 29.873 1.00 83.31 789 PRO A O 1
ATOM 6288 N N . VAL A 1 790 ? 31.533 -2.368 28.204 1.00 88.38 790 VAL A N 1
ATOM 6289 C CA . VAL A 1 790 ? 30.611 -2.769 27.126 1.00 88.38 790 VAL A CA 1
ATOM 6290 C C . VAL A 1 790 ? 30.739 -4.277 26.923 1.00 88.38 790 VAL A C 1
ATOM 6292 O O . VAL A 1 790 ? 31.785 -4.754 26.490 1.00 88.38 790 VAL A O 1
ATOM 6295 N N . ARG A 1 791 ? 29.684 -5.028 27.245 1.00 87.69 791 ARG A N 1
ATOM 6296 C CA . ARG A 1 791 ? 29.626 -6.488 27.077 1.00 87.69 791 ARG A CA 1
ATOM 6297 C C . ARG A 1 791 ? 29.294 -6.904 25.649 1.00 87.69 791 ARG A C 1
ATOM 6299 O O . ARG A 1 791 ? 29.801 -7.912 25.175 1.00 87.69 791 ARG A O 1
ATOM 6306 N N . CYS A 1 792 ? 28.411 -6.157 24.989 1.00 90.25 792 CYS A N 1
ATOM 6307 C CA . CYS A 1 792 ? 27.903 -6.494 23.662 1.00 90.25 792 CYS A CA 1
ATOM 6308 C C . CYS A 1 792 ? 27.414 -5.238 22.930 1.00 90.25 792 CYS A C 1
ATOM 6310 O O . CYS A 1 792 ? 26.811 -4.354 23.546 1.00 90.25 792 CYS A O 1
ATOM 6312 N N . ARG A 1 793 ? 27.652 -5.178 21.617 1.00 93.69 793 ARG A N 1
ATOM 6313 C CA . ARG A 1 793 ? 27.058 -4.225 20.675 1.00 93.69 793 ARG A CA 1
ATOM 6314 C C . ARG A 1 793 ? 26.039 -4.933 19.782 1.00 93.69 793 ARG A C 1
ATOM 6316 O O . ARG A 1 793 ? 26.364 -5.948 19.168 1.00 93.69 793 ARG A O 1
ATOM 6323 N N . VAL A 1 794 ? 24.831 -4.384 19.680 1.00 96.06 794 VAL A N 1
ATOM 6324 C CA . VAL A 1 794 ? 23.699 -4.987 18.957 1.00 96.06 794 VAL A CA 1
ATOM 6325 C C . VAL A 1 794 ? 23.122 -4.018 17.931 1.00 96.06 794 VAL A C 1
ATOM 6327 O O . VAL A 1 794 ? 22.786 -2.886 18.273 1.00 96.06 794 VAL A O 1
ATOM 6330 N N . LEU A 1 795 ? 22.942 -4.478 16.692 1.00 94.88 795 LEU A N 1
ATOM 6331 C CA . LEU A 1 795 ? 22.184 -3.736 15.683 1.00 94.88 795 LEU A CA 1
ATOM 6332 C C . LEU A 1 795 ? 20.724 -4.196 15.705 1.00 94.88 795 LEU A C 1
ATOM 6334 O O . LEU A 1 795 ? 20.412 -5.308 15.279 1.00 94.88 795 LEU A O 1
ATOM 6338 N N . MET A 1 796 ? 19.826 -3.355 16.212 1.00 94.88 796 MET A N 1
ATOM 6339 C CA . MET A 1 796 ? 18.391 -3.621 16.244 1.00 94.88 796 MET A CA 1
ATOM 6340 C C . MET A 1 796 ? 17.723 -3.203 14.935 1.00 94.88 796 MET A C 1
ATOM 6342 O O . MET A 1 796 ? 17.837 -2.057 14.499 1.00 94.88 796 MET A O 1
ATOM 6346 N N . LEU A 1 797 ? 16.975 -4.120 14.331 1.00 91.88 797 LEU A N 1
ATOM 6347 C CA . LEU A 1 797 ? 16.276 -3.914 13.068 1.00 91.88 797 LEU A CA 1
ATOM 6348 C C . LEU A 1 797 ? 14.765 -3.914 13.273 1.00 91.88 797 LEU A C 1
ATOM 6350 O O . LEU A 1 797 ? 14.224 -4.804 13.924 1.00 91.88 797 LEU A O 1
ATOM 6354 N N . THR A 1 798 ? 14.074 -2.948 12.669 1.00 89.56 798 THR A N 1
ATOM 6355 C CA . THR A 1 798 ? 12.602 -2.881 12.657 1.00 89.56 798 THR A CA 1
ATOM 6356 C C . THR A 1 798 ? 12.071 -2.433 11.288 1.00 89.56 798 THR A C 1
ATOM 6358 O O . THR A 1 798 ? 12.856 -2.037 10.433 1.00 89.56 798 THR A O 1
ATOM 6361 N N . HIS A 1 799 ? 10.764 -2.495 11.042 1.00 83.62 799 HIS A N 1
ATOM 6362 C CA . HIS A 1 799 ? 10.165 -2.171 9.742 1.00 83.62 799 HIS A CA 1
ATOM 6363 C C . HIS A 1 799 ? 10.276 -0.667 9.401 1.00 83.62 799 HIS A C 1
ATOM 6365 O O . HIS A 1 799 ? 10.307 0.185 10.291 1.00 83.62 799 HIS A O 1
ATOM 6371 N N . GLN A 1 800 ? 10.284 -0.318 8.107 1.00 78.00 800 GLN A N 1
ATOM 6372 C CA . GLN A 1 800 ? 10.574 1.049 7.621 1.00 78.00 800 GLN A CA 1
ATOM 6373 C C . GLN A 1 800 ? 9.614 2.136 8.137 1.00 78.00 800 GLN A C 1
ATOM 6375 O O . GLN A 1 800 ? 9.985 3.297 8.256 1.00 78.00 800 GLN A O 1
ATOM 6380 N N . ASN A 1 801 ? 8.397 1.755 8.527 1.00 73.75 801 ASN A N 1
ATOM 6381 C CA . ASN A 1 801 ? 7.381 2.683 9.034 1.00 73.75 801 ASN A CA 1
ATOM 6382 C C . ASN A 1 801 ? 7.365 2.832 10.568 1.00 73.75 801 ASN A C 1
ATOM 6384 O O . ASN A 1 801 ? 6.492 3.527 11.092 1.00 73.75 801 ASN A O 1
ATOM 6388 N N . ALA A 1 802 ? 8.286 2.201 11.309 1.00 78.31 802 ALA A N 1
ATOM 6389 C CA . ALA A 1 802 ? 8.250 2.150 12.778 1.00 78.31 802 ALA A CA 1
ATOM 6390 C C . ALA A 1 802 ? 8.233 3.544 13.434 1.00 78.31 802 ALA A C 1
ATOM 6392 O O . ALA A 1 802 ? 7.505 3.789 14.394 1.00 78.31 802 ALA A O 1
ATOM 6393 N N . LEU A 1 803 ? 8.976 4.504 12.877 1.00 80.56 803 LEU A N 1
ATOM 6394 C CA . LEU A 1 803 ? 9.026 5.871 13.407 1.00 80.56 803 LEU A CA 1
ATOM 6395 C C . LEU A 1 803 ? 7.748 6.677 13.107 1.00 80.56 803 LEU A C 1
ATOM 6397 O O . LEU A 1 803 ? 7.406 7.595 13.851 1.00 80.56 803 LEU A O 1
ATOM 6401 N N . HIS A 1 804 ? 6.995 6.301 12.069 1.00 69.81 804 HIS A N 1
ATOM 6402 C CA . HIS A 1 804 ? 5.715 6.920 11.710 1.00 69.81 804 HIS A CA 1
ATOM 6403 C C . HIS A 1 804 ? 4.524 6.295 12.455 1.00 69.81 804 HIS A C 1
ATOM 6405 O O . HIS A 1 804 ? 3.526 6.975 12.715 1.00 69.81 804 HIS A O 1
ATOM 6411 N N . MET A 1 805 ? 4.636 5.021 12.837 1.00 64.62 805 MET A N 1
ATOM 6412 C CA . MET A 1 805 ? 3.592 4.235 13.497 1.00 64.62 805 MET A CA 1
ATOM 6413 C C . MET A 1 805 ? 4.036 3.758 14.882 1.00 64.62 805 MET A C 1
ATOM 6415 O O . MET A 1 805 ? 4.167 2.567 15.124 1.00 64.62 805 MET A O 1
ATOM 6419 N N . LEU A 1 806 ? 4.245 4.693 15.809 1.00 68.62 806 LEU A N 1
ATOM 6420 C CA . LEU A 1 806 ? 4.683 4.381 17.172 1.00 68.62 806 LEU A CA 1
ATOM 6421 C C . LEU A 1 806 ? 3.602 3.633 17.991 1.00 68.62 806 LEU A C 1
ATOM 6423 O O . LEU A 1 806 ? 2.832 4.258 18.729 1.00 68.62 806 LEU A O 1
ATOM 6427 N N . GLY A 1 807 ? 3.561 2.304 17.893 1.00 73.19 807 GLY A N 1
ATOM 6428 C CA . GLY A 1 807 ? 2.661 1.397 18.605 1.00 73.19 807 GLY A CA 1
ATOM 6429 C C . GLY A 1 807 ? 3.347 0.598 19.719 1.00 73.19 807 GLY A C 1
ATOM 6430 O O . GLY A 1 807 ? 4.362 1.014 20.278 1.00 73.19 807 GLY A O 1
ATOM 6431 N N . GLY A 1 808 ? 2.745 -0.540 20.088 1.00 77.88 808 GLY A N 1
ATOM 6432 C CA . GLY A 1 808 ? 3.218 -1.390 21.189 1.00 77.88 808 GLY A CA 1
ATOM 6433 C C . GLY A 1 808 ? 4.521 -2.139 20.890 1.00 77.88 808 GLY A C 1
ATOM 6434 O O . GLY A 1 808 ? 5.339 -2.296 21.793 1.00 77.88 808 GLY A O 1
ATOM 6435 N N . GLY A 1 809 ? 4.743 -2.553 19.636 1.00 82.12 809 GLY A N 1
ATOM 6436 C CA . GLY A 1 809 ? 5.999 -3.187 19.215 1.00 82.12 809 GLY A CA 1
ATOM 6437 C C . GLY A 1 809 ? 7.168 -2.201 19.230 1.00 82.12 809 GLY A C 1
ATOM 6438 O O . GLY A 1 809 ? 8.256 -2.523 19.697 1.00 82.12 809 GLY A O 1
ATOM 6439 N N . GLU A 1 810 ? 6.917 -0.958 18.826 1.00 85.12 810 GLU A N 1
ATOM 6440 C CA . GLU A 1 810 ? 7.903 0.123 18.830 1.00 85.12 810 GLU A CA 1
ATOM 6441 C C . GLU A 1 810 ? 8.204 0.568 20.260 1.00 85.12 810 GLU A C 1
ATOM 6443 O O . GLU A 1 810 ? 9.357 0.828 20.596 1.00 85.12 810 GLU A O 1
ATOM 6448 N N . THR A 1 811 ? 7.187 0.616 21.131 1.00 83.19 811 THR A N 1
ATOM 6449 C CA . THR A 1 811 ? 7.409 0.789 22.572 1.00 83.19 811 THR A CA 1
ATOM 6450 C C . THR A 1 811 ? 8.328 -0.311 23.092 1.00 83.19 811 THR A C 1
ATOM 6452 O O . THR A 1 811 ? 9.321 0.006 23.733 1.00 83.19 811 THR A O 1
ATOM 6455 N N . GLN A 1 812 ? 8.075 -1.578 22.752 1.00 88.94 812 GLN A N 1
ATOM 6456 C CA . GLN A 1 812 ? 8.942 -2.673 23.178 1.00 88.94 812 GLN A CA 1
ATOM 6457 C C . GLN A 1 812 ? 10.388 -2.513 22.692 1.00 88.94 812 GLN A C 1
ATOM 6459 O O . GLN A 1 812 ? 11.305 -2.621 23.501 1.00 88.94 812 GLN A O 1
ATOM 6464 N N . LEU A 1 813 ? 10.591 -2.185 21.414 1.00 90.62 813 LEU A N 1
ATOM 6465 C CA . LEU A 1 813 ? 11.910 -1.919 20.833 1.00 90.62 813 LEU A CA 1
ATOM 6466 C C . LEU A 1 813 ? 12.691 -0.858 21.624 1.00 90.62 813 LEU A C 1
ATOM 6468 O O . LEU A 1 813 ? 13.797 -1.120 22.100 1.00 90.62 813 LEU A O 1
ATOM 6472 N N . PHE A 1 814 ? 12.122 0.342 21.776 1.00 87.94 814 PHE A N 1
ATOM 6473 C CA . PHE A 1 814 ? 12.838 1.460 22.395 1.00 87.94 814 PHE A CA 1
ATOM 6474 C C . PHE A 1 814 ? 13.025 1.272 23.901 1.00 87.94 814 PHE A C 1
ATOM 6476 O O . PHE A 1 814 ? 14.055 1.662 24.448 1.00 87.94 814 PHE A O 1
ATOM 6483 N N . GLU A 1 815 ? 12.068 0.649 24.581 1.00 88.31 815 GLU A N 1
ATOM 6484 C CA . GLU A 1 815 ? 12.181 0.372 26.008 1.00 88.31 815 GLU A CA 1
ATOM 6485 C C . GLU A 1 815 ? 13.213 -0.717 26.317 1.00 88.31 815 GLU A C 1
ATOM 6487 O O . GLU A 1 815 ? 14.035 -0.554 27.224 1.00 88.31 815 GLU A O 1
ATOM 6492 N N . THR A 1 816 ? 13.239 -1.790 25.519 1.00 90.88 816 THR A N 1
ATOM 6493 C CA . THR A 1 816 ? 14.283 -2.818 25.606 1.00 90.88 816 THR A CA 1
ATOM 6494 C C . THR A 1 816 ? 15.663 -2.216 25.348 1.00 90.88 816 THR A C 1
ATOM 6496 O O . THR A 1 816 ? 16.571 -2.452 26.143 1.00 90.88 816 THR A O 1
ATOM 6499 N N . LEU A 1 817 ? 15.821 -1.375 24.316 1.00 91.12 817 LEU A N 1
ATOM 6500 C CA . LEU A 1 817 ? 17.078 -0.666 24.049 1.00 91.12 817 LEU A CA 1
ATOM 6501 C C . LEU A 1 817 ? 17.563 0.112 25.279 1.00 91.12 817 LEU A C 1
ATOM 6503 O O . LEU A 1 817 ? 18.729 0.014 25.668 1.00 91.12 817 LEU A O 1
ATOM 6507 N N . LEU A 1 818 ? 16.674 0.881 25.911 1.00 87.25 818 LEU A N 1
ATOM 6508 C CA . LEU A 1 818 ? 17.029 1.727 27.049 1.00 87.25 818 LEU A CA 1
ATOM 6509 C C . LEU A 1 818 ? 17.406 0.928 28.297 1.00 87.25 818 LEU A C 1
ATOM 6511 O O . LEU A 1 818 ? 18.309 1.337 29.032 1.00 87.25 818 LEU A O 1
ATOM 6515 N N . ALA A 1 819 ? 16.724 -0.186 28.549 1.00 90.38 819 ALA A N 1
ATOM 6516 C CA . ALA A 1 819 ? 16.983 -1.023 29.712 1.00 90.38 819 ALA A CA 1
ATOM 6517 C C . ALA A 1 819 ? 18.225 -1.917 29.540 1.00 90.38 819 ALA A C 1
ATOM 6519 O O . ALA A 1 819 ? 18.961 -2.127 30.504 1.00 90.38 819 ALA A O 1
ATOM 6520 N N . LEU A 1 820 ? 18.536 -2.350 28.313 1.00 92.62 820 LEU A N 1
ATOM 6521 C CA . LEU A 1 820 ? 19.739 -3.129 27.982 1.00 92.62 820 LEU A CA 1
ATOM 6522 C C . LEU A 1 820 ? 21.050 -2.424 28.357 1.00 92.62 820 LEU A C 1
ATOM 6524 O O . LEU A 1 820 ? 22.028 -3.086 28.710 1.00 92.62 820 LEU A O 1
ATOM 6528 N N . ARG A 1 821 ? 21.050 -1.086 28.399 1.00 89.94 821 ARG A N 1
ATOM 6529 C CA . ARG A 1 821 ? 22.188 -0.291 28.887 1.00 89.94 821 ARG A CA 1
ATOM 6530 C C . ARG A 1 821 ? 22.637 -0.708 30.291 1.00 89.94 821 ARG A C 1
ATOM 6532 O O . ARG A 1 821 ? 23.832 -0.745 30.566 1.00 89.94 821 ARG A O 1
ATOM 6539 N N . GLN A 1 822 ? 21.691 -1.040 31.177 1.00 88.31 822 GLN A N 1
ATOM 6540 C CA . GLN A 1 822 ? 21.983 -1.467 32.554 1.00 88.31 822 GLN A CA 1
ATOM 6541 C C . GLN A 1 822 ? 22.645 -2.850 32.613 1.00 88.31 822 GLN A C 1
ATOM 6543 O O . GLN A 1 822 ? 23.282 -3.177 33.609 1.00 88.31 822 GLN A O 1
ATOM 6548 N N . GLN A 1 823 ? 22.533 -3.633 31.538 1.00 92.25 823 GLN A N 1
ATOM 6549 C CA . GLN A 1 823 ? 23.152 -4.949 31.384 1.00 92.25 823 GLN A CA 1
ATOM 6550 C C . GLN A 1 823 ? 24.510 -4.879 30.664 1.00 92.25 823 GLN A C 1
ATOM 6552 O O . GLN A 1 823 ? 25.089 -5.907 30.326 1.00 92.25 823 GLN A O 1
ATOM 6557 N N . GLY A 1 824 ? 25.037 -3.676 30.404 1.00 91.56 824 GLY A N 1
ATOM 6558 C CA . GLY A 1 824 ? 26.291 -3.498 29.669 1.00 91.56 824 GLY A CA 1
ATOM 6559 C C . GLY A 1 824 ? 26.158 -3.675 28.152 1.00 91.56 824 GLY A C 1
ATOM 6560 O O . GLY A 1 824 ? 27.173 -3.841 27.478 1.00 91.56 824 GLY A O 1
ATOM 6561 N N . VAL A 1 825 ? 24.939 -3.658 27.602 1.00 93.88 825 VAL A N 1
ATOM 6562 C CA . VAL A 1 825 ? 24.683 -3.815 26.163 1.00 93.88 825 VAL A CA 1
ATOM 6563 C C . VAL A 1 825 ? 24.444 -2.451 25.516 1.00 93.88 825 VAL A C 1
ATOM 6565 O O . VAL A 1 825 ? 23.639 -1.648 25.992 1.00 93.88 825 VAL A O 1
ATOM 6568 N N . VAL A 1 826 ? 25.135 -2.192 24.408 1.00 93.25 826 VAL A N 1
ATOM 6569 C CA . VAL A 1 826 ? 24.963 -0.998 23.574 1.00 93.25 826 VAL A CA 1
ATOM 6570 C C . VAL A 1 826 ? 24.190 -1.404 22.329 1.00 93.25 826 VAL A C 1
ATOM 6572 O O . VAL A 1 826 ? 24.603 -2.320 21.626 1.00 93.25 826 VAL A O 1
ATOM 6575 N N . ALA A 1 827 ? 23.063 -0.753 22.059 1.00 94.00 827 ALA A N 1
ATOM 6576 C CA . ALA A 1 827 ? 22.215 -1.099 20.925 1.00 94.00 827 ALA A CA 1
ATOM 6577 C C . ALA A 1 827 ? 21.879 0.122 20.072 1.00 94.00 827 ALA A C 1
ATOM 6579 O O . ALA A 1 827 ? 21.548 1.174 20.615 1.00 94.00 827 ALA A O 1
ATOM 6580 N N . ASP A 1 828 ? 21.923 -0.040 18.758 1.00 94.94 828 ASP A N 1
ATOM 6581 C CA . ASP A 1 828 ? 21.541 0.983 17.783 1.00 94.94 828 ASP A CA 1
ATOM 6582 C C . ASP A 1 828 ? 20.345 0.509 16.970 1.00 94.94 828 ASP A C 1
ATOM 6584 O O . ASP A 1 828 ? 20.130 -0.693 16.837 1.00 94.94 828 ASP A O 1
ATOM 6588 N N . VAL A 1 829 ? 19.554 1.436 16.433 1.00 93.94 829 VAL A N 1
ATOM 6589 C CA . VAL A 1 829 ? 18.336 1.103 15.680 1.00 93.94 829 VAL A CA 1
ATOM 6590 C C . VAL A 1 829 ? 18.526 1.464 14.216 1.00 93.94 829 VAL A C 1
ATOM 6592 O O . VAL A 1 829 ? 18.855 2.606 13.903 1.00 93.94 829 VAL A O 1
ATOM 6595 N N . SER A 1 830 ? 18.256 0.521 13.314 1.00 91.75 830 SER A N 1
ATOM 6596 C CA . SER A 1 830 ? 18.254 0.777 11.874 1.00 91.75 830 SER A CA 1
ATOM 6597 C C . SER A 1 830 ? 16.966 0.310 11.196 1.00 91.75 830 SER A C 1
ATOM 6599 O O . SER A 1 830 ? 16.541 -0.848 11.285 1.00 91.75 830 SER A O 1
ATOM 6601 N N . LEU A 1 831 ? 16.346 1.247 10.479 1.00 89.88 831 LEU A N 1
ATOM 6602 C CA . LEU A 1 831 ? 15.191 1.005 9.622 1.00 89.88 831 LEU A CA 1
ATOM 6603 C C . LEU A 1 831 ? 15.609 0.713 8.178 1.00 89.88 831 LEU A C 1
ATOM 6605 O O . LEU A 1 831 ? 14.904 -0.048 7.521 1.00 89.88 831 LEU A O 1
ATOM 6609 N N . SER A 1 832 ? 16.734 1.253 7.700 1.00 79.50 832 SER A N 1
ATOM 6610 C CA . SER A 1 832 ? 17.147 1.185 6.288 1.00 79.50 832 SER A CA 1
ATOM 6611 C C . SER A 1 832 ? 18.437 0.410 6.009 1.00 79.50 832 SER A C 1
ATOM 6613 O O . SER A 1 832 ? 18.788 0.243 4.845 1.00 79.50 832 SER A O 1
ATOM 6615 N N . LEU A 1 833 ? 19.101 -0.115 7.045 1.00 78.69 833 LEU A N 1
ATOM 6616 C CA . LEU A 1 833 ? 20.364 -0.864 6.967 1.00 78.69 833 LEU A CA 1
ATOM 6617 C C . LEU A 1 833 ? 21.552 -0.052 6.425 1.00 78.69 833 LEU A C 1
ATOM 6619 O O . LEU A 1 833 ? 22.481 -0.630 5.870 1.00 78.69 833 LEU A O 1
ATOM 6623 N N . ARG A 1 834 ? 21.555 1.278 6.593 1.00 86.38 834 ARG A N 1
ATOM 6624 C CA . ARG A 1 834 ? 22.693 2.122 6.175 1.00 86.38 834 ARG A CA 1
ATOM 6625 C C . ARG A 1 834 ? 23.853 2.107 7.169 1.00 86.38 834 ARG A C 1
ATOM 6627 O O . ARG A 1 834 ? 24.962 2.500 6.822 1.00 86.38 834 ARG A O 1
ATOM 6634 N N . LEU A 1 835 ? 23.610 1.675 8.407 1.00 88.44 835 LEU A N 1
ATOM 6635 C CA . LEU A 1 835 ? 24.676 1.416 9.376 1.00 88.44 835 LEU A CA 1
ATOM 6636 C C . LEU A 1 835 ? 25.410 0.126 8.989 1.00 88.44 835 LEU A C 1
ATOM 6638 O O . LEU A 1 835 ? 24.768 -0.905 8.798 1.00 88.44 835 LEU A O 1
ATOM 6642 N N . SER A 1 836 ? 26.744 0.181 8.925 1.00 83.94 836 SER A N 1
ATOM 6643 C CA . SER A 1 836 ? 27.589 -1.011 8.752 1.00 83.94 836 SER A CA 1
ATOM 6644 C C . SER A 1 836 ? 27.338 -2.014 9.878 1.00 83.94 836 SER A C 1
ATOM 6646 O O . SER A 1 836 ? 27.213 -1.607 11.029 1.00 83.94 836 SER A O 1
ATOM 6648 N N . ASP A 1 837 ? 27.286 -3.312 9.580 1.00 81.31 837 ASP A N 1
ATOM 6649 C CA . ASP A 1 837 ? 27.110 -4.376 10.573 1.00 81.31 837 ASP A CA 1
ATOM 6650 C C . ASP A 1 837 ? 28.430 -4.794 11.256 1.00 81.31 837 ASP A C 1
ATOM 6652 O O . ASP A 1 837 ? 28.408 -5.418 12.321 1.00 81.31 837 ASP A O 1
ATOM 6656 N N . GLU A 1 838 ? 29.585 -4.397 10.708 1.00 86.25 838 GLU A N 1
ATOM 6657 C CA . GLU A 1 838 ? 30.920 -4.698 11.239 1.00 86.25 838 GLU A CA 1
ATOM 6658 C C . GLU A 1 838 ? 31.104 -4.427 12.749 1.00 86.25 838 GLU A C 1
ATOM 6660 O O . GLU A 1 838 ? 31.570 -5.347 13.435 1.00 86.25 838 GLU A O 1
ATOM 6665 N N . PRO A 1 839 ? 30.729 -3.249 13.309 1.00 88.62 839 PRO A N 1
ATOM 6666 C CA . PRO A 1 839 ? 30.990 -2.905 14.711 1.00 88.62 839 PRO A CA 1
ATOM 6667 C C . PRO A 1 839 ? 30.082 -3.637 15.714 1.00 88.62 839 PRO A C 1
ATOM 6669 O O . PRO A 1 839 ? 30.230 -3.449 16.926 1.00 88.62 839 PRO A O 1
ATOM 6672 N N . TYR A 1 840 ? 29.141 -4.455 15.238 1.00 92.50 840 TYR A N 1
ATOM 6673 C CA . TYR A 1 840 ? 28.175 -5.165 16.069 1.00 92.50 840 TYR A CA 1
ATOM 6674 C C . TYR A 1 840 ? 28.561 -6.636 16.266 1.00 92.50 840 TYR A C 1
ATOM 6676 O O . TYR A 1 840 ? 29.153 -7.283 15.397 1.00 92.50 840 TYR A O 1
ATOM 6684 N N . ASN A 1 841 ? 28.211 -7.185 17.431 1.00 93.31 841 ASN A N 1
ATOM 6685 C CA . ASN A 1 841 ? 28.410 -8.598 17.752 1.00 93.31 841 ASN A CA 1
ATOM 6686 C C . ASN A 1 841 ? 27.282 -9.472 17.192 1.00 93.31 841 ASN A C 1
ATOM 6688 O O . ASN A 1 841 ? 27.536 -10.603 16.791 1.00 93.31 841 ASN A O 1
ATOM 6692 N N . LEU A 1 842 ? 26.051 -8.953 17.167 1.00 94.00 842 LEU A N 1
ATOM 6693 C CA . LEU A 1 842 ? 24.869 -9.629 16.631 1.00 94.00 842 LEU A CA 1
ATOM 6694 C C . LEU A 1 842 ? 23.837 -8.615 16.125 1.00 94.00 842 LEU A C 1
ATOM 6696 O O . LEU A 1 842 ? 23.888 -7.426 16.455 1.00 94.00 842 LEU A O 1
ATOM 6700 N N . MET A 1 843 ? 22.868 -9.113 15.364 1.00 94.12 843 MET A N 1
ATOM 6701 C CA . MET A 1 843 ? 21.715 -8.354 14.890 1.00 94.12 843 MET A CA 1
ATOM 6702 C C . MET A 1 843 ? 20.444 -8.841 15.592 1.00 94.12 843 MET A C 1
ATOM 6704 O O . MET A 1 843 ? 20.200 -10.044 15.687 1.00 94.12 843 MET A O 1
ATOM 6708 N N . HIS A 1 844 ? 19.610 -7.916 16.063 1.00 95.31 844 HIS A N 1
ATOM 6709 C CA . HIS A 1 844 ? 18.328 -8.225 16.699 1.00 95.31 844 HIS A CA 1
ATOM 6710 C C . HIS A 1 844 ? 17.170 -7.690 15.865 1.00 95.31 844 HIS A C 1
ATOM 6712 O O . HIS A 1 844 ? 16.915 -6.493 15.821 1.00 95.31 844 HIS A O 1
ATOM 6718 N N . VAL A 1 845 ? 16.442 -8.584 15.211 1.00 93.69 845 VAL A N 1
ATOM 6719 C CA . VAL A 1 845 ? 15.269 -8.242 14.406 1.00 93.69 845 VAL A CA 1
ATOM 6720 C C . VAL A 1 845 ? 14.025 -8.203 15.295 1.00 93.69 845 VAL A C 1
ATOM 6722 O O . VAL A 1 845 ? 13.717 -9.165 15.995 1.00 93.69 845 VAL A O 1
ATOM 6725 N N . PHE A 1 846 ? 13.289 -7.097 15.269 1.00 91.56 846 PHE A N 1
ATOM 6726 C CA . PHE A 1 846 ? 12.015 -6.940 15.969 1.00 91.56 846 PHE A CA 1
ATOM 6727 C C . PHE A 1 846 ? 10.849 -7.137 15.010 1.00 91.56 846 PHE A C 1
ATOM 6729 O O . PHE A 1 846 ? 10.708 -6.363 14.069 1.00 91.56 846 PHE A O 1
ATOM 6736 N N . SER A 1 847 ? 9.965 -8.093 15.305 1.00 87.31 847 SER A N 1
ATOM 6737 C CA . SER A 1 847 ? 8.848 -8.558 14.471 1.00 87.31 847 SER A CA 1
ATOM 6738 C C . SER A 1 847 ? 9.267 -9.486 13.320 1.00 87.31 847 SER A C 1
ATOM 6740 O O . SER A 1 847 ? 10.432 -9.521 12.937 1.00 87.31 847 SER A O 1
ATOM 6742 N N . LEU A 1 848 ? 8.319 -10.247 12.760 1.00 85.31 848 LEU A N 1
ATOM 6743 C CA . LEU A 1 848 ? 8.544 -11.142 11.608 1.00 85.31 848 LEU A CA 1
ATOM 6744 C C . LEU A 1 848 ? 8.238 -10.497 10.242 1.00 85.31 848 LEU A C 1
ATOM 6746 O O . LEU A 1 848 ? 8.492 -11.101 9.204 1.00 85.31 848 LEU A O 1
ATOM 6750 N N . TYR A 1 849 ? 7.697 -9.278 10.220 1.00 74.44 849 TYR A N 1
ATOM 6751 C CA . TYR A 1 849 ? 7.245 -8.599 8.999 1.00 74.44 849 TYR A CA 1
ATOM 6752 C C . TYR A 1 849 ? 8.366 -7.759 8.351 1.00 74.44 849 TYR A C 1
ATOM 6754 O O . TYR A 1 849 ? 8.280 -6.534 8.329 1.00 74.44 849 TYR A O 1
ATOM 6762 N N . HIS A 1 850 ? 9.414 -8.416 7.832 1.00 72.06 850 HIS A N 1
ATOM 6763 C CA . HIS A 1 850 ? 10.589 -7.763 7.208 1.00 72.06 850 HIS A CA 1
ATOM 6764 C C . HIS A 1 850 ? 10.872 -8.250 5.786 1.00 72.06 850 HIS A C 1
ATOM 6766 O O . HIS A 1 850 ? 11.998 -8.636 5.469 1.00 72.06 850 HIS A O 1
ATOM 6772 N N . ALA A 1 851 ? 9.855 -8.250 4.921 1.00 60.06 851 ALA A N 1
ATOM 6773 C CA . ALA A 1 851 ? 10.016 -8.637 3.514 1.00 60.06 851 ALA A CA 1
ATOM 6774 C C . ALA A 1 851 ? 11.145 -7.852 2.822 1.00 60.06 851 ALA A C 1
ATOM 6776 O O . ALA A 1 851 ? 11.926 -8.417 2.061 1.00 60.06 851 ALA A O 1
ATOM 6777 N N . ASP A 1 852 ? 11.285 -6.572 3.168 1.00 65.88 852 ASP A N 1
ATOM 6778 C CA . ASP A 1 852 ? 12.281 -5.644 2.636 1.00 65.88 852 ASP A CA 1
ATOM 6779 C C . ASP A 1 852 ? 13.728 -5.967 3.043 1.00 65.88 852 ASP A C 1
ATOM 6781 O O . ASP A 1 852 ? 14.659 -5.419 2.453 1.00 65.88 852 ASP A O 1
ATOM 6785 N N . LYS A 1 853 ? 13.933 -6.851 4.031 1.00 77.12 853 LYS A N 1
ATOM 6786 C CA . LYS A 1 853 ? 15.259 -7.148 4.603 1.00 77.12 853 LYS A CA 1
ATOM 6787 C C . LYS A 1 853 ? 15.685 -8.598 4.473 1.00 77.12 853 LYS A C 1
ATOM 6789 O O . LYS A 1 853 ? 16.826 -8.904 4.810 1.00 77.12 853 LYS A O 1
ATOM 6794 N N . VAL A 1 854 ? 14.824 -9.498 3.990 1.00 79.44 854 VAL A N 1
ATOM 6795 C CA . VAL A 1 854 ? 15.141 -10.938 3.893 1.00 79.44 854 VAL A CA 1
ATOM 6796 C C . VAL A 1 854 ? 16.448 -11.170 3.131 1.00 79.44 854 VAL A C 1
ATOM 6798 O O . VAL A 1 854 ? 17.313 -11.910 3.596 1.00 79.44 854 VAL A O 1
ATOM 6801 N N . GLY A 1 855 ? 16.636 -10.488 1.996 1.00 74.56 855 GLY A N 1
ATOM 6802 C CA . GLY A 1 855 ? 17.849 -10.613 1.187 1.00 74.56 855 GLY A CA 1
ATOM 6803 C C . GLY A 1 855 ? 19.125 -10.228 1.943 1.00 74.56 855 GLY A C 1
ATOM 6804 O O . GLY A 1 855 ? 20.139 -10.909 1.816 1.00 74.56 855 GLY A O 1
ATOM 6805 N N . GLN A 1 856 ? 19.080 -9.166 2.749 1.00 73.81 856 GLN A N 1
ATOM 6806 C CA . GLN A 1 856 ? 20.203 -8.702 3.562 1.00 73.81 856 GLN A CA 1
ATOM 6807 C C . GLN A 1 856 ? 20.421 -9.591 4.790 1.00 73.81 856 GLN A C 1
ATOM 6809 O O . GLN A 1 856 ? 21.558 -9.964 5.060 1.00 73.81 856 GLN A O 1
ATOM 6814 N N . LEU A 1 857 ? 19.359 -10.002 5.493 1.00 81.50 857 LEU A N 1
ATOM 6815 C CA . LEU A 1 857 ? 19.451 -10.939 6.622 1.00 81.50 857 LEU A CA 1
ATOM 6816 C C . LEU A 1 857 ? 20.092 -12.266 6.190 1.00 81.50 857 LEU A C 1
ATOM 6818 O O . LEU A 1 857 ? 20.914 -12.823 6.915 1.00 81.50 857 LEU A O 1
ATOM 6822 N N . ASN A 1 858 ? 19.777 -12.741 4.983 1.00 78.56 858 ASN A N 1
ATOM 6823 C CA . ASN A 1 858 ? 20.370 -13.951 4.416 1.00 78.56 858 ASN A CA 1
ATOM 6824 C C . ASN A 1 858 ? 21.866 -13.806 4.093 1.00 78.56 858 ASN A C 1
ATOM 6826 O O . ASN A 1 858 ? 22.572 -14.811 4.092 1.00 78.56 858 ASN A O 1
ATOM 6830 N N . ARG A 1 859 ? 22.357 -12.584 3.846 1.00 77.06 859 ARG A N 1
ATOM 6831 C CA . ARG A 1 859 ? 23.779 -12.299 3.576 1.00 77.06 859 ARG A CA 1
ATOM 6832 C C . ARG A 1 859 ? 24.571 -11.885 4.812 1.00 77.06 859 ARG A C 1
ATOM 6834 O O . ARG A 1 859 ? 25.793 -11.918 4.761 1.00 77.06 859 ARG A O 1
ATOM 6841 N N . ALA A 1 860 ? 23.901 -11.471 5.885 1.00 76.31 860 ALA A N 1
ATOM 6842 C CA . ALA A 1 860 ? 24.563 -11.038 7.107 1.00 76.31 860 ALA A CA 1
ATOM 6843 C C . ALA A 1 860 ? 25.447 -12.160 7.664 1.00 76.31 860 ALA A C 1
ATOM 6845 O O . ALA A 1 860 ? 25.001 -13.302 7.776 1.00 76.31 860 ALA A O 1
ATOM 6846 N N . GLU A 1 861 ? 26.673 -11.836 8.062 1.00 79.75 861 GLU A N 1
ATOM 6847 C CA . GLU A 1 861 ? 27.587 -12.804 8.686 1.00 79.75 861 GLU A CA 1
ATOM 6848 C C . GLU A 1 861 ? 27.379 -12.890 10.206 1.00 79.75 861 GLU A C 1
ATOM 6850 O O . GLU A 1 861 ? 27.769 -13.861 10.856 1.00 79.75 861 GLU A O 1
ATOM 6855 N N . LYS A 1 862 ? 26.729 -11.879 10.793 1.00 85.69 862 LYS A N 1
ATOM 6856 C CA . LYS A 1 862 ? 26.469 -11.804 12.231 1.00 85.69 862 LYS A CA 1
ATOM 6857 C C . LYS A 1 862 ? 25.342 -12.767 12.656 1.00 85.69 862 LYS A C 1
ATOM 6859 O O . LYS A 1 862 ? 24.422 -13.040 11.871 1.00 85.69 862 LYS A O 1
ATOM 6864 N N . PRO A 1 863 ? 25.363 -13.274 13.906 1.00 89.75 863 PRO A N 1
ATOM 6865 C CA . PRO A 1 863 ? 24.229 -13.989 14.480 1.00 89.75 863 PRO A CA 1
ATOM 6866 C C . PRO A 1 863 ? 22.982 -13.106 14.510 1.00 89.75 863 PRO A C 1
ATOM 6868 O O . PRO A 1 863 ? 23.063 -11.914 14.804 1.00 89.75 863 PRO A O 1
ATOM 6871 N N . ILE A 1 864 ? 21.829 -13.705 14.230 1.00 91.75 864 ILE A N 1
ATOM 6872 C CA . ILE A 1 864 ? 20.533 -13.035 14.202 1.00 91.75 864 ILE A CA 1
ATOM 6873 C C . ILE A 1 864 ? 19.655 -13.596 15.314 1.00 91.75 864 ILE A C 1
ATOM 6875 O O . ILE A 1 864 ? 19.411 -14.799 15.386 1.00 91.75 864 ILE A O 1
ATOM 6879 N N . VAL A 1 865 ? 19.125 -12.714 16.150 1.00 95.00 865 VAL A N 1
ATOM 6880 C CA . VAL A 1 865 ? 18.063 -13.030 17.112 1.00 95.00 865 VAL A CA 1
ATOM 6881 C C . VAL A 1 865 ? 16.792 -12.296 16.722 1.00 95.00 865 VAL A C 1
ATOM 6883 O O . VAL A 1 865 ? 16.858 -11.211 16.145 1.00 95.00 865 VAL A O 1
ATOM 6886 N N . VAL A 1 866 ? 15.629 -12.886 16.992 1.00 95.00 866 VAL A N 1
ATOM 6887 C CA . VAL A 1 866 ? 14.355 -12.352 16.490 1.00 95.00 866 VAL A CA 1
ATOM 6888 C C . VAL A 1 866 ? 13.331 -12.246 17.607 1.00 95.00 866 VAL A C 1
ATOM 6890 O O . VAL A 1 866 ? 12.833 -13.268 18.068 1.00 95.00 866 VAL A O 1
ATOM 6893 N N . SER A 1 867 ? 12.955 -11.028 18.002 1.00 94.88 867 SER A N 1
ATOM 6894 C CA . SER A 1 867 ? 11.729 -10.814 18.783 1.00 94.88 867 SER A CA 1
ATOM 6895 C C . SER A 1 867 ? 10.536 -11.050 17.877 1.00 94.88 867 SER A C 1
ATOM 6897 O O . SER A 1 867 ? 10.296 -10.269 16.963 1.00 94.88 867 SER A O 1
ATOM 6899 N N . THR A 1 868 ? 9.796 -12.131 18.093 1.00 91.69 868 THR A N 1
ATOM 6900 C CA . THR A 1 868 ? 8.841 -12.618 17.089 1.00 91.69 868 THR A CA 1
ATOM 6901 C C . THR A 1 868 ? 7.612 -11.722 16.967 1.00 91.69 868 THR A C 1
ATOM 6903 O O . THR A 1 868 ? 7.165 -11.464 15.851 1.00 91.69 868 THR A O 1
ATOM 6906 N N . ILE A 1 869 ? 7.090 -11.206 18.088 1.00 87.69 869 ILE A N 1
ATOM 6907 C CA . ILE A 1 869 ? 5.861 -10.385 18.157 1.00 87.69 869 ILE A CA 1
ATOM 6908 C C . ILE A 1 869 ? 4.756 -10.999 17.271 1.00 87.69 869 ILE A C 1
ATOM 6910 O O . ILE A 1 869 ? 4.049 -10.328 16.517 1.00 87.69 869 ILE A O 1
ATOM 6914 N N . PHE A 1 870 ? 4.670 -12.327 17.310 1.00 86.25 870 PHE A N 1
ATOM 6915 C CA . PHE A 1 870 ? 3.889 -13.123 16.387 1.00 86.25 870 PHE A CA 1
ATOM 6916 C C . PHE A 1 870 ? 2.443 -13.222 16.856 1.00 86.25 870 PHE A C 1
ATOM 6918 O O . PHE A 1 870 ? 2.139 -13.333 18.047 1.00 86.25 870 PHE A O 1
ATOM 6925 N N . ARG A 1 871 ? 1.542 -13.193 15.878 1.00 77.31 871 ARG A N 1
ATOM 6926 C CA . ARG A 1 871 ? 0.120 -13.469 16.036 1.00 77.31 871 ARG A CA 1
ATOM 6927 C C . ARG A 1 871 ? -0.312 -14.306 14.847 1.00 77.31 871 ARG A C 1
ATOM 6929 O O . ARG A 1 871 ? 0.101 -14.024 13.724 1.00 77.31 871 ARG A O 1
ATOM 6936 N N . ASP A 1 872 ? -1.111 -15.322 15.122 1.00 74.38 872 ASP A N 1
ATOM 6937 C CA . ASP A 1 872 ? -1.687 -16.179 14.095 1.00 74.38 872 ASP A CA 1
ATOM 6938 C C . ASP A 1 872 ? -2.864 -15.455 13.426 1.00 74.38 872 ASP A C 1
ATOM 6940 O O . ASP A 1 872 ? -3.786 -15.000 14.113 1.00 74.38 872 ASP A O 1
ATOM 6944 N N . ASN A 1 873 ? -2.830 -15.337 12.096 1.00 66.31 873 ASN A N 1
ATOM 6945 C CA . ASN A 1 873 ? -3.876 -14.643 11.352 1.00 66.31 873 ASN A CA 1
ATOM 6946 C C . ASN A 1 873 ? -5.204 -15.415 11.340 1.00 66.31 873 ASN A C 1
ATOM 6948 O O . ASN A 1 873 ? -6.252 -14.794 11.184 1.00 66.31 873 ASN A O 1
ATOM 6952 N N . ALA A 1 874 ? -5.207 -16.720 11.639 1.00 61.94 874 ALA A N 1
ATOM 6953 C CA . ALA A 1 874 ? -6.444 -17.481 11.828 1.00 61.94 874 ALA A CA 1
ATOM 6954 C C . ALA A 1 874 ? -7.335 -16.897 12.952 1.00 61.94 874 ALA A C 1
ATOM 6956 O O . ALA A 1 874 ? -8.556 -17.071 12.954 1.00 61.94 874 ALA A O 1
ATOM 6957 N N . ALA A 1 875 ? -6.753 -16.131 13.886 1.00 58.16 875 ALA A N 1
ATOM 6958 C CA . ALA A 1 875 ? -7.490 -15.397 14.914 1.00 58.16 875 ALA A CA 1
ATOM 6959 C C . ALA A 1 875 ? -8.255 -14.161 14.383 1.00 58.16 875 ALA A C 1
ATOM 6961 O O . ALA A 1 875 ? -9.038 -13.574 15.131 1.00 58.16 875 ALA A O 1
ATOM 6962 N N . PHE A 1 876 ? -8.072 -13.756 13.118 1.00 67.25 876 PHE A N 1
ATOM 6963 C CA . PHE A 1 876 ? -8.798 -12.630 12.514 1.00 67.25 876 PHE A CA 1
ATOM 6964 C C . PHE A 1 876 ? -10.213 -12.990 12.060 1.00 67.25 876 PHE A C 1
ATOM 6966 O O . PHE A 1 876 ? -11.046 -12.092 11.958 1.00 67.25 876 PHE A O 1
ATOM 6973 N N . TYR A 1 877 ? -10.542 -14.271 11.856 1.00 68.19 877 TYR A N 1
ATOM 6974 C CA . TYR A 1 877 ? -11.911 -14.655 11.490 1.00 68.19 877 TYR A CA 1
ATOM 6975 C C . TYR A 1 877 ? -12.949 -14.195 12.532 1.00 68.19 877 TYR A C 1
ATOM 6977 O O . TYR A 1 877 ? -13.861 -13.446 12.169 1.00 68.19 877 TYR A O 1
ATOM 6985 N N . PRO A 1 878 ? -12.792 -14.494 13.838 1.00 70.25 878 PRO A N 1
ATOM 6986 C CA . PRO A 1 878 ? -13.673 -13.949 14.872 1.00 70.25 878 PRO A CA 1
ATOM 6987 C C . PRO A 1 878 ? -13.694 -12.414 14.942 1.00 70.25 878 PRO A C 1
ATOM 6989 O O . PRO A 1 878 ? -14.744 -11.837 15.216 1.00 70.25 878 PRO A O 1
ATOM 6992 N N . VAL A 1 879 ? -12.571 -11.744 14.654 1.00 78.56 879 VAL A N 1
ATOM 6993 C CA . VAL A 1 879 ? -12.466 -10.272 14.640 1.00 78.56 879 VAL A CA 1
ATOM 6994 C C . VAL A 1 879 ? -13.379 -9.676 13.567 1.00 78.56 879 VAL A C 1
ATOM 6996 O O . VAL A 1 879 ? -14.170 -8.770 13.844 1.00 78.56 879 VAL A O 1
ATOM 6999 N N . THR A 1 880 ? -13.293 -10.207 12.347 1.00 73.62 880 THR A N 1
ATOM 7000 C CA . THR A 1 880 ? -14.073 -9.740 11.197 1.00 73.62 880 THR A CA 1
ATOM 7001 C C . THR A 1 880 ? -15.557 -10.044 11.370 1.00 73.62 880 THR A C 1
ATOM 7003 O O . THR A 1 880 ? -16.397 -9.171 11.141 1.00 73.62 880 THR A O 1
ATOM 7006 N N . VAL A 1 881 ? -15.890 -11.249 11.848 1.00 73.56 881 VAL A N 1
ATOM 7007 C CA . VAL A 1 881 ? -17.268 -11.622 12.203 1.00 73.56 881 VAL A CA 1
ATOM 7008 C C . VAL A 1 881 ? -17.813 -10.687 13.286 1.00 73.56 881 VAL A C 1
ATOM 7010 O O . VAL A 1 881 ? -18.939 -10.202 13.169 1.00 73.56 881 VAL A O 1
ATOM 7013 N N . GLY A 1 882 ? -16.996 -10.353 14.289 1.00 77.62 882 GLY A N 1
ATOM 7014 C CA . GLY A 1 882 ? -17.348 -9.420 15.354 1.00 77.62 882 GLY A CA 1
ATOM 7015 C C . GLY A 1 882 ? -17.756 -8.049 14.850 1.00 77.62 882 GLY A C 1
ATOM 7016 O O . GLY A 1 882 ? -18.828 -7.571 15.205 1.00 77.62 882 GLY A O 1
ATOM 7017 N N . ALA A 1 883 ? -16.966 -7.439 13.968 1.00 84.12 883 ALA A N 1
ATOM 7018 C CA . ALA A 1 883 ? -17.343 -6.169 13.353 1.00 84.12 883 ALA A CA 1
ATOM 7019 C C . ALA A 1 883 ? -18.602 -6.300 12.471 1.00 84.12 883 ALA A C 1
ATOM 7021 O O . ALA A 1 883 ? -19.480 -5.436 12.517 1.00 84.12 883 ALA A O 1
ATOM 7022 N N . ALA A 1 884 ? -18.728 -7.392 11.708 1.00 81.94 884 ALA A N 1
ATOM 7023 C CA . ALA A 1 884 ? -19.862 -7.630 10.813 1.00 81.94 884 ALA A CA 1
ATOM 7024 C C . ALA A 1 884 ? -21.208 -7.745 11.553 1.00 81.94 884 ALA A C 1
ATOM 7026 O O . ALA A 1 884 ? -22.227 -7.249 11.065 1.00 81.94 884 ALA A O 1
ATOM 7027 N N . VAL A 1 885 ? -21.220 -8.316 12.761 1.00 84.50 885 VAL A N 1
ATOM 7028 C CA . VAL A 1 885 ? -22.415 -8.387 13.623 1.00 84.50 885 VAL A CA 1
ATOM 7029 C C . VAL A 1 885 ? -22.989 -7.005 13.943 1.00 84.50 885 VAL A C 1
ATOM 7031 O O . VAL A 1 885 ? -24.200 -6.865 14.085 1.00 84.50 885 VAL A O 1
ATOM 7034 N N . PHE A 1 886 ? -22.158 -5.966 14.004 1.00 88.94 886 PHE A N 1
ATOM 7035 C CA . PHE A 1 886 ? -22.599 -4.598 14.282 1.00 88.94 886 PHE A CA 1
ATOM 7036 C C . PHE A 1 886 ? -22.846 -3.764 13.017 1.00 88.94 886 PHE A C 1
ATOM 7038 O O . PHE A 1 886 ? -23.263 -2.611 13.120 1.00 88.94 886 PHE A O 1
ATOM 7045 N N . ARG A 1 887 ? -22.661 -4.330 11.817 1.00 87.25 887 ARG A N 1
ATOM 7046 C CA . ARG A 1 887 ? -23.043 -3.674 10.552 1.00 87.25 887 ARG A CA 1
ATOM 7047 C C . ARG A 1 887 ? -24.547 -3.732 10.265 1.00 87.25 887 ARG A C 1
ATOM 7049 O O . ARG A 1 887 ? -25.008 -3.066 9.345 1.00 87.25 887 ARG A O 1
ATOM 7056 N N . GLN A 1 888 ? -25.306 -4.478 11.065 1.00 84.62 888 GLN A N 1
ATOM 7057 C CA . GLN A 1 888 ? -26.754 -4.640 10.920 1.00 84.62 888 GLN A CA 1
ATOM 7058 C C . GLN A 1 888 ? -27.508 -3.302 11.005 1.00 84.62 888 GLN A C 1
ATOM 7060 O O . GLN A 1 888 ? -26.999 -2.306 11.524 1.00 84.62 888 GLN A O 1
ATOM 7065 N N . GLU A 1 889 ? -28.736 -3.254 10.494 1.00 82.81 889 GLU A N 1
ATOM 7066 C CA . GLU A 1 889 ? -29.500 -2.005 10.359 1.00 82.81 889 GLU A CA 1
ATOM 7067 C C . GLU A 1 889 ? -30.071 -1.504 11.693 1.00 82.81 889 GLU A C 1
ATOM 7069 O O . GLU A 1 889 ? -30.160 -0.297 11.930 1.00 82.81 889 GLU A O 1
ATOM 7074 N N . ASP A 1 890 ? -30.415 -2.423 12.593 1.00 90.12 890 ASP A N 1
ATOM 7075 C CA . ASP A 1 890 ? -31.084 -2.110 13.851 1.00 90.12 890 ASP A CA 1
ATOM 7076 C C . ASP A 1 890 ? -30.624 -3.007 15.012 1.00 90.12 890 ASP A C 1
ATOM 7078 O O . ASP A 1 890 ? -29.981 -4.044 14.830 1.00 90.12 890 ASP A O 1
ATOM 7082 N N . ALA A 1 891 ? -30.943 -2.587 16.239 1.00 90.31 891 ALA A N 1
ATOM 7083 C CA . ALA A 1 891 ? -30.490 -3.274 17.444 1.00 90.31 891 ALA A CA 1
ATOM 7084 C C . ALA A 1 891 ? -31.057 -4.696 17.582 1.00 90.31 891 ALA A C 1
ATOM 7086 O O . ALA A 1 891 ? -30.391 -5.573 18.135 1.00 90.31 891 ALA A O 1
ATOM 7087 N N . ALA A 1 892 ? -32.260 -4.950 17.059 1.00 89.62 892 ALA A N 1
ATOM 7088 C CA . ALA A 1 892 ? -32.872 -6.272 17.104 1.00 89.62 892 ALA A CA 1
ATOM 7089 C C . ALA A 1 892 ? -32.165 -7.246 16.147 1.00 89.62 892 ALA A C 1
ATOM 7091 O O . ALA A 1 892 ? -32.062 -8.435 16.452 1.00 89.62 892 ALA A O 1
ATOM 7092 N N . GLN A 1 893 ? -31.663 -6.767 15.007 1.00 88.19 893 GLN A N 1
ATOM 7093 C CA . GLN A 1 893 ? -30.814 -7.542 14.101 1.00 88.19 893 GLN A CA 1
ATOM 7094 C C . GLN A 1 893 ? -29.461 -7.870 14.740 1.00 88.19 893 GLN A C 1
ATOM 7096 O O . GLN A 1 893 ? -29.056 -9.031 14.703 1.00 88.19 893 GLN A O 1
ATOM 7101 N N . VAL A 1 894 ? -28.812 -6.900 15.397 1.00 90.19 894 VAL A N 1
ATOM 7102 C CA . VAL A 1 894 ? -27.563 -7.143 16.146 1.00 90.19 894 VAL A CA 1
ATOM 7103 C C . VAL A 1 894 ? -27.773 -8.221 17.215 1.00 90.19 894 VAL A C 1
ATOM 7105 O O . VAL A 1 894 ? -27.000 -9.171 17.302 1.00 90.19 894 VAL A O 1
ATOM 7108 N N . GLU A 1 895 ? -28.861 -8.149 17.989 1.00 91.19 895 GLU A N 1
ATOM 7109 C CA . GLU A 1 895 ? -29.189 -9.177 18.988 1.00 91.19 895 GLU A CA 1
ATOM 7110 C C . GLU A 1 895 ? -29.408 -10.564 18.378 1.00 91.19 895 GLU A C 1
ATOM 7112 O O . GLU A 1 895 ? -28.956 -11.566 18.939 1.00 91.19 895 GLU A O 1
ATOM 7117 N N . ARG A 1 896 ? -30.095 -10.648 17.230 1.00 87.94 896 ARG A N 1
ATOM 7118 C CA . ARG A 1 896 ? -30.270 -11.918 16.511 1.00 87.94 896 ARG A CA 1
ATOM 7119 C C . ARG A 1 896 ? -28.932 -12.472 16.027 1.00 87.94 896 ARG A C 1
ATOM 7121 O O . ARG A 1 896 ? -28.690 -13.662 16.207 1.00 87.94 896 ARG A O 1
ATOM 7128 N N . ALA A 1 897 ? -28.069 -11.625 15.473 1.00 85.12 897 ALA A N 1
ATOM 7129 C CA . ALA A 1 897 ? -26.750 -12.013 14.985 1.00 85.12 897 ALA A CA 1
ATOM 7130 C C . ALA A 1 897 ? -25.831 -12.488 16.125 1.00 85.12 897 ALA A C 1
ATOM 7132 O O . ALA A 1 897 ? -25.221 -13.547 16.007 1.00 85.12 897 ALA A O 1
ATOM 7133 N N . LEU A 1 898 ? -25.812 -11.791 17.269 1.00 87.06 898 LEU A N 1
ATOM 7134 C CA . LEU A 1 898 ? -25.085 -12.224 18.471 1.00 87.06 898 LEU A CA 1
ATOM 7135 C C . LEU A 1 898 ? -25.588 -13.579 18.992 1.00 87.06 898 LEU A C 1
ATOM 7137 O O . LEU A 1 898 ? -24.784 -14.446 19.336 1.00 87.06 898 LEU A O 1
ATOM 7141 N N . ARG A 1 899 ? -26.911 -13.805 19.016 1.00 84.94 899 ARG A N 1
ATOM 7142 C CA . ARG A 1 899 ? -27.485 -15.111 19.396 1.00 84.94 899 ARG A CA 1
ATOM 7143 C C . ARG A 1 899 ? -27.092 -16.214 18.416 1.00 84.94 899 ARG A C 1
ATOM 7145 O O . ARG A 1 899 ? -26.737 -17.303 18.858 1.00 84.94 899 ARG A O 1
ATOM 7152 N N . ALA A 1 900 ? -27.143 -15.939 17.113 1.00 80.94 900 ALA A N 1
ATOM 7153 C CA . ALA A 1 900 ? -26.737 -16.890 16.082 1.00 80.94 900 ALA A CA 1
ATOM 7154 C C . ALA A 1 900 ? -25.247 -17.239 16.198 1.00 80.94 900 ALA A C 1
ATOM 7156 O O . ALA A 1 900 ? -24.894 -18.416 16.141 1.00 80.94 900 ALA A O 1
ATOM 7157 N N . TRP A 1 901 ? -24.388 -16.244 16.446 1.00 82.31 901 TRP A N 1
ATOM 7158 C CA . TRP A 1 901 ? -22.960 -16.455 16.680 1.00 82.31 901 TRP A CA 1
ATOM 7159 C C . TRP A 1 901 ? -22.714 -17.335 17.901 1.00 82.31 901 TRP A C 1
ATOM 7161 O O . TRP A 1 901 ? -22.036 -18.354 17.794 1.00 82.31 901 TRP A O 1
ATOM 7171 N N . LYS A 1 902 ? -23.334 -17.012 19.041 1.00 79.12 902 LYS A N 1
ATOM 7172 C CA . LYS A 1 902 ? -23.216 -17.807 20.272 1.00 79.12 902 LYS A CA 1
ATOM 7173 C C . LYS A 1 902 ? -23.637 -19.270 20.078 1.00 79.12 902 LYS A C 1
ATOM 7175 O O . LYS A 1 902 ? -23.126 -20.152 20.759 1.00 79.12 902 LYS A O 1
ATOM 7180 N N . GLN A 1 903 ? -24.553 -19.534 19.147 1.00 77.38 903 GLN A N 1
ATOM 7181 C CA . GLN A 1 903 ? -25.023 -20.878 18.798 1.00 77.38 903 GLN A CA 1
ATOM 7182 C C . GLN A 1 903 ? -24.194 -21.570 17.701 1.00 77.38 903 GLN A C 1
ATOM 7184 O O . GLN A 1 903 ? -24.489 -22.714 17.371 1.00 77.38 903 GLN A O 1
ATOM 7189 N N . GLY A 1 904 ? -23.188 -20.901 17.127 1.00 72.00 904 GLY A N 1
ATOM 7190 C CA . GLY A 1 904 ? -22.393 -21.420 16.008 1.00 72.00 904 GLY A CA 1
ATOM 7191 C C . GLY A 1 904 ? -23.133 -21.449 14.664 1.00 72.00 904 GLY A C 1
ATOM 7192 O O . GLY A 1 904 ? -22.666 -22.092 13.732 1.00 72.00 904 GLY A O 1
ATOM 7193 N N . ASN A 1 905 ? -24.269 -20.755 14.553 1.00 69.38 905 ASN A N 1
ATOM 7194 C CA . ASN A 1 905 ? -25.162 -20.771 13.386 1.00 69.38 905 ASN A CA 1
ATOM 7195 C C . ASN A 1 905 ? -25.022 -19.516 12.503 1.00 69.38 905 ASN A C 1
ATOM 7197 O O . ASN A 1 905 ? -25.906 -19.220 11.699 1.00 69.38 905 ASN A O 1
ATOM 7201 N N . LEU A 1 906 ? -23.964 -18.723 12.697 1.00 66.88 906 LEU A N 1
ATOM 7202 C CA . LEU A 1 906 ? -23.735 -17.496 11.939 1.00 66.88 906 LEU A CA 1
ATOM 7203 C C . LEU A 1 906 ? -22.887 -17.793 10.696 1.00 66.88 906 LEU A C 1
ATOM 7205 O O . LEU A 1 906 ? -21.725 -18.173 10.812 1.00 66.88 906 LEU A O 1
ATOM 7209 N N . HIS A 1 907 ? -23.470 -17.568 9.519 1.00 61.75 907 HIS A N 1
ATOM 7210 C CA . HIS A 1 907 ? -22.779 -17.616 8.232 1.00 61.75 907 HIS A CA 1
ATOM 7211 C C . HIS A 1 907 ? -22.643 -16.195 7.680 1.00 61.75 907 HIS A C 1
ATOM 7213 O O . HIS A 1 907 ? -23.648 -15.502 7.521 1.00 61.75 907 HIS A O 1
ATOM 7219 N N . VAL A 1 908 ? -21.414 -15.758 7.399 1.00 56.53 908 VAL A N 1
ATOM 7220 C CA . VAL A 1 908 ? -21.133 -14.456 6.778 1.00 56.53 908 VAL A CA 1
ATOM 7221 C C . VAL A 1 908 ? -20.822 -14.695 5.302 1.00 56.53 908 VAL A C 1
ATOM 7223 O O . VAL A 1 908 ? -19.882 -15.409 4.968 1.00 56.53 908 VAL A O 1
ATOM 7226 N N . GLN A 1 909 ? -21.645 -14.146 4.408 1.00 49.81 909 GLN A N 1
ATOM 7227 C CA . GLN A 1 909 ? -21.478 -14.319 2.964 1.00 49.81 909 GLN A CA 1
ATOM 7228 C C . GLN A 1 909 ? -20.168 -13.664 2.494 1.00 49.81 909 GLN A C 1
ATOM 7230 O O . GLN A 1 909 ? -19.887 -12.527 2.859 1.00 49.81 909 GLN A O 1
ATOM 7235 N N . GLY A 1 910 ? -19.364 -14.389 1.709 1.00 47.03 910 GLY A N 1
ATOM 7236 C CA . GLY A 1 910 ? -18.065 -13.909 1.214 1.00 47.03 910 GLY A CA 1
ATOM 7237 C C . GLY A 1 910 ? -16.915 -13.977 2.226 1.00 47.03 910 GLY A C 1
ATOM 7238 O O . GLY A 1 910 ? -15.815 -13.541 1.907 1.00 47.03 910 GLY A O 1
ATOM 7239 N N . LEU A 1 911 ? -17.150 -14.527 3.423 1.00 48.75 911 LEU A N 1
ATOM 7240 C CA . LEU A 1 911 ? -16.130 -14.709 4.452 1.00 48.75 911 LEU A CA 1
ATOM 7241 C C . LEU A 1 911 ? -16.035 -16.195 4.826 1.00 48.75 911 LEU A C 1
ATOM 7243 O O . LEU A 1 911 ? -16.906 -16.726 5.515 1.00 48.75 911 LEU A O 1
ATOM 7247 N N . ASP A 1 912 ? -14.978 -16.870 4.383 1.00 55.66 912 ASP A N 1
ATOM 7248 C CA . ASP A 1 912 ? -14.625 -18.221 4.833 1.00 55.66 912 ASP A CA 1
ATOM 7249 C C . ASP A 1 912 ? -13.327 -18.183 5.676 1.00 55.66 912 ASP A C 1
ATOM 7251 O O . ASP A 1 912 ? -12.552 -17.229 5.592 1.00 55.66 912 ASP A O 1
ATOM 7255 N N . ALA A 1 913 ? -13.095 -19.174 6.543 1.00 52.50 913 ALA A N 1
ATOM 7256 C CA . ALA A 1 913 ? -11.913 -19.193 7.413 1.00 52.50 913 ALA A CA 1
ATOM 7257 C C . ALA A 1 913 ? -10.577 -19.203 6.634 1.00 52.50 913 ALA A C 1
ATOM 7259 O O . ALA A 1 913 ? -9.649 -18.514 7.042 1.00 52.50 913 ALA A O 1
ATOM 7260 N N . ALA A 1 914 ? -10.513 -19.914 5.507 1.00 55.44 914 ALA A N 1
ATOM 7261 C CA . ALA A 1 914 ? -9.399 -19.937 4.562 1.00 55.44 914 ALA A CA 1
ATOM 7262 C C . ALA A 1 914 ? -9.288 -18.650 3.723 1.00 55.44 914 ALA A C 1
ATOM 7264 O O . ALA A 1 914 ? -8.198 -18.287 3.297 1.00 55.44 914 ALA A O 1
ATOM 7265 N N . SER A 1 915 ? -10.375 -17.894 3.528 1.00 49.59 915 SER A N 1
ATOM 7266 C CA . SER A 1 915 ? -10.313 -16.577 2.859 1.00 49.59 915 SER A CA 1
ATOM 7267 C C . SER A 1 915 ? -9.581 -15.497 3.675 1.00 49.59 915 SER A C 1
ATOM 7269 O O . SER A 1 915 ? -9.260 -14.434 3.147 1.00 49.59 915 SER A O 1
ATOM 7271 N N . LEU A 1 916 ? -9.320 -15.765 4.960 1.00 54.88 916 LEU A N 1
ATOM 7272 C CA . LEU A 1 916 ? -8.529 -14.919 5.859 1.00 54.88 916 LEU A CA 1
ATOM 7273 C C . LEU A 1 916 ? -7.148 -15.511 6.160 1.00 54.88 916 LEU A C 1
ATOM 7275 O O . LEU A 1 916 ? -6.429 -14.968 7.007 1.00 54.88 916 LEU A O 1
ATOM 7279 N N . ASP A 1 917 ? -6.782 -16.606 5.485 1.00 60.00 917 ASP A N 1
ATOM 7280 C CA . ASP A 1 917 ? -5.425 -17.120 5.559 1.00 60.00 917 ASP A CA 1
ATOM 7281 C C . ASP A 1 917 ? -4.453 -16.064 5.035 1.00 60.00 917 ASP A C 1
ATOM 7283 O O . ASP A 1 917 ? -4.717 -15.302 4.101 1.00 60.00 917 ASP A O 1
ATOM 7287 N N . GLU A 1 918 ? -3.305 -15.996 5.697 1.00 66.62 918 GLU A N 1
ATOM 7288 C CA . GLU A 1 918 ? -2.229 -15.134 5.252 1.00 66.62 918 GLU A CA 1
ATOM 7289 C C . GLU A 1 918 ? -1.748 -15.578 3.861 1.00 66.62 918 GLU A C 1
ATOM 7291 O O . GLU A 1 918 ? -1.514 -16.778 3.681 1.00 66.62 918 GLU A O 1
ATOM 7296 N N . PRO A 1 919 ? -1.550 -14.648 2.902 1.00 69.81 919 PRO A N 1
ATOM 7297 C CA . PRO A 1 919 ? -0.991 -14.993 1.600 1.00 69.81 919 PRO A CA 1
ATOM 7298 C C . PRO A 1 919 ? 0.305 -15.792 1.752 1.00 69.81 919 PRO A C 1
ATOM 7300 O O . PRO A 1 919 ? 1.133 -15.496 2.626 1.00 69.81 919 PRO A O 1
ATOM 7303 N N . GLU A 1 920 ? 0.487 -16.809 0.908 1.00 72.88 920 GLU A N 1
ATOM 7304 C CA . GLU A 1 920 ? 1.606 -17.750 1.008 1.00 72.88 920 GLU A CA 1
ATOM 7305 C C . GLU A 1 920 ? 2.962 -17.029 0.948 1.00 72.88 920 GLU A C 1
ATOM 7307 O O . GLU A 1 920 ? 3.903 -17.408 1.641 1.00 72.88 920 GLU A O 1
ATOM 7312 N N . GLU A 1 921 ? 3.042 -15.914 0.224 1.00 70.12 921 GLU A N 1
ATOM 7313 C CA . GLU A 1 921 ? 4.228 -15.070 0.107 1.00 70.12 921 GLU A CA 1
ATOM 7314 C C . GLU A 1 921 ? 4.590 -14.389 1.434 1.00 70.12 921 GLU A C 1
ATOM 7316 O O . GLU A 1 921 ? 5.762 -14.320 1.813 1.00 70.12 921 GLU A O 1
ATOM 7321 N N . VAL A 1 922 ? 3.591 -13.908 2.183 1.00 70.56 922 VAL A N 1
ATOM 7322 C CA . VAL A 1 922 ? 3.810 -13.287 3.499 1.00 70.56 922 VAL A CA 1
ATOM 7323 C C . VAL A 1 922 ? 4.233 -14.353 4.506 1.00 70.56 922 VAL A C 1
ATOM 7325 O O . VAL A 1 922 ? 5.170 -14.139 5.284 1.00 70.56 922 VAL A O 1
ATOM 7328 N N . ARG A 1 923 ? 3.601 -15.531 4.450 1.00 81.75 923 ARG A N 1
ATOM 7329 C CA . ARG A 1 923 ? 4.005 -16.689 5.251 1.00 81.75 923 ARG A CA 1
ATOM 7330 C C . ARG A 1 923 ? 5.446 -17.100 4.941 1.00 81.75 923 ARG A C 1
ATOM 7332 O O . ARG A 1 923 ? 6.222 -17.310 5.875 1.00 81.75 923 ARG A O 1
ATOM 7339 N N . TYR A 1 924 ? 5.822 -17.136 3.663 1.00 79.69 924 TYR A N 1
ATOM 7340 C CA . TYR A 1 924 ? 7.171 -17.455 3.200 1.00 79.69 924 TYR A CA 1
ATOM 7341 C C . TYR A 1 924 ? 8.210 -16.451 3.716 1.00 79.69 924 TYR A C 1
ATOM 7343 O O . TYR A 1 924 ? 9.238 -16.855 4.256 1.00 79.69 924 TYR A O 1
ATOM 7351 N N . VAL A 1 925 ? 7.933 -15.144 3.654 1.00 80.25 925 VAL A N 1
ATOM 7352 C CA . VAL A 1 925 ? 8.821 -14.108 4.216 1.00 80.25 925 VAL A CA 1
ATOM 7353 C C . VAL A 1 925 ? 9.067 -14.330 5.707 1.00 80.25 925 VAL A C 1
ATOM 7355 O O . VAL A 1 925 ? 10.216 -14.328 6.154 1.00 80.25 925 VAL A O 1
ATOM 7358 N N . LYS A 1 926 ? 8.003 -14.545 6.490 1.00 86.75 926 LYS A N 1
ATOM 7359 C CA . LYS A 1 926 ? 8.145 -14.799 7.930 1.00 86.75 926 LYS A CA 1
ATOM 7360 C C . LYS A 1 926 ? 8.951 -16.069 8.183 1.00 86.75 926 LYS A C 1
ATOM 7362 O O . LYS A 1 926 ? 9.807 -16.076 9.066 1.00 86.75 926 LYS A O 1
ATOM 7367 N N . GLN A 1 927 ? 8.704 -17.116 7.396 1.00 86.56 927 GLN A N 1
ATOM 7368 C CA . GLN A 1 927 ? 9.448 -18.366 7.472 1.00 86.56 927 GLN A CA 1
ATOM 7369 C C . GLN A 1 927 ? 10.941 -18.141 7.207 1.00 86.56 927 GLN A C 1
ATOM 7371 O O . GLN A 1 927 ? 11.750 -18.609 7.999 1.00 86.56 927 GLN A O 1
ATOM 7376 N N . GLN A 1 928 ? 11.320 -17.353 6.198 1.00 85.44 928 GLN A N 1
ATOM 7377 C CA . GLN A 1 928 ? 12.724 -17.023 5.924 1.00 85.44 928 GLN A CA 1
ATOM 7378 C C . GLN A 1 928 ? 13.401 -16.300 7.101 1.00 85.44 928 GLN A C 1
ATOM 7380 O O . GLN A 1 928 ? 14.512 -16.654 7.495 1.00 85.44 928 GLN A O 1
ATOM 7385 N N . VAL A 1 929 ? 12.723 -15.325 7.721 1.00 88.50 929 VAL A N 1
ATOM 7386 C CA . VAL A 1 929 ? 13.250 -14.628 8.911 1.00 88.50 929 VAL A CA 1
ATOM 7387 C C . VAL A 1 929 ? 13.431 -15.604 10.078 1.00 88.50 929 VAL A C 1
ATOM 7389 O O . VAL A 1 929 ? 14.471 -15.600 10.742 1.00 88.50 929 VAL A O 1
ATOM 7392 N N . VAL A 1 930 ? 12.446 -16.475 10.315 1.00 88.94 930 VAL A N 1
ATOM 7393 C CA . VAL A 1 930 ? 12.507 -17.496 11.369 1.00 88.94 930 VAL A CA 1
ATOM 7394 C C . VAL A 1 930 ? 13.609 -18.523 11.094 1.00 88.94 930 VAL A C 1
ATOM 7396 O O . VAL A 1 930 ? 14.343 -18.898 12.007 1.00 88.94 930 VAL A O 1
ATOM 7399 N N . GLU A 1 931 ? 13.772 -18.976 9.855 1.00 85.19 931 GLU A N 1
ATOM 7400 C CA . GLU A 1 931 ? 14.814 -19.919 9.447 1.00 85.19 931 GLU A CA 1
ATOM 7401 C C . GLU A 1 931 ? 16.209 -19.318 9.623 1.00 85.19 931 GLU A C 1
ATOM 7403 O O . GLU A 1 931 ? 17.092 -19.989 10.167 1.00 85.19 931 GLU A O 1
ATOM 7408 N N . ARG A 1 932 ? 16.391 -18.041 9.269 1.00 85.38 932 ARG A N 1
ATOM 7409 C CA . ARG A 1 932 ? 17.669 -17.337 9.406 1.00 85.38 932 ARG A CA 1
ATOM 7410 C C . ARG A 1 932 ? 18.047 -17.026 10.857 1.00 85.38 932 ARG A C 1
ATOM 7412 O O . ARG A 1 932 ? 19.241 -16.915 11.147 1.00 85.38 932 ARG A O 1
ATOM 7419 N N . ALA A 1 933 ? 17.076 -16.907 11.762 1.00 88.75 933 ALA A N 1
ATOM 7420 C CA . ALA A 1 933 ? 17.317 -16.648 13.182 1.00 88.75 933 ALA A CA 1
ATOM 7421 C C . ALA A 1 933 ? 18.137 -17.767 13.849 1.00 88.75 933 ALA A C 1
ATOM 7423 O O . ALA A 1 933 ? 17.833 -18.944 13.686 1.00 88.75 933 ALA A O 1
ATOM 7424 N N . GLN A 1 934 ? 19.129 -17.431 14.667 1.00 87.38 934 GLN A N 1
ATOM 7425 C CA . GLN A 1 934 ? 19.783 -18.379 15.575 1.00 87.38 934 GLN A CA 1
ATOM 7426 C C . GLN A 1 934 ? 18.936 -18.628 16.832 1.00 87.38 934 GLN A C 1
ATOM 7428 O O . GLN A 1 934 ? 18.915 -19.746 17.341 1.00 87.38 934 GLN A O 1
ATOM 7433 N N . LEU A 1 935 ? 18.206 -17.612 17.305 1.00 91.00 935 LEU A N 1
ATOM 7434 C CA . LEU A 1 935 ? 17.351 -17.704 18.489 1.00 91.00 935 LEU A CA 1
ATOM 7435 C C . LEU A 1 935 ? 16.085 -16.856 18.322 1.00 91.00 935 LEU A C 1
ATOM 7437 O O . LEU A 1 935 ? 16.154 -15.686 17.937 1.00 91.00 935 LEU A O 1
ATOM 7441 N N . LEU A 1 936 ? 14.929 -17.443 18.628 1.00 94.25 936 LEU A N 1
ATOM 7442 C CA . LEU A 1 936 ? 13.650 -16.732 18.676 1.00 94.25 936 LEU A CA 1
ATOM 7443 C C . LEU A 1 936 ? 13.373 -16.204 20.086 1.00 94.25 936 LEU A C 1
ATOM 7445 O O . LEU A 1 936 ? 13.573 -16.919 21.063 1.00 94.25 936 LEU A O 1
ATOM 7449 N N . LEU A 1 937 ? 12.851 -14.985 20.191 1.00 95.62 937 LEU A N 1
ATOM 7450 C CA . LEU A 1 937 ? 12.528 -14.297 21.441 1.00 95.62 937 LEU A CA 1
ATOM 7451 C C . LEU A 1 937 ? 11.017 -13.990 21.523 1.00 95.62 937 LEU A C 1
ATOM 7453 O O . LEU A 1 937 ? 10.609 -12.836 21.370 1.00 95.62 937 LEU A O 1
ATOM 7457 N N . PRO A 1 938 ? 10.151 -15.007 21.692 1.00 93.75 938 PRO A N 1
ATOM 7458 C CA . PRO A 1 938 ? 8.719 -14.793 21.894 1.00 93.75 938 PRO A CA 1
ATOM 7459 C C . PRO A 1 938 ? 8.433 -14.145 23.253 1.00 93.75 938 PRO A C 1
ATOM 7461 O O . PRO A 1 938 ? 9.111 -14.430 24.240 1.00 93.75 938 PRO A O 1
ATOM 7464 N N . ASN A 1 939 ? 7.374 -13.335 23.337 1.00 93.06 939 ASN A N 1
ATOM 7465 C CA . ASN A 1 939 ? 6.971 -12.644 24.565 1.00 93.06 939 ASN A CA 1
ATOM 7466 C C . ASN A 1 939 ? 6.384 -13.567 25.636 1.00 93.06 939 ASN A C 1
ATOM 7468 O O . ASN A 1 939 ? 6.240 -13.173 26.791 1.00 93.06 939 ASN A O 1
ATOM 7472 N N . CYS A 1 940 ? 5.948 -14.761 25.248 1.00 89.88 940 CYS A N 1
ATOM 7473 C CA . CYS A 1 940 ? 5.295 -15.713 26.136 1.00 89.88 940 CYS A CA 1
ATOM 7474 C C . CYS A 1 940 ? 5.327 -17.125 25.548 1.00 89.88 940 CYS A C 1
ATOM 7476 O O . CYS A 1 940 ? 5.613 -17.330 24.361 1.00 89.88 940 CYS A O 1
ATOM 7478 N N . ARG A 1 941 ? 4.994 -18.124 26.368 1.00 90.31 941 ARG A N 1
ATOM 7479 C CA . ARG A 1 941 ? 4.905 -19.523 25.923 1.00 90.31 941 ARG A CA 1
ATOM 7480 C C . ARG A 1 941 ? 3.730 -19.751 24.980 1.00 90.31 941 ARG A C 1
ATOM 7482 O O . ARG A 1 941 ? 3.827 -20.602 24.092 1.00 90.31 941 ARG A O 1
ATOM 7489 N N . TRP A 1 942 ? 2.641 -19.002 25.148 1.00 88.38 942 TRP A N 1
ATOM 7490 C CA . TRP A 1 942 ? 1.502 -19.050 24.229 1.00 88.38 942 TRP A CA 1
ATOM 7491 C C . TRP A 1 942 ? 1.895 -18.622 22.805 1.00 88.38 942 TRP A C 1
ATOM 7493 O O . TRP A 1 942 ? 1.590 -19.325 21.839 1.00 88.38 942 TRP A O 1
ATOM 7503 N N . GLU A 1 943 ? 2.648 -17.526 22.670 1.00 89.94 943 GLU A N 1
ATOM 7504 C CA . GLU A 1 943 ? 3.164 -17.045 21.382 1.00 89.94 943 GLU A CA 1
ATOM 7505 C C . GLU A 1 943 ? 4.104 -18.074 20.751 1.00 89.94 943 GLU A C 1
ATOM 7507 O O . GLU A 1 943 ? 3.937 -18.419 19.583 1.00 89.94 943 GLU A O 1
ATOM 7512 N N . LEU A 1 944 ? 5.039 -18.625 21.535 1.00 89.88 944 LEU A N 1
ATOM 7513 C CA . LEU A 1 944 ? 5.945 -19.677 21.068 1.00 89.88 944 LEU A CA 1
ATOM 7514 C C . LEU A 1 944 ? 5.178 -20.897 20.543 1.00 89.88 944 LEU A C 1
ATOM 7516 O O . LEU A 1 944 ? 5.499 -21.432 19.485 1.00 89.88 944 LEU A O 1
ATOM 7520 N N . SER A 1 945 ? 4.157 -21.337 21.278 1.00 87.31 945 SER A N 1
ATOM 7521 C CA . SER A 1 945 ? 3.336 -22.490 20.894 1.00 87.31 945 SER A CA 1
ATOM 7522 C C . SER A 1 945 ? 2.566 -22.224 19.599 1.00 87.31 945 SER A C 1
ATOM 7524 O O . SER A 1 945 ? 2.486 -23.103 18.741 1.00 87.31 945 SER A O 1
ATOM 7526 N N . SER A 1 946 ? 2.047 -21.005 19.440 1.00 86.06 946 SER A N 1
ATOM 7527 C CA . SER A 1 946 ? 1.351 -20.566 18.227 1.00 86.06 946 SER A CA 1
ATOM 7528 C C . SER A 1 946 ? 2.300 -20.525 17.029 1.00 86.06 946 SER A C 1
ATOM 7530 O O . SER A 1 946 ? 1.987 -21.076 15.978 1.00 86.06 946 SER A O 1
ATOM 7532 N N . LEU A 1 947 ? 3.503 -19.975 17.208 1.00 88.25 947 LEU A N 1
ATOM 7533 C CA . LEU A 1 947 ? 4.539 -19.919 16.176 1.00 88.25 947 LEU A CA 1
ATOM 7534 C C . LEU A 1 947 ? 4.981 -21.320 15.733 1.00 88.25 947 LEU A C 1
ATOM 7536 O O . LEU A 1 947 ? 5.062 -21.597 14.536 1.00 88.25 947 LEU A O 1
ATOM 7540 N N . ARG A 1 948 ? 5.214 -22.233 16.686 1.00 87.75 948 ARG A N 1
ATOM 7541 C CA . ARG A 1 948 ? 5.586 -23.627 16.391 1.00 87.75 948 ARG A CA 1
ATOM 7542 C C . ARG A 1 948 ? 4.508 -24.362 15.608 1.00 87.75 948 ARG A C 1
ATOM 7544 O O . ARG A 1 948 ? 4.839 -25.085 14.675 1.00 87.75 948 ARG A O 1
ATOM 7551 N N . ARG A 1 949 ? 3.234 -24.166 15.960 1.00 85.75 949 ARG A N 1
ATOM 7552 C CA . ARG A 1 949 ? 2.106 -24.741 15.217 1.00 85.75 949 ARG A CA 1
ATOM 7553 C C . ARG A 1 949 ? 2.020 -24.168 13.803 1.00 85.75 949 ARG A C 1
ATOM 7555 O O . ARG A 1 949 ? 1.831 -24.931 12.866 1.00 85.75 949 ARG A O 1
ATOM 7562 N N . TYR A 1 950 ? 2.178 -22.854 13.664 1.00 85.94 950 TYR A N 1
ATOM 7563 C CA . TYR A 1 950 ? 2.021 -22.154 12.391 1.00 85.94 950 TYR A CA 1
ATOM 7564 C C . TYR A 1 950 ? 3.101 -22.525 11.359 1.00 85.94 950 TYR A C 1
ATOM 7566 O O . TYR A 1 950 ? 2.790 -22.740 10.186 1.00 85.94 950 TYR A O 1
ATOM 7574 N N . PHE A 1 951 ? 4.365 -22.642 11.787 1.00 84.50 951 PHE A N 1
ATOM 7575 C CA . PHE A 1 951 ? 5.490 -22.965 10.895 1.00 84.50 951 PHE A CA 1
ATOM 7576 C C . PHE A 1 951 ? 5.931 -24.437 10.924 1.00 84.50 951 PHE A C 1
ATOM 7578 O O . PHE A 1 951 ? 6.775 -24.823 10.125 1.00 84.50 951 PHE A O 1
ATOM 7585 N N . GLY A 1 952 ? 5.412 -25.263 11.838 1.00 80.94 952 GLY A N 1
ATOM 7586 C CA . GLY A 1 952 ? 5.852 -26.658 11.982 1.00 80.94 952 GLY A CA 1
ATOM 7587 C C . GLY A 1 952 ? 7.281 -26.814 12.523 1.00 80.94 952 GLY A C 1
ATOM 7588 O O . GLY A 1 952 ? 7.955 -27.786 12.206 1.00 80.94 952 GLY A O 1
ATOM 7589 N N . LEU A 1 953 ? 7.764 -25.862 13.329 1.00 73.56 953 LEU A N 1
ATOM 7590 C CA . LEU A 1 953 ? 9.164 -25.780 13.774 1.00 73.56 953 LEU A CA 1
ATOM 7591 C C . LEU A 1 953 ? 9.365 -26.313 15.203 1.00 73.56 953 LEU A C 1
ATOM 7593 O O . LEU A 1 953 ? 9.570 -25.533 16.137 1.00 73.56 953 LEU A O 1
ATOM 7597 N N . SER A 1 954 ? 9.310 -27.632 15.397 1.00 65.19 954 SER A N 1
ATOM 7598 C CA . SER A 1 954 ? 9.482 -28.264 16.720 1.00 65.19 954 SER A CA 1
ATOM 7599 C C . SER A 1 954 ? 10.810 -27.909 17.397 1.00 65.19 954 SER A C 1
ATOM 7601 O O . SER A 1 954 ? 10.822 -27.610 18.593 1.00 65.19 954 SER A O 1
ATOM 7603 N N . ASP A 1 955 ? 11.893 -27.849 16.620 1.00 69.88 955 ASP A N 1
ATOM 7604 C CA . ASP A 1 955 ? 13.265 -27.875 17.147 1.00 69.88 955 ASP A CA 1
ATOM 7605 C C . ASP A 1 955 ? 13.983 -26.518 17.092 1.00 69.88 955 ASP A C 1
ATOM 7607 O O . ASP A 1 955 ? 15.155 -26.409 17.446 1.00 69.88 955 ASP A O 1
ATOM 7611 N N . LYS A 1 956 ? 13.293 -25.444 16.678 1.00 79.50 956 LYS A N 1
ATOM 7612 C CA . LYS A 1 956 ? 13.904 -24.109 16.623 1.00 79.50 956 LYS A CA 1
ATOM 7613 C C . LYS A 1 956 ? 14.202 -23.590 18.043 1.00 79.50 956 LYS A C 1
ATOM 7615 O O . LYS A 1 956 ? 13.270 -23.534 18.862 1.00 79.50 956 LYS A O 1
ATOM 7620 N N . PRO A 1 957 ? 15.448 -23.160 18.340 1.00 84.94 957 PRO A N 1
ATOM 7621 C CA . PRO A 1 957 ? 15.785 -22.567 19.628 1.00 84.94 957 PRO A CA 1
ATOM 7622 C C . PRO A 1 957 ? 14.963 -21.306 19.896 1.00 84.94 957 PRO A C 1
ATOM 7624 O O . PRO A 1 957 ? 14.841 -20.426 19.037 1.00 84.94 957 PRO A O 1
ATOM 7627 N N . ALA A 1 958 ? 14.421 -21.205 21.107 1.00 88.38 958 ALA A N 1
ATOM 7628 C CA . ALA A 1 958 ? 13.672 -20.040 21.549 1.00 88.38 958 ALA A CA 1
ATOM 7629 C C . ALA A 1 958 ? 13.920 -19.745 23.032 1.00 88.38 958 ALA A C 1
ATOM 7631 O O . ALA A 1 958 ? 14.045 -20.668 23.838 1.00 88.38 958 ALA A O 1
ATOM 7632 N N . HIS A 1 959 ? 13.930 -18.464 23.388 1.00 92.44 959 HIS A N 1
ATOM 7633 C CA . HIS A 1 959 ? 14.047 -17.969 24.754 1.00 92.44 959 HIS A CA 1
ATOM 7634 C C . HIS A 1 959 ? 12.886 -17.009 25.022 1.00 92.44 959 HIS A C 1
ATOM 7636 O O . HIS A 1 959 ? 12.748 -16.001 24.339 1.00 92.44 959 HIS A O 1
ATOM 7642 N N . VAL A 1 960 ? 12.014 -17.325 25.982 1.00 93.19 960 VAL A N 1
ATOM 7643 C CA . VAL A 1 960 ? 10.843 -16.478 26.262 1.00 93.19 960 VAL A CA 1
ATOM 7644 C C . VAL A 1 960 ? 11.302 -15.191 26.945 1.00 93.19 960 VAL A C 1
ATOM 7646 O O . VAL A 1 960 ? 11.829 -15.241 28.053 1.00 93.19 960 VAL A O 1
ATOM 7649 N N . VAL A 1 961 ? 11.075 -14.052 26.296 1.00 93.75 961 VAL A N 1
ATOM 7650 C CA . VAL A 1 961 ? 11.444 -12.721 26.786 1.00 93.75 961 VAL A CA 1
ATOM 7651 C C . VAL A 1 961 ? 10.160 -11.938 27.045 1.00 93.75 961 VAL A C 1
ATOM 7653 O O . VAL A 1 961 ? 9.592 -11.402 26.096 1.00 93.75 961 VAL A O 1
ATOM 7656 N N . PRO A 1 962 ? 9.659 -11.865 28.290 1.00 91.88 962 PRO A N 1
ATOM 7657 C CA . PRO A 1 962 ? 8.393 -11.201 28.553 1.00 91.88 962 PRO A CA 1
ATOM 7658 C C . PRO A 1 962 ? 8.457 -9.714 28.208 1.00 91.88 962 PRO A C 1
ATOM 7660 O O . PRO A 1 962 ? 9.473 -9.049 28.418 1.00 91.88 962 PRO A O 1
ATOM 7663 N N . ASN A 1 963 ? 7.347 -9.181 27.712 1.00 91.25 963 ASN A N 1
ATOM 7664 C CA . ASN A 1 963 ? 7.164 -7.746 27.562 1.00 91.25 963 ASN A CA 1
ATOM 7665 C C . ASN A 1 963 ? 6.938 -7.105 28.945 1.00 91.25 963 ASN A C 1
ATOM 7667 O O . ASN A 1 963 ? 6.645 -7.796 29.923 1.00 91.25 963 ASN A O 1
ATOM 7671 N N . ALA A 1 964 ? 7.071 -5.786 29.041 1.00 91.31 964 ALA A N 1
ATOM 7672 C CA . ALA A 1 964 ? 7.147 -5.106 30.325 1.00 91.31 964 ALA A CA 1
ATOM 7673 C C . ALA A 1 964 ? 6.461 -3.740 30.347 1.00 91.31 964 ALA A C 1
ATOM 7675 O O . ALA A 1 964 ? 6.090 -3.167 29.327 1.00 91.31 964 ALA A O 1
ATOM 7676 N N . VAL A 1 965 ? 6.308 -3.211 31.557 1.00 90.38 965 VAL A N 1
ATOM 7677 C CA . VAL A 1 965 ? 5.750 -1.889 31.839 1.00 90.38 965 VAL A CA 1
ATOM 7678 C C . VAL A 1 965 ? 6.756 -1.037 32.620 1.00 90.38 965 VAL A C 1
ATOM 7680 O O . VAL A 1 965 ? 7.602 -1.562 33.346 1.00 90.38 965 VAL A O 1
ATOM 7683 N N . ARG A 1 966 ? 6.673 0.294 32.467 1.00 86.12 966 ARG A N 1
ATOM 7684 C CA . ARG A 1 966 ? 7.404 1.278 33.287 1.00 86.12 966 ARG A CA 1
ATOM 7685 C C . ARG A 1 966 ? 6.591 1.647 34.529 1.00 86.12 966 ARG A C 1
ATOM 7687 O O . ARG A 1 966 ? 5.585 2.339 34.371 1.00 86.12 966 ARG A O 1
ATOM 7694 N N . PRO A 1 967 ? 6.980 1.231 35.744 1.00 87.94 967 PRO A N 1
ATOM 7695 C CA . PRO A 1 967 ? 6.126 1.432 36.908 1.00 87.94 967 PRO A CA 1
ATOM 7696 C C . PRO A 1 967 ? 5.999 2.874 37.391 1.00 87.94 967 PRO A C 1
ATOM 7698 O O . PRO A 1 967 ? 4.949 3.263 37.901 1.00 87.94 967 PRO A O 1
ATOM 7701 N N . GLU A 1 968 ? 7.054 3.667 37.224 1.00 85.00 968 GLU A N 1
ATOM 7702 C CA . GLU A 1 968 ? 7.232 4.961 37.888 1.00 85.00 968 GLU A CA 1
ATOM 7703 C C . GLU A 1 968 ? 6.114 5.950 37.541 1.00 85.00 968 GLU A C 1
ATOM 7705 O O . GLU A 1 968 ? 5.694 6.734 38.385 1.00 85.00 968 GLU A O 1
ATOM 7710 N N . ARG A 1 969 ? 5.586 5.882 36.313 1.00 83.88 969 ARG A N 1
ATOM 7711 C CA . ARG A 1 969 ? 4.508 6.765 35.845 1.00 83.88 969 ARG A CA 1
ATOM 7712 C C . ARG A 1 969 ? 3.141 6.426 36.450 1.00 83.88 969 ARG A C 1
ATOM 7714 O O . ARG A 1 969 ? 2.298 7.310 36.559 1.00 83.88 969 ARG A O 1
ATOM 7721 N N . PHE A 1 970 ? 2.894 5.165 36.799 1.00 90.25 970 PHE A N 1
ATOM 7722 C CA . PHE A 1 970 ? 1.548 4.683 37.136 1.00 90.25 970 PHE A CA 1
ATOM 7723 C C . PHE A 1 970 ? 1.345 4.445 38.632 1.00 90.25 970 PHE A C 1
ATOM 7725 O O . PHE A 1 970 ? 0.222 4.578 39.107 1.00 90.25 970 PHE A O 1
ATOM 7732 N N . LEU A 1 971 ? 2.409 4.136 39.382 1.00 90.00 971 LEU A N 1
ATOM 7733 C CA . LEU A 1 971 ? 2.322 3.864 40.823 1.00 90.00 971 LEU A CA 1
ATOM 7734 C C . LEU A 1 971 ? 1.840 5.071 41.641 1.00 90.00 971 LEU A C 1
ATOM 7736 O O . LEU A 1 971 ? 1.116 4.896 42.617 1.00 90.00 971 LEU A O 1
ATOM 7740 N N . GLU A 1 972 ? 2.226 6.283 41.239 1.00 86.50 972 GLU A N 1
ATOM 7741 C CA . GLU A 1 972 ? 1.907 7.531 41.950 1.00 86.50 972 GLU A CA 1
ATOM 7742 C C . GLU A 1 972 ? 0.881 8.402 41.203 1.00 86.50 972 GLU A C 1
ATOM 7744 O O . GLU A 1 972 ? 0.685 9.572 41.532 1.00 86.50 972 GLU A O 1
ATOM 7749 N N . ALA A 1 973 ? 0.217 7.854 40.181 1.00 90.25 973 ALA A N 1
ATOM 7750 C CA . ALA A 1 973 ? -0.736 8.606 39.376 1.00 90.25 973 ALA A CA 1
ATOM 7751 C C . ALA A 1 973 ? -1.960 9.044 40.202 1.00 90.25 973 ALA A C 1
ATOM 7753 O O . ALA A 1 973 ? -2.559 8.247 40.927 1.00 90.25 973 ALA A O 1
ATOM 7754 N N . THR A 1 974 ? -2.376 10.305 40.054 1.00 94.06 974 THR A N 1
ATOM 7755 C CA . THR A 1 974 ? -3.591 10.842 40.688 1.00 94.06 974 THR A CA 1
ATOM 7756 C C . THR A 1 974 ? -4.698 11.076 39.653 1.00 94.06 974 THR A C 1
ATOM 7758 O O . THR A 1 974 ? -4.410 11.370 38.489 1.00 94.06 974 THR A O 1
ATOM 7761 N N . PRO A 1 975 ? -5.987 10.980 40.032 1.00 96.38 975 PRO A N 1
ATOM 7762 C CA . PRO A 1 975 ? -7.102 11.164 39.097 1.00 96.38 975 PRO A CA 1
ATOM 7763 C C . PRO A 1 975 ? -7.357 12.634 38.714 1.00 96.38 975 PRO A C 1
ATOM 7765 O O . PRO A 1 975 ? -8.176 12.910 37.837 1.00 96.38 975 PRO A O 1
ATOM 7768 N N . ASP A 1 976 ? -6.691 13.583 39.377 1.00 95.75 976 ASP A N 1
ATOM 7769 C CA . ASP A 1 976 ? -7.077 14.997 39.381 1.00 95.75 976 ASP A CA 1
ATOM 7770 C C . ASP A 1 976 ? -7.023 15.641 37.991 1.00 95.75 976 ASP A C 1
ATOM 7772 O O . ASP A 1 976 ? -7.966 16.328 37.599 1.00 95.75 976 ASP A O 1
ATOM 7776 N N . ALA A 1 977 ? -5.963 15.390 37.216 1.00 91.25 977 ALA A N 1
ATOM 7777 C CA . ALA A 1 977 ? -5.791 15.990 35.892 1.00 91.25 977 ALA A CA 1
ATOM 7778 C C . ALA A 1 977 ? -6.866 15.518 34.898 1.00 91.25 977 ALA A C 1
ATOM 7780 O O . ALA A 1 977 ? -7.427 16.319 34.143 1.00 91.25 977 ALA A O 1
ATOM 7781 N N . PHE A 1 978 ? -7.192 14.222 34.915 1.00 95.75 978 PHE A N 1
ATOM 7782 C CA . PHE A 1 978 ? -8.252 13.666 34.080 1.00 95.75 978 PHE A CA 1
ATOM 7783 C C . PHE A 1 978 ? -9.632 14.176 34.509 1.00 95.75 978 PHE A C 1
ATOM 7785 O O . PHE A 1 978 ? -10.411 14.636 33.669 1.00 95.75 978 PHE A O 1
ATOM 7792 N N . MET A 1 979 ? -9.910 14.171 35.816 1.00 96.25 979 MET A N 1
ATOM 7793 C CA . MET A 1 979 ? -11.162 14.684 36.375 1.00 96.25 979 MET A CA 1
ATOM 7794 C C . MET A 1 979 ? -11.367 16.168 36.067 1.00 96.25 979 MET A C 1
ATOM 7796 O O . MET A 1 979 ? -12.466 16.564 35.692 1.00 96.25 979 MET A O 1
ATOM 7800 N N . GLN A 1 980 ? -10.326 16.991 36.179 1.00 93.50 980 GLN A N 1
ATOM 7801 C CA . GLN A 1 980 ? -10.405 18.416 35.865 1.00 93.50 980 GLN A CA 1
ATOM 7802 C C . GLN A 1 980 ? -10.749 18.659 34.391 1.00 93.50 980 GLN A C 1
ATOM 7804 O O . GLN A 1 980 ? -11.488 19.590 34.076 1.00 93.50 980 GLN A O 1
ATOM 7809 N N . ARG A 1 981 ? -10.215 17.832 33.484 1.00 93.00 981 ARG A N 1
ATOM 7810 C CA . ARG A 1 981 ? -10.407 17.999 32.040 1.00 93.00 981 ARG A CA 1
ATOM 7811 C C . ARG A 1 981 ? -11.743 17.459 31.536 1.00 93.00 981 ARG A C 1
ATOM 7813 O O . ARG A 1 981 ? -12.345 18.084 30.669 1.00 93.00 981 ARG A O 1
ATOM 7820 N N . PHE A 1 982 ? -12.178 16.305 32.038 1.00 93.31 982 PHE A N 1
ATOM 7821 C CA . PHE A 1 982 ? -13.338 15.587 31.496 1.00 93.31 982 PHE A CA 1
ATOM 7822 C C . PHE A 1 982 ? -14.516 15.469 32.469 1.00 93.31 982 PHE A C 1
ATOM 7824 O O . PHE A 1 982 ? -15.610 15.118 32.042 1.00 93.31 982 PHE A O 1
ATOM 7831 N N . GLY A 1 983 ? -14.330 15.763 33.758 1.00 94.44 983 GLY A N 1
ATOM 7832 C CA . GLY A 1 983 ? -15.393 15.687 34.766 1.00 94.44 983 GLY A CA 1
ATOM 7833 C C . GLY A 1 983 ? -15.853 14.264 35.103 1.00 94.44 983 GLY A C 1
ATOM 7834 O O . GLY A 1 983 ? -16.934 14.099 35.661 1.00 94.44 983 GLY A O 1
ATOM 7835 N N . LEU A 1 984 ? -15.063 13.241 34.759 1.00 95.56 984 LEU A N 1
ATOM 7836 C CA . LEU A 1 984 ? -15.413 11.827 34.919 1.00 95.56 984 LEU A CA 1
ATOM 7837 C C . LEU A 1 984 ? -14.558 11.156 36.001 1.00 95.56 984 LEU A C 1
ATOM 7839 O O . LEU A 1 984 ? -13.346 11.361 36.063 1.00 95.56 984 LEU A O 1
ATOM 7843 N N . ARG A 1 985 ? -15.195 10.316 36.820 1.00 96.50 985 ARG A N 1
ATOM 7844 C CA . ARG A 1 985 ? -14.576 9.437 37.823 1.00 96.50 985 ARG A CA 1
ATOM 7845 C C . ARG A 1 985 ? -15.415 8.170 37.938 1.00 96.50 985 ARG A C 1
ATOM 7847 O O . ARG A 1 985 ? -16.615 8.240 37.696 1.00 96.50 985 ARG A O 1
ATOM 7854 N N . ASP A 1 986 ? -14.787 7.059 38.316 1.00 96.44 986 ASP A N 1
ATOM 7855 C CA . ASP A 1 986 ? -15.446 5.766 38.497 1.00 96.44 986 ASP A CA 1
ATOM 7856 C C . ASP A 1 986 ? -16.168 5.341 37.211 1.00 96.44 986 ASP A C 1
ATOM 7858 O O . ASP A 1 986 ? -17.384 5.440 37.080 1.00 96.44 986 ASP A O 1
ATOM 7862 N N . PHE A 1 987 ? -15.385 4.891 36.233 1.00 98.38 987 PHE A N 1
ATOM 7863 C CA . PHE A 1 987 ? -15.853 4.431 34.925 1.00 98.38 987 PHE A CA 1
ATOM 7864 C C . PHE A 1 987 ? -15.089 3.181 34.472 1.00 98.38 987 PHE A C 1
ATOM 7866 O O . PHE A 1 987 ? -14.065 2.814 35.063 1.00 98.38 987 PHE A O 1
ATOM 7873 N N . VAL A 1 988 ? -15.604 2.520 33.434 1.00 98.69 988 VAL A N 1
ATOM 7874 C CA . VAL A 1 988 ? -14.926 1.434 32.717 1.00 98.69 988 VAL A CA 1
ATOM 7875 C C . VAL A 1 988 ? -14.076 2.046 31.608 1.00 98.69 988 VAL A C 1
ATOM 7877 O O . VAL A 1 988 ? -14.599 2.664 30.686 1.00 98.69 988 VAL A O 1
ATOM 7880 N N . LEU A 1 989 ? -12.760 1.892 31.693 1.00 98.56 989 LEU A N 1
ATOM 7881 C CA . LEU A 1 989 ? -11.805 2.428 30.730 1.00 98.56 989 LEU A CA 1
ATOM 7882 C C . LEU A 1 989 ? -11.367 1.353 29.737 1.00 98.56 989 LEU A C 1
ATOM 7884 O O . LEU A 1 989 ? -10.796 0.340 30.133 1.00 98.56 989 LEU A O 1
ATOM 7888 N N . CYS A 1 990 ? -11.523 1.622 28.445 1.00 97.88 990 CYS A N 1
ATOM 7889 C CA . CYS A 1 990 ? -10.823 0.902 27.389 1.00 97.88 990 CYS A CA 1
ATOM 7890 C C . CYS A 1 990 ? -9.764 1.832 26.782 1.00 97.88 990 CYS A C 1
ATOM 7892 O O . CYS A 1 990 ? -10.076 2.716 25.982 1.00 97.88 990 CYS A O 1
ATOM 7894 N N . ALA A 1 991 ? -8.512 1.661 27.210 1.00 95.56 991 ALA A N 1
ATOM 7895 C CA . ALA A 1 991 ? -7.369 2.408 26.690 1.00 95.56 991 ALA A CA 1
ATOM 7896 C C . ALA A 1 991 ? -6.700 1.607 25.565 1.00 95.56 991 ALA A C 1
ATOM 7898 O O . ALA A 1 991 ? -5.861 0.751 25.829 1.00 95.56 991 ALA A O 1
ATOM 7899 N N . ALA A 1 992 ? -7.121 1.828 24.320 1.00 92.62 992 ALA A N 1
ATOM 7900 C CA . ALA A 1 992 ? -6.591 1.153 23.137 1.00 92.62 992 ALA A CA 1
ATOM 7901 C C . ALA A 1 992 ? -6.964 1.902 21.850 1.00 92.62 992 ALA A C 1
ATOM 7903 O O . ALA A 1 992 ? -7.885 2.717 21.828 1.00 92.62 992 ALA A O 1
ATOM 7904 N N . ARG A 1 993 ? -6.280 1.577 20.745 1.00 91.50 993 ARG A N 1
ATOM 7905 C CA . ARG A 1 993 ? -6.698 2.009 19.401 1.00 91.50 993 ARG A CA 1
ATOM 7906 C C . ARG A 1 993 ? -8.136 1.561 19.138 1.00 91.50 993 ARG A C 1
ATOM 7908 O O . ARG A 1 993 ? -8.495 0.433 19.474 1.00 91.50 993 ARG A O 1
ATOM 7915 N N . ILE A 1 994 ? -8.939 2.423 18.520 1.00 93.19 994 ILE A N 1
ATOM 7916 C CA . ILE A 1 994 ? -10.299 2.068 18.102 1.00 93.19 994 ILE A CA 1
ATOM 7917 C C . ILE A 1 994 ? -10.179 1.294 16.785 1.00 93.19 994 ILE A C 1
ATOM 7919 O O . ILE A 1 994 ? -9.904 1.884 15.737 1.00 93.19 994 ILE A O 1
ATOM 7923 N N . GLU A 1 995 ? -10.291 -0.031 16.892 1.00 92.31 995 GLU A N 1
ATOM 7924 C CA . GLU A 1 995 ? -10.159 -1.010 15.808 1.00 92.31 995 GLU A CA 1
ATOM 7925 C C . GLU A 1 995 ? -10.852 -2.337 16.190 1.00 92.31 995 GLU A C 1
ATOM 7927 O O . GLU A 1 995 ? -10.914 -2.657 17.384 1.00 92.31 995 GLU A O 1
ATOM 7932 N N . PRO A 1 996 ? -11.311 -3.152 15.217 1.00 90.56 996 PRO A N 1
ATOM 7933 C CA . PRO A 1 996 ? -12.057 -4.391 15.473 1.00 90.56 996 PRO A CA 1
ATOM 7934 C C . PRO A 1 996 ? -11.387 -5.348 16.457 1.00 90.56 996 PRO A C 1
ATOM 7936 O O . PRO A 1 996 ? -12.040 -5.977 17.289 1.00 90.56 996 PRO A O 1
ATOM 7939 N N . PHE A 1 997 ? -10.058 -5.419 16.404 1.00 89.38 997 PHE A N 1
ATOM 7940 C CA . PHE A 1 997 ? -9.264 -6.337 17.211 1.00 89.38 997 PHE A CA 1
ATOM 7941 C C . PHE A 1 997 ? -9.381 -6.080 18.728 1.00 89.38 997 PHE A C 1
ATOM 7943 O O . PHE A 1 997 ? -9.221 -6.999 19.533 1.00 89.38 997 PHE A O 1
ATOM 7950 N N . LYS A 1 998 ? -9.685 -4.836 19.120 1.00 92.12 998 LYS A N 1
ATOM 7951 C CA . LYS A 1 998 ? -9.815 -4.394 20.519 1.00 92.12 998 LYS A CA 1
ATOM 7952 C C . LYS A 1 998 ? -11.241 -4.512 21.064 1.00 92.12 998 LYS A C 1
ATOM 7954 O O . LYS A 1 998 ? -11.453 -4.337 22.261 1.00 92.12 998 LYS A O 1
ATOM 7959 N N . ASN A 1 999 ? -12.197 -4.865 20.203 1.00 94.31 999 ASN A N 1
ATOM 7960 C CA . ASN A 1 999 ? -13.530 -5.342 20.569 1.00 94.31 999 ASN A CA 1
ATOM 7961 C C . ASN A 1 999 ? -14.379 -4.380 21.435 1.00 94.31 999 ASN A C 1
ATOM 7963 O O . ASN A 1 999 ? -15.230 -4.795 22.223 1.00 94.31 999 ASN A O 1
ATOM 7967 N N . GLN A 1 1000 ? -14.169 -3.069 21.285 1.00 97.00 1000 GLN A N 1
ATOM 7968 C CA . GLN A 1 1000 ? -14.948 -2.024 21.958 1.00 97.00 1000 GLN A CA 1
ATOM 7969 C C . GLN A 1 1000 ? -16.460 -2.134 21.718 1.00 97.00 1000 GLN A C 1
ATOM 7971 O O . GLN A 1 1000 ? -17.223 -1.862 22.641 1.00 97.00 1000 GLN A O 1
ATOM 7976 N N . LEU A 1 1001 ? -16.908 -2.561 20.530 1.00 96.50 1001 LEU A N 1
ATOM 7977 C CA . LEU A 1 1001 ? -18.337 -2.736 20.241 1.00 96.50 1001 LEU A CA 1
ATOM 7978 C C . LEU A 1 1001 ? -18.996 -3.735 21.194 1.00 96.50 1001 LEU A C 1
ATOM 7980 O O . LEU A 1 1001 ? -20.054 -3.442 21.748 1.00 96.50 1001 LEU A O 1
ATOM 7984 N N . MET A 1 1002 ? -18.341 -4.869 21.461 1.00 95.06 1002 MET A N 1
ATOM 7985 C CA . MET A 1 1002 ? -18.834 -5.850 22.429 1.00 95.06 1002 MET A CA 1
ATOM 7986 C C . MET A 1 1002 ? -18.862 -5.272 23.845 1.00 95.06 1002 MET A C 1
ATOM 7988 O O . MET A 1 1002 ? -19.844 -5.467 24.552 1.00 95.06 1002 MET A O 1
ATOM 7992 N N . LEU A 1 1003 ? -17.841 -4.509 24.253 1.00 97.50 1003 LEU A N 1
ATOM 7993 C CA . LEU A 1 1003 ? -17.822 -3.846 25.564 1.00 97.50 1003 LEU A CA 1
ATOM 7994 C C . LEU A 1 1003 ? -18.995 -2.870 25.737 1.00 97.50 1003 LEU A C 1
ATOM 7996 O O . LEU A 1 1003 ? -19.710 -2.920 26.738 1.00 97.50 1003 LEU A O 1
ATOM 8000 N N . MET A 1 1004 ? -19.189 -1.986 24.758 1.00 96.88 1004 MET A N 1
ATOM 8001 C CA . MET A 1 1004 ? -20.249 -0.978 24.768 1.00 96.88 1004 MET A CA 1
ATOM 8002 C C . MET A 1 1004 ? -21.623 -1.636 24.782 1.00 96.88 1004 MET A C 1
ATOM 8004 O O . MET A 1 1004 ? -22.480 -1.280 25.588 1.00 96.88 1004 MET A O 1
ATOM 8008 N N . TRP A 1 1005 ? -21.812 -2.643 23.930 1.00 96.06 1005 TRP A N 1
ATOM 8009 C CA . TRP A 1 1005 ? -23.066 -3.373 23.833 1.00 96.06 1005 TRP A CA 1
ATOM 8010 C C . TRP A 1 1005 ? -23.377 -4.157 25.108 1.00 96.06 1005 TRP A C 1
ATOM 8012 O O . TRP A 1 1005 ? -24.509 -4.126 25.589 1.00 96.06 1005 TRP A O 1
ATOM 8022 N N . ALA A 1 1006 ? -22.368 -4.797 25.707 1.00 96.00 1006 ALA A N 1
ATOM 8023 C CA . ALA A 1 1006 ? -22.508 -5.582 26.930 1.00 96.00 1006 ALA A CA 1
ATOM 8024 C C . ALA A 1 1006 ? -23.004 -4.738 28.106 1.00 96.00 1006 ALA A C 1
ATOM 8026 O O . ALA A 1 1006 ? -23.639 -5.273 29.012 1.00 96.00 1006 ALA A O 1
ATOM 8027 N N . LEU A 1 1007 ? -22.743 -3.430 28.088 1.00 96.69 1007 LEU A N 1
ATOM 8028 C CA . LEU A 1 1007 ? -23.109 -2.482 29.137 1.00 96.69 1007 LEU A CA 1
ATOM 8029 C C . LEU A 1 1007 ? -24.168 -1.455 28.709 1.00 96.69 1007 LEU A C 1
ATOM 8031 O O . LEU A 1 1007 ? -24.500 -0.575 29.504 1.00 96.69 1007 LEU A O 1
ATOM 8035 N N . ARG A 1 1008 ? -24.730 -1.561 27.498 1.00 93.38 1008 ARG A N 1
ATOM 8036 C CA . ARG A 1 1008 ? -25.652 -0.558 26.922 1.00 93.38 1008 ARG A CA 1
ATOM 8037 C C . ARG A 1 1008 ? -26.899 -0.287 27.778 1.00 93.38 1008 ARG A C 1
ATOM 8039 O O . ARG A 1 1008 ? -27.434 0.813 27.757 1.00 93.38 1008 ARG A O 1
ATOM 8046 N N . ASP A 1 1009 ? -27.330 -1.295 28.538 1.00 92.00 1009 ASP A N 1
ATOM 8047 C CA . ASP A 1 1009 ? -28.511 -1.271 29.411 1.00 92.00 1009 ASP A CA 1
ATOM 8048 C C . ASP A 1 1009 ? -28.133 -1.003 30.886 1.00 92.00 1009 ASP A C 1
ATOM 8050 O O . ASP A 1 1009 ? -28.832 -1.422 31.807 1.00 92.00 1009 ASP A O 1
ATOM 8054 N N . THR A 1 1010 ? -26.973 -0.386 31.130 1.00 94.81 1010 THR A N 1
ATOM 8055 C CA . THR A 1 1010 ? -26.484 -0.014 32.466 1.00 94.81 1010 THR A CA 1
ATOM 8056 C C . THR A 1 1010 ? -26.157 1.476 32.520 1.00 94.81 1010 THR A C 1
ATOM 8058 O O . THR A 1 1010 ? -25.822 2.076 31.502 1.00 94.81 1010 THR A O 1
ATOM 8061 N N . ASP A 1 1011 ? -26.167 2.055 33.721 1.00 94.00 1011 ASP A N 1
ATOM 8062 C CA . ASP A 1 1011 ? -25.738 3.444 33.953 1.00 94.00 1011 ASP A CA 1
ATOM 8063 C C . ASP A 1 1011 ? -24.218 3.573 34.172 1.00 94.00 1011 ASP A C 1
ATOM 8065 O O . ASP A 1 1011 ? -23.726 4.630 34.564 1.00 94.00 1011 ASP A O 1
ATOM 8069 N N . ILE A 1 1012 ? -23.455 2.495 33.954 1.00 97.44 1012 ILE A N 1
ATOM 8070 C CA . ILE A 1 1012 ? -22.004 2.479 34.152 1.00 97.44 1012 ILE A CA 1
ATOM 8071 C C . ILE A 1 1012 ? -21.342 3.287 33.027 1.00 97.44 1012 ILE A C 1
ATOM 8073 O O . ILE A 1 1012 ? -21.505 2.914 31.859 1.00 97.44 1012 ILE A O 1
ATOM 8077 N N . PRO A 1 1013 ? -20.572 4.351 33.332 1.00 97.94 1013 PRO A N 1
ATOM 8078 C CA . PRO A 1 1013 ? -19.885 5.117 32.302 1.00 97.94 1013 PRO A CA 1
ATOM 8079 C C . PRO A 1 1013 ? -18.746 4.308 31.674 1.00 97.94 1013 PRO A C 1
ATOM 8081 O O . PRO A 1 1013 ? -17.990 3.630 32.374 1.00 97.94 1013 PRO A O 1
ATOM 8084 N N . ILE A 1 1014 ? -18.598 4.415 30.357 1.00 98.50 1014 ILE A N 1
ATOM 8085 C CA . ILE A 1 1014 ? -17.547 3.783 29.560 1.00 98.50 1014 ILE A CA 1
ATOM 8086 C C . ILE A 1 1014 ? -16.717 4.887 28.918 1.00 98.50 1014 ILE A C 1
ATOM 8088 O O . ILE A 1 1014 ? -17.256 5.753 28.236 1.00 98.50 1014 ILE A O 1
ATOM 8092 N N . VAL A 1 1015 ? -15.403 4.848 29.102 1.00 98.50 1015 VAL A N 1
ATOM 8093 C CA . VAL A 1 1015 ? -14.463 5.780 28.476 1.00 98.50 1015 VAL A CA 1
ATOM 8094 C C . VAL A 1 1015 ? -13.608 5.018 27.475 1.00 98.50 1015 VAL A C 1
ATOM 8096 O O . VAL A 1 1015 ? -12.901 4.078 27.839 1.00 98.50 1015 VAL A O 1
ATOM 8099 N N . LEU A 1 1016 ? -13.653 5.443 26.214 1.00 98.12 1016 LEU A N 1
ATOM 8100 C CA . LEU A 1 1016 ? -12.791 4.940 25.149 1.00 98.12 1016 LEU A CA 1
ATOM 8101 C C . LEU A 1 1016 ? -11.669 5.952 24.895 1.00 98.12 1016 LEU A C 1
ATOM 8103 O O . LEU A 1 1016 ? -11.918 7.070 24.429 1.00 98.12 1016 LEU A O 1
ATOM 8107 N N . ALA A 1 1017 ? -10.437 5.558 25.221 1.00 96.06 1017 ALA A N 1
ATOM 8108 C CA . ALA A 1 1017 ? -9.240 6.385 25.102 1.00 96.06 1017 ALA A CA 1
ATOM 8109 C C . ALA A 1 1017 ? -8.271 5.783 24.075 1.00 96.06 1017 ALA A C 1
ATOM 8111 O O . ALA A 1 1017 ? -7.663 4.740 24.310 1.00 96.06 1017 ALA A O 1
ATOM 8112 N N . GLY A 1 1018 ? -8.113 6.454 22.937 1.00 89.69 1018 GLY A N 1
ATOM 8113 C CA . GLY A 1 1018 ? -7.186 6.065 21.882 1.00 89.69 1018 GLY A CA 1
ATOM 8114 C C . GLY A 1 1018 ? -7.534 6.657 20.521 1.00 89.69 1018 GLY A C 1
ATOM 8115 O O . GLY A 1 1018 ? -8.606 7.223 20.307 1.00 89.69 1018 GLY A O 1
ATOM 8116 N N . LYS A 1 1019 ? -6.592 6.538 19.583 1.00 87.31 1019 LYS A N 1
ATOM 8117 C CA . LYS A 1 1019 ? -6.760 6.987 18.199 1.00 87.31 1019 LYS A CA 1
ATOM 8118 C C . LYS A 1 1019 ? -7.652 6.013 17.419 1.00 87.31 1019 LYS A C 1
ATOM 8120 O O . LYS A 1 1019 ? -7.507 4.798 17.559 1.00 87.31 1019 LYS A O 1
ATOM 8125 N N . VAL A 1 1020 ? -8.508 6.539 16.541 1.00 87.25 1020 VAL A N 1
ATOM 8126 C CA . VAL A 1 1020 ? -9.219 5.739 15.531 1.00 87.25 1020 VAL A CA 1
ATOM 8127 C C . VAL A 1 1020 ? -8.216 5.252 14.489 1.00 87.25 1020 VAL A C 1
ATOM 8129 O O . VAL A 1 1020 ? -7.617 6.056 13.775 1.00 87.25 1020 VAL A O 1
ATOM 8132 N N . SER A 1 1021 ? -7.963 3.942 14.469 1.00 81.88 1021 SER A N 1
ATOM 8133 C CA . SER A 1 1021 ? -7.063 3.294 13.501 1.00 81.88 1021 SER A CA 1
ATOM 8134 C C . SER A 1 1021 ? -7.822 2.615 12.370 1.00 81.88 1021 SER A C 1
ATOM 8136 O O . SER A 1 1021 ? -7.284 2.512 11.275 1.00 81.88 1021 SER A O 1
ATOM 8138 N N . ASP A 1 1022 ? -9.078 2.249 12.615 1.00 82.06 1022 ASP A N 1
ATOM 8139 C CA . ASP A 1 1022 ? -10.016 1.774 11.606 1.00 82.06 1022 ASP A CA 1
ATOM 8140 C C . ASP A 1 1022 ? -11.212 2.745 11.551 1.00 82.06 1022 ASP A C 1
ATOM 8142 O O . ASP A 1 1022 ? -12.026 2.772 12.483 1.00 82.06 1022 ASP A O 1
ATOM 8146 N N . PRO A 1 1023 ? -11.301 3.602 10.514 1.00 80.94 1023 PRO A N 1
ATOM 8147 C CA . PRO A 1 1023 ? -12.384 4.573 10.385 1.00 80.94 1023 PRO A CA 1
ATOM 8148 C C . PRO A 1 1023 ? -13.779 3.944 10.301 1.00 80.94 1023 PRO A C 1
ATOM 8150 O O . PRO A 1 1023 ? -14.717 4.501 10.869 1.00 80.94 1023 PRO A O 1
ATOM 8153 N N . GLU A 1 1024 ? -13.935 2.794 9.637 1.00 81.69 1024 GLU A N 1
ATOM 8154 C CA . GLU A 1 1024 ? -15.236 2.122 9.510 1.00 81.69 1024 GLU A CA 1
ATOM 8155 C C . GLU A 1 1024 ? -15.711 1.606 10.865 1.00 81.69 1024 GLU A C 1
ATOM 8157 O O . GLU A 1 1024 ? -16.847 1.845 11.279 1.00 81.69 1024 GLU A O 1
ATOM 8162 N N . TYR A 1 1025 ? -14.817 0.945 11.594 1.00 89.38 1025 TYR A N 1
ATOM 8163 C CA . TYR A 1 1025 ? -15.101 0.468 12.937 1.00 89.38 1025 TYR A CA 1
ATOM 8164 C C . TYR A 1 1025 ? -15.341 1.623 13.918 1.00 89.38 1025 TYR A C 1
ATOM 8166 O O . TYR A 1 1025 ? -16.219 1.532 14.774 1.00 89.38 1025 TYR A O 1
ATOM 8174 N N . GLY A 1 1026 ? -14.621 2.740 13.766 1.00 91.50 1026 GLY A N 1
ATOM 8175 C CA . GLY A 1 1026 ? -14.879 3.975 14.508 1.00 91.50 1026 GLY A CA 1
ATOM 8176 C C . GLY A 1 1026 ? -16.312 4.483 14.322 1.00 91.50 1026 GLY A C 1
ATOM 8177 O O . GLY A 1 1026 ? -16.990 4.763 15.309 1.00 91.50 1026 GLY A O 1
ATOM 8178 N N . VAL A 1 1027 ? -16.811 4.502 13.081 1.00 90.06 1027 VAL A N 1
ATOM 8179 C CA . VAL A 1 1027 ? -18.206 4.867 12.773 1.00 90.06 1027 VAL A CA 1
ATOM 8180 C C . VAL A 1 1027 ? -19.198 3.894 13.412 1.00 90.06 1027 VAL A C 1
ATOM 8182 O O . VAL A 1 1027 ? -20.229 4.323 13.930 1.00 90.06 1027 VAL A O 1
ATOM 8185 N N . LEU A 1 1028 ? -18.905 2.590 13.415 1.00 92.56 1028 LEU A N 1
ATOM 8186 C CA . LEU A 1 1028 ? -19.750 1.608 14.101 1.00 92.56 1028 LEU A CA 1
ATOM 8187 C C . LEU A 1 1028 ? -19.787 1.850 15.615 1.00 92.56 1028 LEU A C 1
ATOM 8189 O O . LEU A 1 1028 ? -20.866 1.797 16.207 1.00 92.56 1028 LEU A O 1
ATOM 8193 N N . CYS A 1 1029 ? -18.642 2.144 16.239 1.00 95.38 1029 CYS A N 1
ATOM 8194 C CA . CYS A 1 1029 ? -18.574 2.500 17.657 1.00 95.38 1029 CYS A CA 1
ATOM 8195 C C . CYS A 1 1029 ? -19.427 3.735 17.955 1.00 95.38 1029 CYS A C 1
ATOM 8197 O O . CYS A 1 1029 ? -20.232 3.703 18.878 1.00 95.38 1029 CYS A O 1
ATOM 8199 N N . GLU A 1 1030 ? -19.306 4.803 17.165 1.00 94.44 1030 GLU A N 1
ATOM 8200 C CA . GLU A 1 1030 ? -20.124 6.011 17.334 1.00 94.44 1030 GLU A CA 1
ATOM 8201 C C . GLU A 1 1030 ? -21.622 5.722 17.163 1.00 94.44 1030 GLU A C 1
ATOM 8203 O O . GLU A 1 1030 ? -22.435 6.182 17.964 1.00 94.44 1030 GLU A O 1
ATOM 8208 N N . ARG A 1 1031 ? -21.993 4.915 16.162 1.00 93.75 1031 ARG A N 1
ATOM 8209 C CA . ARG A 1 1031 ? -23.388 4.543 15.885 1.00 93.75 1031 ARG A CA 1
ATOM 8210 C C . ARG A 1 1031 ? -24.044 3.809 17.050 1.00 93.75 1031 ARG A C 1
ATOM 8212 O O . ARG A 1 1031 ? -25.204 4.070 17.360 1.00 93.75 1031 ARG A O 1
ATOM 8219 N N . TRP A 1 1032 ? -23.325 2.870 17.658 1.00 94.19 1032 TRP A N 1
ATOM 8220 C CA . TRP A 1 1032 ? -23.844 2.032 18.741 1.00 94.19 1032 TRP A CA 1
ATOM 8221 C C . TRP A 1 1032 ? -23.503 2.562 20.137 1.00 94.19 1032 TRP A C 1
ATOM 8223 O O . TRP A 1 1032 ? -23.759 1.886 21.135 1.00 94.19 1032 TRP A O 1
ATOM 8233 N N . ALA A 1 1033 ? -22.950 3.772 20.230 1.00 94.88 1033 ALA A N 1
ATOM 8234 C CA . ALA A 1 1033 ? -22.657 4.417 21.497 1.00 94.88 1033 ALA A CA 1
ATOM 8235 C C . ALA A 1 1033 ? -23.936 4.760 22.270 1.00 94.88 1033 ALA A C 1
ATOM 8237 O O . ALA A 1 1033 ? -24.785 5.531 21.822 1.00 94.88 1033 ALA A O 1
ATOM 8238 N N . GLY A 1 1034 ? -24.051 4.199 23.475 1.00 89.75 1034 GLY A N 1
ATOM 8239 C CA . GLY A 1 1034 ? -25.041 4.622 24.458 1.00 89.75 1034 GLY A CA 1
ATOM 8240 C C . GLY A 1 1034 ? -24.692 5.981 25.072 1.00 89.75 1034 GLY A C 1
ATOM 8241 O O . GLY A 1 1034 ? -23.578 6.486 24.939 1.00 89.75 1034 GLY A O 1
ATOM 8242 N N . LYS A 1 1035 ? -25.635 6.567 25.820 1.00 90.62 1035 LYS A N 1
ATOM 8243 C CA . LYS A 1 1035 ? -25.425 7.846 26.535 1.00 90.62 1035 LYS A CA 1
ATOM 8244 C C . LYS A 1 1035 ? -24.325 7.779 27.599 1.00 90.62 1035 LYS A C 1
ATOM 8246 O O . LYS A 1 1035 ? -23.828 8.814 28.025 1.00 90.62 1035 LYS A O 1
ATOM 8251 N N . ASN A 1 1036 ? -23.993 6.572 28.042 1.00 93.75 1036 ASN A N 1
ATOM 8252 C CA . ASN A 1 1036 ? -22.948 6.277 29.010 1.00 93.75 1036 ASN A CA 1
ATOM 8253 C C . ASN A 1 1036 ? -21.554 6.132 28.372 1.00 93.75 1036 ASN A C 1
ATOM 8255 O O . ASN A 1 1036 ? -20.605 5.850 29.094 1.00 93.75 1036 ASN A O 1
ATOM 8259 N N . VAL A 1 1037 ? -21.405 6.290 27.051 1.00 97.50 1037 VAL A N 1
ATOM 8260 C CA . VAL A 1 1037 ? -20.125 6.115 26.348 1.00 97.50 1037 VAL A CA 1
ATOM 8261 C C . VAL A 1 1037 ? -19.476 7.465 26.044 1.00 97.50 1037 VAL A C 1
ATOM 8263 O O . VAL A 1 1037 ? -20.096 8.359 25.473 1.00 97.50 1037 VAL A O 1
ATOM 8266 N N . HIS A 1 1038 ? -18.197 7.595 26.391 1.00 97.38 1038 HIS A N 1
ATOM 8267 C CA . HIS A 1 1038 ? -17.405 8.810 26.246 1.00 97.38 1038 HIS A CA 1
ATOM 8268 C C . HIS A 1 1038 ? -16.151 8.542 25.409 1.00 97.38 1038 HIS A C 1
ATOM 8270 O O . HIS A 1 1038 ? -15.266 7.784 25.812 1.00 97.38 1038 HIS A O 1
ATOM 8276 N N . PHE A 1 1039 ? -16.043 9.209 24.262 1.00 96.56 1039 PHE A N 1
ATOM 8277 C CA . PHE A 1 1039 ? -14.839 9.200 23.433 1.00 96.56 1039 PHE A CA 1
ATOM 8278 C C . PHE A 1 1039 ? -13.926 10.355 23.857 1.00 96.56 1039 PHE A C 1
ATOM 8280 O O . PHE A 1 1039 ? -14.307 11.518 23.731 1.00 96.56 1039 PHE A O 1
ATOM 8287 N N . VAL A 1 1040 ? -12.727 10.049 24.363 1.00 93.38 1040 VAL A N 1
ATOM 8288 C CA . VAL A 1 1040 ? -11.769 11.074 24.842 1.00 93.38 1040 VAL A CA 1
ATOM 8289 C C . VAL A 1 1040 ? -10.548 11.242 23.935 1.00 93.38 1040 VAL A C 1
ATOM 8291 O O . VAL A 1 1040 ? -9.712 12.113 24.176 1.00 93.38 1040 VAL A O 1
ATOM 8294 N N . GLY A 1 1041 ? -10.468 10.443 22.866 1.00 89.69 1041 GLY A N 1
ATOM 8295 C CA . GLY A 1 1041 ? -9.376 10.471 21.896 1.00 89.69 1041 GLY A CA 1
ATOM 8296 C C . GLY A 1 1041 ? -8.049 9.966 22.465 1.00 89.69 1041 GLY A C 1
ATOM 8297 O O . GLY A 1 1041 ? -8.006 9.262 23.474 1.00 89.69 1041 GLY A O 1
ATOM 8298 N N . GLU A 1 1042 ? -6.953 10.299 21.785 1.00 86.94 1042 GLU A N 1
ATOM 8299 C CA . GLU A 1 1042 ? -5.596 9.969 22.224 1.00 86.94 1042 GLU A CA 1
ATOM 8300 C C . GLU A 1 1042 ? -5.187 10.848 23.418 1.00 86.94 1042 GLU A C 1
ATOM 8302 O O . GLU A 1 1042 ? -5.282 12.077 23.365 1.00 86.94 1042 GLU A O 1
ATOM 8307 N N . LEU A 1 1043 ? -4.730 10.215 24.501 1.00 86.00 1043 LEU A N 1
ATOM 8308 C CA . LEU A 1 1043 ? -4.306 10.897 25.723 1.00 86.00 1043 LEU A CA 1
ATOM 8309 C C . LEU A 1 1043 ? -2.779 10.969 25.794 1.00 86.00 1043 LEU A C 1
ATOM 8311 O O . LEU A 1 1043 ? -2.086 9.989 25.527 1.00 86.00 1043 LEU A O 1
ATOM 8315 N N . ALA A 1 1044 ? -2.258 12.125 26.212 1.00 79.81 1044 ALA A N 1
ATOM 8316 C CA . ALA A 1 1044 ? -0.847 12.259 26.564 1.00 79.81 1044 ALA A CA 1
ATOM 8317 C C . ALA A 1 1044 ? -0.497 11.327 27.745 1.00 79.81 1044 ALA A C 1
ATOM 8319 O O . ALA A 1 1044 ? -1.375 11.070 28.572 1.00 79.81 1044 ALA A O 1
ATOM 8320 N N . PRO A 1 1045 ? 0.756 10.853 27.884 1.00 80.88 1045 PRO A N 1
ATOM 8321 C CA . PRO A 1 1045 ? 1.095 9.802 28.847 1.00 80.88 1045 PRO A CA 1
ATOM 8322 C C . PRO A 1 1045 ? 0.703 10.089 30.303 1.00 80.88 1045 PRO A C 1
ATOM 8324 O O . PRO A 1 1045 ? 0.164 9.210 30.971 1.00 80.88 1045 PRO A O 1
ATOM 8327 N N . ASP A 1 1046 ? 0.912 11.315 30.785 1.00 83.06 1046 ASP A N 1
ATOM 8328 C CA . ASP A 1 1046 ? 0.588 11.682 32.172 1.00 83.06 1046 ASP A CA 1
ATOM 8329 C C . ASP A 1 1046 ? -0.936 11.803 32.379 1.00 83.06 1046 ASP A C 1
ATOM 8331 O O . ASP A 1 1046 ? -1.478 11.409 33.412 1.00 83.06 1046 ASP A O 1
ATOM 8335 N N . LEU A 1 1047 ? -1.662 12.257 31.351 1.00 89.56 1047 LEU A N 1
ATOM 8336 C CA . LEU A 1 1047 ? -3.126 12.286 31.358 1.00 89.56 1047 LEU A CA 1
ATOM 8337 C C . LEU A 1 1047 ? -3.729 10.877 31.246 1.00 89.56 1047 LEU A C 1
ATOM 8339 O O . LEU A 1 1047 ? -4.777 10.626 31.832 1.00 89.56 1047 LEU A O 1
ATOM 8343 N N . LEU A 1 1048 ? -3.071 9.957 30.533 1.00 92.56 1048 LEU A N 1
ATOM 8344 C CA . LEU A 1 1048 ? -3.441 8.542 30.477 1.00 92.56 1048 LEU A CA 1
ATOM 8345 C C . LEU A 1 1048 ? -3.238 7.864 31.839 1.00 92.56 1048 LEU A C 1
ATOM 8347 O O . LEU A 1 1048 ? -4.131 7.162 32.303 1.00 92.56 1048 LEU A O 1
ATOM 8351 N N . ALA A 1 1049 ? -2.116 8.127 32.515 1.00 93.19 1049 ALA A N 1
ATOM 8352 C CA . ALA A 1 1049 ? -1.886 7.657 33.881 1.00 93.19 1049 ALA A CA 1
ATOM 8353 C C . ALA A 1 1049 ? -2.968 8.174 34.845 1.00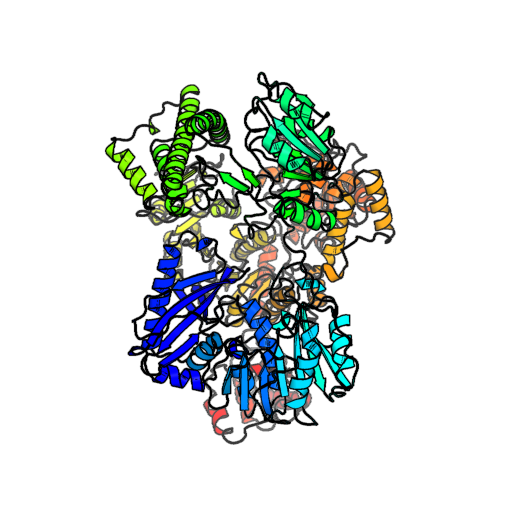 93.19 1049 ALA A C 1
ATOM 8355 O O . ALA A 1 1049 ? -3.538 7.403 35.618 1.00 93.19 1049 ALA A O 1
ATOM 8356 N N . SER A 1 1050 ? -3.327 9.458 34.728 1.00 96.06 1050 SER A N 1
ATOM 8357 C CA . SER A 1 1050 ? -4.437 10.052 35.478 1.00 96.06 1050 SER A CA 1
ATOM 8358 C C . SER A 1 1050 ? -5.795 9.423 35.132 1.00 96.06 1050 SER A C 1
ATOM 8360 O O . SER A 1 1050 ? -6.617 9.208 36.022 1.00 96.06 1050 SER A O 1
ATOM 8362 N N . ALA A 1 1051 ? -6.025 9.060 33.865 1.00 97.62 1051 ALA A N 1
ATOM 8363 C CA . ALA A 1 1051 ? -7.231 8.353 33.436 1.00 97.62 1051 ALA A CA 1
ATOM 8364 C C . ALA A 1 1051 ? -7.331 6.960 34.068 1.00 97.62 1051 ALA A C 1
ATOM 8366 O O . ALA A 1 1051 ? -8.407 6.596 34.538 1.00 97.62 1051 ALA A O 1
ATOM 8367 N N . TYR A 1 1052 ? -6.228 6.204 34.133 1.00 97.75 1052 TYR A N 1
ATOM 8368 C CA . TYR A 1 1052 ? -6.206 4.928 34.849 1.00 97.75 1052 TYR A CA 1
ATOM 8369 C C . TYR A 1 1052 ? -6.511 5.122 36.342 1.00 97.75 1052 TYR A C 1
ATOM 8371 O O . TYR A 1 1052 ? -7.359 4.420 36.880 1.00 97.75 1052 TYR A O 1
ATOM 8379 N N . ALA A 1 1053 ? -5.909 6.120 36.996 1.00 96.38 1053 ALA A N 1
ATOM 8380 C CA . ALA A 1 1053 ? -6.177 6.421 38.406 1.00 96.38 1053 ALA A CA 1
ATOM 8381 C C . ALA A 1 1053 ? -7.630 6.878 38.677 1.00 96.38 1053 ALA A C 1
ATOM 8383 O O . ALA A 1 1053 ? -8.143 6.704 39.784 1.00 96.38 1053 ALA A O 1
ATOM 8384 N N . ALA A 1 1054 ? -8.301 7.480 37.687 1.00 97.69 1054 ALA A N 1
ATOM 8385 C CA . ALA A 1 1054 ? -9.709 7.881 37.765 1.00 97.69 1054 ALA A CA 1
ATOM 8386 C C . ALA A 1 1054 ? -10.689 6.745 37.419 1.00 97.69 1054 ALA A C 1
ATOM 8388 O O . ALA A 1 1054 ? -11.864 6.807 37.804 1.00 97.69 1054 ALA A O 1
ATOM 8389 N N . ALA A 1 1055 ? -10.224 5.730 36.687 1.00 98.19 1055 ALA A N 1
ATOM 8390 C CA . ALA A 1 1055 ? -11.012 4.585 36.264 1.00 98.19 1055 ALA A CA 1
ATOM 8391 C C . ALA A 1 1055 ? -11.159 3.559 37.392 1.00 98.19 1055 ALA A C 1
ATOM 8393 O O . ALA A 1 1055 ? -10.230 3.283 38.149 1.00 98.19 1055 ALA A O 1
ATOM 8394 N N . ARG A 1 1056 ? -12.332 2.926 37.464 1.00 97.19 1056 ARG A N 1
ATOM 8395 C CA . ARG A 1 1056 ? -12.579 1.839 38.421 1.00 97.19 1056 ARG A CA 1
ATOM 8396 C C . ARG A 1 1056 ? -12.160 0.491 37.850 1.00 97.19 1056 ARG A C 1
ATOM 8398 O O . ARG A 1 1056 ? -11.549 -0.329 38.535 1.00 97.19 1056 ARG A O 1
ATOM 8405 N N . VAL A 1 1057 ? -12.509 0.272 36.587 1.00 98.38 1057 VAL A N 1
ATOM 8406 C CA . VAL A 1 1057 ? -12.230 -0.955 35.846 1.00 98.38 1057 VAL A CA 1
ATOM 8407 C C . VAL A 1 1057 ? -11.511 -0.572 34.566 1.00 98.38 1057 VAL A C 1
ATOM 8409 O O . VAL A 1 1057 ? -11.948 0.339 33.868 1.00 98.38 1057 VAL A O 1
ATOM 8412 N N . HIS A 1 1058 ? -10.444 -1.284 34.230 1.00 98.31 1058 HIS A N 1
ATOM 8413 C CA . HIS A 1 1058 ? -9.894 -1.273 32.883 1.00 98.31 1058 HIS A CA 1
ATOM 8414 C C . HIS A 1 1058 ? -10.339 -2.546 32.167 1.00 98.31 1058 HIS A C 1
ATOM 8416 O O . HIS A 1 1058 ? -10.080 -3.648 32.652 1.00 98.31 1058 HIS A O 1
ATOM 8422 N N . ALA A 1 1059 ? -11.023 -2.386 31.036 1.00 98.12 1059 ALA A N 1
ATOM 8423 C CA . ALA A 1 1059 ? -11.558 -3.486 30.251 1.00 98.12 1059 ALA A CA 1
ATOM 8424 C C . ALA A 1 1059 ? -10.915 -3.528 28.865 1.00 98.12 1059 ALA A C 1
ATOM 8426 O O . ALA A 1 1059 ? -11.027 -2.593 28.070 1.00 98.12 1059 ALA A O 1
ATOM 8427 N N . MET A 1 1060 ? -10.272 -4.656 28.582 1.00 95.50 1060 MET A N 1
ATOM 8428 C CA . MET A 1 1060 ? -9.632 -4.971 27.313 1.00 95.50 1060 MET A CA 1
ATOM 8429 C C . MET A 1 1060 ? -10.142 -6.327 26.804 1.00 95.50 1060 MET A C 1
ATOM 8431 O O . MET A 1 1060 ? -9.405 -7.316 26.836 1.00 95.50 1060 MET A O 1
ATOM 8435 N N . PRO A 1 1061 ? -11.411 -6.422 26.357 1.00 95.12 1061 PRO A N 1
ATOM 8436 C CA . PRO A 1 1061 ? -11.980 -7.665 25.836 1.00 95.12 1061 PRO A CA 1
ATOM 8437 C C . PRO A 1 1061 ? -11.488 -7.972 24.409 1.00 95.12 1061 PRO A C 1
ATOM 8439 O O . PRO A 1 1061 ? -12.268 -8.413 23.566 1.00 95.12 1061 PRO A O 1
ATOM 8442 N N . SER A 1 1062 ? -10.210 -7.705 24.124 1.00 92.69 1062 SER A N 1
ATOM 8443 C CA . SER A 1 1062 ? -9.574 -7.959 22.836 1.00 92.69 1062 SER A CA 1
ATOM 8444 C C . SER A 1 1062 ? -9.699 -9.417 22.419 1.00 92.69 1062 SER A C 1
ATOM 8446 O O . SER A 1 1062 ? -9.767 -10.328 23.246 1.00 92.69 1062 SER A O 1
ATOM 8448 N N . TRP A 1 1063 ? -9.645 -9.627 21.108 1.00 87.62 1063 TRP A N 1
ATOM 8449 C CA . TRP A 1 1063 ? -9.685 -10.961 20.522 1.00 87.62 1063 TRP A CA 1
ATOM 8450 C C . TRP A 1 1063 ? -8.492 -11.827 20.908 1.00 87.62 1063 TRP A C 1
ATOM 8452 O O . TRP A 1 1063 ? -8.676 -13.021 21.089 1.00 87.62 1063 TRP A O 1
ATOM 8462 N N . ALA A 1 1064 ? -7.305 -11.238 21.060 1.00 84.31 1064 ALA A N 1
ATOM 8463 C CA . ALA A 1 1064 ? -6.136 -11.856 21.683 1.00 84.31 1064 ALA A CA 1
ATOM 8464 C C . ALA A 1 1064 ? -5.104 -10.774 22.032 1.00 84.31 1064 ALA A C 1
ATOM 8466 O O . ALA A 1 1064 ? -4.861 -9.874 21.235 1.00 84.31 1064 ALA A O 1
ATOM 8467 N N . GLU A 1 1065 ? -4.434 -10.855 23.176 1.00 83.25 1065 GLU A N 1
ATOM 8468 C CA . GLU A 1 1065 ? -3.274 -10.012 23.497 1.00 83.25 1065 GLU A CA 1
ATOM 8469 C C . GLU A 1 1065 ? -2.003 -10.846 23.667 1.00 83.25 1065 GLU A C 1
ATOM 8471 O O . GLU A 1 1065 ? -2.052 -11.990 24.113 1.00 83.25 1065 GLU A O 1
ATOM 8476 N N . THR A 1 1066 ? -0.843 -10.264 23.338 1.00 76.19 1066 THR A N 1
ATOM 8477 C CA . THR A 1 1066 ? 0.458 -10.923 23.569 1.00 76.19 1066 THR A CA 1
ATOM 8478 C C . THR A 1 1066 ? 1.056 -10.560 24.934 1.00 76.19 1066 THR A C 1
ATOM 8480 O O . THR A 1 1066 ? 1.545 -11.459 25.603 1.00 76.19 1066 THR A O 1
ATOM 8483 N N . PRO A 1 1067 ? 1.006 -9.295 25.402 1.00 67.31 1067 PRO A N 1
ATOM 8484 C CA . PRO A 1 1067 ? 1.275 -9.041 26.823 1.00 67.31 1067 PRO A CA 1
ATOM 8485 C C . PRO A 1 1067 ? 0.292 -8.079 27.513 1.00 67.31 1067 PRO A C 1
ATOM 8487 O O . PRO A 1 1067 ? 0.381 -7.891 28.719 1.00 67.31 1067 PRO A O 1
ATOM 8490 N N . GLY A 1 1068 ? -0.632 -7.440 26.779 1.00 79.38 1068 GLY A N 1
ATOM 8491 C CA . GLY A 1 1068 ? -1.613 -6.501 27.340 1.00 79.38 1068 GLY A CA 1
ATOM 8492 C C . GLY A 1 1068 ? -0.994 -5.325 28.113 1.00 79.38 1068 GLY A C 1
ATOM 8493 O O . GLY A 1 1068 ? -1.359 -5.096 29.263 1.00 79.38 1068 GLY A O 1
ATOM 8494 N N . LEU A 1 1069 ? -0.064 -4.574 27.500 1.00 87.81 1069 LEU A N 1
ATOM 8495 C CA . LEU A 1 1069 ? 0.682 -3.476 28.150 1.00 87.81 1069 LEU A CA 1
ATOM 8496 C C . LEU A 1 1069 ? -0.217 -2.506 28.930 1.00 87.81 1069 LEU A C 1
ATOM 8498 O O . LEU A 1 1069 ? 0.014 -2.256 30.108 1.00 87.81 1069 LEU A O 1
ATOM 8502 N N . THR A 1 1070 ? -1.289 -2.031 28.302 1.00 91.50 1070 THR A N 1
ATOM 8503 C CA . THR A 1 1070 ? -2.246 -1.084 28.896 1.00 91.50 1070 THR A CA 1
ATOM 8504 C C . THR A 1 1070 ? -2.954 -1.653 30.124 1.00 91.50 1070 THR A C 1
ATOM 8506 O O . THR A 1 1070 ? -3.291 -0.921 31.049 1.00 91.50 1070 THR A O 1
ATOM 8509 N N . SER A 1 1071 ? -3.146 -2.973 30.174 1.00 95.25 1071 SER A N 1
ATOM 8510 C CA . SER A 1 1071 ? -3.734 -3.648 31.329 1.00 95.25 1071 SER A CA 1
ATOM 8511 C C . SER A 1 1071 ? -2.740 -3.777 32.486 1.00 95.25 1071 SER A C 1
ATOM 8513 O O . SER A 1 1071 ? -3.154 -3.652 33.637 1.00 95.25 1071 SER A O 1
ATOM 8515 N N . MET A 1 1072 ? -1.437 -3.934 32.211 1.00 94.38 1072 MET A N 1
ATOM 8516 C CA . MET A 1 1072 ? -0.397 -3.823 33.246 1.00 94.38 1072 MET A CA 1
ATOM 8517 C C . MET A 1 1072 ? -0.286 -2.393 33.789 1.00 94.38 1072 MET A C 1
ATOM 8519 O O . MET A 1 1072 ? -0.216 -2.206 35.001 1.00 94.38 1072 MET A O 1
ATOM 8523 N N . GLU A 1 1073 ? -0.319 -1.381 32.916 1.00 94.62 1073 GLU A N 1
ATOM 8524 C CA . GLU A 1 1073 ? -0.327 0.037 33.312 1.00 94.62 1073 GLU A CA 1
ATOM 8525 C C . GLU A 1 1073 ? -1.529 0.361 34.212 1.00 94.62 1073 GLU A C 1
ATOM 8527 O O . GLU A 1 1073 ? -1.372 0.927 35.295 1.00 94.62 1073 GLU A O 1
ATOM 8532 N N . ALA A 1 1074 ? -2.725 -0.070 33.803 1.00 95.88 1074 ALA A N 1
ATOM 8533 C CA . ALA A 1 1074 ? -3.950 0.103 34.573 1.00 95.88 1074 ALA A CA 1
ATOM 8534 C C . ALA A 1 1074 ? -3.901 -0.618 35.930 1.00 95.88 1074 ALA A C 1
ATOM 8536 O O . ALA A 1 1074 ? -4.364 -0.079 36.936 1.00 95.88 1074 ALA A O 1
ATOM 8537 N N . ALA A 1 1075 ? -3.319 -1.820 35.984 1.00 95.31 1075 ALA A N 1
ATOM 8538 C CA . ALA A 1 1075 ? -3.163 -2.569 37.228 1.00 95.31 1075 ALA A CA 1
ATOM 8539 C C . ALA A 1 1075 ? -2.242 -1.830 38.209 1.00 95.31 1075 ALA A C 1
ATOM 8541 O O . ALA A 1 1075 ? -2.569 -1.689 39.390 1.00 95.31 1075 ALA A O 1
ATOM 8542 N N . LEU A 1 1076 ? -1.126 -1.286 37.712 1.00 95.94 1076 LEU A N 1
ATOM 8543 C CA . LEU A 1 1076 ? -0.216 -0.454 38.501 1.00 95.94 1076 LEU A CA 1
ATOM 8544 C C . LEU A 1 1076 ? -0.904 0.811 39.025 1.00 95.94 1076 LEU A C 1
ATOM 8546 O O . LEU A 1 1076 ? -0.754 1.137 40.199 1.00 95.94 1076 LEU A O 1
ATOM 8550 N N . ALA A 1 1077 ? -1.751 1.447 38.217 1.00 94.81 1077 ALA A N 1
ATOM 8551 C CA . ALA A 1 1077 ? -2.570 2.585 38.637 1.00 94.81 1077 ALA A CA 1
ATOM 8552 C C . ALA A 1 1077 ? -3.746 2.208 39.566 1.00 94.81 1077 ALA A C 1
ATOM 8554 O O . ALA A 1 1077 ? -4.326 3.078 40.208 1.00 94.81 1077 ALA A O 1
ATOM 8555 N N . GLY A 1 1078 ? -4.042 0.914 39.745 1.00 92.19 1078 GLY A N 1
ATOM 8556 C CA . GLY A 1 1078 ? -5.001 0.408 40.740 1.00 92.19 1078 GLY A CA 1
ATOM 8557 C C . GLY A 1 1078 ? -6.381 0.030 40.211 1.00 92.19 1078 GLY A C 1
ATOM 8558 O O . GLY A 1 1078 ? -7.291 -0.182 41.014 1.00 92.19 1078 GLY A O 1
ATOM 8559 N N . CYS A 1 1079 ? -6.557 -0.082 38.895 1.00 95.31 1079 CYS A N 1
ATOM 8560 C CA . CYS A 1 1079 ? -7.808 -0.558 38.314 1.00 95.31 1079 CYS A CA 1
ATOM 8561 C C . CYS A 1 1079 ? -8.049 -2.045 38.629 1.00 95.31 1079 CYS A C 1
ATOM 8563 O O . CYS A 1 1079 ? -7.117 -2.851 38.673 1.00 95.31 1079 CYS A O 1
ATOM 8565 N N . ALA A 1 1080 ? -9.319 -2.443 38.742 1.00 97.12 1080 ALA A N 1
ATOM 8566 C CA . ALA A 1 1080 ? -9.687 -3.839 38.506 1.00 97.12 1080 ALA A CA 1
ATOM 8567 C C . ALA A 1 1080 ? -9.553 -4.148 37.003 1.00 97.12 1080 ALA A C 1
ATOM 8569 O O . ALA A 1 1080 ? -9.926 -3.324 36.167 1.00 97.12 1080 ALA A O 1
ATOM 8570 N N . ILE A 1 1081 ? -9.010 -5.315 36.651 1.00 97.50 1081 ILE A N 1
ATOM 8571 C CA . ILE A 1 1081 ? -8.648 -5.642 35.265 1.00 97.50 1081 ILE A CA 1
ATOM 8572 C C . ILE A 1 1081 ? -9.593 -6.686 34.683 1.00 97.50 1081 ILE A C 1
ATOM 8574 O O . ILE A 1 1081 ? -9.747 -7.765 35.255 1.00 97.50 1081 ILE A O 1
ATOM 8578 N N . VAL A 1 1082 ? -10.180 -6.371 33.528 1.00 98.12 1082 VAL A N 1
ATOM 8579 C CA . VAL A 1 1082 ? -10.960 -7.292 32.694 1.00 98.12 1082 VAL A CA 1
ATOM 8580 C C . VAL A 1 1082 ? -10.242 -7.477 31.366 1.00 98.12 1082 VAL A C 1
ATOM 8582 O O . VAL A 1 1082 ? -9.952 -6.497 30.683 1.00 98.12 1082 VAL A O 1
ATOM 8585 N N . VAL A 1 1083 ? -9.973 -8.719 30.984 1.00 96.88 1083 VAL A N 1
ATOM 8586 C CA . VAL A 1 1083 ? -9.222 -9.064 29.768 1.00 96.88 1083 VAL A CA 1
ATOM 8587 C C . VAL A 1 1083 ? -9.860 -10.238 29.028 1.00 96.88 1083 VAL A C 1
ATOM 8589 O O . VAL A 1 1083 ? -10.645 -11.000 29.602 1.00 96.88 1083 VAL A O 1
ATOM 8592 N N . GLY A 1 1084 ? -9.529 -10.383 27.744 1.00 93.44 1084 GLY A N 1
ATOM 8593 C CA . GLY A 1 1084 ? -9.833 -11.584 26.963 1.00 93.44 1084 GLY A CA 1
ATOM 8594 C C . GLY A 1 1084 ? -9.138 -12.842 27.508 1.00 93.44 1084 GLY A C 1
ATOM 8595 O O . GLY A 1 1084 ? -8.339 -12.785 28.444 1.00 93.44 1084 GLY A O 1
ATOM 8596 N N . ASN A 1 1085 ? -9.461 -14.005 26.938 1.00 91.00 1085 ASN A N 1
ATOM 8597 C CA . ASN A 1 1085 ? -8.937 -15.306 27.376 1.00 91.00 1085 ASN A CA 1
ATOM 8598 C C . ASN A 1 1085 ? -8.392 -16.187 26.237 1.00 91.00 1085 ASN A C 1
ATOM 8600 O O . ASN A 1 1085 ? -8.270 -17.400 26.421 1.00 91.00 1085 ASN A O 1
ATOM 8604 N N . GLN A 1 1086 ? -8.115 -15.589 25.079 1.00 85.19 1086 GLN A N 1
ATOM 8605 C CA . GLN A 1 1086 ? -7.758 -16.291 23.841 1.00 85.19 1086 GLN A CA 1
ATOM 8606 C C . GLN A 1 1086 ? -6.271 -16.160 23.475 1.00 85.19 1086 GLN A C 1
ATOM 8608 O O . GLN A 1 1086 ? -5.812 -16.856 22.572 1.00 85.19 1086 GLN A O 1
ATOM 8613 N N . GLY A 1 1087 ? -5.517 -15.295 24.159 1.00 86.06 1087 GLY A N 1
ATOM 8614 C CA . GLY A 1 1087 ? -4.094 -15.064 23.945 1.00 86.06 1087 GLY A CA 1
ATOM 8615 C C . GLY A 1 1087 ? -3.251 -15.390 25.180 1.00 86.06 1087 GLY A C 1
ATOM 8616 O O . GLY A 1 1087 ? -3.454 -16.385 25.881 1.00 86.06 1087 GLY A O 1
ATOM 8617 N N . ALA A 1 1088 ? -2.273 -14.529 25.444 1.00 88.81 1088 ALA A N 1
ATOM 8618 C CA . ALA A 1 1088 ? -1.304 -14.671 26.525 1.00 88.81 1088 ALA A CA 1
ATOM 8619 C C . ALA A 1 1088 ? -1.782 -14.108 27.874 1.00 88.81 1088 ALA A C 1
ATOM 8621 O O . ALA A 1 1088 ? -1.032 -14.122 28.851 1.00 88.81 1088 ALA A O 1
ATOM 8622 N N . GLU A 1 1089 ? -3.012 -13.598 27.963 1.00 91.81 1089 GLU A N 1
ATOM 8623 C CA . GLU A 1 1089 ? -3.497 -12.837 29.119 1.00 91.81 1089 GLU A CA 1
ATOM 8624 C C . GLU A 1 1089 ? -3.391 -13.646 30.417 1.00 91.81 1089 GLU A C 1
ATOM 8626 O O . GLU A 1 1089 ? -3.001 -13.120 31.457 1.00 91.81 1089 GLU A O 1
ATOM 8631 N N . ARG A 1 1090 ? -3.667 -14.954 30.354 1.00 91.31 1090 ARG A N 1
ATOM 8632 C CA . ARG A 1 1090 ? -3.555 -15.846 31.519 1.00 91.31 1090 ARG A CA 1
ATOM 8633 C C . ARG A 1 1090 ? -2.123 -16.010 32.023 1.00 91.31 1090 ARG A C 1
ATOM 8635 O O . ARG A 1 1090 ? -1.934 -16.171 33.225 1.00 91.31 1090 ARG A O 1
ATOM 8642 N N . GLU A 1 1091 ? -1.136 -15.973 31.130 1.00 91.00 1091 GLU A N 1
ATOM 8643 C CA . GLU A 1 1091 ? 0.286 -16.077 31.483 1.00 91.00 1091 GLU A CA 1
ATOM 8644 C C . GLU A 1 1091 ? 0.760 -14.803 32.201 1.00 91.00 1091 GLU A C 1
ATOM 8646 O O . GLU A 1 1091 ? 1.485 -14.890 33.191 1.00 91.00 1091 GLU A O 1
ATOM 8651 N N . TYR A 1 1092 ? 0.268 -13.635 31.771 1.00 92.44 1092 TYR A N 1
ATOM 8652 C CA . TYR A 1 1092 ? 0.617 -12.339 32.361 1.00 92.44 1092 TYR A CA 1
ATOM 8653 C C . TYR A 1 1092 ? -0.174 -11.980 33.614 1.00 92.44 1092 TYR A C 1
ATOM 8655 O O . TYR A 1 1092 ? 0.363 -11.291 34.474 1.00 92.44 1092 TYR A O 1
ATOM 8663 N N . PHE A 1 1093 ? -1.438 -12.385 33.736 1.00 93.44 1093 PHE A N 1
ATOM 8664 C CA . PHE A 1 1093 ? -2.317 -11.865 34.789 1.00 93.44 1093 PHE A CA 1
ATOM 8665 C C . PHE A 1 1093 ? -2.781 -12.916 35.800 1.00 93.44 1093 PHE A C 1
ATOM 8667 O O . PHE A 1 1093 ? -3.286 -12.552 36.864 1.00 93.44 1093 PHE A O 1
ATOM 8674 N N . GLY A 1 1094 ? -2.584 -14.209 35.520 1.00 91.88 1094 GLY A N 1
ATOM 8675 C CA . GLY A 1 1094 ? -2.849 -15.293 36.467 1.00 91.88 1094 GLY A CA 1
ATOM 8676 C C . GLY A 1 1094 ? -4.252 -15.229 37.080 1.00 91.88 1094 GLY A C 1
ATOM 8677 O O . GLY A 1 1094 ? -5.246 -15.087 36.374 1.00 91.88 1094 GLY A O 1
ATOM 8678 N N . GLU A 1 1095 ? -4.349 -15.317 38.402 1.00 93.31 1095 GLU A N 1
ATOM 8679 C CA . GLU A 1 1095 ? -5.619 -15.238 39.142 1.00 93.31 1095 GLU A CA 1
ATOM 8680 C C . GLU A 1 1095 ? -6.095 -13.802 39.434 1.00 93.31 1095 GLU A C 1
ATOM 8682 O O . GLU A 1 1095 ? -7.178 -13.601 39.983 1.00 93.31 1095 GLU A O 1
ATOM 8687 N N . PHE A 1 1096 ? -5.306 -12.785 39.073 1.00 95.50 1096 PHE A N 1
ATOM 8688 C CA . PHE A 1 1096 ? -5.559 -11.406 39.488 1.00 95.50 1096 PHE A CA 1
ATOM 8689 C C . PHE A 1 1096 ? -6.541 -10.650 38.592 1.00 95.50 1096 PHE A C 1
ATOM 8691 O O . PHE A 1 1096 ? -7.143 -9.679 39.055 1.00 95.50 1096 PHE A O 1
ATOM 8698 N N . ALA A 1 1097 ? -6.750 -11.085 37.350 1.00 95.69 1097 ALA A N 1
ATOM 8699 C CA . ALA A 1 1097 ? -7.682 -10.463 36.411 1.00 95.69 1097 ALA A CA 1
ATOM 8700 C C . ALA A 1 1097 ? -9.020 -11.214 36.310 1.00 95.69 1097 ALA A C 1
ATOM 8702 O O . ALA A 1 1097 ? -9.138 -12.389 36.656 1.00 95.69 1097 ALA A O 1
ATOM 8703 N N . TYR A 1 1098 ? -10.038 -10.516 35.815 1.00 97.62 1098 TYR A N 1
ATOM 8704 C CA . TYR A 1 1098 ? -11.304 -11.098 35.386 1.00 97.62 1098 TYR A CA 1
ATOM 8705 C C . TYR A 1 1098 ? -11.218 -11.414 33.894 1.00 97.62 1098 TYR A C 1
ATOM 8707 O O . TYR A 1 1098 ? -10.822 -10.571 33.092 1.00 97.62 1098 TYR A O 1
ATOM 8715 N N . TYR A 1 1099 ? -11.586 -12.635 33.520 1.00 97.25 1099 TYR A N 1
ATOM 8716 C CA . TYR A 1 1099 ? -11.455 -13.118 32.149 1.00 97.25 1099 TYR A CA 1
ATOM 8717 C C . TYR A 1 1099 ? -12.817 -13.207 31.483 1.00 97.25 1099 TYR A C 1
ATOM 8719 O O . TYR A 1 1099 ? -13.755 -13.748 32.067 1.00 97.25 1099 TYR A O 1
ATOM 8727 N N . CYS A 1 1100 ? -12.895 -12.751 30.240 1.00 96.19 1100 CYS A N 1
ATOM 8728 C CA . CYS A 1 1100 ? -14.068 -12.915 29.394 1.00 96.19 1100 CYS A CA 1
ATOM 8729 C C . CYS A 1 1100 ? -13.715 -13.655 28.104 1.00 96.19 1100 CYS A C 1
ATOM 8731 O O . CYS A 1 1100 ? -12.579 -13.613 27.629 1.00 96.19 1100 CYS A O 1
ATOM 8733 N N . ASN A 1 1101 ? -14.703 -14.345 27.539 1.00 93.06 1101 ASN A N 1
ATOM 8734 C CA . ASN A 1 1101 ? -14.645 -14.776 26.152 1.00 93.06 1101 ASN A CA 1
ATOM 8735 C C . ASN A 1 1101 ? -15.021 -13.577 25.258 1.00 93.06 1101 ASN A C 1
ATOM 8737 O O . ASN A 1 1101 ? -16.163 -13.124 25.343 1.00 93.06 1101 ASN A O 1
ATOM 8741 N N . PRO A 1 1102 ? -14.120 -13.074 24.391 1.00 91.69 1102 PRO A N 1
ATOM 8742 C CA . PRO A 1 1102 ? -14.395 -11.907 23.547 1.00 91.69 1102 PRO A CA 1
ATOM 8743 C C . PRO A 1 1102 ? -15.535 -12.132 22.538 1.00 91.69 1102 PRO A C 1
ATOM 8745 O O . PRO A 1 1102 ? -16.137 -11.161 22.079 1.00 91.69 1102 PRO A O 1
ATOM 8748 N N . ALA A 1 1103 ? -15.868 -13.393 22.232 1.00 87.25 1103 ALA A N 1
ATOM 8749 C CA . ALA A 1 1103 ? -16.987 -13.773 21.367 1.00 87.25 1103 ALA A CA 1
ATOM 8750 C C . ALA A 1 1103 ? -18.336 -13.912 22.092 1.00 87.25 1103 ALA A C 1
ATOM 8752 O O . ALA A 1 1103 ? -19.347 -14.164 21.440 1.00 87.25 1103 ALA A O 1
ATOM 8753 N N . ASP A 1 1104 ? -18.377 -13.801 23.424 1.00 90.94 1104 ASP A N 1
ATOM 8754 C CA . ASP A 1 1104 ? -19.604 -13.984 24.203 1.00 90.94 1104 ASP A CA 1
ATOM 8755 C C . ASP A 1 1104 ? -19.939 -12.717 24.989 1.00 90.94 1104 ASP A C 1
ATOM 8757 O O . ASP A 1 1104 ? -19.295 -12.378 25.983 1.00 90.94 1104 ASP A O 1
ATOM 8761 N N . ILE A 1 1105 ? -20.995 -12.036 24.547 1.00 93.62 1105 ILE A N 1
ATOM 8762 C CA . ILE A 1 1105 ? -21.455 -10.782 25.141 1.00 93.62 1105 ILE A CA 1
ATOM 8763 C C . ILE A 1 1105 ? -21.807 -10.924 26.627 1.00 93.62 1105 ILE A C 1
ATOM 8765 O O . ILE A 1 1105 ? -21.528 -10.014 27.410 1.00 93.62 1105 ILE A O 1
ATOM 8769 N N . ASP A 1 1106 ? -22.359 -12.072 27.030 1.00 95.12 1106 ASP A N 1
ATOM 8770 C CA . ASP A 1 1106 ? -22.726 -12.324 28.423 1.00 95.12 1106 ASP A CA 1
ATOM 8771 C C . ASP A 1 1106 ? -21.463 -12.502 29.268 1.00 95.12 1106 ASP A C 1
ATOM 8773 O O . ASP A 1 1106 ? -21.359 -11.937 30.352 1.00 95.12 1106 ASP A O 1
ATOM 8777 N N . SER A 1 1107 ? -20.452 -13.188 28.726 1.00 96.81 1107 SER A N 1
ATOM 8778 C CA . SER A 1 1107 ? -19.155 -13.350 29.387 1.00 96.81 1107 SER A CA 1
ATOM 8779 C C . SER A 1 1107 ? -18.436 -12.011 29.580 1.00 96.81 1107 SER A C 1
ATOM 8781 O O . SER A 1 1107 ? -17.881 -11.765 30.653 1.00 96.81 1107 SER A O 1
ATOM 8783 N N . VAL A 1 1108 ? -18.469 -11.124 28.576 1.00 97.31 1108 VAL A N 1
ATOM 8784 C CA . VAL A 1 1108 ? -17.932 -9.756 28.697 1.00 97.31 1108 VAL A CA 1
ATOM 8785 C C . VAL A 1 1108 ? -18.682 -8.993 29.787 1.00 97.31 1108 VAL A C 1
ATOM 8787 O O . VAL A 1 1108 ? -18.055 -8.410 30.672 1.00 97.31 1108 VAL A O 1
ATOM 8790 N N . ARG A 1 1109 ? -20.020 -9.035 29.773 1.00 97.88 1109 ARG A N 1
ATOM 8791 C CA . ARG A 1 1109 ? -20.856 -8.357 30.771 1.00 97.88 1109 ARG A CA 1
ATOM 8792 C C . ARG A 1 1109 ? -20.568 -8.853 32.187 1.00 97.88 1109 ARG A C 1
ATOM 8794 O O . ARG A 1 1109 ? -20.328 -8.039 33.074 1.00 97.88 1109 ARG A O 1
ATOM 8801 N N . GLU A 1 1110 ? -20.582 -10.162 32.407 1.00 98.31 1110 GLU A N 1
ATOM 8802 C CA . GLU A 1 1110 ? -20.355 -10.779 33.716 1.00 98.31 1110 GLU A CA 1
ATOM 8803 C C . GLU A 1 1110 ? -18.977 -10.429 34.278 1.00 98.31 1110 GLU A C 1
ATOM 8805 O O . GLU A 1 1110 ? -18.873 -10.035 35.440 1.00 98.31 1110 GLU A O 1
ATOM 8810 N N . ALA A 1 1111 ? -17.928 -10.499 33.452 1.00 98.31 1111 ALA A N 1
ATOM 8811 C CA . ALA A 1 1111 ? -16.577 -10.152 33.874 1.00 98.31 1111 ALA A CA 1
ATOM 8812 C C . ALA A 1 1111 ? -16.461 -8.669 34.261 1.00 98.31 1111 ALA A C 1
ATOM 8814 O O . ALA A 1 1111 ? -15.867 -8.349 35.293 1.00 98.31 1111 ALA A O 1
ATOM 8815 N N . VAL A 1 1112 ? -17.060 -7.764 33.475 1.00 98.44 1112 VAL A N 1
ATOM 8816 C CA . VAL A 1 1112 ? -17.045 -6.325 33.775 1.00 98.44 1112 VAL A CA 1
ATOM 8817 C C . VAL A 1 1112 ? -17.849 -6.001 35.028 1.00 98.44 1112 VAL A C 1
ATOM 8819 O O . VAL A 1 1112 ? -17.363 -5.245 35.864 1.00 98.44 1112 VAL A O 1
ATOM 8822 N N . LEU A 1 1113 ? -19.031 -6.591 35.212 1.00 98.31 1113 LEU A N 1
ATOM 8823 C CA . LEU A 1 1113 ? -19.840 -6.375 36.415 1.00 98.31 1113 LEU A CA 1
ATOM 8824 C C . LEU A 1 1113 ? -19.171 -6.954 37.670 1.00 98.31 1113 LEU A C 1
ATOM 8826 O O . LEU A 1 1113 ? -19.184 -6.309 38.717 1.00 98.31 1113 LEU A O 1
ATOM 8830 N N . ALA A 1 1114 ? -18.531 -8.122 37.573 1.00 97.75 1114 ALA A N 1
ATOM 8831 C CA . ALA A 1 1114 ? -17.766 -8.693 38.679 1.00 97.75 1114 ALA A CA 1
ATOM 8832 C C . ALA A 1 1114 ? -16.579 -7.797 39.068 1.00 97.75 1114 ALA A C 1
ATOM 8834 O O . ALA A 1 1114 ? -16.391 -7.498 40.246 1.00 97.75 1114 ALA A O 1
ATOM 8835 N N . ALA A 1 1115 ? -15.823 -7.302 38.082 1.00 97.69 1115 ALA A N 1
ATOM 8836 C CA . ALA A 1 1115 ? -14.745 -6.343 38.313 1.00 97.69 1115 ALA A CA 1
ATOM 8837 C C . ALA A 1 1115 ? -15.261 -5.005 38.868 1.00 97.69 1115 ALA A C 1
ATOM 8839 O O . ALA A 1 1115 ? -14.607 -4.380 39.701 1.00 97.69 1115 ALA A O 1
ATOM 8840 N N . TRP A 1 1116 ? -16.444 -4.566 38.436 1.00 97.62 1116 TRP A N 1
ATOM 8841 C CA . TRP A 1 1116 ? -17.080 -3.339 38.907 1.00 97.62 1116 TRP A CA 1
ATOM 8842 C C . TRP A 1 1116 ? -17.484 -3.406 40.380 1.00 97.62 1116 TRP A C 1
ATOM 8844 O O . TRP A 1 1116 ? -17.390 -2.402 41.094 1.00 97.62 1116 TRP A O 1
ATOM 8854 N N . GLU A 1 1117 ? -17.909 -4.578 40.850 1.00 95.94 1117 GLU A N 1
ATOM 8855 C CA . GLU A 1 1117 ? -18.254 -4.824 42.253 1.00 95.94 1117 GLU A CA 1
ATOM 8856 C C . GLU A 1 1117 ? -17.057 -5.209 43.128 1.00 95.94 1117 GLU A C 1
ATOM 8858 O O . GLU A 1 1117 ? -17.171 -5.232 44.354 1.00 95.94 1117 GLU A O 1
ATOM 8863 N N . ASP A 1 1118 ? -15.882 -5.419 42.535 1.00 92.19 1118 ASP A N 1
ATOM 8864 C CA . ASP A 1 1118 ? -14.661 -5.730 43.265 1.00 92.19 1118 ASP A CA 1
ATOM 8865 C C . ASP A 1 1118 ? -14.282 -4.584 44.227 1.00 92.19 1118 ASP A C 1
ATOM 8867 O O . ASP A 1 1118 ? -14.095 -3.422 43.844 1.00 92.19 1118 ASP A O 1
ATOM 8871 N N . ARG A 1 1119 ? -14.174 -4.911 45.518 1.00 90.44 1119 ARG A N 1
ATOM 8872 C CA . ARG A 1 1119 ? -13.673 -4.017 46.576 1.00 90.44 1119 ARG A CA 1
ATOM 8873 C C . ARG A 1 1119 ? -12.392 -4.539 47.228 1.00 90.44 1119 ARG A C 1
ATOM 8875 O O . ARG A 1 1119 ? -11.880 -3.885 48.130 1.00 90.44 1119 ARG A O 1
ATOM 8882 N N . ASP A 1 1120 ? -11.832 -5.646 46.751 1.00 92.00 1120 ASP A N 1
ATOM 8883 C CA . ASP A 1 1120 ? -10.640 -6.291 47.298 1.00 92.00 1120 ASP A CA 1
ATOM 8884 C C . ASP A 1 1120 ? -9.363 -5.513 46.945 1.00 92.00 1120 ASP A C 1
ATOM 8886 O O . ASP A 1 1120 ? -8.718 -5.702 45.912 1.00 92.00 1120 ASP A O 1
ATOM 8890 N N . VAL A 1 1121 ? -9.007 -4.580 47.828 1.00 91.19 1121 VAL A N 1
ATOM 8891 C CA . VAL A 1 1121 ? -7.777 -3.789 47.709 1.00 91.19 1121 VAL A CA 1
ATOM 8892 C C . VAL A 1 1121 ? -6.540 -4.682 47.836 1.00 91.19 1121 VAL A C 1
ATOM 8894 O O . VAL A 1 1121 ? -5.565 -4.454 47.129 1.00 91.19 1121 VAL A O 1
ATOM 8897 N N . ALA A 1 1122 ? -6.580 -5.719 48.679 1.00 92.88 1122 ALA A N 1
ATOM 8898 C CA . ALA A 1 1122 ? -5.426 -6.580 48.925 1.00 92.88 1122 ALA A CA 1
ATOM 8899 C C . ALA A 1 1122 ? -5.047 -7.384 47.675 1.00 92.88 1122 ALA A C 1
ATOM 8901 O O . ALA A 1 1122 ? -3.866 -7.474 47.341 1.00 92.88 1122 ALA A O 1
ATOM 8902 N N . ARG A 1 1123 ? -6.038 -7.897 46.934 1.00 92.69 1123 ARG A N 1
ATOM 8903 C CA . ARG A 1 1123 ? -5.812 -8.546 45.634 1.00 92.69 1123 ARG A CA 1
ATOM 8904 C C . ARG A 1 1123 ? -5.160 -7.600 44.626 1.00 92.69 1123 ARG A C 1
ATOM 8906 O O . ARG A 1 1123 ? -4.244 -8.014 43.918 1.00 92.69 1123 ARG A O 1
ATOM 8913 N N . ARG A 1 1124 ? -5.608 -6.341 44.554 1.00 92.31 1124 ARG A N 1
ATOM 8914 C CA . ARG A 1 1124 ? -5.032 -5.343 43.634 1.00 92.31 1124 ARG A CA 1
ATOM 8915 C C . ARG A 1 1124 ? -3.592 -4.987 44.003 1.00 92.31 1124 ARG A C 1
ATOM 8917 O O . ARG A 1 1124 ? -2.745 -4.959 43.117 1.00 92.31 1124 ARG A O 1
ATOM 8924 N N . GLU A 1 1125 ? -3.284 -4.805 45.286 1.00 92.56 1125 GLU A N 1
ATOM 8925 C CA . GLU A 1 1125 ? -1.900 -4.581 45.737 1.00 92.56 1125 GLU A CA 1
ATOM 8926 C C . GLU A 1 1125 ? -1.000 -5.798 45.476 1.00 92.56 1125 GLU A C 1
ATOM 8928 O O . GLU A 1 1125 ? 0.109 -5.655 44.961 1.00 92.56 1125 GLU A O 1
ATOM 8933 N N . ALA A 1 1126 ? -1.493 -7.014 45.727 1.00 94.75 1126 ALA A N 1
ATOM 8934 C CA . ALA A 1 1126 ? -0.759 -8.237 45.407 1.00 94.75 1126 ALA A CA 1
ATOM 8935 C C . ALA A 1 1126 ? -0.468 -8.355 43.901 1.00 94.75 1126 ALA A C 1
ATOM 8937 O O . ALA A 1 1126 ? 0.620 -8.782 43.506 1.00 94.75 1126 ALA A O 1
ATOM 8938 N N . PHE A 1 1127 ? -1.408 -7.932 43.052 1.00 94.62 1127 PHE A N 1
ATOM 8939 C CA . PHE A 1 1127 ? -1.209 -7.919 41.609 1.00 94.62 1127 PHE A CA 1
ATOM 8940 C C . PHE A 1 1127 ? -0.159 -6.890 41.170 1.00 94.62 1127 PHE A C 1
ATOM 8942 O O . PHE A 1 1127 ? 0.698 -7.203 40.342 1.00 94.62 1127 PHE A O 1
ATOM 8949 N N . ARG A 1 1128 ? -0.163 -5.692 41.771 1.00 94.06 1128 ARG A N 1
ATOM 8950 C CA . ARG A 1 1128 ? 0.888 -4.684 41.560 1.00 94.06 1128 ARG A CA 1
ATOM 8951 C C . ARG A 1 1128 ? 2.261 -5.255 41.890 1.00 94.06 1128 ARG A C 1
ATOM 8953 O O . ARG A 1 1128 ? 3.155 -5.214 41.049 1.00 94.06 1128 ARG A O 1
ATOM 8960 N N . GLU A 1 1129 ? 2.423 -5.863 43.064 1.00 94.06 1129 GLU A N 1
ATOM 8961 C CA . GLU A 1 1129 ? 3.683 -6.513 43.440 1.00 94.06 1129 GLU A CA 1
ATOM 8962 C C . GLU A 1 1129 ? 4.088 -7.628 42.473 1.00 94.06 1129 GLU A C 1
ATOM 8964 O O . GLU A 1 1129 ? 5.273 -7.803 42.179 1.00 94.06 1129 GLU A O 1
ATOM 8969 N N . TYR A 1 1130 ? 3.117 -8.407 41.998 1.00 94.75 1130 TYR A N 1
ATOM 8970 C CA . TYR A 1 1130 ? 3.355 -9.480 41.046 1.00 94.75 1130 TYR A CA 1
ATOM 8971 C C . TYR A 1 1130 ? 3.917 -8.945 39.717 1.00 94.75 1130 TYR A C 1
ATOM 8973 O O . TYR A 1 1130 ? 4.906 -9.503 39.233 1.00 94.75 1130 TYR A O 1
ATOM 8981 N N . ILE A 1 1131 ? 3.361 -7.845 39.189 1.00 94.25 1131 ILE A N 1
ATOM 8982 C CA . ILE A 1 1131 ? 3.856 -7.154 37.986 1.00 94.25 1131 ILE A CA 1
ATOM 8983 C C . ILE A 1 1131 ? 5.258 -6.585 38.230 1.00 94.25 1131 ILE A C 1
ATOM 8985 O O . ILE A 1 1131 ? 6.169 -6.855 37.449 1.00 94.25 1131 ILE A O 1
ATOM 8989 N N . LEU A 1 1132 ? 5.467 -5.867 39.339 1.00 93.38 1132 LEU A N 1
ATOM 8990 C CA . LEU A 1 1132 ? 6.757 -5.245 39.677 1.00 93.38 1132 LEU A CA 1
ATOM 8991 C C . LEU A 1 1132 ? 7.907 -6.254 39.786 1.00 93.38 1132 LEU A C 1
ATOM 8993 O O . LEU A 1 1132 ? 9.052 -5.922 39.491 1.00 93.38 1132 LEU A O 1
ATOM 8997 N N . LYS A 1 1133 ? 7.613 -7.491 40.198 1.00 91.50 1133 LYS A N 1
ATOM 8998 C CA . LYS A 1 1133 ? 8.611 -8.562 40.332 1.00 91.50 1133 LYS A CA 1
ATOM 8999 C C . LYS A 1 1133 ? 8.961 -9.253 39.009 1.00 91.50 1133 LYS A C 1
ATOM 9001 O O . LYS A 1 1133 ? 9.959 -9.963 38.984 1.00 91.50 1133 LYS A O 1
ATOM 9006 N N . ARG A 1 1134 ? 8.141 -9.131 37.955 1.00 90.38 1134 ARG A N 1
ATOM 9007 C CA . ARG A 1 1134 ? 8.237 -9.993 36.753 1.00 90.38 1134 ARG A CA 1
ATOM 9008 C C . ARG A 1 1134 ? 8.251 -9.257 35.419 1.00 90.38 1134 ARG A C 1
ATOM 9010 O O . ARG A 1 1134 ? 8.929 -9.703 34.505 1.00 90.38 1134 ARG A O 1
ATOM 9017 N N . TYR A 1 1135 ? 7.509 -8.161 35.296 1.00 93.00 1135 TYR A N 1
ATOM 9018 C CA . TYR A 1 1135 ? 7.220 -7.517 34.011 1.00 93.00 1135 TYR A CA 1
ATOM 9019 C C . TYR A 1 1135 ? 7.706 -6.067 33.994 1.00 93.00 1135 TYR A C 1
ATOM 9021 O O . TYR A 1 1135 ? 6.974 -5.145 33.639 1.00 93.00 1135 TYR A O 1
ATOM 9029 N N . THR A 1 1136 ? 8.956 -5.859 34.409 1.00 92.12 1136 THR A N 1
ATOM 9030 C CA . THR A 1 1136 ? 9.634 -4.558 34.328 1.00 92.12 1136 THR A CA 1
ATOM 9031 C C . THR A 1 1136 ? 10.695 -4.589 33.240 1.00 92.12 1136 THR A C 1
ATOM 9033 O O . THR A 1 1136 ? 11.279 -5.633 32.956 1.00 92.12 1136 THR A O 1
ATOM 9036 N N . TRP A 1 1137 ? 10.987 -3.433 32.642 1.00 91.25 1137 TRP A N 1
ATOM 9037 C CA . TRP A 1 1137 ? 11.968 -3.363 31.557 1.00 91.25 1137 TRP A CA 1
ATOM 9038 C C . TRP A 1 1137 ? 13.375 -3.782 31.982 1.00 91.25 1137 TRP A C 1
ATOM 9040 O O . TRP A 1 1137 ? 14.116 -4.312 31.161 1.00 91.25 1137 TRP A O 1
ATOM 9050 N N . SER A 1 1138 ? 13.725 -3.597 33.258 1.00 89.62 1138 SER A N 1
ATOM 9051 C CA . SER A 1 1138 ? 14.989 -4.089 33.819 1.00 89.62 1138 SER A CA 1
ATOM 9052 C C . SER A 1 1138 ? 15.079 -5.616 33.747 1.00 89.62 1138 SER A C 1
ATOM 9054 O O . SER A 1 1138 ? 16.086 -6.156 33.289 1.00 89.62 1138 SER A O 1
ATOM 9056 N N . GLU A 1 1139 ? 13.996 -6.310 34.108 1.00 91.12 1139 GLU A N 1
ATOM 9057 C CA . GLU A 1 1139 ? 13.930 -7.769 34.048 1.00 91.12 1139 GLU A CA 1
ATOM 9058 C C . GLU A 1 1139 ? 13.893 -8.276 32.599 1.00 91.12 1139 GLU A C 1
ATOM 9060 O O . GLU A 1 1139 ? 14.678 -9.150 32.236 1.00 91.12 1139 GLU A O 1
ATOM 9065 N N . THR A 1 1140 ? 13.078 -7.668 31.729 1.00 93.81 1140 THR A N 1
ATOM 9066 C CA . THR A 1 1140 ? 13.070 -7.972 30.287 1.00 93.81 1140 THR A CA 1
ATOM 9067 C C . THR A 1 1140 ? 14.454 -7.798 29.663 1.00 93.81 1140 THR A C 1
ATOM 9069 O O . THR A 1 1140 ? 14.896 -8.652 28.896 1.00 93.81 1140 THR A O 1
ATOM 9072 N N . ALA A 1 1141 ? 15.175 -6.725 30.001 1.00 93.81 1141 ALA A N 1
ATOM 9073 C CA . ALA A 1 1141 ? 16.529 -6.494 29.511 1.00 93.81 1141 ALA A CA 1
ATOM 9074 C C . ALA A 1 1141 ? 17.532 -7.521 30.041 1.00 93.81 1141 ALA A C 1
ATOM 9076 O O . ALA A 1 1141 ? 18.382 -7.961 29.271 1.00 93.81 1141 ALA A O 1
ATOM 9077 N N . ARG A 1 1142 ? 17.431 -7.928 31.314 1.00 94.31 1142 ARG A N 1
ATOM 9078 C CA . ARG A 1 1142 ? 18.259 -9.000 31.888 1.00 94.31 1142 ARG A CA 1
ATOM 9079 C C . ARG A 1 1142 ? 18.088 -10.299 31.097 1.00 94.31 1142 ARG A C 1
ATOM 9081 O O . ARG A 1 1142 ? 19.075 -10.849 30.625 1.00 94.31 1142 ARG A O 1
ATOM 9088 N N . VAL A 1 1143 ? 16.844 -10.730 30.877 1.00 94.38 1143 VAL A N 1
ATOM 9089 C CA . VAL A 1 1143 ? 16.524 -11.956 30.119 1.00 94.38 1143 VAL A CA 1
ATOM 9090 C C . VAL A 1 1143 ? 16.947 -11.836 28.647 1.00 94.38 1143 VAL A C 1
ATOM 9092 O O . VAL A 1 1143 ? 17.487 -12.775 28.068 1.00 94.38 1143 VAL A O 1
ATOM 9095 N N . THR A 1 1144 ? 16.773 -10.661 28.035 1.00 95.94 1144 THR A N 1
ATOM 9096 C CA . THR A 1 1144 ? 17.239 -10.400 26.661 1.00 95.94 1144 THR A CA 1
ATOM 9097 C C . THR A 1 1144 ? 18.766 -10.490 26.557 1.00 95.94 1144 THR A C 1
ATOM 9099 O O . THR A 1 1144 ? 19.285 -11.097 25.625 1.00 95.94 1144 THR A O 1
ATOM 9102 N N . ALA A 1 1145 ? 19.499 -9.920 27.519 1.00 94.19 1145 ALA A N 1
ATOM 9103 C CA . ALA A 1 1145 ? 20.957 -9.995 27.558 1.00 94.19 1145 ALA A CA 1
ATOM 9104 C C . ALA A 1 1145 ? 21.450 -11.438 27.759 1.00 94.19 1145 ALA A C 1
ATOM 9106 O O . ALA A 1 1145 ? 22.403 -11.843 27.102 1.00 94.19 1145 ALA A O 1
ATOM 9107 N N . GLU A 1 1146 ? 20.769 -12.240 28.583 1.00 91.56 1146 GLU A N 1
ATOM 9108 C CA . GLU A 1 1146 ? 21.052 -13.677 28.726 1.00 91.56 1146 GLU A CA 1
ATOM 9109 C C . GLU A 1 1146 ? 20.863 -14.434 27.407 1.00 91.56 1146 GLU A C 1
ATOM 9111 O O . GLU A 1 1146 ? 21.696 -15.265 27.047 1.00 91.56 1146 GLU A O 1
ATOM 9116 N N . ALA A 1 1147 ? 19.818 -14.105 26.645 1.00 91.31 1147 ALA A N 1
ATOM 9117 C CA . ALA A 1 1147 ? 19.593 -14.674 25.320 1.00 91.31 1147 ALA A CA 1
ATOM 9118 C C . ALA A 1 1147 ? 20.691 -14.274 24.312 1.00 91.31 1147 ALA A C 1
ATOM 9120 O O . ALA A 1 1147 ? 21.112 -15.093 23.494 1.00 91.31 1147 ALA A O 1
ATOM 9121 N N . TYR A 1 1148 ? 21.204 -13.042 24.380 1.00 93.81 1148 TYR A N 1
ATOM 9122 C CA . TYR A 1 1148 ? 22.361 -12.632 23.576 1.00 93.81 1148 TYR A CA 1
ATOM 9123 C C . TYR A 1 1148 ? 23.628 -13.380 23.973 1.00 93.81 1148 TYR A C 1
ATOM 9125 O O . TYR A 1 1148 ? 24.337 -13.879 23.104 1.00 93.81 1148 TYR A O 1
ATOM 9133 N N . GLU A 1 1149 ? 23.906 -13.488 25.274 1.00 87.38 1149 GLU A N 1
ATOM 9134 C CA . GLU A 1 1149 ? 25.053 -14.240 25.778 1.00 87.38 1149 GLU A CA 1
ATOM 9135 C C . GLU A 1 1149 ? 24.975 -15.709 25.351 1.00 87.38 1149 GLU A C 1
ATOM 9137 O O . GLU A 1 1149 ? 25.988 -16.263 24.938 1.00 87.38 1149 GLU A O 1
ATOM 9142 N N . GLN A 1 1150 ? 23.788 -16.322 25.364 1.00 82.38 1150 GLN A N 1
ATOM 9143 C CA . GLN A 1 1150 ? 23.574 -17.675 24.848 1.00 82.38 1150 GLN A CA 1
ATOM 9144 C C . GLN A 1 1150 ? 24.016 -17.791 23.381 1.00 82.38 1150 GLN A C 1
ATOM 9146 O O . GLN A 1 1150 ? 24.786 -18.683 23.039 1.00 82.38 1150 GLN A O 1
ATOM 9151 N N . VAL A 1 1151 ? 23.582 -16.871 22.516 1.00 82.94 1151 VAL A N 1
ATOM 9152 C CA . VAL A 1 1151 ? 23.926 -16.902 21.083 1.00 82.94 1151 VAL A CA 1
ATOM 9153 C C . VAL A 1 1151 ? 25.407 -16.613 20.835 1.00 82.94 1151 VAL A C 1
ATOM 9155 O O . VAL A 1 1151 ? 26.008 -17.230 19.960 1.00 82.94 1151 VAL A O 1
ATOM 9158 N N . LEU A 1 1152 ? 26.006 -15.705 21.607 1.00 79.38 1152 LEU A N 1
ATOM 9159 C CA . LEU A 1 1152 ? 27.420 -15.348 21.481 1.00 79.38 1152 LEU A CA 1
ATOM 9160 C C . LEU A 1 1152 ? 28.359 -16.413 22.063 1.00 79.38 1152 LEU A C 1
ATOM 9162 O O . LEU A 1 1152 ? 29.465 -16.572 21.560 1.00 79.38 1152 LEU A O 1
ATOM 9166 N N . ARG A 1 1153 ? 27.936 -17.168 23.084 1.00 66.12 1153 ARG A N 1
ATOM 9167 C CA . ARG A 1 1153 ? 28.694 -18.322 23.604 1.00 66.12 1153 ARG A CA 1
ATOM 9168 C C . ARG A 1 1153 ? 28.659 -19.504 22.634 1.00 66.12 1153 ARG A C 1
ATOM 9170 O O . ARG A 1 1153 ? 29.658 -20.191 22.487 1.00 66.12 1153 ARG A O 1
ATOM 9177 N N . CYS A 1 1154 ? 27.565 -19.675 21.892 1.00 53.12 1154 CYS A N 1
ATOM 9178 C CA . CYS A 1 1154 ? 27.439 -20.702 20.854 1.00 53.12 1154 CYS A CA 1
ATOM 9179 C C . CYS A 1 1154 ? 28.221 -20.403 19.551 1.00 53.12 1154 CYS A C 1
ATOM 9181 O O . CYS A 1 1154 ? 28.022 -21.102 18.560 1.00 53.12 1154 CYS A O 1
ATOM 9183 N N . GLN A 1 1155 ? 29.100 -19.388 19.503 1.00 45.91 1155 GLN A N 1
ATOM 9184 C CA . GLN A 1 1155 ? 29.837 -19.015 18.282 1.00 45.91 1155 GLN A CA 1
ATOM 9185 C C . GLN A 1 1155 ? 31.033 -19.915 17.915 1.00 45.91 1155 GLN A C 1
ATOM 9187 O O . GLN A 1 1155 ? 31.744 -19.601 16.960 1.00 45.91 1155 GLN A O 1
ATOM 9192 N N . GLN A 1 1156 ? 31.239 -21.058 18.574 1.00 44.69 1156 GLN A N 1
ATOM 9193 C CA . GLN A 1 1156 ? 32.194 -22.067 18.109 1.00 44.69 1156 GLN A CA 1
ATOM 9194 C C . GLN A 1 1156 ? 31.651 -23.490 18.271 1.00 44.69 1156 GLN A C 1
ATOM 9196 O O . GLN A 1 1156 ? 31.532 -24.002 19.378 1.00 44.69 1156 GLN A O 1
ATOM 9201 N N . ALA A 1 1157 ? 31.381 -24.130 17.132 1.00 42.53 1157 ALA A N 1
ATOM 9202 C CA . ALA A 1 1157 ? 31.323 -25.579 16.982 1.00 42.53 1157 ALA A CA 1
ATOM 9203 C C . ALA A 1 1157 ? 31.834 -25.905 15.572 1.00 42.53 1157 ALA A C 1
ATOM 9205 O O . ALA A 1 1157 ? 31.108 -25.800 14.582 1.00 42.53 1157 ALA A O 1
ATOM 9206 N N . PHE A 1 1158 ? 33.130 -26.198 15.453 1.00 47.28 1158 PHE A N 1
ATOM 9207 C CA . PHE A 1 1158 ? 33.721 -26.634 14.191 1.00 47.28 1158 PHE A CA 1
ATOM 9208 C C . PHE A 1 1158 ? 33.077 -27.957 13.772 1.00 47.28 1158 PHE A C 1
ATOM 9210 O O . PHE A 1 1158 ? 33.267 -28.979 14.424 1.00 47.28 1158 PHE A O 1
ATOM 9217 N N . LEU A 1 1159 ? 32.332 -27.941 12.668 1.00 48.31 1159 LEU A N 1
ATOM 9218 C CA . LEU A 1 1159 ? 31.808 -29.149 12.046 1.00 48.31 1159 LEU A CA 1
ATOM 9219 C C . LEU A 1 1159 ? 32.949 -29.883 11.328 1.00 48.31 1159 LEU A C 1
ATOM 9221 O O . LEU A 1 1159 ? 33.286 -29.570 10.185 1.00 48.31 1159 LEU A O 1
ATOM 9225 N N . ALA A 1 1160 ? 33.562 -30.857 11.996 1.00 53.00 1160 ALA A N 1
ATOM 9226 C CA . ALA A 1 1160 ? 34.466 -31.791 11.336 1.00 53.00 1160 ALA A CA 1
ATOM 9227 C C . ALA A 1 1160 ? 33.664 -32.972 10.769 1.00 53.00 1160 ALA A C 1
ATOM 9229 O O . ALA A 1 1160 ? 32.792 -33.527 11.438 1.00 53.00 1160 ALA A O 1
ATOM 9230 N N . MET A 1 1161 ? 33.980 -33.372 9.535 1.00 57.22 1161 MET A N 1
ATOM 9231 C CA . MET A 1 1161 ? 33.545 -34.646 8.952 1.00 57.22 1161 MET A CA 1
ATOM 9232 C C . MET A 1 1161 ? 34.697 -35.650 9.072 1.00 57.22 1161 MET A C 1
ATOM 9234 O O . MET A 1 1161 ? 35.526 -35.736 8.160 1.00 57.22 1161 MET A O 1
ATOM 9238 N N . PRO A 1 1162 ? 34.818 -36.351 10.207 1.00 63.59 1162 PRO A N 1
ATOM 9239 C CA . PRO A 1 1162 ? 35.898 -37.299 10.422 1.00 63.59 1162 PRO A CA 1
ATOM 9240 C C . PRO A 1 1162 ? 35.704 -38.562 9.572 1.00 63.59 1162 PRO A C 1
ATOM 9242 O O . PRO A 1 1162 ? 34.588 -39.056 9.405 1.00 63.59 1162 PRO A O 1
ATOM 9245 N N . ASP A 1 1163 ? 36.804 -39.141 9.095 1.00 72.00 1163 ASP A N 1
ATOM 9246 C CA . ASP A 1 1163 ? 36.830 -40.574 8.825 1.00 72.00 1163 ASP A CA 1
ATOM 9247 C C . ASP A 1 1163 ? 37.311 -41.263 10.105 1.00 72.00 1163 ASP A C 1
ATOM 9249 O O . ASP A 1 1163 ? 38.497 -41.249 10.437 1.00 72.00 1163 ASP A O 1
ATOM 9253 N N . TRP A 1 1164 ? 36.378 -41.866 10.841 1.00 75.56 1164 TRP A N 1
ATOM 9254 C CA . TRP A 1 1164 ? 36.661 -42.517 12.121 1.00 75.56 1164 TRP A CA 1
ATOM 9255 C C . TRP A 1 1164 ? 37.682 -43.666 12.023 1.00 75.56 1164 TRP A C 1
ATOM 9257 O O . TRP A 1 1164 ? 38.328 -43.975 13.024 1.00 75.56 1164 TRP A O 1
ATOM 9267 N N . ASN A 1 1165 ? 37.899 -44.245 10.832 1.00 73.12 1165 ASN A N 1
ATOM 9268 C CA . ASN A 1 1165 ? 38.942 -45.252 10.588 1.00 73.12 1165 ASN A CA 1
ATOM 9269 C C . ASN A 1 1165 ? 40.337 -44.651 10.348 1.00 73.12 1165 ASN A C 1
ATOM 9271 O O . ASN A 1 1165 ? 41.333 -45.375 10.397 1.00 73.12 1165 ASN A O 1
ATOM 9275 N N . GLU A 1 1166 ? 40.425 -43.353 10.063 1.00 76.56 1166 GLU A N 1
ATOM 9276 C CA . GLU A 1 1166 ? 41.662 -42.618 9.806 1.00 76.56 1166 GLU A CA 1
ATOM 9277 C C . GLU A 1 1166 ? 41.880 -41.583 10.933 1.00 76.56 1166 GLU A C 1
ATOM 9279 O O . GLU A 1 1166 ? 41.446 -40.434 10.799 1.00 76.56 1166 GLU A O 1
ATOM 9284 N N . PRO A 1 1167 ? 42.574 -41.938 12.039 1.00 78.44 1167 PRO A N 1
ATOM 9285 C CA . PRO A 1 1167 ? 42.727 -41.076 13.218 1.00 78.44 1167 PRO A CA 1
ATOM 9286 C C . PRO A 1 1167 ? 43.239 -39.660 12.915 1.00 78.44 1167 PRO A C 1
ATOM 9288 O O . PRO A 1 1167 ? 42.809 -38.686 13.531 1.00 78.44 1167 PRO A O 1
ATOM 9291 N N . GLN A 1 1168 ? 44.093 -39.524 11.896 1.00 74.56 1168 GLN A N 1
ATOM 9292 C CA . GLN A 1 1168 ? 44.616 -38.250 11.400 1.00 74.56 1168 GLN A CA 1
ATOM 9293 C C . GLN A 1 1168 ? 43.548 -37.239 10.943 1.00 74.56 1168 GLN A C 1
ATOM 9295 O O . GLN A 1 1168 ? 43.858 -36.056 10.826 1.00 74.56 1168 GLN A O 1
ATOM 9300 N N . THR A 1 1169 ? 42.318 -37.676 10.662 1.00 68.12 1169 THR A N 1
ATOM 9301 C CA . THR A 1 1169 ? 41.239 -36.802 10.172 1.00 68.12 1169 THR A CA 1
ATOM 9302 C C . THR A 1 1169 ? 40.477 -36.089 11.287 1.00 68.12 1169 THR A C 1
ATOM 9304 O O . THR A 1 1169 ? 39.800 -35.103 11.012 1.00 68.12 1169 THR A O 1
ATOM 9307 N N . TRP A 1 1170 ? 40.592 -36.551 12.538 1.00 76.94 1170 TRP A N 1
ATOM 9308 C CA . TRP A 1 1170 ? 39.752 -36.071 13.641 1.00 76.94 1170 TRP A CA 1
ATOM 9309 C C . TRP A 1 1170 ? 40.503 -35.835 14.947 1.00 76.94 1170 TRP A C 1
ATOM 9311 O O . TRP A 1 1170 ? 40.193 -34.882 15.660 1.00 76.94 1170 TRP A O 1
ATOM 9321 N N . GLN A 1 1171 ? 41.544 -36.620 15.231 1.00 84.56 1171 GLN A N 1
ATOM 9322 C CA . GLN A 1 1171 ? 42.363 -36.446 16.432 1.00 84.56 1171 GLN A CA 1
ATOM 9323 C C . GLN A 1 1171 ? 42.982 -35.045 16.549 1.00 84.56 1171 GLN A C 1
ATOM 9325 O O . GLN A 1 1171 ? 42.914 -34.491 17.642 1.00 84.56 1171 GLN A O 1
ATOM 9330 N N . PRO A 1 1172 ? 43.512 -34.409 15.478 1.00 76.56 1172 PRO A N 1
ATOM 9331 C CA . PRO A 1 1172 ? 44.060 -33.055 15.587 1.00 76.56 1172 PRO A CA 1
ATOM 9332 C C . PRO A 1 1172 ? 43.003 -32.006 15.945 1.00 76.56 1172 PRO A C 1
ATOM 9334 O O . PRO A 1 1172 ? 43.296 -31.083 16.698 1.00 76.56 1172 PRO A O 1
ATOM 9337 N N . VAL A 1 1173 ? 41.777 -32.160 15.430 1.00 66.50 1173 VAL A N 1
ATOM 9338 C CA . VAL A 1 1173 ? 40.655 -31.246 15.701 1.00 66.50 1173 VAL A CA 1
ATOM 9339 C C . VAL A 1 1173 ? 40.205 -31.387 17.152 1.00 66.50 1173 VAL A C 1
ATOM 9341 O O . VAL A 1 1173 ? 40.059 -30.388 17.849 1.00 66.50 1173 VAL A O 1
ATOM 9344 N N . VAL A 1 1174 ? 40.061 -32.625 17.631 1.00 78.44 1174 VAL A N 1
ATOM 9345 C CA . VAL A 1 1174 ? 39.719 -32.912 19.029 1.00 78.44 1174 VAL A CA 1
ATOM 9346 C C . VAL A 1 1174 ? 40.833 -32.441 19.970 1.00 78.44 1174 VAL A C 1
ATOM 9348 O O . VAL A 1 1174 ? 40.559 -31.781 20.960 1.00 78.44 1174 VAL A O 1
ATOM 9351 N N . GLU A 1 1175 ? 42.105 -32.691 19.658 1.00 80.25 1175 GLU A N 1
ATOM 9352 C CA . GLU A 1 1175 ? 43.236 -32.252 20.488 1.00 80.25 1175 GLU A CA 1
ATOM 9353 C C . GLU A 1 1175 ? 43.407 -30.724 20.506 1.00 80.25 1175 GLU A C 1
ATOM 9355 O O . GLU A 1 1175 ? 43.882 -30.160 21.492 1.00 80.25 1175 GLU A O 1
ATOM 9360 N N . GLN A 1 1176 ? 43.058 -30.039 19.416 1.00 71.88 1176 GLN A N 1
ATOM 9361 C CA . GLN A 1 1176 ? 43.008 -28.581 19.389 1.00 71.88 1176 GLN A CA 1
ATOM 9362 C C . GLN A 1 1176 ? 41.862 -28.068 20.268 1.00 71.88 1176 GLN A C 1
ATOM 9364 O O . GLN A 1 1176 ? 42.100 -27.221 21.125 1.00 71.88 1176 GLN A O 1
ATOM 9369 N N . TYR A 1 1177 ? 40.663 -28.638 20.124 1.00 74.81 1177 TYR A N 1
ATOM 9370 C CA . TYR A 1 1177 ? 39.501 -28.295 20.942 1.00 74.81 1177 TYR A CA 1
ATOM 9371 C C . TYR A 1 1177 ? 39.795 -28.434 22.441 1.00 74.81 1177 TYR A C 1
ATOM 9373 O O . TYR A 1 1177 ? 39.624 -27.472 23.183 1.00 74.81 1177 TYR A O 1
ATOM 9381 N N . LEU A 1 1178 ? 40.348 -29.576 22.862 1.00 79.44 1178 LEU A N 1
ATOM 9382 C CA . LEU A 1 1178 ? 40.719 -29.849 24.257 1.00 79.44 1178 LEU A CA 1
ATOM 9383 C C . LEU A 1 1178 ? 41.818 -28.919 24.796 1.00 79.44 1178 LEU A C 1
ATOM 9385 O O . LEU A 1 1178 ? 41.922 -28.718 26.000 1.00 79.44 1178 LEU A O 1
ATOM 9389 N N . ARG A 1 1179 ? 42.678 -28.372 23.925 1.00 76.19 1179 ARG A N 1
ATOM 9390 C CA . ARG A 1 1179 ? 43.699 -27.388 24.324 1.00 76.19 1179 ARG A CA 1
ATOM 9391 C C . ARG A 1 1179 ? 43.131 -25.986 24.505 1.00 76.19 1179 ARG A C 1
ATOM 9393 O O . ARG A 1 1179 ? 43.702 -25.207 25.265 1.00 76.19 1179 ARG A O 1
ATOM 9400 N N . GLU A 1 1180 ? 42.084 -25.658 23.760 1.00 68.50 1180 GLU A N 1
ATOM 9401 C CA . GLU A 1 1180 ? 41.511 -24.314 23.684 1.00 68.50 1180 GLU A CA 1
ATOM 9402 C C . GLU A 1 1180 ? 40.333 -24.114 24.653 1.00 68.50 1180 GLU A C 1
ATOM 9404 O O . GLU A 1 1180 ? 40.054 -22.971 25.012 1.00 68.50 1180 GLU A O 1
ATOM 9409 N N . HIS A 1 1181 ? 39.704 -25.199 25.121 1.00 68.25 1181 HIS A N 1
ATOM 9410 C CA . HIS A 1 1181 ? 38.453 -25.183 25.889 1.00 68.25 1181 HIS A CA 1
ATOM 9411 C C . HIS A 1 1181 ? 38.555 -26.023 27.169 1.00 68.25 1181 HIS A C 1
ATOM 9413 O O . HIS A 1 1181 ? 39.322 -26.982 27.238 1.00 68.25 1181 HIS A O 1
ATOM 9419 N N . SER A 1 1182 ? 37.805 -25.642 28.203 1.00 72.12 1182 SER A N 1
ATOM 9420 C CA . SER A 1 1182 ? 37.715 -26.334 29.501 1.00 72.12 1182 SER A CA 1
ATOM 9421 C C . SER A 1 1182 ? 36.309 -26.913 29.713 1.00 72.12 1182 SER A C 1
ATOM 9423 O O . SER A 1 1182 ? 35.354 -26.343 29.189 1.00 72.12 1182 SER A O 1
ATOM 9425 N N . PRO A 1 1183 ? 36.125 -27.979 30.520 1.00 67.75 1183 PRO A N 1
ATOM 9426 C CA . PRO A 1 1183 ? 34.809 -28.589 30.701 1.00 67.75 1183 PRO A CA 1
ATOM 9427 C C . PRO A 1 1183 ? 33.794 -27.579 31.250 1.00 67.75 1183 PRO A C 1
ATOM 9429 O O . PRO A 1 1183 ? 34.067 -26.892 32.241 1.00 67.75 1183 PRO A O 1
ATOM 9432 N N . GLY A 1 1184 ? 32.625 -27.491 30.614 1.00 55.06 1184 GLY A N 1
ATOM 9433 C CA . GLY A 1 1184 ? 31.532 -26.598 31.001 1.00 55.06 1184 GLY A CA 1
ATOM 9434 C C . GLY A 1 1184 ? 31.715 -25.118 30.636 1.00 55.06 1184 GLY A C 1
ATOM 9435 O O . GLY A 1 1184 ? 30.956 -24.282 31.135 1.00 55.06 1184 GLY A O 1
ATOM 9436 N N . ASP A 1 1185 ? 32.682 -24.764 29.782 1.00 54.78 1185 ASP A N 1
ATOM 9437 C CA . ASP A 1 1185 ? 32.871 -23.383 29.303 1.00 54.78 1185 ASP A CA 1
ATOM 9438 C C . ASP A 1 1185 ? 31.835 -22.934 28.249 1.00 54.78 1185 ASP A C 1
ATOM 9440 O O . ASP A 1 1185 ? 31.745 -21.748 27.919 1.00 54.78 1185 ASP A O 1
ATOM 9444 N N . GLY A 1 1186 ? 30.984 -23.864 27.806 1.00 47.53 1186 GLY A N 1
ATOM 9445 C CA . GLY A 1 1186 ? 29.876 -23.625 26.887 1.00 47.53 1186 GLY A CA 1
ATOM 9446 C C . GLY A 1 1186 ? 30.241 -23.767 25.410 1.00 47.53 1186 GLY A C 1
ATOM 9447 O O . GLY A 1 1186 ? 29.348 -23.603 24.575 1.00 47.53 1186 GLY A O 1
ATOM 9448 N N . ALA A 1 1187 ? 31.498 -24.081 25.081 1.00 52.62 1187 ALA A N 1
ATOM 9449 C CA . ALA A 1 1187 ? 31.858 -24.555 23.754 1.00 52.62 1187 ALA A CA 1
ATOM 9450 C C . ALA A 1 1187 ? 31.344 -25.990 23.558 1.00 52.62 1187 ALA A C 1
ATOM 9452 O O . ALA A 1 1187 ? 31.311 -26.782 24.497 1.00 52.62 1187 ALA A O 1
ATOM 9453 N N . LEU A 1 1188 ? 30.898 -26.312 22.342 1.00 59.25 1188 LEU A N 1
ATOM 9454 C CA . LEU A 1 1188 ? 30.403 -27.642 21.985 1.00 59.25 1188 LEU A CA 1
ATOM 9455 C C . LEU A 1 1188 ? 31.095 -28.086 20.701 1.00 59.25 1188 LEU A C 1
ATOM 9457 O O . LEU A 1 1188 ? 30.978 -27.419 19.674 1.00 59.25 1188 LEU A O 1
ATOM 9461 N N . LEU A 1 1189 ? 31.786 -29.224 20.720 1.00 68.88 1189 LEU A N 1
ATOM 9462 C CA . LEU A 1 1189 ? 32.327 -29.820 19.497 1.00 68.88 1189 LEU A CA 1
ATOM 9463 C C . LEU A 1 1189 ? 31.351 -30.864 18.955 1.00 68.88 1189 LEU A C 1
ATOM 9465 O O . LEU A 1 1189 ? 31.087 -31.861 19.619 1.00 68.88 1189 LEU A O 1
ATOM 9469 N N . GLN A 1 1190 ? 30.858 -30.670 17.732 1.00 68.69 1190 GLN A N 1
ATOM 9470 C CA . GLN A 1 1190 ? 29.977 -31.632 17.065 1.00 68.69 1190 GLN A CA 1
ATOM 9471 C C . GLN A 1 1190 ? 30.738 -32.418 15.990 1.00 68.69 1190 GLN A C 1
ATOM 9473 O O . GLN A 1 1190 ? 31.307 -31.835 15.064 1.00 68.69 1190 GLN A O 1
ATOM 9478 N N . LEU A 1 1191 ? 30.728 -33.748 16.094 1.00 71.81 1191 LEU A N 1
ATOM 9479 C CA . LEU A 1 1191 ? 31.376 -34.674 15.162 1.00 71.81 1191 LEU A CA 1
ATOM 9480 C C . LEU A 1 1191 ? 30.340 -35.623 14.554 1.00 71.81 1191 LEU A C 1
ATOM 9482 O O . LEU A 1 1191 ? 29.489 -36.147 15.260 1.00 71.81 1191 LEU A O 1
ATOM 9486 N N . TYR A 1 1192 ? 30.416 -35.901 13.254 1.00 70.94 1192 TYR A N 1
ATOM 9487 C CA . TYR A 1 1192 ? 29.430 -36.761 12.583 1.00 70.94 1192 TYR A CA 1
ATOM 9488 C C . TYR A 1 1192 ? 29.942 -38.195 12.438 1.00 70.94 1192 TYR A C 1
ATOM 9490 O O . TYR A 1 1192 ? 31.016 -38.423 11.877 1.00 70.94 1192 TYR A O 1
ATOM 9498 N N . ALA A 1 1193 ? 29.172 -39.176 12.910 1.00 68.06 1193 ALA A N 1
ATOM 9499 C CA . ALA A 1 1193 ? 29.478 -40.602 12.793 1.00 68.06 1193 ALA A CA 1
ATOM 9500 C C . ALA A 1 1193 ? 29.223 -41.142 11.372 1.00 68.06 1193 ALA A C 1
ATOM 9502 O O . ALA A 1 1193 ? 30.039 -41.893 10.830 1.00 68.06 1193 ALA A O 1
ATOM 9503 N N . GLY A 1 1194 ? 28.140 -40.701 10.723 1.00 58.09 1194 GLY A N 1
ATOM 9504 C CA . GLY A 1 1194 ? 27.667 -41.250 9.448 1.00 58.09 1194 GLY A CA 1
ATOM 9505 C C . GLY A 1 1194 ? 28.309 -40.710 8.162 1.00 58.09 1194 GLY A C 1
ATOM 9506 O O . GLY A 1 1194 ? 28.002 -41.220 7.088 1.00 58.09 1194 GLY A O 1
ATOM 9507 N N . ALA A 1 1195 ? 29.203 -39.715 8.222 1.00 54.25 1195 ALA A N 1
ATOM 9508 C CA . ALA A 1 1195 ? 29.551 -38.892 7.052 1.00 54.25 1195 ALA A CA 1
ATOM 9509 C C . ALA A 1 1195 ? 30.263 -39.614 5.887 1.00 54.25 1195 ALA A C 1
ATOM 9511 O O . ALA A 1 1195 ? 30.040 -39.257 4.732 1.00 54.25 1195 ALA A O 1
ATOM 9512 N N . TYR A 1 1196 ? 31.117 -40.606 6.167 1.00 49.66 1196 TYR A N 1
ATOM 9513 C CA . TYR A 1 1196 ? 31.928 -41.286 5.137 1.00 49.66 1196 TYR A CA 1
ATOM 9514 C C . TYR A 1 1196 ? 31.762 -42.809 5.094 1.00 49.66 1196 TYR A C 1
ATOM 9516 O O . TYR A 1 1196 ? 31.770 -43.392 4.013 1.00 49.66 1196 TYR A O 1
ATOM 9524 N N . ASN A 1 1197 ? 31.612 -43.459 6.254 1.00 54.16 1197 ASN A N 1
ATOM 9525 C CA . ASN A 1 1197 ? 31.715 -44.920 6.382 1.00 54.16 1197 ASN A CA 1
ATOM 9526 C C . ASN A 1 1197 ? 30.508 -45.576 7.085 1.00 54.16 1197 ASN A C 1
ATOM 9528 O O . ASN A 1 1197 ? 30.600 -46.748 7.446 1.00 54.16 1197 ASN A O 1
ATOM 9532 N N . ALA A 1 1198 ? 29.398 -44.847 7.291 1.00 55.41 1198 ALA A N 1
ATOM 9533 C CA . ALA A 1 1198 ? 28.236 -45.311 8.067 1.00 55.41 1198 ALA A CA 1
ATOM 9534 C C . ALA A 1 1198 ? 28.635 -45.869 9.453 1.00 55.41 1198 ALA A C 1
ATOM 9536 O O . ALA A 1 1198 ? 28.228 -46.962 9.855 1.00 55.41 1198 ALA A O 1
ATOM 9537 N N . PHE A 1 1199 ? 29.500 -45.134 10.162 1.00 64.50 1199 PHE A N 1
ATOM 9538 C CA . PHE A 1 1199 ? 29.902 -45.479 11.521 1.00 64.50 1199 PHE A CA 1
ATOM 9539 C C . PHE A 1 1199 ? 28.735 -45.238 12.476 1.00 64.50 1199 PHE A C 1
ATOM 9541 O O . PHE A 1 1199 ? 28.008 -44.261 12.338 1.00 64.50 1199 PHE A O 1
ATOM 9548 N N . ARG A 1 1200 ? 28.573 -46.120 13.462 1.00 69.94 1200 ARG A N 1
ATOM 9549 C CA . ARG A 1 1200 ? 27.613 -45.916 14.548 1.00 69.94 1200 ARG A CA 1
ATOM 9550 C C . ARG A 1 1200 ? 28.189 -44.952 15.585 1.00 69.94 1200 ARG A C 1
ATOM 9552 O O . ARG A 1 1200 ? 29.353 -45.136 15.964 1.00 69.94 1200 ARG A O 1
ATOM 9559 N N . ALA A 1 1201 ? 27.403 -43.994 16.086 1.00 72.25 1201 ALA A N 1
ATOM 9560 C CA . ALA A 1 1201 ? 27.872 -43.024 17.077 1.00 72.25 1201 ALA A CA 1
ATOM 9561 C C . ALA A 1 1201 ? 28.467 -43.690 18.319 1.00 72.25 1201 ALA A C 1
ATOM 9563 O O . ALA A 1 1201 ? 29.460 -43.196 18.844 1.00 72.25 1201 ALA A O 1
ATOM 9564 N N . GLU A 1 1202 ? 27.954 -44.848 18.755 1.00 77.44 1202 GLU A N 1
ATOM 9565 C CA . GLU A 1 1202 ? 28.481 -45.512 19.953 1.00 77.44 1202 GLU A CA 1
ATOM 9566 C C . GLU A 1 1202 ? 29.954 -45.929 19.793 1.00 77.44 1202 GLU A C 1
ATOM 9568 O O . GLU A 1 1202 ? 30.747 -45.787 20.720 1.00 77.44 1202 GLU A O 1
ATOM 9573 N N . VAL A 1 1203 ? 30.350 -46.372 18.595 1.00 77.31 1203 VAL A N 1
ATOM 9574 C CA . VAL A 1 1203 ? 31.739 -46.769 18.300 1.00 77.31 1203 VAL A CA 1
ATOM 9575 C C . VAL A 1 1203 ? 32.643 -45.540 18.178 1.00 77.31 1203 VAL A C 1
ATOM 9577 O O . VAL A 1 1203 ? 33.790 -45.554 18.623 1.00 77.31 1203 VAL A O 1
ATOM 9580 N N . ALA A 1 1204 ? 32.127 -44.459 17.597 1.00 77.62 1204 ALA A N 1
ATOM 9581 C CA . ALA A 1 1204 ? 32.831 -43.184 17.511 1.00 77.62 1204 ALA A CA 1
ATOM 9582 C C . ALA A 1 1204 ? 33.073 -42.569 18.904 1.00 77.62 1204 ALA A C 1
ATOM 9584 O O . ALA A 1 1204 ? 34.182 -42.117 19.189 1.00 77.62 1204 ALA A O 1
ATOM 9585 N N . TYR A 1 1205 ? 32.090 -42.649 19.806 1.00 83.38 1205 TYR A N 1
ATOM 9586 C CA . TYR A 1 1205 ? 32.245 -42.262 21.209 1.00 83.38 1205 TYR A CA 1
ATOM 9587 C C . TYR A 1 1205 ? 33.311 -43.093 21.934 1.00 83.38 1205 TYR A C 1
ATOM 9589 O O . TYR A 1 1205 ? 34.118 -42.530 22.672 1.00 83.38 1205 TYR A O 1
ATOM 9597 N N . GLU A 1 1206 ? 33.368 -44.411 21.712 1.00 82.50 1206 GLU A N 1
ATOM 9598 C CA . GLU A 1 1206 ? 34.409 -45.264 22.306 1.00 82.50 1206 GLU A CA 1
ATOM 9599 C C . GLU A 1 1206 ? 35.819 -44.861 21.849 1.00 82.50 1206 GLU A C 1
ATOM 9601 O O . GLU A 1 1206 ? 36.733 -44.763 22.673 1.00 82.50 1206 GLU A O 1
ATOM 9606 N N . LEU A 1 1207 ? 36.002 -44.587 20.554 1.00 84.62 1207 LEU A N 1
ATOM 9607 C CA . LEU A 1 1207 ? 37.278 -44.124 19.998 1.00 84.62 1207 LEU A CA 1
ATOM 9608 C C . LEU A 1 1207 ? 37.671 -42.744 20.540 1.00 84.62 1207 LEU A C 1
ATOM 9610 O O . LEU A 1 1207 ? 38.835 -42.526 20.887 1.00 84.62 1207 LEU A O 1
ATOM 9614 N N . LEU A 1 1208 ? 36.703 -41.831 20.645 1.00 84.81 1208 LEU A N 1
ATOM 9615 C CA . LEU A 1 1208 ? 36.898 -40.496 21.203 1.00 84.81 1208 LEU A CA 1
ATOM 9616 C C . LEU A 1 1208 ? 37.330 -40.571 22.673 1.00 84.81 1208 LEU A C 1
ATOM 9618 O O . LEU A 1 1208 ? 38.341 -39.981 23.050 1.00 84.81 1208 LEU A O 1
ATOM 9622 N N . ALA A 1 1209 ? 36.619 -41.355 23.486 1.00 82.31 1209 ALA A N 1
ATOM 9623 C CA . ALA A 1 1209 ? 36.928 -41.543 24.900 1.00 82.31 1209 ALA A CA 1
ATOM 9624 C C . ALA A 1 1209 ? 38.322 -42.162 25.100 1.00 82.31 1209 ALA A C 1
ATOM 9626 O O . ALA A 1 1209 ? 39.096 -41.693 25.935 1.00 82.31 1209 ALA A O 1
ATOM 9627 N N . GLN A 1 1210 ? 38.685 -43.173 24.300 1.00 85.62 1210 GLN A N 1
ATOM 9628 C CA . GLN A 1 1210 ? 40.029 -43.763 24.327 1.00 85.62 1210 GLN A CA 1
ATOM 9629 C C . GLN A 1 1210 ? 41.113 -42.738 23.971 1.00 85.62 1210 GLN A C 1
ATOM 9631 O O . GLN A 1 1210 ? 42.162 -42.704 24.618 1.00 85.62 1210 GLN A O 1
ATOM 9636 N N . PHE A 1 1211 ? 40.862 -41.890 22.971 1.00 87.06 1211 PHE A N 1
ATOM 9637 C CA . PHE A 1 1211 ? 41.802 -40.854 22.560 1.00 87.06 1211 PHE A CA 1
ATOM 9638 C C . PHE A 1 1211 ? 41.987 -39.778 23.636 1.00 87.06 1211 PHE A C 1
ATOM 9640 O O . PHE A 1 1211 ? 43.128 -39.496 23.996 1.00 87.06 1211 PHE A O 1
ATOM 9647 N N . ILE A 1 1212 ? 40.903 -39.245 24.204 1.00 84.62 1212 ILE A N 1
ATOM 9648 C CA . ILE A 1 1212 ? 40.938 -38.216 25.261 1.00 84.62 1212 ILE A CA 1
ATOM 9649 C C . ILE A 1 1212 ? 41.702 -38.715 26.492 1.00 84.62 1212 ILE A C 1
ATOM 9651 O O . ILE A 1 1212 ? 42.563 -38.021 27.032 1.00 84.62 1212 ILE A O 1
ATOM 9655 N N . VAL A 1 1213 ? 41.460 -39.965 26.897 1.00 83.62 1213 VAL A N 1
ATOM 9656 C CA . VAL A 1 1213 ? 42.213 -40.590 27.993 1.00 83.62 1213 VAL A CA 1
ATOM 9657 C C . VAL A 1 1213 ? 43.696 -40.736 27.631 1.00 83.62 1213 VAL A C 1
ATOM 9659 O O . VAL A 1 1213 ? 44.563 -40.522 28.479 1.00 83.62 1213 VAL A O 1
ATOM 9662 N N . SER A 1 1214 ? 44.017 -41.074 26.377 1.00 84.00 1214 SER A N 1
ATOM 9663 C CA . SER A 1 1214 ? 45.405 -41.242 25.924 1.00 84.00 1214 SER A CA 1
ATOM 9664 C C . SER A 1 1214 ? 46.201 -39.933 25.837 1.00 84.00 1214 SER A C 1
ATOM 9666 O O . SER A 1 1214 ? 47.424 -39.961 25.971 1.00 84.00 1214 SER A O 1
ATOM 9668 N N . THR A 1 1215 ? 45.528 -38.795 25.647 1.00 81.31 1215 THR A N 1
ATOM 9669 C CA . THR A 1 1215 ? 46.149 -37.463 25.572 1.00 81.31 1215 THR A CA 1
ATOM 9670 C C . THR A 1 1215 ? 46.338 -36.812 26.946 1.00 81.31 1215 THR A C 1
ATOM 9672 O O . THR A 1 1215 ? 47.021 -35.795 27.048 1.00 81.31 1215 THR A O 1
ATOM 9675 N N . GLY A 1 1216 ? 45.807 -37.419 28.016 1.00 80.81 1216 GLY A N 1
ATOM 9676 C CA . GLY A 1 1216 ? 45.966 -36.950 29.396 1.00 80.81 1216 GLY A CA 1
ATOM 9677 C C . GLY A 1 1216 ? 45.032 -35.803 29.794 1.00 80.81 1216 GLY A C 1
ATOM 9678 O O . GLY A 1 1216 ? 45.254 -35.191 30.838 1.00 80.81 1216 GLY A O 1
ATOM 9679 N N . PHE A 1 1217 ? 44.010 -35.514 28.982 1.00 78.50 1217 PHE A N 1
ATOM 9680 C CA . PHE A 1 1217 ? 42.958 -34.545 29.299 1.00 78.50 1217 PHE A CA 1
ATOM 9681 C C . PHE A 1 1217 ? 41.879 -35.170 30.195 1.00 78.50 1217 PHE A C 1
ATOM 9683 O O . PHE A 1 1217 ? 41.733 -36.392 30.258 1.00 78.50 1217 PHE A O 1
ATOM 9690 N N . ASP A 1 1218 ? 41.133 -34.325 30.913 1.00 75.06 1218 ASP A N 1
ATOM 9691 C CA . ASP A 1 1218 ? 40.063 -34.779 31.806 1.00 75.06 1218 ASP A CA 1
ATOM 9692 C C . ASP A 1 1218 ? 38.941 -35.463 30.997 1.00 75.06 1218 ASP A C 1
ATOM 9694 O O . ASP A 1 1218 ? 38.422 -34.839 30.065 1.00 75.06 1218 ASP A O 1
ATOM 9698 N N . PRO A 1 1219 ? 38.534 -36.703 31.331 1.00 73.75 1219 PRO A N 1
ATOM 9699 C CA . PRO A 1 1219 ? 37.404 -37.370 30.692 1.00 73.75 1219 PRO A CA 1
ATOM 9700 C C . PRO A 1 1219 ? 36.093 -36.570 30.705 1.00 73.75 1219 PRO A C 1
ATOM 9702 O O . PRO A 1 1219 ? 35.263 -36.796 29.825 1.00 73.75 1219 PRO A O 1
ATOM 9705 N N . GLU A 1 1220 ? 35.899 -35.630 31.640 1.00 72.75 1220 GLU A N 1
ATOM 9706 C CA . GLU A 1 1220 ? 34.713 -34.759 31.678 1.00 72.75 1220 GLU A CA 1
ATOM 9707 C C . GLU A 1 1220 ? 34.547 -33.901 30.413 1.00 72.75 1220 GLU A C 1
ATOM 9709 O O . GLU A 1 1220 ? 33.415 -33.590 30.050 1.00 72.75 1220 GLU A O 1
ATOM 9714 N N . HIS A 1 1221 ? 35.620 -33.632 29.654 1.00 69.56 1221 HIS A N 1
ATOM 9715 C CA . HIS A 1 1221 ? 35.526 -32.955 28.350 1.00 69.56 1221 HIS A CA 1
ATOM 9716 C C . HIS A 1 1221 ? 34.662 -33.717 27.331 1.00 69.56 1221 HIS A C 1
ATOM 9718 O O . HIS A 1 1221 ? 34.201 -33.123 26.362 1.00 69.56 1221 HIS A O 1
ATOM 9724 N N . CYS A 1 1222 ? 34.423 -35.023 27.522 1.00 64.88 1222 CYS A N 1
ATOM 9725 C CA . CYS A 1 1222 ? 33.533 -35.787 26.645 1.00 64.88 1222 CYS A CA 1
ATOM 9726 C C . CYS A 1 1222 ? 32.074 -35.308 26.724 1.00 64.88 1222 CYS A C 1
ATOM 9728 O O . CYS A 1 1222 ? 31.323 -35.552 25.787 1.00 64.88 1222 CYS A O 1
ATOM 9730 N N . ALA A 1 1223 ? 31.661 -34.660 27.821 1.00 64.50 1223 ALA A N 1
ATOM 9731 C CA . ALA A 1 1223 ? 30.297 -34.150 27.977 1.00 64.50 1223 ALA A CA 1
ATOM 9732 C C . ALA A 1 1223 ? 29.991 -32.979 27.027 1.00 64.50 1223 ALA A C 1
ATOM 9734 O O . ALA A 1 1223 ? 28.835 -32.780 26.660 1.00 64.50 1223 ALA A O 1
ATOM 9735 N N . ASP A 1 1224 ? 31.035 -32.270 26.593 1.00 68.06 1224 ASP A N 1
ATOM 9736 C CA . ASP A 1 1224 ? 30.969 -31.108 25.704 1.00 68.06 1224 ASP A CA 1
ATOM 9737 C C . ASP A 1 1224 ? 31.390 -31.464 24.260 1.00 68.06 1224 ASP A C 1
ATOM 9739 O O . ASP A 1 1224 ? 31.689 -30.588 23.444 1.00 68.06 1224 ASP A O 1
ATOM 9743 N N . ILE A 1 1225 ? 31.436 -32.765 23.932 1.00 75.19 1225 ILE A N 1
ATOM 9744 C CA . ILE A 1 1225 ? 31.657 -33.283 22.577 1.00 75.19 1225 ILE A CA 1
ATOM 9745 C C . ILE A 1 1225 ? 30.476 -34.182 22.198 1.00 75.19 1225 ILE A C 1
ATOM 9747 O O . ILE A 1 1225 ? 30.264 -35.252 22.770 1.00 75.19 1225 ILE A O 1
ATOM 9751 N N . GLU A 1 1226 ? 29.714 -33.765 21.196 1.00 77.94 1226 GLU A N 1
ATOM 9752 C CA . GLU A 1 1226 ? 28.549 -34.488 20.697 1.00 77.94 1226 GLU A CA 1
ATOM 9753 C C . GLU A 1 1226 ? 28.900 -35.244 19.410 1.00 77.94 1226 GLU A C 1
ATOM 9755 O O . GLU A 1 1226 ? 29.432 -34.665 18.460 1.00 77.94 1226 GLU A O 1
ATOM 9760 N N . VAL A 1 1227 ? 28.592 -36.543 19.362 1.00 75.56 1227 VAL A N 1
ATOM 9761 C CA . VAL A 1 1227 ? 28.708 -37.356 18.149 1.00 75.56 1227 VAL A CA 1
ATOM 9762 C C . VAL A 1 1227 ? 27.313 -37.603 17.585 1.00 75.56 1227 VAL A C 1
ATOM 9764 O O . VAL A 1 1227 ? 26.476 -38.229 18.231 1.00 75.56 1227 VAL A O 1
ATOM 9767 N N . ILE A 1 1228 ? 27.075 -37.119 16.370 1.00 70.56 1228 ILE A N 1
ATOM 9768 C CA . ILE A 1 1228 ? 25.775 -37.139 15.696 1.00 70.56 1228 ILE A CA 1
ATOM 9769 C C . ILE A 1 1228 ? 25.746 -38.293 14.686 1.00 70.56 1228 ILE A C 1
ATOM 9771 O O . ILE A 1 1228 ? 26.650 -38.407 13.856 1.00 70.56 1228 ILE A O 1
ATOM 9775 N N . ASP A 1 1229 ? 24.717 -39.142 14.745 1.00 64.25 1229 ASP A N 1
ATOM 9776 C CA . ASP A 1 1229 ? 24.594 -40.335 13.890 1.00 64.25 1229 ASP A CA 1
ATOM 9777 C C . ASP A 1 1229 ? 24.413 -39.994 12.398 1.00 64.25 1229 ASP A C 1
ATOM 9779 O O . ASP A 1 1229 ? 25.168 -40.490 11.559 1.00 64.25 1229 ASP A O 1
ATOM 9783 N N . ASP A 1 1230 ? 23.479 -39.096 12.068 1.00 57.31 1230 ASP A N 1
ATOM 9784 C CA . ASP A 1 1230 ? 23.095 -38.775 10.687 1.00 57.31 1230 ASP A CA 1
ATOM 9785 C C . ASP A 1 1230 ? 23.497 -37.349 10.273 1.00 57.31 1230 ASP A C 1
ATOM 9787 O O . ASP A 1 1230 ? 23.433 -36.403 11.061 1.00 57.31 1230 ASP A O 1
ATOM 9791 N N . LEU A 1 1231 ? 23.874 -37.164 9.000 1.00 53.84 1231 LEU A N 1
ATOM 9792 C CA . LEU A 1 1231 ? 23.965 -35.822 8.415 1.00 53.84 1231 LEU A CA 1
ATOM 9793 C C . LEU A 1 1231 ? 22.544 -35.262 8.212 1.00 53.84 1231 LEU A C 1
ATOM 9795 O O . LEU A 1 1231 ? 21.740 -35.918 7.550 1.00 53.84 1231 LEU A O 1
ATOM 9799 N N . PRO A 1 1232 ? 22.235 -34.033 8.667 1.00 49.75 1232 PRO A N 1
ATOM 9800 C CA . PRO A 1 1232 ? 21.014 -33.349 8.261 1.00 49.75 1232 PRO A CA 1
ATOM 9801 C C . PRO A 1 1232 ? 20.997 -33.204 6.732 1.00 49.75 1232 PRO A C 1
ATOM 9803 O O . PRO A 1 1232 ? 21.999 -32.766 6.158 1.00 49.75 1232 PRO A O 1
ATOM 9806 N N . GLU A 1 1233 ? 19.872 -33.501 6.068 1.00 43.03 1233 GLU A N 1
ATOM 9807 C CA . GLU A 1 1233 ? 19.718 -33.395 4.597 1.00 43.03 1233 GLU A CA 1
ATOM 9808 C C . GLU A 1 1233 ? 20.139 -32.010 4.050 1.00 43.03 1233 GLU A C 1
ATOM 9810 O O . GLU A 1 1233 ? 20.571 -31.857 2.910 1.00 43.03 1233 GLU A O 1
ATOM 9815 N N . ASN A 1 1234 ? 20.095 -30.996 4.911 1.00 41.66 1234 ASN A N 1
ATOM 9816 C CA . ASN A 1 1234 ? 20.335 -29.585 4.643 1.00 41.66 1234 ASN A CA 1
ATOM 9817 C C . ASN A 1 1234 ? 21.830 -29.200 4.733 1.00 41.66 1234 ASN A C 1
ATOM 9819 O O . ASN A 1 1234 ? 22.200 -28.075 4.387 1.00 41.66 1234 ASN A O 1
ATOM 9823 N N . LEU A 1 1235 ? 22.690 -30.085 5.250 1.00 42.03 1235 LEU A N 1
ATOM 9824 C CA . LEU A 1 1235 ? 24.096 -29.786 5.535 1.00 42.03 1235 LEU A CA 1
ATOM 9825 C C . LEU A 1 1235 ? 24.994 -29.962 4.297 1.00 42.03 1235 LEU A C 1
ATOM 9827 O O . LEU A 1 1235 ? 25.959 -29.217 4.130 1.00 42.03 1235 LEU A O 1
ATOM 9831 N N . LEU A 1 1236 ? 24.628 -30.855 3.369 1.00 38.78 1236 LEU A N 1
ATOM 9832 C CA . LEU A 1 1236 ? 25.330 -31.045 2.088 1.00 38.78 1236 LEU A CA 1
ATOM 9833 C C . LEU A 1 1236 ? 25.371 -29.760 1.239 1.00 38.78 1236 LEU A C 1
ATOM 9835 O O . LEU A 1 1236 ? 26.342 -29.526 0.522 1.00 38.78 1236 LEU A O 1
ATOM 9839 N N . GLY A 1 1237 ? 24.370 -28.884 1.381 1.00 36.41 1237 GLY A N 1
ATOM 9840 C CA . GLY A 1 1237 ? 24.336 -27.568 0.734 1.00 36.41 1237 GLY A CA 1
ATOM 9841 C C . GLY A 1 1237 ? 25.182 -26.483 1.417 1.00 36.41 1237 GLY A C 1
ATOM 9842 O O . GLY A 1 1237 ? 25.424 -25.444 0.812 1.00 36.41 1237 GLY A O 1
ATOM 9843 N N . ARG A 1 1238 ? 25.647 -26.705 2.656 1.00 38.47 1238 ARG A N 1
ATOM 9844 C CA . ARG A 1 1238 ? 26.430 -25.738 3.456 1.00 38.47 1238 ARG A CA 1
ATOM 9845 C C . ARG A 1 1238 ? 27.932 -26.041 3.514 1.00 38.47 1238 ARG A C 1
ATOM 9847 O O . ARG A 1 1238 ? 28.680 -25.251 4.074 1.00 38.47 1238 ARG A O 1
ATOM 9854 N N . ILE A 1 1239 ? 28.390 -27.149 2.925 1.00 38.03 1239 ILE A N 1
ATOM 9855 C CA . ILE A 1 1239 ? 29.819 -27.535 2.901 1.00 38.03 1239 ILE A CA 1
ATOM 9856 C C . ILE A 1 1239 ? 30.618 -26.766 1.828 1.00 38.03 1239 ILE A C 1
ATOM 9858 O O . ILE A 1 1239 ? 31.838 -26.885 1.738 1.00 38.03 1239 ILE A O 1
ATOM 9862 N N . TRP A 1 1240 ? 29.975 -25.907 1.038 1.00 35.47 1240 TRP A N 1
ATOM 9863 C CA . TRP A 1 1240 ? 30.690 -24.993 0.152 1.00 35.47 1240 TRP A CA 1
ATOM 9864 C C . TRP A 1 1240 ? 30.794 -23.615 0.808 1.00 35.47 1240 TRP A C 1
ATOM 9866 O O . TRP A 1 1240 ? 29.786 -22.951 1.014 1.00 35.47 1240 TRP A O 1
ATOM 9876 N N . TRP A 1 1241 ? 32.044 -23.211 1.065 1.00 34.28 1241 TRP A N 1
ATOM 9877 C CA . TRP A 1 1241 ? 32.505 -21.882 1.491 1.00 34.28 1241 TRP A CA 1
ATOM 9878 C C . TRP A 1 1241 ? 32.420 -21.534 2.986 1.00 34.28 1241 TRP A C 1
ATOM 9880 O O . TRP A 1 1241 ? 31.632 -20.699 3.411 1.00 34.28 1241 TRP A O 1
ATOM 9890 N N . THR A 1 1242 ? 33.389 -22.029 3.761 1.00 30.62 1242 THR A N 1
ATOM 9891 C CA . THR A 1 1242 ? 33.972 -21.248 4.867 1.00 30.62 1242 THR A CA 1
ATOM 9892 C C . THR A 1 1242 ? 35.492 -21.339 4.773 1.00 30.62 1242 THR A C 1
ATOM 9894 O O . THR A 1 1242 ? 36.074 -22.394 5.031 1.00 30.62 1242 THR A O 1
ATOM 9897 N N . GLY A 1 1243 ? 36.132 -20.248 4.347 1.00 35.03 1243 GLY A N 1
ATOM 9898 C CA . GLY A 1 1243 ? 37.576 -20.150 4.134 1.00 35.03 1243 GLY A CA 1
ATOM 9899 C C . GLY A 1 1243 ? 38.377 -20.256 5.431 1.00 35.03 1243 GLY A C 1
ATOM 9900 O O . GLY A 1 1243 ? 38.750 -19.248 6.027 1.00 35.03 1243 GLY A O 1
ATOM 9901 N N . SER A 1 1244 ? 38.685 -21.481 5.848 1.00 35.78 1244 SER A N 1
ATOM 9902 C CA . SER A 1 1244 ? 39.673 -21.761 6.890 1.00 35.78 1244 SER A CA 1
ATOM 9903 C C . SER A 1 1244 ? 40.889 -22.473 6.286 1.00 35.78 1244 SER A C 1
ATOM 9905 O O . SER A 1 1244 ? 40.800 -23.122 5.248 1.00 35.78 1244 SER A O 1
ATOM 9907 N N . ARG A 1 1245 ? 42.055 -22.327 6.928 1.00 34.69 1245 ARG A N 1
ATOM 9908 C CA . ARG A 1 1245 ? 43.414 -22.709 6.474 1.00 34.69 1245 ARG A CA 1
ATOM 9909 C C . ARG A 1 1245 ? 43.656 -24.201 6.135 1.00 34.69 1245 ARG A C 1
ATOM 9911 O O . ARG A 1 1245 ? 44.811 -24.607 6.027 1.00 34.69 1245 ARG A O 1
ATOM 9918 N N . TYR A 1 1246 ? 42.619 -25.011 5.939 1.00 37.50 1246 TYR A N 1
ATOM 9919 C CA . TYR A 1 1246 ? 42.698 -26.443 5.632 1.00 37.50 1246 TYR A CA 1
ATOM 9920 C C . TYR A 1 1246 ? 42.414 -26.807 4.161 1.00 37.50 1246 TYR A C 1
ATOM 9922 O O . TYR A 1 1246 ? 42.482 -27.988 3.810 1.00 37.50 1246 TYR A O 1
ATOM 9930 N N . ASP A 1 1247 ? 42.217 -25.818 3.277 1.00 39.66 1247 ASP A N 1
ATOM 9931 C CA . ASP A 1 1247 ? 42.015 -26.026 1.827 1.00 39.66 1247 ASP A CA 1
ATOM 9932 C C . ASP A 1 1247 ? 43.097 -26.906 1.166 1.00 39.66 1247 ASP A C 1
ATOM 9934 O O . ASP A 1 1247 ? 42.821 -27.647 0.220 1.00 39.66 1247 ASP A O 1
ATOM 9938 N N . GLY A 1 1248 ? 44.326 -26.904 1.698 1.00 35.12 1248 GLY A N 1
ATOM 9939 C CA . GLY A 1 1248 ? 45.439 -27.686 1.153 1.00 35.12 1248 GLY A CA 1
ATOM 9940 C C . GLY A 1 1248 ? 45.345 -29.204 1.358 1.00 35.12 1248 GLY A C 1
ATOM 9941 O O . GLY A 1 1248 ? 45.925 -29.951 0.571 1.00 35.12 1248 GLY A O 1
ATOM 9942 N N . ILE A 1 1249 ? 44.625 -29.686 2.380 1.00 37.94 1249 ILE A N 1
ATOM 9943 C CA . ILE A 1 1249 ? 44.551 -31.128 2.692 1.00 37.94 1249 ILE A CA 1
ATOM 9944 C C . ILE A 1 1249 ? 43.401 -31.804 1.930 1.00 37.94 1249 ILE A C 1
ATOM 9946 O O . ILE A 1 1249 ? 43.539 -32.947 1.493 1.00 37.94 1249 ILE A O 1
ATOM 9950 N N . LEU A 1 1250 ? 42.299 -31.087 1.690 1.00 34.88 1250 LEU A N 1
ATOM 9951 C CA . LEU A 1 1250 ? 41.126 -31.625 0.993 1.00 34.88 1250 LEU A CA 1
ATOM 9952 C C . LEU A 1 1250 ? 41.234 -31.526 -0.542 1.00 34.88 1250 LEU A C 1
ATOM 9954 O O . LEU A 1 1250 ? 40.805 -32.453 -1.233 1.00 34.88 1250 LEU A O 1
ATOM 9958 N N . GLN A 1 1251 ? 41.892 -30.496 -1.098 1.00 36.69 1251 GLN A N 1
ATOM 9959 C CA . GLN A 1 1251 ? 42.088 -30.377 -2.556 1.00 36.69 1251 GLN A CA 1
ATOM 9960 C C . GLN A 1 1251 ? 43.007 -31.459 -3.154 1.00 36.69 1251 GLN A C 1
ATOM 9962 O O . GLN A 1 1251 ? 42.854 -31.816 -4.323 1.00 36.69 1251 GLN A O 1
ATOM 9967 N N . ALA A 1 1252 ? 43.934 -32.025 -2.375 1.00 36.12 1252 ALA A N 1
ATOM 9968 C CA . ALA A 1 1252 ? 44.908 -32.996 -2.882 1.00 36.12 1252 ALA A CA 1
ATOM 9969 C C . ALA A 1 1252 ? 44.334 -34.411 -3.114 1.00 36.12 1252 ALA A C 1
ATOM 9971 O O . ALA A 1 1252 ? 44.921 -35.185 -3.869 1.00 36.12 1252 ALA A O 1
ATOM 9972 N N . ARG A 1 1253 ? 43.191 -34.770 -2.503 1.00 38.56 1253 ARG A N 1
ATOM 9973 C CA . ARG A 1 1253 ? 42.601 -36.125 -2.605 1.00 38.56 1253 ARG A CA 1
ATOM 9974 C C . ARG A 1 1253 ? 41.444 -36.243 -3.613 1.00 38.56 1253 ARG A C 1
ATOM 9976 O O . ARG A 1 1253 ? 41.130 -37.360 -4.013 1.00 38.56 1253 ARG A O 1
ATOM 9983 N N . TYR A 1 1254 ? 40.853 -35.134 -4.076 1.00 40.94 1254 TYR A N 1
ATOM 9984 C CA . TYR A 1 1254 ? 39.570 -35.145 -4.806 1.00 40.94 1254 TYR A CA 1
ATOM 9985 C C . TYR A 1 1254 ? 39.586 -34.634 -6.261 1.00 40.94 1254 TYR A C 1
ATOM 9987 O O . TYR A 1 1254 ? 38.533 -34.368 -6.830 1.00 40.94 1254 TYR A O 1
ATOM 9995 N N . GLN A 1 1255 ? 40.737 -34.616 -6.944 1.00 33.50 1255 GLN A N 1
ATOM 9996 C CA . GLN A 1 1255 ? 40.801 -34.364 -8.402 1.00 33.50 1255 GLN A CA 1
ATOM 9997 C C . GLN A 1 1255 ? 40.314 -35.538 -9.288 1.00 33.50 1255 GLN A C 1
ATOM 9999 O O . GLN A 1 1255 ? 40.649 -35.604 -10.469 1.00 33.50 1255 GLN A O 1
ATOM 10004 N N . GLY A 1 1256 ? 39.548 -36.495 -8.753 1.00 36.53 1256 GLY A N 1
ATOM 10005 C CA . GLY A 1 1256 ? 39.310 -37.771 -9.439 1.00 36.53 1256 GLY A CA 1
ATOM 10006 C C . GLY A 1 1256 ? 37.868 -38.223 -9.647 1.00 36.53 1256 GLY A C 1
ATOM 10007 O O . GLY A 1 1256 ? 37.671 -39.164 -10.413 1.00 36.53 1256 GLY A O 1
ATOM 10008 N N . ARG A 1 1257 ? 36.859 -37.647 -8.984 1.00 32.81 1257 ARG A N 1
ATOM 10009 C CA . ARG A 1 1257 ? 35.482 -38.169 -9.073 1.00 32.81 1257 ARG A CA 1
ATOM 10010 C C . ARG A 1 1257 ? 34.455 -37.048 -9.020 1.00 32.81 1257 ARG A C 1
ATOM 10012 O O . ARG A 1 1257 ? 34.088 -36.573 -7.955 1.00 32.81 1257 ARG A O 1
ATOM 10019 N N . THR A 1 1258 ? 34.008 -36.640 -10.198 1.00 37.41 1258 THR A N 1
ATOM 10020 C CA . THR A 1 1258 ? 32.733 -35.958 -10.393 1.00 37.41 1258 THR A CA 1
ATOM 10021 C C . THR A 1 1258 ? 31.576 -36.960 -10.299 1.00 37.41 1258 THR A C 1
ATOM 10023 O O . THR A 1 1258 ? 31.700 -38.091 -10.765 1.00 37.41 1258 THR A O 1
ATOM 10026 N N . ALA A 1 1259 ? 30.452 -36.464 -9.774 1.00 31.75 1259 ALA A N 1
ATOM 10027 C CA . ALA A 1 1259 ? 29.084 -36.986 -9.864 1.00 31.75 1259 ALA A CA 1
ATOM 10028 C C . ALA A 1 1259 ? 28.705 -38.224 -9.023 1.00 31.75 1259 ALA A C 1
ATOM 10030 O O . ALA A 1 1259 ? 28.971 -39.363 -9.405 1.00 31.75 1259 ALA A O 1
ATOM 10031 N N . ALA A 1 1260 ? 27.956 -37.966 -7.947 1.00 28.23 1260 ALA A N 1
ATOM 10032 C CA . ALA A 1 1260 ? 26.621 -38.518 -7.699 1.00 28.23 1260 ALA A CA 1
ATOM 10033 C C . ALA A 1 1260 ? 25.874 -37.557 -6.769 1.00 28.23 1260 ALA A C 1
ATOM 10035 O O . ALA A 1 1260 ? 26.494 -37.166 -5.755 1.00 28.23 1260 ALA A O 1
#

Radius of gyration: 37.14 Å; Cα contacts (8 Å, |Δi|>4): 2332; chains: 1; bounding box: 91×93×102 Å

Secondary structure (DSSP, 8-state):
--TT-GGGG--S-HHHHHHHHHT-GGGEEEEEEEEEE-TTS-EEEEEEEEETTTTEEEEEEEEEEEEETTEEEEE--GGG----HHHHHHHHHHHHHHHHHHH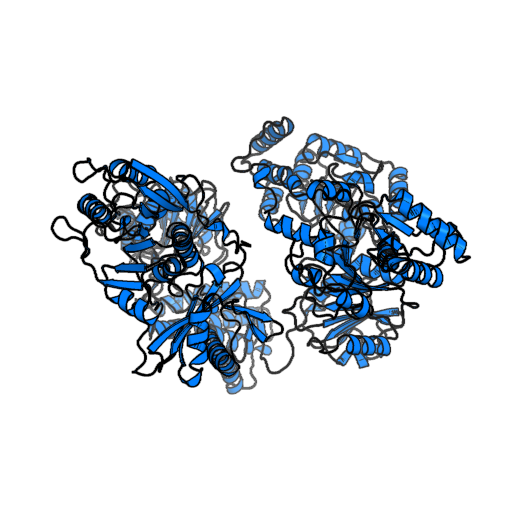H-TTTTT-SEEEEE----TTSPPSTTS-TTS--TTTS-HHHHHHHHHHHHHHHTT-TT-EEEEET-TTSHHHHHHTTT-SEEEEEES-HHHHHHHHHHS--TTEEEEE-PPP-SS---SS-TT-EEEEEEES-GGGS-GGGHHHHHHHHHHHEEEEEEEEEEEEBHHHHTTS--TT-SS-B-HHHHHHHHHHHEEEEEEEEEPPP-S-SS-GGGG-EEEE--TT-SEEEEEEEEE--TTS---PPPP--------TT---SS-EEEEEEEEESS-TTTHHHHHHTTTTTEEEEEEEES---SSHHHHHTTT-S-EEE----S-HHHHHHHHHTT--SSEEEEEETTEE--HHHHHHHHHHHHHS-TTEEEEE--EEEEETTEE-SSGGGTTT---S--EEETTSEEE--STT--EEESSEEEEPPTT-GGGSEEEEEESSHHHHHHHHHHHHHHHHHHHHHTT---SHHHHHHHHHHHHHIIIIIT-GGGGHHHHHHHHHHHHHHHHHHHHHHHHHHHHTT---GGG--S-HHHHHHHHHHHHTTSEEEEESSTT-EEEEEETTS---PPPTHHHHHHHHH-SSSS-EEEEESS--GGG--TT-EEPPTTS-EEEEEEESTTHHHHGGGEEEEEEEEEEESS--S-HHHHHHHHHHHHTS--EEEE--TT---EEEEEETT---SS--EEEEEE--TTTTTS--HHHHHHHHHHHHHGGGTEEEEEESS--S-STT-SEEEEESS--GGGHHHHHH--S-EEEE-----GGGHHHHHHHHHHTTSSSHHHHHHHHHHHHTT----TT--SGGGSPPHHHHHHHHHHHHH-SEEE-SSHHHHHHHHHHHT-TT--B------B-SHHHHT--SHHHHHHH---S-EEEES-BSGGG-HHHHHHHTTTS---EEEES-BS-HHHHHHHHHT--TTEEEEESPPHHHHHHHHHH-SEEEE--S--SS-HHHHHHHHHT-EEEE-SSSSHHHHHTTSSEE--TT-HHHHHHHHHHHHH---HHHHHHHHHHHHHHSBHHHHHHHHHHHHHHHHHT-----B---TT-GGGTHHHHHHHHHH--TTSS--EEEESSTTT---HHHHHHHHHHHHHHHT--GGGGGGEEEESS--TTTTTTSS----TTHHHHTTT-TT----

Sequence (1260 aa):
MPTTSWDCFIPYSARDIQEFIAAGADGAVIQRIRLERDRQALYTADVFLYHRQLKRRMIWQFIAVNIRDGNLHLDFPTPFQCLDEGWQQLVTRAFISALQAAQADPNAANGLILNADFPVPDDVPPLNGGGENRVAPGFAWNELYIHSAKRYLFAAERVQGMHVLDLGCGVGYGAKILARSAARVVAADVDEHPLRYGEETYPHARIQRVHITPITETQGLPFADGSFHSVVSFEVIEHVPVEQMQAFFAEIARVLKPDGAVILSTPNKNVYIHYPDPYHVSLMTLEDFSRLLNSQFEDVQVYGQLRSKGLPHTTMEFDIAGDARDDHEIFVAVCRGYRGRQATISLPEPTVWEQPREEGKALEQRLPVSVIVHTRNEEHNIEQCIECLKDWAGEIIVMDMESTDRTVEIARRYTDKVYTHPLIRDFDAARNVSAQYASYDWVFYVDADERVPPALVEALAEMLPALDDEVAAVKLTYKNYFLGKWIQYAGQWYPGYKAPMLLRKGRFQWLGGAHEGVKVFGKIALFPPDNPECAIEHHSMPTLERYMHKLNYYSQSAAQQMLDKRAPCSWQTLAAAMAYAFRFYYDETQGYQDGAHGFLLSACAAMSALADQIRYAELLLSKGWEGNDLLPASAEEFFRFAADVAAGRVQVVQRNLSQILALSTDEQKSAPPPNWWQRLWLRLQRSSGGRVVVVGPVGPALSAPEWQVVADNEQADALIAFGEGWSEAVARLREGGSFFIATPRFPADSEAWRAELEQAFHATVHLIDPEATCSWLFAFGWKGQRIEPVRCRVLMLTHQNALHMLGGGETQLFETLLALRQQGVVADVSLSLRLSDEPYNLMHVFSLYHADKVGQLNRAEKPIVVSTIFRDNAAFYPVTVGAAVFRQEDAAQVERALRAWKQGNLHVQGLDAASLDEPEEVRYVKQQVVERAQLLLPNCRWELSSLRRYFGLSDKPAHVVPNAVRPERFLEATPDAFMQRFGLRDFVLCAARIEPFKNQLMLMWALRDTDIPIVLAGKVSDPEYGVLCERWAGKNVHFVGELAPDLLASAYAAARVHAMPSWAETPGLTSMEAALAGCAIVVGNQGAEREYFGEFAYYCNPADIDSVREAVLAAWEDRDVARREAFREYILKRYTWSETARVTAEAYEQVLRCQQAFLAMPDWNEPQTWQPVVEQYLREHSPGDGALLQLYAGAYNAFRAEVAYELLAQFIVSTGFDPEHCADIEVIDDLPENLLGRIWWTGSRYDGILQARYQGRTAA

pLDDT: mean 81.73, std 15.76, range [23.7, 98.69]

Foldseek 3Di:
DPQQAPVLLQLDDLVRLCVVQVVDLVQKDWFKKKWAQDPVRWIFIWTWMAGLVVLAIEIQGGFTWDQDPNDTDTRGGPSNPPHDPRVVVNVVVVVVVQVVVLVQDLCNVVDSMGMDGDDDDPSRDHCPQQCCPHQHGPNDDPVSVLLVSQLLLVVLVVAAQWEEEAEQCRLPSSVSSNVVRYQAYEYEHCDVRSPVNNCRYRPDPRYHYDHAHDFAPVGAGPAAFQQTQEYEYEACQQLQALNRNLRVLQRRNRNHHQFHKYKYKAFACVQCLVPDDVRRFAHDHPVQVVQQQVLFADDKAKWAFADQPPDPRRSCRGDGHHHDDRRGGMIIMMGHHTPDSPRDGRTGDTSPNPDPPDPDDQDPDADLEEEEEEDAQPPVQQLQQLVLQQRHHPYYAYEYQDHPDCNQVNVVVRHPRYHYDHDDPWVLVVVVVRLVVRPGQKYAYDYSQKHQFPVLSVVCRVVVVVDDPQAFFEWAFAQEDALRDGQPFFPCCPSPTDAGRIGGRPQWGRPIAPPPGIDGNGDYHYDDRPDCSSHMYGDQHNDVVSLVVVLVSVLLSLLVVCVVVVADAALLQLLLLLLQLLLCRPSSRVLCVVPPRSNVVSNSRSVSLNSSRVSNLVVVVVVPDPRPRHDDPDPCRSVVSSVCSNVVQKDFDDDDSNGGRDIHGPPDDFDPDDPLVVVVVVLLDPDQAWAEEEEDDDDPVVPPVRYHDDDPPAATLEYEYEDDPVLSCLVNYDAFRKYKYKYRADDPDVVVVQVVVCVSQVWRKAKEAAASPRRMIMIMTTRNHYLPPQPFEEEEEEARCCSVDVDDLNSQVVLLQVLLSVVNYHYYYHHHPPDDCVVGQAYEYRALQPLVCLVVLVVDPHAYEYAHQDDAQLLCLLLVLLLVLLVDDDPVSSVVSLVCLVVVNDDDPPDDSCVRHDPVVSVVSSLSSQVSHQEYAYQDPQRVVVVCVSNVCPPRHYFHQHAFADLPLQLPAALVVLCVVPVAAAAAEAADAQGSQQLVVLLQVLCLVDLGAYEYEEHHPDVVSVVSCVVSHHPRYHYPYHDDSSSLSSVLLRYQAYARAGSEDRAPHSQLSSLSNQHAYEYEDNYCPCVNQPPLHQYAHSSHSNRSNVRVVVSSPDPPSVSSVVRNVVNVVDRHSNNSSVSVVVVVVLSSLAPDADEFAAPLVDCVRPLVVLVVCLVVDDQPSSAAYEYEQCRPPQGAQVVSLVSSLVSCVVVVGDSSVSVRYHYHRDDDPCVVVVPPDDDDPCPVVVVVPPPPDDDD

Mean predicted aligned error: 21.19 Å

=== Feature glossary ===
Key to the feature types in this record:

— What the protein is —

Primary structure: the covalent order of the twenty standard amino acids along the backbone. Two proteins with the same sequence will (almost always) fold to the same structure; two with 30% identity often share a fold but not the details.

Database cross-references. InterPro integrates a dozen domain/family signature databases into unified entries with residue-range hits. GO terms attach function/process/location labels with evidence codes. CATH codes position the fold in a four-level structural taxonomy. Organism is the NCBI-taxonomy species name.

— Where its atoms are —

The mmCIF block holds the 3D Cartesian coordinates of each backbone atom (N, Cα, C, O) in ångströms. mmCIF is the PDB's canonical archive format — a tagged-loop text representation of the atomic model.

Six rendered views show the 3D structure from the faces of a cube — i.e. along ±x, ±y, ±z. Rendering representation is drawn randomly per protein from cartoon (secondary-structure ribbons), sticks (backbone bonds), or molecular surface; coloring is either N→C rainbow (blue at the N-terminus through red at the C-terminus) or one color per chain.

— Local backbone conformation —

DSSP 8-state secondary structure assigns each residue one of H (α-helix), G (3₁₀-helix), I (π-helix), E (extended β-strand), B (isolated β-bridge), T (hydrogen-bonded turn), S (bend), or '-' (coil). The assignment is computed from backbone hydrogen-bond geometry via the Kabsch–Sander algorithm.

P-SEA three-state annotation labels each residue as helix, strand, or coil based purely on the geometry of the Cα trace. It serves as a fallback when the full backbone (and thus DSSP) is unavailable.

The φ/ψ torsion pair specifies the backbone conformation at each residue. φ rotates about the N–Cα bond, ψ about the Cα–C bond. Steric clashes forbid most of the (φ, ψ) plane — the allowed regions (α-helix basin, β-sheet basin, left-handed helix) are the Ramachandran-allowed regions.

— Global shape and packing —

The geometric summary reports three shape descriptors. Rg (radius of gyration) measures how spread out the Cα atoms are about their centre of mass; compact globular proteins have small Rg, elongated or unfolded ones large. Cα contacts (<8 Å, |i−j|>4) count long-range residue pairs in spatial proximity — high for tightly packed folds, near zero for rods or random coil. The bounding-box extents give the protein's footprint along x, y, z in Å.

Accessible surface area quantifies burial. A residue with SASA near zero is packed into the hydrophobic core; one with SASA >100 Å² sits on the surface. Computed here via the Shrake–Rupley numerical algorithm with a 1.4 Å probe.

Plot images: a contact map (which residues are close in 3D, as an N×N binary image), a Ramachandran scatter (backbone torsion angles, revealing secondary-structure composition at a glance), and — for AlphaFold structures — a PAE heatmap (pairwise prediction confidence).

— Structural neighborhood —

The Foldseek 3Di string encodes local tertiary geometry as a 20-letter alphabet — one character per residue — derived from the relative positions of nearby Cα atoms. Unlike the amino-acid sequence, 3Di is a direct function of the 3D structure, so two proteins with the same fold have similar 3Di strings even at low sequence identity.

Nearest PDB neighbors are the top structural matches found by Foldseek when searching this structure against the entire Protein Data Bank. Each hit reports a TM-score (0 to 1; >0.5 almost always implies the same fold) and an E-value. These are *structural* homologs — they may share no detectable sequence similarity.

— Confidence and disorder —

For AlphaFold models, the B-factor field carries pLDDT — the model's own estimate of local accuracy on a 0–100 scale. Regions with pLDDT<50 should be treated as essentially unmodeled; they often correspond to intrinsically disordered segments.

B-factor (Debye–Waller factor) reflects atomic displacement in the crystal lattice. It is an experimental observable (units Å²), not a prediction; low values mean the atom is pinned down, high values mean it moves or is heterogeneous across the crystal.

Predicted aligned error is AlphaFold's pairwise confidence. Unlike pLDDT (per-residue), PAE is per-residue-pair and captures whether two parts of the structure are correctly placed relative to each other. Units are ångströms of expected positional error.